Protein AF-0000000087004827 (afdb_homodimer)

Secondary structure (DSSP, 8-state):
-PPBPPPPPHHHHHHHHHHHHHHHHHHSTTS-HHHHHHHHHHHS-HHHHHHHHHHHHHHHTT-HHHHHHHHHHH-STT--EEETTTT-TT--B-HHHHHHHHHHHHHTT-TT-SEEEEEB---TTSTTHHHHHHHHHHHHHHHIIIIIHHH-SEEEEETT-BHHHHHHHHHH-TT--EEE-TT-TB-BHHHHHHHHBS-STT-PPPTT-S-HHHHHHHHH--GGGB-THHHH--EEE-TTSB--HHHHHHHHHH-TT--B--S-BTTB-HHHHHHHHHHHTTT-------EEE-S---HHHHHHHHHH-TT--EEEEEGGGHHHHTT-TT--EEEEE-TTS--HHHHHHHHHHHGGG-SEEEEES-SS-EEHHHHHHH-TT--EEEEEEE----S-TT-SSTT--EEEEEESSHHHHHHHHHH-TT--EEEEEE---SS-TT----BHHHHHHHHHH-SS----EEEE-S-EEEEHHHHHHHHHH-TT--EEE-GGGEEE--HHHHHHHHHHHHHTTB--EEEETTEEES---TTGGG---/-PPBPPPPPHHHHHHHHHHHHHHHHHHSTTS-HHHHHHHHHHHS-HHHHHHHHHHHHHHHTT-HHHHHHHHHHH-STT--EEETTTT-TT--B-HHHHHHHHHHHHHTT-TT-SEEEEEB---TTSTTHHHHHHHHHHHHHHHIIIIIHHH-SEEEEETT-BHHHHHHHHHH-TT--EEE-TT-TB-BHHHHHHHHBS-STT----SSSS-HHHHHHHHH--GGGB-THHHH--EEE-TTSB--HHHHHHHHHH-TT--B--S-BTTB-HHHHHHHHHHHTTT-------EEE-S---HHHHHHHHHH-TT--EEEEEGGGHHHHTT-TT--EEEEE-TTS--HHHHHHHHHHHGGG-SEEEEES-SS-EEHHHHHHH-TT--EEEEEEE----S-TT-SSTT--EEEEEESSHHHHHHHHHH-TT--EEEEEE---SS-S-----BHHHHHHHHHH-SS----EEEE-S-EEEEHHHHHHHHHH-TT--EEE-GGGEEE--HHHHHHHHHHHHHTTB--EEEETTEEES---TTGGG---

Organism: Coptotermes formosanus (NCBI:txid36987)

Nearest PDB structures (foldseek):
  6brp-assembly1_B  TM=5.507E-01  e=1.304E-10  Oryza sativa Japonica Group
  6o60-assembly1_C  TM=5.165E-01  e=1.541E-09  Homo sapiens
  6wcq-assembly1_B  TM=4.505E-01  e=4.850E-10  Homo sapiens
  6brp-assembly2_D  TM=4.436E-01  e=3.931E-10  Oryza sativa Japonica Group
  8ic0-assembly1_A  TM=1.842E-01  e=3.678E+00  Homo sapiens

Sequence (1082 aa):
MPPFVPVQSLYSSCLTAVFEHLLDSVKKPSNSVEHLRKVVLSSLHAGIREHLINITTAHCRNNIYMLLDLLSILLDQGIKQLDHSGGDDNSWLRAEQCSALLSTLEQCEATGLQELTVKVRLDPRRAGDIETVSSANLSFHRVLRGGLAANLRSLVLRSVCDNEILRLLGRHCPHLRHLDATSSWLVDDNGLRALCFKEQEAHILPPDGYCGDTSEWFSAIQPSDLNTCCRSLQEVRIQDTNTSELGVIMLLLFIPNLKSLGGFIYYRNVGDAIVSLSQHHEGKLKLNLTDLWDTCLSPEKASILSTAAPHLTSLYTRGSWLQSVGSFSHLVALTVDFDFVDFSPALECYLIEHGQKLRKLVLVDQMHSVDVSMLAENCPRLEELGAKLEGGWYGEEGAMLPQLVTCRIRVGATETLHAVLVHATCLEHLEVVLEEENYGEGVEMVDDSFISQSLAENPRPHLRVFVLRSECNLTALSVQLLMNSCPSLRFIGDLHSWAGICDSDVEQLAQEIVARNLNLMLSYRGTLLPYRRAHCLMAKTMPPFVPVQSLYSSCLTAVFEHLLDSVKKPSNSVEHLRKVVLSSLHAGIREHLINITTAHCRNNIYMLLDLLSILLDQGIKQLDHSGGDDNSWLRAEQCSALLSTLEQCEATGLQELTVKVRLDPRRAGDIETVSSANLSFHRVLRGGLAANLRSLVLRSVCDNEILRLLGRHCPHLRHLDATSSWLVDDNGLRALCFKEQEAHILPPDGYCGDTSEWFSAIQPSDLNTCCRSLQEVRIQDTNTSELGVIMLLLFIPNLKSLGGFIYYRNVGDAIVSLSQHHEGKLKLNLTDLWDTCLSPEKASILSTAAPHLTSLYTRGSWLQSVGSFSHLVALTVDFDFVDFSPALECYLIEHGQKLRKLVLVDQMHSVDVSMLAENCPRLEELGAKLEGGWYGEEGAMLPQLVTCRIRVGATETLHAVLVHATCLEHLEVVLEEENYGEGVEMVDDSFISQSLAENPRPHLRVFVLRSECNLTALSVQLLMNSCPSLRFIGDLHSWAGICDSDVEQLAQEIVARNLNLMLSYRGTLLPYRRAHCLMAKT

Structure (mmCIF, N/CA/C/O backbone):
data_AF-0000000087004827-model_v1
#
loop_
_entity.id
_entity.type
_entity.pdbx_description
1 polymer 'F-box domain-containing protein'
#
loop_
_atom_site.group_PDB
_atom_site.id
_atom_site.type_symbol
_atom_site.label_atom_id
_atom_site.label_alt_id
_atom_site.label_comp_id
_atom_site.label_asym_id
_atom_site.label_entity_id
_atom_site.label_seq_id
_atom_site.pdbx_PDB_ins_code
_atom_site.Cartn_x
_atom_site.Cartn_y
_atom_site.Cartn_z
_atom_site.occupancy
_atom_site.B_iso_or_equiv
_atom_site.auth_seq_id
_atom_site.auth_comp_id
_atom_site.auth_asym_id
_atom_site.auth_atom_id
_atom_site.pdbx_PDB_model_num
ATOM 1 N N . MET A 1 1 ? 11.734 21.141 31.438 1 77.12 1 MET A N 1
ATOM 2 C CA . MET A 1 1 ? 11.195 19.781 31.516 1 77.12 1 MET A CA 1
ATOM 3 C C . MET A 1 1 ? 9.859 19.703 30.781 1 77.12 1 MET A C 1
ATOM 5 O O . MET A 1 1 ? 9.102 20.672 30.75 1 77.12 1 MET A O 1
ATOM 9 N N . PRO A 1 2 ? 9.656 18.578 30.188 1 80.12 2 PRO A N 1
ATOM 10 C CA . PRO A 1 2 ? 8.367 18.391 29.516 1 80.12 2 PRO A CA 1
ATOM 11 C C . PRO A 1 2 ? 7.184 18.641 30.453 1 80.12 2 PRO A C 1
ATOM 13 O O . PRO A 1 2 ? 7.344 18.625 31.672 1 80.12 2 PRO A O 1
ATOM 16 N N . PRO A 1 3 ? 6.043 19 29.875 1 81.12 3 PRO A N 1
ATOM 17 C CA . PRO A 1 3 ? 4.871 19.203 30.719 1 81.12 3 PRO A CA 1
ATOM 18 C C . PRO A 1 3 ? 4.461 17.938 31.469 1 81.12 3 PRO A C 1
ATOM 20 O O . PRO A 1 3 ? 4.883 16.828 31.109 1 81.12 3 PRO A O 1
ATOM 23 N N . PHE A 1 4 ? 3.787 18.109 32.531 1 81.88 4 PHE A N 1
ATOM 24 C CA . PHE A 1 4 ? 3.309 16.984 33.312 1 81.88 4 PHE A CA 1
ATOM 25 C C . PHE A 1 4 ? 1.999 16.453 32.75 1 81.88 4 PHE A C 1
ATOM 27 O O . PHE A 1 4 ? 1.252 17.172 32.094 1 81.88 4 PHE A O 1
ATOM 34 N N . VAL A 1 5 ? 1.807 15.164 32.938 1 75.75 5 VAL A N 1
ATOM 35 C CA . VAL A 1 5 ? 0.517 14.594 32.594 1 75.75 5 VAL A CA 1
ATOM 36 C C . VAL A 1 5 ? -0.584 15.203 33.438 1 75.75 5 VAL A C 1
ATOM 38 O O . VAL A 1 5 ? -0.499 15.18 34.688 1 75.75 5 VAL A O 1
ATOM 41 N N . PRO A 1 6 ? -1.441 15.844 32.781 1 71.75 6 PRO A N 1
ATOM 42 C CA . PRO A 1 6 ? -2.502 16.438 33.594 1 71.75 6 PRO A CA 1
ATOM 43 C C . PRO A 1 6 ? -3.295 15.398 34.375 1 71.75 6 PRO A C 1
ATOM 45 O O . PRO A 1 6 ? -3.375 14.234 33.969 1 71.75 6 PRO A O 1
ATOM 48 N N . VAL A 1 7 ? -3.67 15.719 35.594 1 72.94 7 VAL A N 1
ATOM 49 C CA . VAL A 1 7 ? -4.512 14.828 36.406 1 72.94 7 VAL A CA 1
ATOM 50 C C . VAL A 1 7 ? -5.785 14.5 35.625 1 72.94 7 VAL A C 1
ATOM 52 O O . VAL A 1 7 ? -6.41 15.391 35.031 1 72.94 7 VAL A O 1
ATOM 55 N N . GLN A 1 8 ? -5.879 13.188 35.438 1 71.12 8 GLN A N 1
ATOM 56 C CA . GLN A 1 8 ? -7.059 12.766 34.688 1 71.12 8 GLN A CA 1
ATOM 57 C C . GLN A 1 8 ? -8.336 13.203 35.406 1 71.12 8 GLN A C 1
ATOM 59 O O . GLN A 1 8 ? -8.438 13.125 36.625 1 71.12 8 GLN A O 1
ATOM 64 N N . SER A 1 9 ? -9.117 13.859 34.656 1 78.31 9 SER A N 1
ATOM 65 C CA . SER A 1 9 ? -10.438 14.156 35.219 1 78.31 9 SER A CA 1
ATOM 66 C C . SER A 1 9 ? -11.172 12.883 35.625 1 78.31 9 SER A C 1
ATOM 68 O O . SER A 1 9 ? -10.797 11.789 35.188 1 78.31 9 SER A O 1
ATOM 70 N N . LEU A 1 10 ? -12.086 12.953 36.531 1 80.38 10 LEU A N 1
ATOM 71 C CA . LEU A 1 10 ? -12.906 11.805 36.906 1 80.38 10 LEU A CA 1
ATOM 72 C C . LEU A 1 10 ? -13.609 11.211 35.688 1 80.38 10 LEU A C 1
ATOM 74 O O . LEU A 1 10 ? -13.734 9.992 35.562 1 80.38 10 LEU A O 1
ATOM 78 N N . TYR A 1 11 ? -13.898 12.023 34.844 1 85.88 11 TYR A N 1
ATOM 79 C CA . TYR A 1 11 ? -14.57 11.594 33.625 1 85.88 11 TYR A CA 1
ATOM 80 C C . TYR A 1 11 ? -13.648 10.734 32.781 1 85.88 11 TYR A C 1
ATOM 82 O O . TYR A 1 11 ? -14.031 9.641 32.344 1 85.88 11 TYR A O 1
ATOM 90 N N . SER A 1 12 ? -12.484 11.164 32.688 1 85.25 12 SER A N 1
ATOM 91 C CA . SER A 1 12 ? -11.523 10.438 31.859 1 85.25 12 SER A CA 1
ATOM 92 C C . SER A 1 12 ? -11.172 9.094 32.5 1 85.25 12 SER A C 1
ATOM 94 O O . SER A 1 12 ? -11.031 8.086 31.781 1 85.25 12 SER A O 1
ATOM 96 N N . SER A 1 13 ? -11.102 9.102 33.75 1 85.44 13 SER A N 1
ATOM 97 C CA . SER A 1 13 ? -10.797 7.871 34.469 1 85.44 13 SER A CA 1
ATOM 98 C C . SER A 1 13 ? -11.938 6.863 34.344 1 85.44 13 SER A C 1
ATOM 100 O O . SER A 1 13 ? -11.695 5.664 34.188 1 85.44 13 SER A O 1
ATOM 102 N N . CYS A 1 14 ? -13.086 7.434 34.406 1 88.44 14 CYS A N 1
ATOM 103 C CA . CYS A 1 14 ? -14.258 6.57 34.281 1 88.44 14 CYS A CA 1
ATOM 104 C C . CYS A 1 14 ? -14.344 5.973 32.875 1 88.44 14 CYS A C 1
ATOM 106 O O . CYS A 1 14 ? -14.648 4.785 32.719 1 88.44 14 CYS A O 1
ATOM 108 N N . LEU A 1 15 ? -14.078 6.715 31.922 1 90.62 15 LEU A N 1
ATOM 109 C CA . LEU A 1 15 ? -14.117 6.227 30.547 1 90.62 15 LEU A CA 1
ATOM 110 C C . LEU A 1 15 ? -13.109 5.094 30.344 1 90.62 15 LEU A C 1
ATOM 112 O O . LEU A 1 15 ? -13.422 4.086 29.719 1 90.62 15 LEU A O 1
ATOM 116 N N . THR A 1 16 ? -12 5.262 30.906 1 87.88 16 THR A N 1
ATOM 117 C CA . THR A 1 16 ? -10.945 4.262 30.781 1 87.88 16 THR A CA 1
ATOM 118 C C . THR A 1 16 ? -11.352 2.959 31.469 1 87.88 16 THR A C 1
ATOM 120 O O . THR A 1 16 ? -11.109 1.872 30.938 1 87.88 16 THR A O 1
ATOM 123 N N . ALA A 1 17 ? -11.93 3.135 32.531 1 89 17 ALA A N 1
ATOM 124 C CA . ALA A 1 17 ? -12.375 1.957 33.281 1 89 17 ALA A CA 1
ATOM 125 C C . ALA A 1 17 ? -13.453 1.194 32.531 1 89 17 ALA A C 1
ATOM 127 O O . ALA A 1 17 ? -13.414 -0.036 32.438 1 89 17 ALA A O 1
ATOM 128 N N . VAL A 1 18 ? -14.32 1.989 31.969 1 92.19 18 VAL A N 1
ATOM 129 C CA . VAL A 1 18 ? -15.398 1.37 31.203 1 92.19 18 VAL A CA 1
ATOM 130 C C . VAL A 1 18 ? -14.82 0.679 29.969 1 92.19 18 VAL A C 1
ATOM 132 O O . VAL A 1 18 ? -15.211 -0.446 29.641 1 92.19 18 VAL A O 1
ATOM 135 N N . PHE A 1 19 ? -13.945 1.354 29.344 1 93 19 PHE A N 1
ATOM 136 C CA . PHE A 1 19 ? -13.305 0.773 28.156 1 93 19 PHE A CA 1
ATOM 137 C C . PHE A 1 19 ? -12.625 -0.545 28.516 1 93 19 PHE A C 1
ATOM 139 O O . PHE A 1 19 ? -12.797 -1.544 27.812 1 93 19 PHE A O 1
ATOM 146 N N . GLU A 1 20 ? -11.93 -0.577 29.562 1 89.44 20 GLU A N 1
ATOM 147 C CA . GLU A 1 20 ? -11.211 -1.78 29.953 1 89.44 20 GLU A CA 1
ATOM 148 C C . GLU A 1 20 ? -12.172 -2.92 30.281 1 89.44 20 GLU A C 1
ATOM 150 O O . GLU A 1 20 ? -11.914 -4.074 29.938 1 89.44 20 GLU A O 1
ATOM 155 N N . HIS A 1 21 ? -13.156 -2.551 30.891 1 90.12 21 HIS A N 1
ATOM 156 C CA . HIS A 1 21 ? -14.164 -3.555 31.219 1 90.12 21 HIS A CA 1
ATOM 157 C C . HIS A 1 21 ? -14.789 -4.129 29.938 1 90.12 21 HIS A C 1
ATOM 159 O O . HIS A 1 21 ? -14.984 -5.34 29.844 1 90.12 21 HIS A O 1
ATOM 165 N N . LEU A 1 22 ? -15.102 -3.27 29 1 92.62 22 LEU A N 1
ATOM 166 C CA . LEU A 1 22 ? -15.688 -3.713 27.734 1 92.62 22 LEU A CA 1
ATOM 167 C C . LEU A 1 22 ? -14.711 -4.594 26.969 1 92.62 22 LEU A C 1
ATOM 169 O O . LEU A 1 22 ? -15.102 -5.621 26.406 1 92.62 22 LEU A O 1
ATOM 173 N N . LEU A 1 23 ? -13.484 -4.172 26.953 1 90.94 23 LEU A N 1
ATOM 174 C CA . LEU A 1 23 ? -12.43 -4.914 26.25 1 90.94 23 LEU A CA 1
ATOM 175 C C . LEU A 1 23 ? -12.305 -6.324 26.812 1 90.94 23 LEU A C 1
ATOM 177 O O . LEU A 1 23 ? -12.227 -7.293 26.062 1 90.94 23 LEU A O 1
ATOM 181 N N . ASP A 1 24 ? -12.367 -6.371 28.094 1 88.69 24 ASP A N 1
ATOM 182 C CA . ASP A 1 24 ? -12.25 -7.668 28.766 1 88.69 24 ASP A CA 1
ATOM 183 C C . ASP A 1 24 ? -13.484 -8.523 28.5 1 88.69 24 ASP A C 1
ATOM 185 O O . ASP A 1 24 ? -13.383 -9.742 28.359 1 88.69 24 ASP A O 1
ATOM 189 N N . SER A 1 25 ? -14.562 -7.898 28.453 1 88.88 25 SER A N 1
ATOM 190 C CA . SER A 1 25 ? -15.82 -8.609 28.266 1 88.88 25 SER A CA 1
ATOM 191 C C . SER A 1 25 ? -15.906 -9.211 26.859 1 88.88 25 SER A C 1
ATOM 193 O O . SER A 1 25 ? -16.438 -10.305 26.688 1 88.88 25 SER A O 1
ATOM 195 N N . VAL A 1 26 ? -15.367 -8.5 25.875 1 87.75 26 VAL A N 1
ATOM 196 C CA . VAL A 1 26 ? -15.453 -8.953 24.484 1 87.75 26 VAL A CA 1
ATOM 197 C C . VAL A 1 26 ? -14.492 -10.117 24.266 1 87.75 26 VAL A C 1
ATOM 199 O O . VAL A 1 26 ? -14.734 -10.984 23.422 1 87.75 26 VAL A O 1
ATOM 202 N N . LYS A 1 27 ? -13.445 -10.156 25.016 1 82.38 27 LYS A N 1
ATOM 203 C CA . LYS A 1 27 ? -12.453 -11.219 24.875 1 82.38 27 LYS A CA 1
ATOM 204 C C . LYS A 1 27 ? -12.977 -12.539 25.422 1 82.38 27 LYS A C 1
ATOM 206 O O . LYS A 1 27 ? -12.484 -13.609 25.047 1 82.38 27 LYS A O 1
ATOM 211 N N . LYS A 1 28 ? -13.938 -12.445 26.297 1 76.31 28 LYS A N 1
ATOM 212 C CA . LYS A 1 28 ? -14.492 -13.648 26.906 1 76.31 28 LYS A CA 1
ATOM 213 C C . LYS A 1 28 ? -15.555 -14.273 26 1 76.31 28 LYS A C 1
ATOM 215 O O . LYS A 1 28 ? -16.547 -13.625 25.656 1 76.31 28 LYS A O 1
ATOM 220 N N . PRO A 1 29 ? -15.297 -15.469 25.562 1 65.31 29 PRO A N 1
ATOM 221 C CA . PRO A 1 29 ? -16.219 -16.141 24.641 1 65.31 29 PRO A CA 1
ATOM 222 C C . PRO A 1 29 ? -17.641 -16.25 25.219 1 65.31 29 PRO A C 1
ATOM 224 O O . PRO A 1 29 ? -18.609 -16.359 24.453 1 65.31 29 PRO A O 1
ATOM 227 N N . SER A 1 30 ? -17.703 -16.25 26.547 1 60.91 30 SER A N 1
ATOM 228 C CA . SER A 1 30 ? -18.984 -16.453 27.203 1 60.91 30 SER A CA 1
ATOM 229 C C . SER A 1 30 ? -19.922 -15.266 27.016 1 60.91 30 SER A C 1
ATOM 231 O O . SER A 1 30 ? -21.141 -15.391 27.125 1 60.91 30 SER A O 1
ATOM 233 N N . ASN A 1 31 ? -19.344 -14.156 26.781 1 61.81 31 ASN A N 1
ATOM 234 C CA . ASN A 1 31 ? -20.172 -12.953 26.719 1 61.81 31 ASN A CA 1
ATOM 235 C C . ASN A 1 31 ? -20.672 -12.688 25.312 1 61.81 31 ASN A C 1
ATOM 237 O O . ASN A 1 31 ? -19.906 -12.773 24.344 1 61.81 31 ASN A O 1
ATOM 241 N N . SER A 1 32 ? -21.984 -12.625 25.219 1 76.88 32 SER A N 1
ATOM 242 C CA . SER A 1 32 ? -22.625 -12.289 23.953 1 76.88 32 SER A CA 1
ATOM 243 C C . SER A 1 32 ? -22.516 -10.797 23.641 1 76.88 32 SER A C 1
ATOM 245 O O . SER A 1 32 ? -22.844 -9.969 24.484 1 76.88 32 SER A O 1
ATOM 247 N N . VAL A 1 33 ? -21.938 -10.477 22.656 1 82.44 33 VAL A N 1
ATOM 248 C CA . VAL A 1 33 ? -21.812 -9.102 22.172 1 82.44 33 VAL A CA 1
ATOM 249 C C . VAL A 1 33 ? -23.188 -8.445 22.125 1 82.44 33 VAL A C 1
ATOM 251 O O . VAL A 1 33 ? -23.328 -7.258 22.438 1 82.44 33 VAL A O 1
ATOM 254 N N . GLU A 1 34 ? -24.203 -9.273 21.984 1 84.88 34 GLU A N 1
ATOM 255 C CA . GLU A 1 34 ? -25.562 -8.75 21.891 1 84.88 34 GLU A CA 1
ATOM 256 C C . GLU A 1 34 ? -26.078 -8.289 23.25 1 84.88 34 GLU A C 1
ATOM 258 O O . GLU A 1 34 ? -26.734 -7.25 23.344 1 84.88 34 GLU A O 1
ATOM 263 N N . HIS A 1 35 ? -25.766 -9.047 24.188 1 88.31 35 HIS A N 1
ATOM 264 C CA . HIS A 1 35 ? -26.188 -8.68 25.531 1 88.31 35 HIS A CA 1
ATOM 265 C C . HIS A 1 35 ? -25.469 -7.422 26.016 1 88.31 35 HIS A C 1
ATOM 267 O O . HIS A 1 35 ? -26.094 -6.523 26.578 1 88.31 35 HIS A O 1
ATOM 273 N N . LEU A 1 36 ? -24.219 -7.398 25.766 1 91.75 36 LEU A N 1
ATOM 274 C CA . LEU A 1 36 ? -23.438 -6.238 26.156 1 91.75 36 LEU A CA 1
ATOM 275 C C . LEU A 1 36 ? -23.922 -4.98 25.438 1 91.75 36 LEU A C 1
ATOM 277 O O . LEU A 1 36 ? -23.984 -3.906 26.047 1 91.75 36 LEU A O 1
ATOM 281 N N . ARG A 1 37 ? -24.281 -5.172 24.266 1 94.5 37 ARG A N 1
ATOM 282 C CA . ARG A 1 37 ? -24.797 -4.059 23.469 1 94.5 37 ARG A CA 1
ATOM 283 C C . ARG A 1 37 ? -26.062 -3.486 24.094 1 94.5 37 ARG A C 1
ATOM 285 O O . ARG A 1 37 ? -26.172 -2.271 24.281 1 94.5 37 ARG A O 1
ATOM 292 N N . LYS A 1 38 ? -26.953 -4.34 24.5 1 93.19 38 LYS A N 1
ATOM 293 C CA . LYS A 1 38 ? -28.219 -3.895 25.109 1 93.19 38 LYS A CA 1
ATOM 294 C C . LYS A 1 38 ? -27.953 -3.121 26.391 1 93.19 38 LYS A C 1
ATOM 296 O O . LYS A 1 38 ? -28.547 -2.062 26.625 1 93.19 38 LYS A O 1
ATOM 301 N N . VAL A 1 39 ? -27.031 -3.604 27.141 1 93.25 39 VAL A N 1
ATOM 302 C CA . VAL A 1 39 ? -26.719 -2.986 28.422 1 93.25 39 VAL A CA 1
ATOM 303 C C . VAL A 1 39 ? -26.062 -1.625 28.188 1 93.25 39 VAL A C 1
ATOM 305 O O . VAL A 1 39 ? -26.438 -0.635 28.828 1 93.25 39 VAL A O 1
ATOM 308 N N . VAL A 1 40 ? -25.188 -1.52 27.281 1 95.06 40 VAL A N 1
ATOM 309 C CA . VAL A 1 40 ? -24.391 -0.313 27.047 1 95.06 40 VAL A CA 1
ATOM 310 C C . VAL A 1 40 ? -25.266 0.76 26.406 1 95.06 40 VAL A C 1
ATOM 312 O O . VAL A 1 40 ? -25.234 1.925 26.812 1 95.06 40 VAL A O 1
ATOM 315 N N . LEU A 1 41 ? -26.109 0.373 25.5 1 94.56 41 LEU A N 1
ATOM 316 C CA . LEU A 1 41 ? -26.953 1.339 24.812 1 94.56 41 LEU A CA 1
ATOM 317 C C . LEU A 1 41 ? -28.016 1.911 25.75 1 94.56 41 LEU A C 1
ATOM 319 O O . LEU A 1 41 ? -28.422 3.064 25.609 1 94.56 41 LEU A O 1
ATOM 323 N N . SER A 1 42 ? -28.344 1.093 26.734 1 93.88 42 SER A N 1
ATOM 324 C CA . SER A 1 42 ? -29.359 1.55 27.672 1 93.88 42 SER A CA 1
ATOM 325 C C . SER A 1 42 ? -28.734 2.369 28.797 1 93.88 42 SER A C 1
ATOM 327 O O . SER A 1 42 ? -29.406 3.217 29.406 1 93.88 42 SER A O 1
ATOM 329 N N . SER A 1 43 ? -27.484 2.197 29.031 1 93.69 43 SER A N 1
ATOM 330 C CA . SER A 1 43 ? -26.875 2.779 30.219 1 93.69 43 SER A CA 1
ATOM 331 C C . SER A 1 43 ? -26.047 4.016 29.875 1 93.69 43 SER A C 1
ATOM 333 O O . SER A 1 43 ? -25.812 4.871 30.734 1 93.69 43 SER A O 1
ATOM 335 N N . LEU A 1 44 ? -25.578 4.094 28.656 1 94.75 44 LEU A N 1
ATOM 336 C CA . LEU A 1 44 ? -24.641 5.16 28.312 1 94.75 44 LEU A CA 1
ATOM 337 C C . LEU A 1 44 ? -25.219 6.059 27.219 1 94.75 44 LEU A C 1
ATOM 339 O O . LEU A 1 44 ? -25.719 5.57 26.219 1 94.75 44 LEU A O 1
ATOM 343 N N . HIS A 1 45 ? -25.078 7.332 27.547 1 93.88 45 HIS A N 1
ATOM 344 C CA . HIS A 1 45 ? -25.469 8.328 26.562 1 93.88 45 HIS A CA 1
ATOM 345 C C . HIS A 1 45 ? -24.562 8.281 25.344 1 93.88 45 HIS A C 1
ATOM 347 O O . HIS A 1 45 ? -23.422 7.824 25.422 1 93.88 45 HIS A O 1
ATOM 353 N N . ALA A 1 46 ? -25.031 8.82 24.188 1 93.56 46 ALA A N 1
ATOM 354 C CA . ALA A 1 46 ? -24.328 8.789 22.922 1 93.56 46 ALA A CA 1
ATOM 355 C C . ALA A 1 46 ? -23 9.531 23.016 1 93.56 46 ALA A C 1
ATOM 357 O O . ALA A 1 46 ? -22 9.109 22.422 1 93.56 46 ALA A O 1
ATOM 358 N N . GLY A 1 47 ? -23 10.602 23.734 1 93.81 47 GLY A N 1
ATOM 359 C CA . GLY A 1 47 ? -21.766 11.367 23.891 1 93.81 47 GLY A CA 1
ATOM 360 C C . GLY A 1 47 ? -20.656 10.57 24.547 1 93.81 47 GLY A C 1
ATOM 361 O O . GLY A 1 47 ? -19.5 10.648 24.109 1 93.81 47 GLY A O 1
ATOM 362 N N . ILE A 1 48 ? -21.078 9.859 25.562 1 94.69 48 ILE A N 1
ATOM 363 C CA . ILE A 1 48 ? -20.109 9.023 26.266 1 94.69 48 ILE A CA 1
ATOM 364 C C . ILE A 1 48 ? -19.609 7.922 25.328 1 94.69 48 ILE A C 1
ATOM 366 O O . ILE A 1 48 ? -18.406 7.641 25.281 1 94.69 48 ILE A O 1
ATOM 370 N N . ARG A 1 49 ? -20.453 7.332 24.578 1 96.38 49 ARG A N 1
ATOM 371 C CA . ARG A 1 49 ? -20.094 6.258 23.672 1 96.38 49 ARG A CA 1
ATOM 372 C C . ARG A 1 49 ? -19.172 6.762 22.562 1 96.38 49 ARG A C 1
ATOM 374 O O . ARG A 1 49 ? -18.266 6.047 22.125 1 96.38 49 ARG A O 1
ATOM 381 N N . GLU A 1 50 ? -19.375 7.973 22.188 1 95.25 50 GLU A N 1
ATOM 382 C CA . GLU A 1 50 ? -18.5 8.57 21.188 1 95.25 50 GLU A CA 1
ATOM 383 C C . GLU A 1 50 ? -17.062 8.672 21.688 1 95.25 50 GLU A C 1
ATOM 385 O O . GLU A 1 50 ? -16.125 8.375 20.953 1 95.25 50 GLU A O 1
ATOM 390 N N . HIS A 1 51 ? -17 9.07 22.906 1 93.75 51 HIS A N 1
ATOM 391 C CA . HIS A 1 51 ? -15.672 9.141 23.5 1 93.75 51 HIS A CA 1
ATOM 392 C C . HIS A 1 51 ? -15.047 7.758 23.641 1 93.75 51 HIS A C 1
ATOM 394 O O . HIS A 1 51 ? -13.844 7.586 23.422 1 93.75 51 HIS A O 1
ATOM 400 N N . LEU A 1 52 ? -15.898 6.844 23.953 1 94.25 52 LEU A N 1
ATOM 401 C CA . LEU A 1 52 ? -15.422 5.469 24.062 1 94.25 52 LEU A CA 1
ATOM 402 C C . LEU A 1 52 ? -14.969 4.945 22.703 1 94.25 52 LEU A C 1
ATOM 404 O O . LEU A 1 52 ? -13.984 4.207 22.609 1 94.25 52 LEU A O 1
ATOM 408 N N . ILE A 1 53 ? -15.617 5.332 21.641 1 95.31 53 ILE A N 1
ATOM 409 C CA . ILE A 1 53 ? -15.266 4.918 20.297 1 95.31 53 ILE A CA 1
ATOM 410 C C . ILE A 1 53 ? -13.891 5.484 19.922 1 95.31 53 ILE A C 1
ATOM 412 O O . ILE A 1 53 ? -13.062 4.785 19.344 1 95.31 53 ILE A O 1
ATOM 416 N N . ASN A 1 54 ? -13.664 6.676 20.328 1 91.88 54 ASN A N 1
ATOM 417 C CA . ASN A 1 54 ? -12.367 7.281 20.062 1 91.88 54 ASN A CA 1
ATOM 418 C C . ASN A 1 54 ? -11.242 6.523 20.766 1 91.88 54 ASN A C 1
ATOM 420 O O . ASN A 1 54 ? -10.195 6.262 20.172 1 91.88 54 ASN A O 1
ATOM 424 N N . ILE A 1 55 ? -11.539 6.16 21.984 1 88.75 55 ILE A N 1
ATOM 425 C CA . ILE A 1 55 ? -10.562 5.398 22.75 1 88.75 55 ILE A CA 1
ATOM 426 C C . ILE A 1 55 ? -10.352 4.031 22.094 1 88.75 55 ILE A C 1
ATOM 428 O O . ILE A 1 55 ? -9.219 3.578 21.938 1 88.75 55 ILE A O 1
ATOM 432 N N . THR A 1 56 ? -11.406 3.453 21.688 1 91.25 56 THR A N 1
ATOM 433 C CA . THR A 1 56 ? -11.391 2.117 21.109 1 91.25 56 THR A CA 1
ATOM 434 C C . THR A 1 56 ? -10.586 2.105 19.812 1 91.25 56 THR A C 1
ATOM 436 O O . THR A 1 56 ? -9.766 1.211 19.594 1 91.25 56 THR A O 1
ATOM 439 N N . THR A 1 57 ? -10.789 3.078 18.969 1 91.5 57 THR A N 1
ATOM 440 C CA . THR A 1 57 ? -10.094 3.119 17.688 1 91.5 57 THR A CA 1
ATOM 441 C C . THR A 1 57 ? -8.602 3.367 17.875 1 91.5 57 THR A C 1
ATOM 443 O O . THR A 1 57 ? -7.773 2.787 17.188 1 91.5 57 THR A O 1
ATOM 446 N N . ALA A 1 58 ? -8.312 4.145 18.812 1 83.75 58 ALA A N 1
ATOM 447 C CA . ALA A 1 58 ? -6.906 4.441 19.094 1 83.75 58 ALA A CA 1
ATOM 448 C C . ALA A 1 58 ? -6.18 3.207 19.625 1 83.75 58 ALA A C 1
ATOM 450 O O . ALA A 1 58 ? -5.035 2.945 19.25 1 83.75 58 ALA A O 1
ATOM 451 N N . HIS A 1 59 ? -6.91 2.418 20.359 1 80.44 59 HIS A N 1
ATOM 452 C CA . HIS A 1 59 ? -6.27 1.316 21.062 1 80.44 59 HIS A CA 1
ATOM 453 C C . HIS A 1 59 ? -6.316 0.031 20.25 1 80.44 59 HIS A C 1
ATOM 455 O O . HIS A 1 59 ? -5.441 -0.826 20.375 1 80.44 59 HIS A O 1
ATOM 461 N N . CYS A 1 60 ? -7.305 -0.066 19.453 1 85.56 60 CYS A N 1
ATOM 462 C CA . CYS A 1 60 ? -7.547 -1.36 18.828 1 85.56 60 CYS A CA 1
ATOM 463 C C . CYS A 1 60 ? -7.367 -1.277 17.312 1 85.56 60 CYS A C 1
ATOM 465 O O . CYS A 1 60 ? -7.77 -2.186 16.578 1 85.56 60 CYS A O 1
ATOM 467 N N . ARG A 1 61 ? -6.75 -0.233 16.906 1 80.69 61 ARG A N 1
ATOM 468 C CA . ARG A 1 61 ? -6.648 -0.034 15.461 1 80.69 61 ARG A CA 1
ATOM 469 C C . ARG A 1 61 ? -5.848 -1.156 14.812 1 80.69 61 ARG A C 1
ATOM 471 O O . ARG A 1 61 ? -6.039 -1.46 13.633 1 80.69 61 ARG A O 1
ATOM 478 N N . ASN A 1 62 ? -5.035 -1.85 15.617 1 74.75 62 ASN A N 1
ATOM 479 C CA . ASN A 1 62 ? -4.207 -2.92 15.07 1 74.75 62 ASN A CA 1
ATOM 480 C C . ASN A 1 62 ? -4.895 -4.277 15.203 1 74.75 62 ASN A C 1
ATOM 482 O O . ASN A 1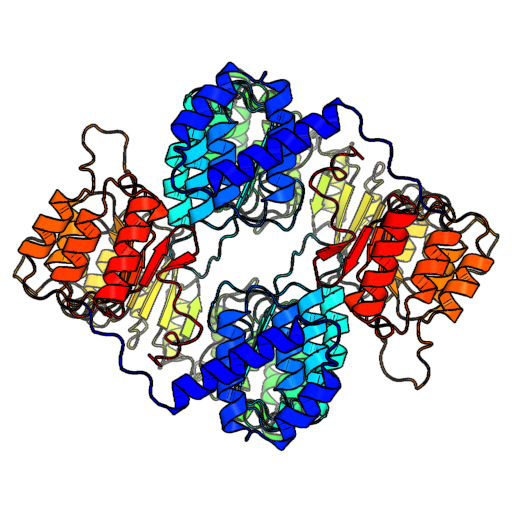 62 ? -4.391 -5.281 14.695 1 74.75 62 ASN A O 1
ATOM 486 N N . ASN A 1 63 ? -5.898 -4.332 15.883 1 82.5 63 ASN A N 1
ATOM 487 C CA . ASN A 1 63 ? -6.77 -5.5 15.984 1 82.5 63 ASN A CA 1
ATOM 488 C C . ASN A 1 63 ? -8.195 -5.172 15.555 1 82.5 63 ASN A C 1
ATOM 490 O O . ASN A 1 63 ? -9.062 -4.941 16.391 1 82.5 63 ASN A O 1
ATOM 494 N N . ILE A 1 64 ? -8.391 -5.328 14.32 1 87.06 64 ILE A N 1
ATOM 495 C CA . ILE A 1 64 ? -9.594 -4.777 13.695 1 87.06 64 ILE A CA 1
ATOM 496 C C . ILE A 1 64 ? -10.82 -5.555 14.164 1 87.06 64 ILE A C 1
ATOM 498 O O . ILE A 1 64 ? -11.898 -4.98 14.336 1 87.06 64 ILE A O 1
ATOM 502 N N . TYR A 1 65 ? -10.688 -6.812 14.375 1 87.19 65 TYR A N 1
ATOM 503 C CA . TYR A 1 65 ? -11.875 -7.578 14.734 1 87.19 65 TYR A CA 1
ATOM 504 C C . TYR A 1 65 ? -12.289 -7.305 16.172 1 87.19 65 TYR A C 1
ATOM 506 O O . TYR A 1 65 ? -13.477 -7.301 16.5 1 87.19 65 TYR A O 1
ATOM 514 N N . MET A 1 66 ? -11.32 -7.07 16.953 1 88.62 66 MET A N 1
ATOM 515 C CA . MET A 1 66 ? -11.641 -6.59 18.297 1 88.62 66 MET A CA 1
ATOM 516 C C . MET A 1 66 ? -12.32 -5.227 18.234 1 88.62 66 MET A C 1
ATOM 518 O O . MET A 1 66 ? -13.297 -4.984 18.938 1 88.62 66 MET A O 1
ATOM 522 N N . LEU A 1 67 ? -11.742 -4.41 17.438 1 93.38 67 LEU A N 1
ATOM 523 C CA . LEU A 1 67 ? -12.352 -3.098 17.234 1 93.38 67 LEU A CA 1
ATOM 524 C C . LEU A 1 67 ? -13.797 -3.232 16.781 1 93.38 67 LEU A C 1
ATOM 526 O O . LEU A 1 67 ? -14.68 -2.537 17.281 1 93.38 67 LEU A O 1
ATOM 530 N N . LEU A 1 68 ? -14.047 -4.164 15.914 1 93.25 68 LEU A N 1
ATOM 531 C CA . LEU A 1 68 ? -15.383 -4.355 15.359 1 93.25 68 LEU A CA 1
ATOM 532 C C . LEU A 1 68 ? -16.359 -4.844 16.438 1 93.25 68 LEU A C 1
ATOM 534 O O . LEU A 1 68 ? -17.516 -4.418 16.469 1 93.25 68 LEU A O 1
ATOM 538 N N . ASP A 1 69 ? -15.914 -5.691 17.266 1 92.06 69 ASP A N 1
ATOM 539 C CA . ASP A 1 69 ? -16.75 -6.156 18.359 1 92.06 69 ASP A CA 1
ATOM 540 C C . ASP A 1 69 ? -17.156 -4.996 19.266 1 92.06 69 ASP A C 1
ATOM 542 O O . ASP A 1 69 ? -18.312 -4.875 19.656 1 92.06 69 ASP A O 1
ATOM 546 N N . LEU A 1 70 ? -16.234 -4.223 19.531 1 95.19 70 LEU A N 1
ATOM 547 C CA . LEU A 1 70 ? -16.5 -3.082 20.406 1 95.19 70 LEU A CA 1
ATOM 548 C C . LEU A 1 70 ? -17.406 -2.072 19.719 1 95.19 70 LEU A C 1
ATOM 550 O O . LEU A 1 70 ? -18.312 -1.514 20.359 1 95.19 70 LEU A O 1
ATOM 554 N N . LEU A 1 71 ? -17.141 -1.895 18.469 1 96 71 LEU A N 1
ATOM 555 C CA . LEU A 1 71 ? -18 -0.99 17.719 1 96 71 LEU A CA 1
ATOM 556 C C . LEU A 1 71 ? -19.438 -1.505 17.688 1 96 71 LEU A C 1
ATOM 558 O O . LEU A 1 71 ? -20.391 -0.721 17.781 1 96 71 LEU A O 1
ATOM 562 N N . SER A 1 72 ? -19.594 -2.793 17.594 1 94.94 72 SER A N 1
ATOM 563 C CA . SER A 1 72 ? -20.922 -3.391 17.562 1 94.94 72 SER A CA 1
ATOM 564 C C . SER A 1 72 ? -21.672 -3.094 18.859 1 94.94 72 SER A C 1
ATOM 566 O O . SER A 1 72 ? -22.906 -3.039 18.859 1 94.94 72 SER A O 1
ATOM 568 N N . ILE A 1 73 ? -20.938 -2.895 19.891 1 96 73 ILE A N 1
ATOM 569 C CA . ILE A 1 73 ? -21.531 -2.615 21.188 1 96 73 ILE A CA 1
ATOM 570 C C . ILE A 1 73 ? -21.828 -1.125 21.312 1 96 73 ILE A C 1
ATOM 572 O O . ILE A 1 73 ? -22.859 -0.74 21.875 1 96 73 ILE A O 1
ATOM 576 N N . LEU A 1 74 ? -21.031 -0.3 20.672 1 97.12 74 LEU A N 1
ATOM 577 C CA . LEU A 1 74 ? -21.047 1.126 20.969 1 97.12 74 LEU A CA 1
ATOM 578 C C . LEU A 1 74 ? -21.812 1.904 19.906 1 97.12 74 LEU A C 1
ATOM 580 O O . LEU A 1 74 ? -22.375 2.967 20.188 1 97.12 74 LEU A O 1
ATOM 584 N N . LEU A 1 75 ? -21.875 1.395 18.734 1 96.88 75 LEU A N 1
ATOM 585 C CA . LEU A 1 75 ? -22.422 2.146 17.594 1 96.88 75 LEU A CA 1
ATOM 586 C C . LEU A 1 75 ? -23.938 2.127 17.609 1 96.88 75 LEU A C 1
ATOM 588 O O . LEU A 1 75 ? -24.547 1.125 18 1 96.88 75 LEU A O 1
ATOM 592 N N . ASP A 1 76 ? -24.531 3.223 17.203 1 95.81 76 ASP A N 1
ATOM 593 C CA . ASP A 1 76 ? -25.953 3.359 16.922 1 95.81 76 ASP A CA 1
ATOM 594 C C . ASP A 1 76 ? -26.234 4.633 16.125 1 95.81 76 ASP A C 1
ATOM 596 O O . ASP A 1 76 ? -25.328 5.199 15.508 1 95.81 76 ASP A O 1
ATOM 600 N N . GLN A 1 77 ? -27.406 5.105 16.109 1 95.75 77 GLN A N 1
ATOM 601 C CA . GLN A 1 77 ? -27.812 6.254 15.312 1 95.75 77 GLN A CA 1
ATOM 602 C C . GLN A 1 77 ? -27.312 7.559 15.93 1 95.75 77 GLN A C 1
ATOM 604 O O . GLN A 1 77 ? -27.281 8.594 15.273 1 95.75 77 GLN A O 1
ATOM 609 N N . GLY A 1 78 ? -26.875 7.449 17.125 1 95.56 78 GLY A N 1
ATOM 610 C CA . GLY A 1 78 ? -26.516 8.664 17.844 1 95.56 78 GLY A CA 1
ATOM 611 C C . GLY A 1 78 ? -25.047 9.031 17.672 1 95.56 78 GLY A C 1
ATOM 612 O O . GLY A 1 78 ? -24.641 10.133 18.047 1 95.56 78 GLY A O 1
ATOM 613 N N . ILE A 1 79 ? -24.281 8.203 17.125 1 97.38 79 ILE A N 1
ATOM 614 C CA . ILE A 1 79 ? -22.844 8.438 16.984 1 97.38 79 ILE A CA 1
ATOM 615 C C . ILE A 1 79 ? -22.578 9.312 15.766 1 97.38 79 ILE A C 1
ATOM 617 O O . ILE A 1 79 ? -23.188 9.125 14.711 1 97.38 79 ILE A O 1
ATOM 621 N N . LYS A 1 80 ? -21.578 10.195 15.898 1 97.5 80 LYS A N 1
ATOM 622 C CA . LYS A 1 80 ? -21.422 11.211 14.859 1 97.5 80 LYS A CA 1
ATOM 623 C C . LYS A 1 80 ? -20.125 10.992 14.062 1 97.5 80 LYS A C 1
ATOM 625 O O . LYS A 1 80 ? -20 11.461 12.93 1 97.5 80 LYS A O 1
ATOM 630 N N . GLN A 1 81 ? -19.203 10.391 14.727 1 97.31 81 GLN A N 1
ATOM 631 C CA . GLN A 1 81 ? -17.906 10.266 14.062 1 97.31 81 GLN A CA 1
ATOM 632 C C . GLN A 1 81 ? -17.344 8.852 14.195 1 97.31 81 GLN A C 1
ATOM 634 O O . GLN A 1 81 ? -17.469 8.227 15.258 1 97.31 81 GLN A O 1
ATOM 639 N N . LEU A 1 82 ? -16.766 8.391 13.086 1 97.38 82 LEU A N 1
ATOM 640 C CA . LEU A 1 82 ? -16.062 7.105 13.117 1 97.38 82 LEU A CA 1
ATOM 641 C C . LEU A 1 82 ? -14.859 7.125 12.195 1 97.38 82 LEU A C 1
ATOM 643 O O . LEU A 1 82 ? -14.992 7.395 10.992 1 97.38 82 LEU A O 1
ATOM 647 N N . ASP A 1 83 ? -13.68 6.93 12.742 1 96.06 83 ASP A N 1
ATOM 648 C CA . ASP A 1 83 ? -12.406 6.758 12.047 1 96.06 83 ASP A CA 1
ATOM 649 C C . ASP A 1 83 ? -11.664 5.523 12.555 1 96.06 83 ASP A C 1
ATOM 651 O O . ASP A 1 83 ? -11.078 5.547 13.633 1 96.06 83 ASP A O 1
ATOM 655 N N . HIS A 1 84 ? -11.648 4.523 11.781 1 94.25 84 HIS A N 1
ATOM 656 C CA . HIS A 1 84 ? -11.078 3.262 12.242 1 94.25 84 HIS A CA 1
ATOM 657 C C . HIS A 1 84 ? -9.57 3.383 12.453 1 94.25 84 HIS A C 1
ATOM 659 O O . HIS A 1 84 ? -8.977 2.57 13.156 1 94.25 84 HIS A O 1
ATOM 665 N N . SER A 1 85 ? -8.961 4.328 11.797 1 88.62 85 SER A N 1
ATOM 666 C CA . SER A 1 85 ? -7.512 4.461 11.859 1 88.62 85 SER A CA 1
ATOM 667 C C . SER A 1 85 ? -7.082 5.242 13.094 1 88.62 85 SER A C 1
ATOM 669 O O . SER A 1 85 ? -5.895 5.312 13.406 1 88.62 85 SER A O 1
ATOM 671 N N . GLY A 1 86 ? -8.008 5.891 13.805 1 83.19 86 GLY A N 1
ATOM 672 C CA . GLY A 1 86 ? -7.672 6.711 14.961 1 83.19 86 GLY A CA 1
ATOM 673 C C . GLY A 1 86 ? -6.793 7.898 14.609 1 83.19 86 GLY A C 1
ATOM 674 O O . GLY A 1 86 ? -5.945 8.305 15.406 1 83.19 86 GLY A O 1
ATOM 675 N N . GLY A 1 87 ? -6.883 8.234 13.383 1 78.81 87 GLY A N 1
ATOM 676 C CA . GLY A 1 87 ? -6.074 9.359 12.945 1 78.81 87 GLY A CA 1
ATOM 677 C C . GLY A 1 87 ? -4.734 8.945 12.367 1 78.81 87 GLY A C 1
ATOM 678 O O . GLY A 1 87 ? -3.971 9.789 11.891 1 78.81 87 GLY A O 1
ATOM 679 N N . ASP A 1 88 ? -4.457 7.699 12.414 1 76.5 88 ASP A N 1
ATOM 680 C CA . ASP A 1 88 ? -3.203 7.199 11.852 1 76.5 88 ASP A CA 1
ATOM 681 C C . ASP A 1 88 ? -3.311 7.012 10.344 1 76.5 88 ASP A C 1
ATOM 683 O O . ASP A 1 88 ? -4.02 6.121 9.875 1 76.5 88 ASP A O 1
ATOM 687 N N . ASP A 1 89 ? -2.541 7.746 9.688 1 73.5 89 ASP A N 1
ATOM 688 C CA . ASP A 1 89 ? -2.611 7.742 8.227 1 73.5 89 ASP A CA 1
ATOM 689 C C . ASP A 1 89 ? -2.072 6.43 7.66 1 73.5 89 ASP A C 1
ATOM 691 O O . ASP A 1 89 ? -2.35 6.09 6.508 1 73.5 89 ASP A O 1
ATOM 695 N N . ASN A 1 90 ? -1.436 5.719 8.477 1 70.62 90 ASN A N 1
ATOM 696 C CA . ASN A 1 90 ? -0.816 4.496 7.98 1 70.62 90 ASN A CA 1
ATOM 697 C C . ASN A 1 90 ? -1.655 3.266 8.312 1 70.62 90 ASN A C 1
ATOM 699 O O . ASN A 1 90 ? -1.291 2.145 7.953 1 70.62 90 ASN A O 1
ATOM 703 N N . SER A 1 91 ? -2.701 3.529 8.898 1 80.12 91 SER A N 1
ATOM 704 C CA . SER A 1 91 ? -3.568 2.41 9.258 1 80.12 91 SER A CA 1
ATOM 705 C C . SER A 1 91 ? -4.613 2.154 8.172 1 80.12 91 SER A C 1
ATOM 707 O O . SER A 1 91 ? -5.418 3.035 7.863 1 80.12 91 SER A O 1
ATOM 709 N N . TRP A 1 92 ? -4.547 1.02 7.57 1 87.44 92 TRP A N 1
ATOM 710 C CA . TRP A 1 92 ? -5.461 0.646 6.496 1 87.44 92 TRP A CA 1
ATOM 711 C C . TRP A 1 92 ? -6.133 -0.692 6.789 1 87.44 92 TRP A C 1
ATOM 713 O O . TRP A 1 92 ? -5.559 -1.544 7.473 1 87.44 92 TRP A O 1
ATOM 723 N N . LEU A 1 93 ? -7.301 -0.819 6.223 1 90.69 93 LEU A N 1
ATOM 724 C CA . LEU A 1 93 ? -8.016 -2.088 6.32 1 90.69 93 LEU A CA 1
ATOM 725 C C . LEU A 1 93 ? -7.723 -2.973 5.113 1 90.69 93 LEU A C 1
ATOM 727 O O . LEU A 1 93 ? -7.426 -2.469 4.027 1 90.69 93 LEU A O 1
ATOM 731 N N . ARG A 1 94 ? -7.789 -4.281 5.363 1 86.44 94 ARG A N 1
ATOM 732 C CA . ARG A 1 94 ? -7.844 -5.219 4.246 1 86.44 94 ARG A CA 1
ATOM 733 C C . ARG A 1 94 ? -9.258 -5.312 3.682 1 86.44 94 ARG A C 1
ATOM 735 O O . ARG A 1 94 ? -10.219 -4.871 4.316 1 86.44 94 ARG A O 1
ATOM 742 N N . ALA A 1 95 ? -9.375 -5.895 2.549 1 87.69 95 ALA A N 1
ATOM 743 C CA . ALA A 1 95 ? -10.664 -5.961 1.864 1 87.69 95 ALA A CA 1
ATOM 744 C C . ALA A 1 95 ? -11.703 -6.664 2.727 1 87.69 95 ALA A C 1
ATOM 746 O O . ALA A 1 95 ? -12.836 -6.188 2.857 1 87.69 95 ALA A O 1
ATOM 747 N N . GLU A 1 96 ? -11.312 -7.738 3.367 1 85.56 96 GLU A N 1
ATOM 748 C CA . GLU A 1 96 ? -12.25 -8.5 4.188 1 85.56 96 GLU A CA 1
ATOM 749 C C . GLU A 1 96 ? -12.633 -7.73 5.445 1 85.56 96 GLU A C 1
ATOM 751 O O . GLU A 1 96 ? -13.773 -7.832 5.918 1 85.56 96 GLU A O 1
ATOM 756 N N . GLN A 1 97 ? -11.672 -7 5.973 1 90.06 97 GLN A N 1
ATOM 757 C CA . GLN A 1 97 ? -11.938 -6.184 7.152 1 90.06 97 GLN A CA 1
ATOM 758 C C . GLN A 1 97 ? -12.891 -5.039 6.832 1 90.06 97 GLN A C 1
ATOM 760 O O . GLN A 1 97 ? -13.742 -4.684 7.645 1 90.06 97 GLN A O 1
ATOM 765 N N . CYS A 1 98 ? -12.719 -4.523 5.656 1 92.75 98 CYS A N 1
ATOM 766 C CA . CYS A 1 98 ? -13.641 -3.494 5.191 1 92.75 98 CYS A CA 1
ATOM 767 C C . CYS A 1 98 ? -15.062 -4.035 5.117 1 92.75 98 CYS A C 1
ATOM 769 O O . CYS A 1 98 ? -16 -3.385 5.578 1 92.75 98 CYS A O 1
ATOM 771 N N . SER A 1 99 ? -15.141 -5.176 4.555 1 89.5 99 SER A N 1
ATOM 772 C CA . SER A 1 99 ? -16.453 -5.816 4.453 1 89.5 99 SER A CA 1
ATOM 773 C C . SER A 1 99 ? -17.094 -5.98 5.828 1 89.5 99 SER A C 1
ATOM 775 O O . SER A 1 99 ? -18.281 -5.695 6.004 1 89.5 99 SER A O 1
ATOM 777 N N . ALA A 1 100 ? -16.328 -6.383 6.742 1 90.69 100 ALA A N 1
ATOM 778 C CA . ALA A 1 100 ? -16.812 -6.578 8.109 1 90.69 100 ALA A CA 1
ATOM 779 C C . ALA A 1 100 ? -17.234 -5.25 8.727 1 90.69 100 ALA A C 1
ATOM 781 O O . ALA A 1 100 ? -18.266 -5.18 9.406 1 90.69 100 ALA A O 1
ATOM 782 N N . LEU A 1 101 ? -16.469 -4.238 8.5 1 95.38 101 LEU A N 1
ATOM 783 C CA . LEU A 1 101 ? -16.781 -2.926 9.055 1 95.38 101 LEU A CA 1
ATOM 784 C C . LEU A 1 101 ? -18.094 -2.402 8.484 1 95.38 101 LEU A C 1
ATOM 786 O O . LEU A 1 101 ? -18.969 -1.958 9.234 1 95.38 101 LEU A O 1
ATOM 790 N N . LEU A 1 102 ? -18.266 -2.477 7.207 1 94.81 102 LEU A N 1
ATOM 791 C CA . LEU A 1 102 ? -19.453 -1.959 6.559 1 94.81 102 LEU A CA 1
ATOM 792 C C . LEU A 1 102 ? -20.688 -2.758 6.977 1 94.81 102 LEU A C 1
ATOM 794 O O . LEU A 1 102 ? -21.766 -2.193 7.156 1 94.81 102 LEU A O 1
ATOM 798 N N . SER A 1 103 ? -20.469 -4.027 7.145 1 90.88 103 SER A N 1
ATOM 799 C CA . SER A 1 103 ? -21.562 -4.855 7.656 1 90.88 103 SER A CA 1
ATOM 800 C C . SER A 1 103 ? -21.938 -4.453 9.078 1 90.88 103 SER A C 1
ATOM 802 O O . SER A 1 103 ? -23.125 -4.426 9.43 1 90.88 103 SER A O 1
ATOM 804 N N . THR A 1 104 ? -20.953 -4.195 9.844 1 93.69 104 THR A N 1
ATOM 805 C CA . THR A 1 104 ? -21.188 -3.758 11.219 1 93.69 104 THR A CA 1
ATOM 806 C C . THR A 1 104 ? -21.969 -2.447 11.242 1 93.69 104 THR A C 1
ATOM 808 O O . THR A 1 104 ? -22.891 -2.283 12.047 1 93.69 104 THR A O 1
ATOM 811 N N . LEU A 1 105 ? -21.656 -1.542 10.359 1 96.69 105 LEU A N 1
ATOM 812 C CA . LEU A 1 105 ? -22.375 -0.275 10.273 1 96.69 105 LEU A CA 1
ATOM 813 C C . LEU A 1 105 ? -23.859 -0.505 9.953 1 96.69 105 LEU A C 1
ATOM 815 O O . LEU A 1 105 ? -24.719 0.156 10.516 1 96.69 105 LEU A O 1
ATOM 819 N N . GLU A 1 106 ? -24.062 -1.439 9.094 1 94.44 106 GLU A N 1
ATOM 820 C CA . GLU A 1 106 ? -25.438 -1.747 8.695 1 94.44 106 GLU A CA 1
ATOM 821 C C . GLU A 1 106 ? -26.219 -2.381 9.844 1 94.44 106 GLU A C 1
ATOM 823 O O . GLU A 1 106 ? -27.328 -1.947 10.164 1 94.44 106 GLU A O 1
ATOM 828 N N . GLN A 1 10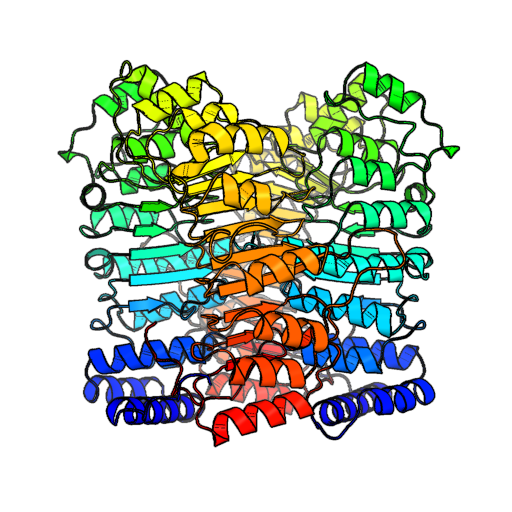7 ? -25.609 -3.328 10.469 1 90.75 107 GLN A N 1
ATOM 829 C CA . GLN A 1 107 ? -26.25 -4.066 11.547 1 90.75 107 GLN A CA 1
ATOM 830 C C . GLN A 1 107 ? -26.578 -3.148 12.727 1 90.75 107 GLN A C 1
ATOM 832 O O . GLN A 1 107 ? -27.609 -3.299 13.375 1 90.75 107 GLN A O 1
ATOM 837 N N . CYS A 1 108 ? -25.656 -2.201 12.961 1 95.31 108 CYS A N 1
ATOM 838 C CA . CYS A 1 108 ? -25.828 -1.301 14.094 1 95.31 108 CYS A CA 1
ATOM 839 C C . CYS A 1 108 ? -26.656 -0.08 13.711 1 95.31 108 CYS A C 1
ATOM 841 O O . CYS A 1 108 ? -26.891 0.797 14.547 1 95.31 108 CYS A O 1
ATOM 843 N N . GLU A 1 109 ? -27 -0.012 12.469 1 94.62 109 GLU A N 1
ATOM 844 C CA . GLU A 1 109 ? -27.766 1.129 11.977 1 94.62 109 GLU A CA 1
ATOM 845 C C . GLU A 1 109 ? -27.078 2.445 12.312 1 94.62 109 GLU A C 1
ATOM 847 O O . GLU A 1 109 ? -27.688 3.363 12.852 1 94.62 109 GLU A O 1
ATOM 852 N N . ALA A 1 110 ? -25.812 2.477 12 1 96.31 110 ALA A N 1
ATOM 853 C CA . ALA A 1 110 ? -25.016 3.664 12.297 1 96.31 110 ALA A CA 1
ATOM 854 C C . ALA A 1 110 ? -25.281 4.773 11.281 1 96.31 110 ALA A C 1
ATOM 856 O O . ALA A 1 110 ? -24.375 5.188 10.555 1 96.31 110 ALA A O 1
ATOM 857 N N . THR A 1 111 ? -26.406 5.379 11.328 1 96.94 111 THR A N 1
ATOM 858 C CA . THR A 1 111 ? -26.844 6.316 10.297 1 96.94 111 THR A CA 1
ATOM 859 C C . THR A 1 111 ? -26.641 7.758 10.766 1 96.94 111 THR A C 1
ATOM 861 O O . THR A 1 111 ? -26.875 8.695 10.008 1 96.94 111 THR A O 1
ATOM 864 N N . GLY A 1 112 ? -26.219 7.902 11.938 1 96.88 112 GLY A N 1
ATOM 865 C CA . GLY A 1 112 ? -26.078 9.25 12.469 1 96.88 112 GLY A CA 1
ATOM 866 C C . GLY A 1 112 ? -24.703 9.836 12.227 1 96.88 112 GLY A C 1
ATOM 867 O O . GLY A 1 112 ? -24.422 10.969 12.633 1 96.88 112 GLY A O 1
ATOM 868 N N . LEU A 1 113 ? -23.859 9.172 11.562 1 98 113 LEU A N 1
ATOM 869 C CA . LEU A 1 113 ? -22.484 9.602 11.359 1 98 113 LEU A CA 1
ATOM 870 C C . LEU A 1 113 ? -22.422 10.844 10.477 1 98 113 LEU A C 1
ATOM 872 O O . LEU A 1 113 ? -23.062 10.898 9.43 1 98 113 LEU A O 1
ATOM 876 N N . GLN A 1 114 ? -21.719 11.773 10.938 1 98.31 114 GLN A N 1
ATOM 877 C CA . GLN A 1 114 ? -21.438 12.969 10.148 1 98.31 114 GLN A CA 1
ATOM 878 C C . GLN A 1 114 ? -20.078 12.875 9.469 1 98.31 114 GLN A C 1
ATOM 880 O O . GLN A 1 114 ? -19.875 13.469 8.406 1 98.31 114 GLN A O 1
ATOM 885 N N . GLU A 1 115 ? -19.203 12.195 10.148 1 98.31 115 GLU A N 1
ATOM 886 C CA . GLU A 1 115 ? -17.875 11.953 9.617 1 98.31 115 GLU A CA 1
ATOM 887 C C . GLU A 1 115 ? -17.531 10.461 9.625 1 98.31 115 GLU A C 1
ATOM 889 O O . GLU A 1 115 ? -17.625 9.812 10.672 1 98.31 115 GLU A O 1
ATOM 894 N N . LEU A 1 116 ? -17.188 9.977 8.484 1 98.12 116 LEU A N 1
ATOM 895 C CA . LEU A 1 116 ? -16.812 8.57 8.359 1 98.12 116 LEU A CA 1
ATOM 896 C C . LEU A 1 116 ? -15.555 8.406 7.527 1 98.12 116 LEU A C 1
ATOM 898 O O . LEU A 1 116 ? -15.438 8.992 6.449 1 98.12 116 LEU A O 1
ATOM 902 N N . THR A 1 117 ? -14.586 7.707 8.086 1 97.56 117 THR A N 1
ATOM 903 C CA . THR A 1 117 ? -13.352 7.406 7.375 1 97.56 117 THR A CA 1
ATOM 904 C C . THR A 1 117 ? -13.18 5.902 7.199 1 97.56 117 THR A C 1
ATOM 906 O O . THR A 1 117 ? -13.203 5.148 8.18 1 97.56 117 THR A O 1
ATOM 909 N N . VAL A 1 118 ? -13.055 5.469 5.961 1 96.81 118 VAL A N 1
ATOM 910 C CA . VAL A 1 118 ? -12.758 4.078 5.629 1 96.81 118 VAL A CA 1
ATOM 911 C C . VAL A 1 118 ? -11.617 4.02 4.621 1 96.81 118 VAL A C 1
ATOM 913 O O . VAL A 1 118 ? -11.75 4.492 3.488 1 96.81 118 VAL A O 1
ATOM 916 N N . LYS A 1 119 ? -10.508 3.527 5.062 1 94.25 119 LYS A N 1
ATOM 917 C CA . LYS A 1 119 ? -9.336 3.371 4.203 1 94.25 119 LYS A CA 1
ATOM 918 C C . LYS A 1 119 ? -8.977 1.899 4.031 1 94.25 119 LYS A C 1
ATOM 920 O O . LYS A 1 119 ? -8.781 1.184 5.016 1 94.25 119 LYS A O 1
ATOM 925 N N . VAL A 1 120 ? -8.867 1.491 2.705 1 92.81 120 VAL A N 1
ATOM 926 C CA . VAL A 1 120 ? -8.617 0.081 2.428 1 92.81 120 VAL A CA 1
ATOM 927 C C . VAL A 1 120 ? -7.391 -0.056 1.53 1 92.81 120 VAL A C 1
ATOM 929 O O . VAL A 1 120 ? -7.219 0.71 0.578 1 92.81 120 VAL A O 1
ATOM 932 N N . ARG A 1 121 ? -6.629 -0.945 1.917 1 84.81 121 ARG A N 1
ATOM 933 C CA . ARG A 1 121 ? -5.473 -1.256 1.081 1 84.81 121 ARG A CA 1
ATOM 934 C C . ARG A 1 121 ? -5.793 -2.379 0.101 1 84.81 121 ARG A C 1
ATOM 936 O O . ARG A 1 121 ? -6.09 -3.502 0.512 1 84.81 121 ARG A O 1
ATOM 943 N N . LEU A 1 122 ? -5.754 -1.997 -1.172 1 82.31 122 LEU A N 1
ATOM 944 C CA . LEU A 1 122 ? -5.992 -3.002 -2.201 1 82.31 122 LEU A CA 1
ATOM 945 C C . LEU A 1 122 ? -4.699 -3.35 -2.934 1 82.31 122 LEU A C 1
ATOM 947 O O . LEU A 1 122 ? -3.857 -2.477 -3.162 1 82.31 122 LEU A O 1
ATOM 951 N N . ASP A 1 123 ? -4.469 -4.516 -3.088 1 66 123 ASP A N 1
ATOM 952 C CA . ASP A 1 123 ? -3.365 -4.969 -3.924 1 66 123 ASP A CA 1
ATOM 953 C C . ASP A 1 123 ? -3.848 -5.316 -5.332 1 66 123 ASP A C 1
ATOM 955 O O . ASP A 1 123 ? -4.57 -6.297 -5.52 1 66 123 ASP A O 1
ATOM 959 N N . PRO A 1 124 ? -3.531 -4.422 -6.242 1 58.41 124 PRO A N 1
ATOM 960 C CA . PRO A 1 124 ? -4.016 -4.676 -7.602 1 58.41 124 PRO A CA 1
ATOM 961 C C . PRO A 1 124 ? -3.602 -6.051 -8.125 1 58.41 124 PRO A C 1
ATOM 963 O O . PRO A 1 124 ? -4.211 -6.562 -9.07 1 58.41 124 PRO A O 1
ATOM 966 N N . ARG A 1 125 ? -2.545 -6.668 -7.66 1 54.94 125 ARG A N 1
ATOM 967 C CA . ARG A 1 125 ? -2.023 -7.941 -8.133 1 54.94 125 ARG A CA 1
ATOM 968 C C . ARG A 1 125 ? -2.824 -9.109 -7.566 1 54.94 125 ARG A C 1
ATOM 970 O O . ARG A 1 125 ? -2.719 -10.234 -8.055 1 54.94 125 ARG A O 1
ATOM 977 N N . ARG A 1 126 ? -3.551 -8.711 -6.512 1 57.81 126 ARG A N 1
ATOM 978 C CA . ARG A 1 126 ? -4.336 -9.773 -5.895 1 57.81 126 ARG A CA 1
ATOM 979 C C . ARG A 1 126 ? -5.746 -9.828 -6.48 1 57.81 126 ARG A C 1
ATOM 981 O O . ARG A 1 126 ? -6.551 -8.922 -6.258 1 57.81 126 ARG A O 1
ATOM 988 N N . ALA A 1 127 ? -5.887 -10.859 -7.133 1 59.66 127 ALA A N 1
ATOM 989 C CA . ALA A 1 127 ? -7.223 -11.109 -7.672 1 59.66 127 ALA A CA 1
ATOM 990 C C . ALA A 1 127 ? -8.242 -11.266 -6.547 1 59.66 127 ALA A C 1
ATOM 992 O O . ALA A 1 127 ? -7.957 -11.883 -5.52 1 59.66 127 ALA A O 1
ATOM 993 N N . GLY A 1 128 ? -9.289 -10.375 -6.441 1 69 128 GLY A N 1
ATOM 994 C CA . GLY A 1 128 ? -10.375 -10.594 -5.5 1 69 128 GLY A CA 1
ATOM 995 C C . GLY A 1 128 ? -10.609 -9.406 -4.582 1 69 128 GLY A C 1
ATOM 996 O O . GLY A 1 128 ? -11.703 -9.242 -4.043 1 69 128 GLY A O 1
ATOM 997 N N . ASP A 1 129 ? -9.555 -8.547 -4.414 1 76.56 129 ASP A N 1
ATOM 998 C CA . ASP A 1 129 ? -9.703 -7.445 -3.475 1 76.56 129 ASP A CA 1
ATOM 999 C C . ASP A 1 129 ? -10.805 -6.484 -3.93 1 76.56 129 ASP A C 1
ATOM 1001 O O . ASP A 1 129 ? -11.695 -6.137 -3.152 1 76.56 129 ASP A O 1
ATOM 1005 N N . ILE A 1 130 ? -10.75 -6.176 -5.117 1 77 130 ILE A N 1
ATOM 1006 C CA . ILE A 1 130 ? -11.719 -5.215 -5.637 1 77 130 ILE A CA 1
ATOM 1007 C C . ILE A 1 130 ? -13.117 -5.824 -5.59 1 77 130 ILE A C 1
ATOM 1009 O O . ILE A 1 130 ? -14.094 -5.141 -5.254 1 77 130 ILE A O 1
ATOM 1013 N N . GLU A 1 131 ? -13.133 -7.039 -5.832 1 76.94 131 GLU A N 1
ATOM 1014 C CA . GLU A 1 131 ? -14.406 -7.742 -5.832 1 76.94 131 GLU A CA 1
ATOM 1015 C C . GLU A 1 131 ? -14.984 -7.832 -4.422 1 76.94 131 GLU A C 1
ATOM 1017 O O . GLU A 1 131 ? -16.203 -7.691 -4.23 1 76.94 131 GLU A O 1
ATOM 1022 N N . THR A 1 132 ? -14.109 -8.094 -3.578 1 80.38 132 THR A N 1
ATOM 1023 C CA . THR A 1 132 ? -14.547 -8.156 -2.186 1 80.38 132 THR A CA 1
ATOM 1024 C C . THR A 1 132 ? -15.102 -6.812 -1.733 1 80.38 132 THR A C 1
ATOM 1026 O O . THR A 1 132 ? -16.156 -6.758 -1.092 1 80.38 132 THR A O 1
ATOM 1029 N N . VAL A 1 133 ? -14.469 -5.805 -2.127 1 84.88 133 VAL A N 1
ATOM 1030 C CA . VAL A 1 133 ? -14.914 -4.465 -1.749 1 84.88 133 VAL A CA 1
ATOM 1031 C C . VAL A 1 133 ? -16.234 -4.137 -2.447 1 84.88 133 VAL A C 1
ATOM 1033 O O . VAL A 1 133 ? -17.125 -3.543 -1.847 1 84.88 133 VAL A O 1
ATOM 1036 N N . SER A 1 134 ? -16.344 -4.504 -3.627 1 82.94 134 SER A N 1
ATOM 1037 C CA . SER A 1 134 ? -17.578 -4.262 -4.375 1 82.94 134 SER A CA 1
ATOM 1038 C C . SER A 1 134 ? -18.781 -4.934 -3.703 1 82.94 134 SER A C 1
ATOM 1040 O O . SER A 1 134 ? -19.844 -4.332 -3.58 1 82.94 134 SER A O 1
ATOM 1042 N N . SER A 1 135 ? -18.562 -6.082 -3.254 1 79.31 135 SER A N 1
ATOM 1043 C CA . SER A 1 135 ? -19.625 -6.801 -2.545 1 79.31 135 SER A CA 1
ATOM 1044 C C . SER A 1 135 ? -19.938 -6.137 -1.21 1 79.31 135 SER A C 1
ATOM 1046 O O . SER A 1 135 ? -21.109 -6.035 -0.823 1 79.31 135 SER A O 1
ATOM 1048 N N . ALA A 1 136 ? -18.891 -5.754 -0.571 1 84.69 136 ALA A N 1
ATOM 1049 C CA . ALA A 1 136 ? -19.062 -5.078 0.712 1 84.69 136 ALA A CA 1
ATOM 1050 C C . ALA A 1 136 ? -19.844 -3.779 0.549 1 84.69 136 ALA A C 1
ATOM 1052 O O . ALA A 1 136 ? -20.578 -3.375 1.451 1 84.69 136 ALA A O 1
ATOM 1053 N N . ASN A 1 137 ? -19.734 -3.115 -0.567 1 90.62 137 ASN A N 1
ATOM 1054 C CA . ASN A 1 137 ? -20.375 -1.831 -0.832 1 90.62 137 ASN A CA 1
ATOM 1055 C C . ASN A 1 137 ? -21.891 -1.952 -0.83 1 90.62 137 ASN A C 1
ATOM 1057 O O . ASN A 1 137 ? -22.594 -0.976 -0.568 1 90.62 137 ASN A O 1
ATOM 1061 N N . LEU A 1 138 ? -22.375 -3.092 -1.001 1 87.06 138 LEU A N 1
ATOM 1062 C CA . LEU A 1 138 ? -23.828 -3.281 -0.977 1 87.06 138 LEU A CA 1
ATOM 1063 C C . LEU A 1 138 ? -24.406 -2.943 0.397 1 87.06 138 LEU A C 1
ATOM 1065 O O . LEU A 1 138 ? -25.438 -2.277 0.499 1 87.06 138 LEU A O 1
ATOM 1069 N N . SER A 1 139 ? -23.688 -3.459 1.321 1 89.06 139 SER A N 1
ATOM 1070 C CA . SER A 1 139 ? -24.094 -3.115 2.682 1 89.06 139 SER A CA 1
ATOM 1071 C C . SER A 1 139 ? -24.047 -1.606 2.906 1 89.06 139 SER A C 1
ATOM 1073 O O . SER A 1 139 ? -24.969 -1.037 3.51 1 89.06 139 SER A O 1
ATOM 1075 N N . PHE A 1 140 ? -23.094 -1.012 2.381 1 95.38 140 PHE A N 1
ATOM 1076 C CA . PHE A 1 140 ? -22.938 0.424 2.578 1 95.38 140 PHE A CA 1
ATOM 1077 C C . PHE A 1 140 ? -24.016 1.196 1.829 1 95.38 140 PHE A C 1
ATOM 1079 O O . PHE A 1 140 ? -24.516 2.207 2.324 1 95.38 140 PHE A O 1
ATOM 1086 N N . HIS A 1 141 ? -24.344 0.707 0.623 1 95.56 141 HIS A N 1
ATOM 1087 C CA . HIS A 1 141 ? -25.453 1.319 -0.11 1 95.56 141 HIS A CA 1
ATOM 1088 C C . HIS A 1 141 ? -26.719 1.342 0.729 1 95.56 141 HIS A C 1
ATOM 1090 O O . HIS A 1 141 ? -27.422 2.357 0.781 1 95.56 141 HIS A O 1
ATOM 1096 N N . ARG A 1 142 ? -26.938 0.288 1.38 1 94.19 142 ARG A N 1
ATOM 1097 C CA . ARG A 1 142 ? -28.141 0.172 2.189 1 94.19 142 ARG A CA 1
ATOM 1098 C C . ARG A 1 142 ? -28.109 1.129 3.377 1 94.19 142 ARG A C 1
ATOM 1100 O O . ARG A 1 142 ? -29.109 1.755 3.713 1 94.19 142 ARG A O 1
ATOM 1107 N N . VAL A 1 143 ? -26.953 1.221 3.904 1 96.06 143 VAL A N 1
ATOM 1108 C CA . VAL A 1 143 ? -26.797 2.131 5.035 1 96.06 143 VAL A CA 1
ATOM 1109 C C . VAL A 1 143 ? -27 3.57 4.57 1 96.06 143 VAL A C 1
ATOM 1111 O O . VAL A 1 143 ? -27.656 4.367 5.25 1 96.06 143 VAL A O 1
ATOM 1114 N N . LEU A 1 144 ? -26.469 3.896 3.43 1 97.31 144 LEU A N 1
ATOM 1115 C CA . LEU A 1 144 ? -26.609 5.238 2.871 1 97.31 144 LEU A CA 1
ATOM 1116 C C . LEU A 1 144 ? -28.078 5.547 2.596 1 97.31 144 LEU A C 1
ATOM 1118 O O . LEU A 1 144 ? -28.578 6.617 2.967 1 97.31 144 LEU A O 1
ATOM 1122 N N . ARG A 1 145 ? -28.75 4.582 2.092 1 95.38 145 ARG A N 1
ATOM 1123 C CA . ARG A 1 145 ? -30.172 4.746 1.782 1 95.38 145 ARG A CA 1
ATOM 1124 C C . ARG A 1 145 ? -31 4.832 3.057 1 95.38 145 ARG A C 1
ATOM 1126 O O . ARG A 1 145 ? -32.031 5.516 3.09 1 95.38 145 ARG A O 1
ATOM 1133 N N . GLY A 1 146 ? -30.438 4.16 3.998 1 94.75 146 GLY A N 1
ATOM 1134 C CA . GLY A 1 146 ? -31.156 4.066 5.254 1 94.75 146 GLY A CA 1
ATOM 1135 C C . GLY A 1 146 ? -31.047 5.316 6.102 1 94.75 146 GLY A C 1
ATOM 1136 O O . GLY A 1 146 ? -31.516 5.348 7.242 1 94.75 146 GLY A O 1
ATOM 1137 N N . GLY A 1 147 ? -30.406 6.277 5.59 1 95.94 147 GLY A N 1
ATOM 1138 C CA . GLY A 1 147 ? -30.422 7.531 6.324 1 95.94 147 GLY A CA 1
ATOM 1139 C C . GLY A 1 147 ? -29.031 8.102 6.547 1 95.94 147 GLY A C 1
ATOM 1140 O O . GLY A 1 147 ? -28.891 9.266 6.914 1 95.94 147 GLY A O 1
ATOM 1141 N N . LEU A 1 148 ? -28 7.359 6.395 1 97.56 148 LEU A N 1
ATOM 1142 C CA . LEU A 1 148 ? -26.656 7.84 6.645 1 97.56 148 LEU A CA 1
ATOM 1143 C C . LEU A 1 148 ? -26.312 9.016 5.734 1 97.56 148 LEU A C 1
ATOM 1145 O O . LEU A 1 148 ? -25.719 10 6.184 1 97.56 148 LEU A O 1
ATOM 1149 N N . ALA A 1 149 ? -26.672 8.961 4.504 1 97.75 149 ALA A N 1
ATOM 1150 C CA . ALA A 1 149 ? -26.344 9.984 3.512 1 97.75 149 ALA A CA 1
ATOM 1151 C C . ALA A 1 149 ? -26.828 11.359 3.949 1 97.75 149 ALA A C 1
ATOM 1153 O O . ALA A 1 149 ? -26.125 12.359 3.768 1 97.75 149 ALA A O 1
ATOM 1154 N N . ALA A 1 150 ? -27.953 11.398 4.555 1 97.12 150 ALA A N 1
ATOM 1155 C CA . ALA A 1 150 ? -28.578 12.664 4.926 1 97.12 150 ALA A CA 1
ATOM 1156 C C . ALA A 1 150 ? -27.766 13.375 6.008 1 97.12 150 ALA A C 1
ATOM 1158 O O . ALA A 1 150 ? -27.875 14.594 6.172 1 97.12 150 ALA A O 1
ATOM 1159 N N . ASN A 1 151 ? -26.938 12.648 6.688 1 97.38 151 ASN A N 1
ATOM 1160 C CA . ASN A 1 151 ? -26.25 13.227 7.836 1 97.38 151 ASN A CA 1
ATOM 1161 C C . ASN A 1 151 ? -24.781 13.5 7.535 1 97.38 151 ASN A C 1
ATOM 1163 O O . ASN A 1 151 ? -24.141 14.281 8.234 1 97.38 151 ASN A O 1
ATOM 1167 N N . LEU A 1 152 ? -24.25 12.945 6.523 1 98.12 152 LEU A N 1
ATOM 1168 C CA . LEU A 1 152 ? -22.812 12.969 6.238 1 98.12 152 LEU A CA 1
ATOM 1169 C C . LEU A 1 152 ? -22.359 14.383 5.887 1 98.12 152 LEU A C 1
ATOM 1171 O O . LEU A 1 152 ? -23.031 15.086 5.129 1 98.12 152 LEU A O 1
ATOM 1175 N N . ARG A 1 153 ? -21.281 14.758 6.461 1 98.44 153 ARG A N 1
ATOM 1176 C CA . ARG A 1 153 ? -20.625 16.016 6.145 1 98.44 153 ARG A CA 1
ATOM 1177 C C . ARG A 1 153 ? -19.25 15.773 5.543 1 98.44 153 ARG A C 1
ATOM 1179 O O . ARG A 1 153 ? -18.766 16.562 4.727 1 98.44 153 ARG A O 1
ATOM 1186 N N . SER A 1 154 ? -18.594 14.789 6.031 1 98.5 154 SER A N 1
ATOM 1187 C CA . SER A 1 154 ? -17.297 14.367 5.539 1 98.5 154 SER A CA 1
ATOM 1188 C C . SER A 1 154 ? -17.234 12.852 5.359 1 98.5 154 SER A C 1
ATOM 1190 O O . SER A 1 154 ? -17.594 12.102 6.262 1 98.5 154 SER A O 1
ATOM 1192 N N . LEU A 1 155 ? -16.812 12.43 4.18 1 98.5 155 LEU A N 1
ATOM 1193 C CA . LEU A 1 155 ? -16.75 11.008 3.869 1 98.5 155 LEU A CA 1
ATOM 1194 C C . LEU A 1 155 ? -15.438 10.664 3.174 1 98.5 155 LEU A C 1
ATOM 1196 O O . LEU A 1 155 ? -15.148 11.18 2.09 1 98.5 155 LEU A O 1
ATOM 1200 N N . VAL A 1 156 ? -14.648 9.906 3.85 1 97.69 156 VAL A N 1
ATOM 1201 C CA . VAL A 1 156 ? -13.406 9.414 3.277 1 97.69 156 VAL A CA 1
ATOM 1202 C C . VAL A 1 156 ? -13.539 7.93 2.945 1 97.69 156 VAL A C 1
ATOM 1204 O O . VAL A 1 156 ? -13.68 7.094 3.844 1 97.69 156 VAL A O 1
ATOM 1207 N N . LEU A 1 157 ? -13.547 7.645 1.673 1 97.25 157 LEU A N 1
ATOM 1208 C CA . LEU A 1 157 ? -13.617 6.273 1.178 1 97.25 157 LEU A CA 1
ATOM 1209 C C . LEU A 1 157 ? -12.445 5.973 0.251 1 97.25 157 LEU A C 1
ATOM 1211 O O . LEU A 1 157 ? -12.617 5.883 -0.967 1 97.25 157 LEU A O 1
ATOM 1215 N N . ARG A 1 158 ? -11.359 5.676 0.828 1 94.19 158 ARG A N 1
ATOM 1216 C CA . ARG A 1 158 ? -10.195 5.398 -0.003 1 94.19 158 ARG A CA 1
ATOM 1217 C C . ARG A 1 158 ? -10.188 3.949 -0.473 1 94.19 158 ARG A C 1
ATOM 1219 O O . ARG A 1 158 ? -10.242 3.025 0.342 1 94.19 158 ARG A O 1
ATOM 1226 N N . SER A 1 159 ? -10.219 3.738 -1.782 1 91.88 159 SER A N 1
ATOM 1227 C CA . SER A 1 159 ? -10.164 2.447 -2.461 1 91.88 159 SER A CA 1
ATOM 1228 C C . SER A 1 159 ? -11.484 1.698 -2.318 1 91.88 159 SER A C 1
ATOM 1230 O O . SER A 1 159 ? -11.555 0.497 -2.586 1 91.88 159 SER A O 1
ATOM 1232 N N . VAL A 1 160 ? -12.484 2.365 -1.902 1 93.38 160 VAL A N 1
ATOM 1233 C CA . VAL A 1 160 ? -13.719 1.668 -1.576 1 93.38 160 VAL A CA 1
ATOM 1234 C C . VAL A 1 160 ? -14.875 2.264 -2.379 1 93.38 160 VAL A C 1
ATOM 1236 O O . VAL A 1 160 ? -15.852 1.571 -2.682 1 93.38 160 VAL A O 1
ATOM 1239 N N . CYS A 1 161 ? -14.836 3.486 -2.717 1 96.06 161 CYS A N 1
ATOM 1240 C CA . CYS A 1 161 ? -15.953 4.211 -3.324 1 96.06 161 CYS A CA 1
ATOM 1241 C C . CYS A 1 161 ? -16.297 3.631 -4.691 1 96.06 161 CYS A C 1
ATOM 1243 O O . CYS A 1 161 ? -15.414 3.168 -5.414 1 96.06 161 CYS A O 1
ATOM 1245 N N . ASP A 1 162 ? -17.547 3.615 -5.008 1 93.56 162 ASP A N 1
ATOM 1246 C CA . ASP A 1 162 ? -18 3.197 -6.332 1 93.56 162 ASP A CA 1
ATOM 1247 C C . ASP A 1 162 ? -19.031 4.168 -6.895 1 93.56 162 ASP A C 1
ATOM 1249 O O . ASP A 1 162 ? -19.375 5.156 -6.246 1 93.56 162 ASP A O 1
ATOM 1253 N N . ASN A 1 163 ? -19.547 3.99 -8.062 1 93 163 ASN A N 1
ATOM 1254 C CA . ASN A 1 163 ? -20.453 4.902 -8.734 1 93 163 ASN A CA 1
ATOM 1255 C C . ASN A 1 163 ? -21.797 4.977 -8.031 1 93 163 ASN A C 1
ATOM 1257 O O . ASN A 1 163 ? -22.422 6.035 -7.977 1 93 163 ASN A O 1
ATOM 1261 N N . GLU A 1 164 ? -22.234 3.887 -7.5 1 92.88 164 GLU A N 1
ATOM 1262 C CA . GLU A 1 164 ? -23.516 3.881 -6.801 1 92.88 164 GLU A CA 1
ATOM 1263 C C . GLU A 1 164 ? -23.453 4.723 -5.527 1 92.88 164 GLU A C 1
ATOM 1265 O O . GLU A 1 164 ? -24.406 5.414 -5.191 1 92.88 164 GLU A O 1
ATOM 1270 N N . ILE A 1 165 ? -22.359 4.609 -4.879 1 97.25 165 ILE A N 1
ATOM 1271 C CA . ILE A 1 165 ? -22.172 5.457 -3.705 1 97.25 165 ILE A CA 1
ATOM 1272 C C . ILE A 1 165 ? -22.281 6.926 -4.105 1 97.25 165 ILE A C 1
ATOM 1274 O O . ILE A 1 165 ? -22.969 7.703 -3.453 1 97.25 165 ILE A O 1
ATOM 1278 N N . LEU A 1 166 ? -21.609 7.273 -5.172 1 97.5 166 LEU A N 1
ATOM 1279 C CA . LEU A 1 166 ? -21.672 8.648 -5.652 1 97.5 166 LEU A CA 1
ATOM 1280 C C . LEU A 1 166 ? -23.094 9.047 -6.004 1 97.5 166 LEU A C 1
ATOM 1282 O O . LEU A 1 166 ? -23.531 10.164 -5.695 1 97.5 166 LEU A O 1
ATOM 1286 N N . ARG A 1 167 ? -23.797 8.156 -6.621 1 95.88 167 ARG A N 1
ATOM 1287 C CA . ARG A 1 167 ? -25.188 8.422 -6.965 1 95.88 167 ARG A CA 1
ATOM 1288 C C . ARG A 1 167 ? -26.016 8.688 -5.715 1 95.88 167 ARG A C 1
ATOM 1290 O O . ARG A 1 167 ? -26.781 9.656 -5.664 1 95.88 167 ARG A O 1
ATOM 1297 N N . LEU A 1 168 ? -25.844 7.863 -4.781 1 96.81 168 LEU A N 1
ATOM 1298 C CA . LEU A 1 168 ? -26.594 7.984 -3.541 1 96.81 168 LEU A CA 1
ATOM 1299 C C . LEU A 1 168 ? -26.234 9.266 -2.805 1 96.81 168 LEU A C 1
ATOM 1301 O O . LEU A 1 168 ? -27.109 9.938 -2.252 1 96.81 168 LEU A O 1
ATOM 1305 N N . LEU A 1 169 ? -24.984 9.586 -2.783 1 97.81 169 LEU A N 1
ATOM 1306 C CA . LEU A 1 169 ? -24.562 10.836 -2.162 1 97.81 169 LEU A CA 1
ATOM 1307 C C . LEU A 1 169 ? -25.172 12.039 -2.883 1 97.81 169 LEU A C 1
ATOM 1309 O O . LEU A 1 169 ? -25.656 12.969 -2.24 1 97.81 169 LEU A O 1
ATOM 1313 N N . GLY A 1 170 ? -25.109 12.008 -4.176 1 96.75 170 GLY A N 1
ATOM 1314 C CA . GLY A 1 170 ? -25.688 13.094 -4.949 1 96.75 170 GLY A CA 1
ATOM 1315 C C . GLY A 1 170 ? -27.156 13.352 -4.617 1 96.75 170 GLY A C 1
ATOM 1316 O O . GLY A 1 170 ? -27.547 14.492 -4.387 1 96.75 170 GLY A O 1
ATOM 1317 N N . ARG A 1 171 ? -27.875 12.359 -4.43 1 93.62 171 ARG A N 1
ATOM 1318 C CA . ARG A 1 171 ? -29.312 12.453 -4.301 1 93.62 171 ARG A CA 1
ATOM 1319 C C . ARG A 1 171 ? -29.719 12.727 -2.855 1 93.62 171 ARG A C 1
ATOM 1321 O O . ARG A 1 171 ? -30.703 13.422 -2.6 1 93.62 171 ARG A O 1
ATOM 1328 N N . HIS A 1 172 ? -28.891 12.211 -1.938 1 95.56 172 HIS A N 1
ATOM 1329 C CA . HIS A 1 172 ? -29.438 12.141 -0.587 1 95.56 172 HIS A CA 1
ATOM 1330 C C . HIS A 1 172 ? -28.531 12.859 0.41 1 95.56 172 HIS A C 1
ATOM 1332 O O . HIS A 1 172 ? -28.781 12.82 1.617 1 95.56 172 HIS A O 1
ATOM 1338 N N . CYS A 1 173 ? -27.484 13.477 0.016 1 96.62 173 CYS A N 1
ATOM 1339 C CA . CYS A 1 173 ? -26.531 14.07 0.959 1 96.62 173 CYS A CA 1
ATOM 1340 C C . CYS A 1 173 ? -26.469 15.586 0.785 1 96.62 173 CYS A C 1
ATOM 1342 O O . CYS A 1 173 ? -25.5 16.109 0.223 1 96.62 173 CYS A O 1
ATOM 1344 N N . PRO A 1 174 ? -27.281 16.281 1.43 1 95.31 174 PRO A N 1
ATOM 1345 C CA . PRO A 1 174 ? -27.359 17.734 1.208 1 95.31 174 PRO A CA 1
ATOM 1346 C C . PRO A 1 174 ? -26.234 18.5 1.927 1 95.31 174 PRO A C 1
ATOM 1348 O O . PRO A 1 174 ? -25.953 19.641 1.592 1 95.31 174 PRO A O 1
ATOM 1351 N N . HIS A 1 175 ? -25.516 17.859 2.852 1 96.56 175 HIS A N 1
ATOM 1352 C CA . HIS A 1 175 ? -24.594 18.625 3.689 1 96.56 175 HIS A CA 1
ATOM 1353 C C . HIS A 1 175 ? -23.156 18.172 3.469 1 96.56 175 HIS A C 1
ATOM 1355 O O . HIS A 1 175 ? -22.266 18.562 4.219 1 96.56 175 HIS A O 1
ATOM 1361 N N . LEU A 1 176 ? -22.938 17.375 2.496 1 97.88 176 LEU A N 1
ATOM 1362 C CA . LEU A 1 176 ? -21.609 16.812 2.273 1 97.88 176 LEU A CA 1
ATOM 1363 C C . LEU A 1 176 ? -20.625 17.891 1.827 1 97.88 176 LEU A C 1
ATOM 1365 O O . LEU A 1 176 ? -20.859 18.562 0.824 1 97.88 176 LEU A O 1
ATOM 1369 N N . ARG A 1 177 ? -19.578 18.078 2.549 1 98.25 177 ARG A N 1
ATOM 1370 C CA . ARG A 1 177 ? -18.578 19.109 2.232 1 98.25 177 ARG A CA 1
ATOM 1371 C C . ARG A 1 177 ? -17.312 18.484 1.679 1 98.25 177 ARG A C 1
ATOM 1373 O O . ARG A 1 177 ? -16.656 19.062 0.806 1 98.25 177 ARG A O 1
ATOM 1380 N N . HIS A 1 178 ? -16.938 17.375 2.254 1 98.25 178 HIS A N 1
ATOM 1381 C CA . HIS A 1 178 ? -15.688 16.719 1.901 1 98.25 178 HIS A CA 1
ATOM 1382 C C . HIS A 1 178 ? -15.922 15.273 1.491 1 98.25 178 HIS A C 1
ATOM 1384 O O . HIS A 1 178 ? -16.469 14.484 2.27 1 98.25 178 HIS A O 1
ATOM 1390 N N . LEU A 1 179 ? -15.539 14.945 0.3 1 98.38 179 LEU A N 1
ATOM 1391 C CA . LEU A 1 179 ? -15.609 13.586 -0.211 1 98.38 179 LEU A CA 1
ATOM 1392 C C . LEU A 1 179 ? -14.25 13.125 -0.724 1 98.38 179 LEU A C 1
ATOM 1394 O O . LEU A 1 179 ? -13.68 13.742 -1.625 1 98.38 179 LEU A O 1
ATOM 1398 N N . ASP A 1 180 ? -13.703 12.125 -0.147 1 97.19 180 ASP A N 1
ATOM 1399 C CA . ASP A 1 180 ? -12.422 11.555 -0.573 1 97.19 180 ASP A CA 1
ATOM 1400 C C . ASP A 1 180 ? -12.609 10.156 -1.161 1 97.19 180 ASP A C 1
ATOM 1402 O O . ASP A 1 180 ? -12.781 9.188 -0.422 1 97.19 180 ASP A O 1
ATOM 1406 N N . ALA A 1 181 ? -12.547 10.078 -2.486 1 96.81 181 ALA A N 1
ATOM 1407 C CA . ALA A 1 181 ? -12.688 8.812 -3.197 1 96.81 181 ALA A CA 1
ATOM 1408 C C . ALA A 1 181 ? -11.352 8.359 -3.787 1 96.81 181 ALA A C 1
ATOM 1410 O O . ALA A 1 181 ? -11.32 7.656 -4.797 1 96.81 181 ALA A O 1
ATOM 1411 N N . THR A 1 182 ? -10.297 8.742 -3.158 1 92.69 182 THR A N 1
ATOM 1412 C CA . THR A 1 182 ? -8.953 8.477 -3.662 1 92.69 182 THR A CA 1
ATOM 1413 C C . THR A 1 182 ? -8.727 6.98 -3.836 1 92.69 182 THR A C 1
ATOM 1415 O O . THR A 1 182 ? -9.117 6.184 -2.984 1 92.69 182 THR A O 1
ATOM 1418 N N . SER A 1 183 ? -8.141 6.566 -4.941 1 87.62 183 SER A N 1
ATOM 1419 C CA . SER A 1 183 ? -7.707 5.211 -5.262 1 87.62 183 SER A CA 1
ATOM 1420 C C . SER A 1 183 ? -8.898 4.277 -5.453 1 87.62 183 SER A C 1
ATOM 1422 O O . SER A 1 183 ? -8.75 3.053 -5.41 1 87.62 183 SER A O 1
ATOM 1424 N N . SER A 1 184 ? -10.07 4.871 -5.594 1 91.38 184 SER A N 1
ATOM 1425 C CA . SER A 1 184 ? -11.25 4.059 -5.848 1 91.38 184 SER A CA 1
ATOM 1426 C C . SER A 1 184 ? -11.438 3.799 -7.34 1 91.38 184 SER A C 1
ATOM 1428 O O . SER A 1 184 ? -12.094 4.574 -8.031 1 91.38 184 SER A O 1
ATOM 1430 N N . TRP A 1 185 ? -11.094 2.725 -7.766 1 81.62 185 TRP A N 1
ATOM 1431 C CA . TRP A 1 185 ? -11.031 2.381 -9.18 1 81.62 185 TRP A CA 1
ATOM 1432 C C . TRP A 1 185 ? -12.422 2.152 -9.758 1 81.62 185 TRP A C 1
ATOM 1434 O O . TRP A 1 185 ? -12.609 2.17 -10.977 1 81.62 185 TRP A O 1
ATOM 1444 N N . LEU A 1 186 ? -13.367 1.907 -8.898 1 85.19 186 LEU A N 1
ATOM 1445 C CA . LEU A 1 186 ? -14.734 1.66 -9.336 1 85.19 186 LEU A CA 1
ATOM 1446 C C . LEU A 1 186 ? -15.453 2.971 -9.641 1 85.19 186 LEU A C 1
ATOM 1448 O O . LEU A 1 186 ? -16.609 2.965 -10.086 1 85.19 186 LEU A O 1
ATOM 1452 N N . VAL A 1 187 ? -14.742 4.055 -9.461 1 90.94 187 VAL A N 1
ATOM 1453 C CA . VAL A 1 187 ? -15.281 5.379 -9.758 1 90.94 187 VAL A CA 1
ATOM 1454 C C . VAL A 1 187 ? -14.836 5.82 -11.148 1 90.94 187 VAL A C 1
ATOM 1456 O O . VAL A 1 187 ? -13.641 5.812 -11.453 1 90.94 187 VAL A O 1
ATOM 1459 N N . ASP A 1 188 ? -15.766 6.148 -11.977 1 87.38 188 ASP A N 1
ATOM 1460 C CA . ASP A 1 188 ? -15.492 6.68 -13.312 1 87.38 188 ASP A CA 1
ATOM 1461 C C . ASP A 1 188 ? -16.344 7.91 -13.602 1 87.38 188 ASP A C 1
ATOM 1463 O O . ASP A 1 188 ? -16.938 8.492 -12.688 1 87.38 188 ASP A O 1
ATOM 1467 N N . ASP A 1 189 ? -16.469 8.352 -14.836 1 87 189 ASP A N 1
ATOM 1468 C CA . ASP A 1 189 ? -17.188 9.57 -15.203 1 87 189 ASP A CA 1
ATOM 1469 C C . ASP A 1 189 ? -18.688 9.422 -14.969 1 87 189 ASP A C 1
ATOM 1471 O O . ASP A 1 189 ? -19.375 10.398 -14.656 1 87 189 ASP A O 1
ATOM 1475 N N . ASN A 1 190 ? -19.172 8.25 -15.109 1 86.75 190 ASN A N 1
ATOM 1476 C CA . ASN A 1 190 ? -20.594 8.016 -14.852 1 86.75 190 ASN A CA 1
ATOM 1477 C C . ASN A 1 190 ? -20.938 8.266 -13.383 1 86.75 190 ASN A C 1
ATOM 1479 O O . ASN A 1 190 ? -22.016 8.773 -13.078 1 86.75 190 ASN A O 1
ATOM 1483 N N . GLY A 1 191 ? -20.016 7.828 -12.602 1 93.44 191 GLY A N 1
ATOM 1484 C CA . GLY A 1 191 ? -20.219 8.102 -11.188 1 93.44 191 GLY A CA 1
ATOM 1485 C C . GLY A 1 191 ? -20.234 9.586 -10.859 1 93.44 191 GLY A C 1
ATOM 1486 O O . GLY A 1 191 ? -21.078 10.047 -10.094 1 93.44 191 GLY A O 1
ATOM 1487 N N . LEU A 1 192 ? -19.344 10.305 -11.422 1 93.88 192 LEU A N 1
ATOM 1488 C CA . LEU A 1 192 ? -19.297 11.742 -11.188 1 93.88 192 LEU A CA 1
ATOM 1489 C C . LEU A 1 192 ? -20.531 12.422 -11.758 1 93.88 192 LEU A C 1
ATOM 1491 O O . LEU A 1 192 ? -21.047 13.383 -11.172 1 93.88 192 LEU A O 1
ATOM 1495 N N . ARG A 1 193 ? -20.953 11.93 -12.852 1 92.62 193 ARG A N 1
ATOM 1496 C CA . ARG A 1 193 ? -22.219 12.422 -13.422 1 92.62 193 ARG A CA 1
ATOM 1497 C C . ARG A 1 193 ? -23.375 12.211 -12.453 1 92.62 193 ARG A C 1
ATOM 1499 O O . ARG A 1 193 ? -24.188 13.109 -12.234 1 92.62 193 ARG A O 1
ATOM 1506 N N . ALA A 1 194 ? -23.406 11.07 -11.922 1 93.81 194 ALA A N 1
ATOM 1507 C CA . ALA A 1 194 ? -24.484 10.734 -10.992 1 93.81 194 ALA A CA 1
ATOM 1508 C C . ALA A 1 194 ? -24.391 11.57 -9.719 1 93.81 194 ALA A C 1
ATOM 1510 O O . ALA A 1 194 ? -25.406 11.883 -9.102 1 93.81 194 ALA A O 1
ATOM 1511 N N . LEU A 1 195 ? -23.203 11.867 -9.367 1 96.62 195 LEU A N 1
ATOM 1512 C CA . LEU A 1 195 ? -22.984 12.727 -8.211 1 96.62 195 LEU A CA 1
ATOM 1513 C C . LEU A 1 195 ? -23.547 14.117 -8.453 1 96.62 195 LEU A C 1
ATOM 1515 O O . LEU A 1 195 ? -24.188 14.695 -7.566 1 96.62 195 LEU A O 1
ATOM 1519 N N . CYS A 1 196 ? -23.438 14.625 -9.656 1 95.88 196 CYS A N 1
ATOM 1520 C CA . CYS A 1 196 ? -23.734 16.016 -9.945 1 95.88 196 CYS A CA 1
ATOM 1521 C C . CYS A 1 196 ? -25.172 16.188 -10.422 1 95.88 196 CYS A C 1
ATOM 1523 O O . CYS A 1 196 ? -25.812 17.188 -10.117 1 95.88 196 CYS A O 1
ATOM 1525 N N . PHE A 1 197 ? -25.672 15.18 -11.148 1 94.31 197 PHE A N 1
ATOM 1526 C CA . PHE A 1 197 ? -26.922 15.43 -11.867 1 94.31 197 PHE A CA 1
ATOM 1527 C C . PHE A 1 197 ? -28.016 14.484 -11.391 1 94.31 197 PHE A C 1
ATOM 1529 O O . PHE A 1 197 ? -27.766 13.312 -11.125 1 94.31 197 PHE A O 1
ATOM 1536 N N . LYS A 1 198 ? -29.25 14.984 -11.344 1 90.44 198 LYS A N 1
ATOM 1537 C CA . LYS A 1 198 ? -30.422 14.227 -10.93 1 90.44 198 LYS A CA 1
ATOM 1538 C C . LYS A 1 198 ? -30.797 13.172 -11.977 1 90.44 198 LYS A C 1
ATOM 1540 O O . LYS A 1 198 ? -31.094 12.031 -11.633 1 90.44 198 LYS A O 1
ATOM 1545 N N . GLU A 1 199 ? -31 13.562 -13.25 1 75 199 GLU A N 1
ATOM 1546 C CA . GLU A 1 199 ? -31.438 12.641 -14.305 1 75 199 GLU A CA 1
ATOM 1547 C C . GLU A 1 199 ? -30.266 12.227 -15.188 1 75 199 GLU A C 1
ATOM 1549 O O . GLU A 1 199 ? -29.641 13.07 -15.836 1 75 199 GLU A O 1
ATOM 1554 N N . GLN A 1 200 ? -29.641 11.039 -14.969 1 61.47 200 GLN A N 1
ATOM 1555 C CA . GLN A 1 200 ? -28.469 10.539 -15.68 1 61.47 200 GLN A CA 1
ATOM 1556 C C . GLN A 1 200 ? -28.766 10.344 -17.156 1 61.47 200 GLN A C 1
ATOM 1558 O O . GLN A 1 200 ? -27.891 10.578 -18 1 61.47 200 GLN A O 1
ATOM 1563 N N . GLU A 1 201 ? -29.875 9.609 -17.484 1 54.78 201 GLU A N 1
ATOM 1564 C CA . GLU A 1 201 ? -30.188 9.109 -18.828 1 54.78 201 GLU A CA 1
ATOM 1565 C C . GLU A 1 201 ? -30.25 10.242 -19.844 1 54.78 201 GLU A C 1
ATOM 1567 O O . GLU A 1 201 ? -30.047 10.023 -21.031 1 54.78 201 GLU A O 1
ATOM 1572 N N . ALA A 1 202 ? -30.531 11.352 -19.359 1 49.66 202 ALA A N 1
ATOM 1573 C CA . ALA A 1 202 ? -30.781 12.414 -20.328 1 49.66 202 ALA A CA 1
ATOM 1574 C C . ALA A 1 202 ? -29.453 12.969 -20.875 1 49.66 202 ALA A C 1
ATOM 1576 O O . ALA A 1 202 ? -29.438 13.633 -21.906 1 49.66 202 ALA A O 1
ATOM 1577 N N . HIS A 1 203 ? -28.344 12.57 -20.094 1 55.03 203 HIS A N 1
ATOM 1578 C CA . HIS A 1 203 ? -27.141 13.273 -20.516 1 55.03 203 HIS A CA 1
ATOM 1579 C C . HIS A 1 203 ? -26.031 12.297 -20.891 1 55.03 203 HIS A C 1
ATOM 1581 O O . HIS A 1 203 ? -25.406 11.711 -20 1 55.03 203 HIS A O 1
ATOM 1587 N N . ILE A 1 204 ? -26.188 11.68 -22.031 1 56.06 204 ILE A N 1
ATOM 1588 C CA . ILE A 1 204 ? -25.141 10.758 -22.469 1 56.06 204 ILE A CA 1
ATOM 1589 C C . ILE A 1 204 ? -23.844 11.531 -22.719 1 56.06 204 ILE A C 1
ATOM 1591 O O . ILE A 1 204 ? -23.844 12.508 -23.469 1 56.06 204 ILE A O 1
ATOM 1595 N N . LEU A 1 205 ? -22.844 11.227 -21.953 1 60.53 205 LEU A N 1
ATOM 1596 C CA . LEU A 1 205 ? -21.547 11.852 -22.156 1 60.53 205 LEU A CA 1
ATOM 1597 C C . LEU A 1 205 ? -20.922 11.406 -23.469 1 60.53 205 LEU A C 1
ATOM 1599 O O . LEU A 1 205 ? -20.984 10.227 -23.828 1 60.53 205 LEU A O 1
ATOM 1603 N N . PRO A 1 206 ? -20.594 12.352 -24.297 1 58.28 206 PRO A N 1
ATOM 1604 C CA . PRO A 1 206 ? -19.906 11.93 -25.531 1 58.28 206 PRO A CA 1
ATOM 1605 C C . PRO A 1 206 ? -18.625 11.148 -25.234 1 58.28 206 PRO A C 1
ATOM 1607 O O . PRO A 1 206 ? -17.938 11.43 -24.25 1 58.28 206 PRO A O 1
ATOM 1610 N N . PRO A 1 207 ? -18.469 10.062 -25.922 1 54.19 207 PRO A N 1
ATOM 1611 C CA . PRO A 1 207 ? -17.312 9.203 -25.703 1 54.19 207 PRO A CA 1
ATOM 1612 C C . PRO A 1 207 ? -15.984 9.938 -25.859 1 54.19 207 PRO A C 1
ATOM 1614 O O . PRO A 1 207 ? -14.977 9.547 -25.266 1 54.19 207 PRO A O 1
ATOM 1617 N N . ASP A 1 208 ? -16.047 11.031 -26.781 1 51.78 208 ASP A N 1
ATOM 1618 C CA . ASP A 1 208 ? -14.781 11.562 -27.266 1 51.78 208 ASP A CA 1
ATOM 1619 C C . ASP A 1 208 ? -14.297 12.719 -26.391 1 51.78 208 ASP A C 1
ATOM 1621 O O . ASP A 1 208 ? -13.539 13.578 -26.859 1 51.78 208 ASP A O 1
ATOM 1625 N N . GLY A 1 209 ? -14.305 12.695 -25.156 1 60.25 209 GLY A N 1
ATOM 1626 C CA . GLY A 1 209 ? -13.703 13.758 -24.359 1 60.25 209 GLY A CA 1
ATOM 1627 C C . GLY A 1 209 ? -14.445 15.07 -24.469 1 60.25 209 GLY A C 1
ATOM 1628 O O . GLY A 1 209 ? -15.539 15.133 -25.031 1 60.25 209 GLY A O 1
ATOM 1629 N N . TYR A 1 210 ? -13.906 16.203 -23.828 1 62.06 210 TYR A N 1
ATOM 1630 C CA . TYR A 1 210 ? -14.523 17.531 -23.812 1 62.06 210 TYR A CA 1
ATOM 1631 C C . TYR A 1 210 ? -14.367 18.203 -25.156 1 62.06 210 TYR A C 1
ATOM 1633 O O . TYR A 1 210 ? -13.242 18.438 -25.625 1 62.06 210 TYR A O 1
ATOM 1641 N N . CYS A 1 211 ? -15.328 18.188 -26 1 61.59 211 CYS A N 1
ATOM 1642 C CA . CYS A 1 211 ? -15.359 18.781 -27.328 1 61.59 211 CYS A CA 1
ATOM 1643 C C . CYS A 1 211 ? -16.531 19.75 -27.453 1 61.59 211 CYS A C 1
ATOM 1645 O O . CYS A 1 211 ? -17.188 20.078 -26.469 1 61.59 211 CYS A O 1
ATOM 1647 N N . GLY A 1 212 ? -16.625 20.453 -28.656 1 61.25 212 GLY A N 1
ATOM 1648 C CA . GLY A 1 212 ? -17.688 21.406 -28.938 1 61.25 212 GLY A CA 1
ATOM 1649 C C . GLY A 1 212 ? -19.062 20.906 -28.516 1 61.25 212 GLY A C 1
ATOM 1650 O O . GLY A 1 212 ? -19.797 21.625 -27.844 1 61.25 212 GLY A O 1
ATOM 1651 N N . ASP A 1 213 ? -19.281 19.797 -28.781 1 67 213 ASP A N 1
ATOM 1652 C CA . ASP A 1 213 ? -20.594 19.219 -28.469 1 67 213 ASP A CA 1
ATOM 1653 C C . ASP A 1 213 ? -20.812 19.094 -26.969 1 67 213 ASP A C 1
ATOM 1655 O O . ASP A 1 213 ? -21.891 19.406 -26.453 1 67 213 ASP A O 1
ATOM 1659 N N . THR A 1 214 ? -19.766 18.703 -26.359 1 76 214 THR A N 1
ATOM 1660 C CA . THR A 1 214 ? -19.859 18.547 -24.906 1 76 214 THR A CA 1
ATOM 1661 C C . THR A 1 214 ? -20.062 19.891 -24.234 1 76 214 THR A C 1
ATOM 1663 O O . THR A 1 214 ? -20.781 19.984 -23.234 1 76 214 THR A O 1
ATOM 1666 N N . SER A 1 215 ? -19.469 20.875 -24.797 1 76.88 215 SER A N 1
ATOM 1667 C CA . SER A 1 215 ? -19.609 22.219 -24.25 1 76.88 215 SER A CA 1
ATOM 1668 C C . SER A 1 215 ? -21.062 22.688 -24.328 1 76.88 215 SER A C 1
ATOM 1670 O O . SER A 1 215 ? -21.578 23.328 -23.406 1 76.88 215 SER A O 1
ATOM 1672 N N . GLU A 1 216 ? -21.641 22.406 -25.453 1 76.31 216 GLU A N 1
ATOM 1673 C CA . GLU A 1 216 ? -23.031 22.766 -25.641 1 76.31 216 GLU A CA 1
ATOM 1674 C C . GLU A 1 216 ? -23.922 22.016 -24.641 1 76.31 216 GLU A C 1
ATOM 1676 O O . GLU A 1 216 ? -24.875 22.594 -24.094 1 76.31 216 GLU A O 1
ATOM 1681 N N . TRP A 1 217 ? -23.516 20.906 -24.469 1 77.12 217 TRP A N 1
ATOM 1682 C CA . TRP A 1 217 ? -24.266 20.094 -23.516 1 77.12 217 TRP A CA 1
ATOM 1683 C C . TRP A 1 217 ? -24.156 20.672 -22.109 1 77.12 217 TRP A C 1
ATOM 1685 O O . TRP A 1 217 ? -25.172 20.812 -21.422 1 77.12 217 TRP A O 1
ATOM 1695 N N . PHE A 1 218 ? -23.078 21.016 -21.719 1 82.75 218 PHE A N 1
ATOM 1696 C CA . PHE A 1 218 ? -22.844 21.547 -20.375 1 82.75 218 PHE A CA 1
ATOM 1697 C C . PHE A 1 218 ? -23.547 22.891 -20.203 1 82.75 218 PHE A C 1
ATOM 1699 O O . PHE A 1 218 ? -24.047 23.203 -19.109 1 82.75 218 PHE A O 1
ATOM 1706 N N . SER A 1 219 ? -23.641 23.547 -21.266 1 81.5 219 SER A N 1
ATOM 1707 C CA . SER A 1 219 ? -24.266 24.859 -21.203 1 81.5 219 SER A CA 1
ATOM 1708 C C . SER A 1 219 ? -25.781 24.75 -21.031 1 81.5 219 SER A C 1
ATOM 1710 O O . SER A 1 219 ? -26.438 25.688 -20.562 1 81.5 219 SER A O 1
ATOM 1712 N N . ALA A 1 220 ? -26.234 23.625 -21.391 1 83.12 220 ALA A N 1
ATOM 1713 C CA . ALA A 1 220 ? -27.688 23.422 -21.344 1 83.12 220 ALA A CA 1
ATOM 1714 C C . ALA A 1 220 ? -28.125 22.984 -19.938 1 83.12 220 ALA A C 1
ATOM 1716 O O . ALA A 1 220 ? -29.328 23 -19.641 1 83.12 220 ALA A O 1
ATOM 1717 N N . ILE A 1 221 ? -27.219 22.734 -19.125 1 86.62 221 ILE A N 1
ATOM 1718 C CA . ILE A 1 221 ? -27.547 22.219 -17.797 1 86.62 221 ILE A CA 1
ATOM 1719 C C . ILE A 1 221 ? -27.984 23.375 -16.891 1 86.62 221 ILE A C 1
ATOM 1721 O O . ILE A 1 221 ? -27.297 24.391 -16.781 1 86.62 221 ILE A O 1
ATOM 1725 N N . GLN A 1 222 ? -29.125 23.188 -16.281 1 87.44 222 GLN A N 1
ATOM 1726 C CA . GLN A 1 222 ? -29.672 24.188 -15.352 1 87.44 222 GLN A CA 1
ATOM 1727 C C . GLN A 1 222 ? -29.391 23.797 -13.898 1 87.44 222 GLN A C 1
ATOM 1729 O O . GLN A 1 222 ? -29.156 22.625 -13.602 1 87.44 222 GLN A O 1
ATOM 1734 N N . PRO A 1 223 ? -29.391 24.719 -13.039 1 88.69 223 PRO A N 1
ATOM 1735 C CA . PRO A 1 223 ? -29.172 24.438 -11.617 1 88.69 223 PRO A CA 1
ATOM 1736 C C . PRO A 1 223 ? -30.156 23.406 -11.07 1 88.69 223 PRO A C 1
ATOM 1738 O O . PRO A 1 223 ? -29.828 22.641 -10.164 1 88.69 223 PRO A O 1
ATOM 1741 N N . SER A 1 224 ? -31.359 23.422 -11.633 1 90 224 SER A N 1
ATOM 1742 C CA . SER A 1 224 ? -32.375 22.5 -11.172 1 90 224 SER A CA 1
ATOM 1743 C C . SER A 1 224 ? -32.031 21.062 -11.547 1 90 224 SER A C 1
ATOM 1745 O O . SER A 1 224 ? -32.594 20.109 -10.984 1 90 224 SER A O 1
ATOM 1747 N N . ASP A 1 225 ? -31.141 20.938 -12.43 1 92.06 225 ASP A N 1
ATOM 1748 C CA . ASP A 1 225 ? -30.75 19.609 -12.891 1 92.06 225 ASP A CA 1
ATOM 1749 C C . ASP A 1 225 ? -29.688 19 -11.977 1 92.06 225 ASP A C 1
ATOM 1751 O O . ASP A 1 225 ? -29.391 17.812 -12.055 1 92.06 225 ASP A O 1
ATOM 1755 N N . LEU A 1 226 ? -29.172 19.812 -11.125 1 94.38 226 LEU A N 1
ATOM 1756 C CA . LEU A 1 226 ? -28.047 19.375 -10.289 1 94.38 226 LEU A CA 1
ATOM 1757 C C . LEU A 1 226 ? -28.547 18.75 -8.992 1 94.38 226 LEU A C 1
ATOM 1759 O O . LEU A 1 226 ? -29.625 19.109 -8.5 1 94.38 226 LEU A O 1
ATOM 1763 N N . ASN A 1 227 ? -27.812 17.859 -8.516 1 95.5 227 ASN A N 1
ATOM 1764 C CA . ASN A 1 227 ? -28.094 17.281 -7.211 1 95.5 227 ASN A CA 1
ATOM 1765 C C . ASN A 1 227 ? -27.797 18.266 -6.086 1 95.5 227 ASN A C 1
ATOM 1767 O O . ASN A 1 227 ? -27.016 19.203 -6.262 1 95.5 227 ASN A O 1
ATOM 1771 N N . THR A 1 228 ? -28.359 18.047 -4.961 1 91.44 228 THR A N 1
ATOM 1772 C CA . THR A 1 228 ? -28.281 18.984 -3.846 1 91.44 228 THR A CA 1
ATOM 1773 C C . THR A 1 228 ? -26.875 19.016 -3.262 1 91.44 228 THR A C 1
ATOM 1775 O O . THR A 1 228 ? -26.438 20.047 -2.76 1 91.44 228 THR A O 1
ATOM 1778 N N . CYS A 1 229 ? -26.188 17.906 -3.363 1 95.25 229 CYS A N 1
ATOM 1779 C CA . CYS A 1 229 ? -24.859 17.812 -2.756 1 95.25 229 CYS A CA 1
ATOM 1780 C C . CYS A 1 229 ? -23.875 18.781 -3.424 1 95.25 229 CYS A C 1
ATOM 1782 O O . CYS A 1 229 ? -22.875 19.172 -2.824 1 95.25 229 CYS A O 1
ATOM 1784 N N . CYS A 1 230 ? -24.156 19.172 -4.641 1 96.19 230 CYS A N 1
ATOM 1785 C CA . CYS A 1 230 ? -23.281 20.047 -5.41 1 96.19 230 CYS A CA 1
ATOM 1786 C C . CYS A 1 230 ? -23.125 21.406 -4.742 1 96.19 230 CYS A C 1
ATOM 1788 O O . CYS A 1 230 ? -22.109 22.078 -4.91 1 96.19 230 CYS A O 1
ATOM 1790 N N . ARG A 1 231 ? -24.094 21.797 -3.984 1 94.75 231 ARG A N 1
ATOM 1791 C CA . ARG A 1 231 ? -24.094 23.109 -3.35 1 94.75 231 ARG A CA 1
ATOM 1792 C C . ARG A 1 231 ? -23.188 23.125 -2.125 1 94.75 231 ARG A C 1
ATOM 1794 O O . ARG A 1 231 ? -22.609 24.156 -1.793 1 94.75 231 ARG A O 1
ATOM 1801 N N . SER A 1 232 ? -23.094 22.016 -1.485 1 96.81 232 SER A N 1
ATOM 1802 C CA . SER A 1 232 ? -22.375 21.984 -0.211 1 96.81 232 SER A CA 1
ATOM 1803 C C . SER A 1 232 ? -20.938 21.5 -0.393 1 96.81 232 SER A C 1
ATOM 1805 O O . SER A 1 232 ? -20.062 21.828 0.406 1 96.81 232 SER A O 1
ATOM 1807 N N . LEU A 1 233 ? -20.656 20.766 -1.436 1 97.81 233 LEU A N 1
ATOM 1808 C CA . LEU A 1 233 ? -19.344 20.156 -1.65 1 97.81 233 LEU A CA 1
ATOM 1809 C C . LEU A 1 233 ? -18.266 21.203 -1.815 1 97.81 233 LEU A C 1
ATOM 1811 O O . LEU A 1 233 ? -18.453 22.188 -2.531 1 97.81 233 LEU A O 1
ATOM 1815 N N . GLN A 1 234 ? -17.188 20.984 -1.096 1 98 234 GLN A N 1
ATOM 1816 C CA . GLN A 1 234 ? -16.047 21.891 -1.186 1 98 234 GLN A CA 1
ATOM 1817 C C . GLN A 1 234 ? -14.797 21.156 -1.67 1 98 234 GLN A C 1
ATOM 1819 O O . GLN A 1 234 ? -13.914 21.766 -2.279 1 98 234 GLN A O 1
ATOM 1824 N N . GLU A 1 235 ? -14.734 19.969 -1.318 1 98 235 GLU A N 1
ATOM 1825 C CA . GLU A 1 235 ? -13.602 19.141 -1.727 1 98 235 GLU A CA 1
ATOM 1826 C C . GLU A 1 235 ? -14.062 17.766 -2.217 1 98 235 GLU A C 1
ATOM 1828 O O . GLU A 1 235 ? -14.844 17.094 -1.547 1 98 235 GLU A O 1
ATOM 1833 N N . VAL A 1 236 ? -13.602 17.391 -3.379 1 97.62 236 VAL A N 1
ATOM 1834 C CA . VAL A 1 236 ? -13.836 16.078 -3.955 1 97.62 236 VAL A CA 1
ATOM 1835 C C . VAL A 1 236 ? -12.523 15.484 -4.449 1 97.62 236 VAL A C 1
ATOM 1837 O O . VAL A 1 236 ? -11.984 15.906 -5.477 1 97.62 236 VAL A O 1
ATOM 1840 N N . ARG A 1 237 ? -12.031 14.555 -3.723 1 95.62 237 ARG A N 1
ATOM 1841 C CA . ARG A 1 237 ? -10.758 13.945 -4.09 1 95.62 237 ARG A CA 1
ATOM 1842 C C . ARG A 1 237 ? -10.969 12.711 -4.961 1 95.62 237 ARG A C 1
ATOM 1844 O O . ARG A 1 237 ? -11.633 11.758 -4.547 1 95.62 237 ARG A O 1
ATOM 1851 N N . ILE A 1 238 ? -10.398 12.703 -6.141 1 94.06 238 ILE A N 1
ATOM 1852 C CA . ILE A 1 238 ? -10.617 11.609 -7.078 1 94.06 238 ILE A CA 1
ATOM 1853 C C . ILE A 1 238 ? -9.273 11.133 -7.633 1 94.06 238 ILE A C 1
ATOM 1855 O O . ILE A 1 238 ? -9.195 10.68 -8.773 1 94.06 238 ILE A O 1
ATOM 1859 N N . GLN A 1 239 ? -8.273 11.266 -6.824 1 88.81 239 GLN A N 1
ATOM 1860 C CA . GLN A 1 239 ? -6.949 10.812 -7.238 1 88.81 239 GLN A CA 1
ATOM 1861 C C . GLN A 1 239 ? -6.934 9.305 -7.488 1 88.81 239 GLN A C 1
ATOM 1863 O O . GLN A 1 239 ? -7.512 8.539 -6.715 1 88.81 239 GLN A O 1
ATOM 1868 N N . ASP A 1 240 ? -6.332 8.883 -8.641 1 81.19 240 ASP A N 1
ATOM 1869 C CA . ASP A 1 240 ? -6.137 7.473 -8.961 1 81.19 240 ASP A CA 1
ATOM 1870 C C . ASP A 1 240 ? -7.477 6.754 -9.117 1 81.19 240 ASP A C 1
ATOM 1872 O O . ASP A 1 240 ? -7.668 5.66 -8.578 1 81.19 240 ASP A O 1
ATOM 1876 N N . THR A 1 241 ? -8.438 7.461 -9.594 1 87.62 241 THR A N 1
ATOM 1877 C CA . THR A 1 241 ? -9.703 6.859 -10 1 87.62 241 THR A CA 1
ATOM 1878 C C . THR A 1 241 ? -9.75 6.672 -11.516 1 87.62 241 THR A C 1
ATOM 1880 O O . THR A 1 241 ? -8.82 7.07 -12.219 1 87.62 241 THR A O 1
ATOM 1883 N N . ASN A 1 242 ? -10.805 6.078 -12.023 1 79.75 242 ASN A N 1
ATOM 1884 C CA . ASN A 1 242 ? -10.961 5.84 -13.453 1 79.75 242 ASN A CA 1
ATOM 1885 C C . ASN A 1 242 ? -11.695 6.992 -14.133 1 79.75 242 ASN A C 1
ATOM 1887 O O . ASN A 1 242 ? -12.531 6.766 -15.008 1 79.75 242 ASN A O 1
ATOM 1891 N N . THR A 1 243 ? -11.375 8.141 -13.758 1 85.06 243 THR A N 1
ATOM 1892 C CA . THR A 1 243 ? -12.031 9.32 -14.305 1 85.06 243 THR A CA 1
ATOM 1893 C C . THR A 1 243 ? -11.195 9.938 -15.422 1 85.06 243 THR A C 1
ATOM 1895 O O . THR A 1 243 ? -9.977 9.758 -15.461 1 85.06 243 THR A O 1
ATOM 1898 N N . SER A 1 244 ? -11.844 10.57 -16.344 1 80.5 244 SER A N 1
ATOM 1899 C CA . SER A 1 244 ? -11.195 11.273 -17.438 1 80.5 244 SER A CA 1
ATOM 1900 C C . SER A 1 244 ? -11.258 12.789 -17.234 1 80.5 244 SER A C 1
ATOM 1902 O O . SER A 1 244 ? -11.688 13.266 -16.188 1 80.5 244 SER A O 1
ATOM 1904 N N . GLU A 1 245 ? -10.852 13.469 -18.234 1 83.62 245 GLU A N 1
ATOM 1905 C CA . GLU A 1 245 ? -10.922 14.922 -18.219 1 83.62 245 GLU A CA 1
ATOM 1906 C C . GLU A 1 245 ? -12.359 15.414 -18.094 1 83.62 245 GLU A C 1
ATOM 1908 O O . GLU A 1 245 ? -12.625 16.422 -17.438 1 83.62 245 GLU A O 1
ATOM 1913 N N . LEU A 1 246 ? -13.273 14.719 -18.672 1 84.94 246 LEU A N 1
ATOM 1914 C CA . LEU A 1 246 ? -14.688 15.078 -18.641 1 84.94 246 LEU A CA 1
ATOM 1915 C C . LEU A 1 246 ? -15.203 15.102 -17.203 1 84.94 246 LEU A C 1
ATOM 1917 O O . LEU A 1 246 ? -15.969 16 -16.828 1 84.94 246 LEU A O 1
ATOM 1921 N N . GLY A 1 247 ? -14.805 14.102 -16.484 1 89.12 247 GLY A N 1
ATOM 1922 C CA . GLY A 1 247 ? -15.195 14.07 -15.078 1 89.12 247 GLY A CA 1
ATOM 1923 C C . GLY A 1 247 ? -14.68 15.258 -14.289 1 89.12 247 GLY A C 1
ATOM 1924 O O . GLY A 1 247 ? -15.414 15.836 -13.484 1 89.12 247 GLY A O 1
ATOM 1925 N N . VAL A 1 248 ? -13.492 15.617 -14.57 1 91.5 248 VAL A N 1
ATOM 1926 C CA . VAL A 1 248 ? -12.883 16.766 -13.898 1 91.5 248 VAL A CA 1
ATOM 1927 C C . VAL A 1 248 ? -13.641 18.031 -14.266 1 91.5 248 VAL A C 1
ATOM 1929 O O . VAL A 1 248 ? -13.969 18.844 -13.398 1 91.5 248 VAL A O 1
ATOM 1932 N N . ILE A 1 249 ? -13.93 18.172 -15.516 1 91.38 249 ILE A N 1
ATOM 1933 C CA . ILE A 1 249 ? -14.641 19.344 -16.016 1 91.38 249 ILE A CA 1
ATOM 1934 C C . ILE A 1 249 ? -16.016 19.438 -15.352 1 91.38 249 ILE A C 1
ATOM 1936 O O . ILE A 1 249 ? -16.453 20.516 -14.938 1 91.38 249 ILE A O 1
ATOM 1940 N N . MET A 1 250 ? -16.672 18.359 -15.188 1 91.75 250 MET A N 1
ATOM 1941 C CA . MET A 1 250 ? -17.984 18.328 -14.547 1 91.75 250 MET A CA 1
ATOM 1942 C C . MET A 1 250 ? -17.906 18.844 -13.109 1 91.75 250 MET A C 1
ATOM 1944 O O . MET A 1 250 ? -18.734 19.656 -12.695 1 91.75 250 MET A O 1
ATOM 1948 N N . LEU A 1 251 ? -16.938 18.375 -12.406 1 95.19 251 LEU A N 1
ATOM 1949 C CA . LEU A 1 251 ? -16.781 18.797 -11.023 1 95.19 251 LEU A CA 1
ATOM 1950 C C . LEU A 1 251 ? -16.469 20.297 -10.945 1 95.19 251 LEU A C 1
ATOM 1952 O O . LEU A 1 251 ? -17.047 21 -10.109 1 95.19 251 LEU A O 1
ATOM 1956 N N . LEU A 1 252 ? -15.656 20.766 -11.82 1 94.25 252 LEU A N 1
ATOM 1957 C CA . LEU A 1 252 ? -15.25 22.172 -11.828 1 94.25 252 LEU A CA 1
ATOM 1958 C C . LEU A 1 252 ? -16.438 23.078 -12.148 1 94.25 252 LEU A C 1
ATOM 1960 O O . LEU A 1 252 ? -16.594 24.141 -11.555 1 94.25 252 LEU A O 1
ATOM 1964 N N . LEU A 1 253 ? -17.281 22.641 -13.008 1 93.06 253 LEU A N 1
ATOM 1965 C CA . LEU A 1 253 ? -18.359 23.484 -13.516 1 93.06 253 LEU A CA 1
ATOM 1966 C C . LEU A 1 253 ? -19.562 23.438 -12.578 1 93.06 253 LEU A C 1
ATOM 1968 O O . LEU A 1 253 ? -20.25 24.438 -12.391 1 93.06 253 LEU A O 1
ATOM 1972 N N . PHE A 1 254 ? -19.797 22.312 -12.008 1 94.94 254 PHE A N 1
ATOM 1973 C CA . PHE A 1 254 ? -21.125 22.141 -11.422 1 94.94 254 PHE A CA 1
ATOM 1974 C C . PHE A 1 254 ? -21.031 22.062 -9.906 1 94.94 254 PHE A C 1
ATOM 1976 O O . PHE A 1 254 ? -22.062 21.938 -9.227 1 94.94 254 PHE A O 1
ATOM 1983 N N . ILE A 1 255 ? -19.859 22.078 -9.336 1 96.69 255 ILE A N 1
ATOM 1984 C CA . ILE A 1 255 ? -19.672 22.281 -7.906 1 96.69 255 ILE A CA 1
ATOM 1985 C C . ILE A 1 255 ? -19.062 23.672 -7.656 1 96.69 255 ILE A C 1
ATOM 1987 O O . ILE A 1 255 ? -17.844 23.828 -7.652 1 96.69 255 ILE A O 1
ATOM 1991 N N . PRO A 1 256 ? -19.891 24.547 -7.406 1 94.44 256 PRO A N 1
ATOM 1992 C CA . PRO A 1 256 ? -19.469 25.953 -7.43 1 94.44 256 PRO A CA 1
ATOM 1993 C C . PRO A 1 256 ? -18.484 26.297 -6.309 1 94.44 256 PRO A C 1
ATOM 1995 O O . PRO A 1 256 ? -17.656 27.203 -6.461 1 94.44 256 PRO A O 1
ATOM 1998 N N . ASN A 1 257 ? -18.484 25.594 -5.195 1 95.94 257 ASN A N 1
ATOM 1999 C CA . ASN A 1 257 ? -17.625 25.922 -4.055 1 95.94 257 ASN A CA 1
ATOM 2000 C C . ASN A 1 257 ? -16.422 25 -3.977 1 95.94 257 ASN A C 1
ATOM 2002 O O . ASN A 1 257 ? -15.758 24.922 -2.939 1 95.94 257 ASN A O 1
ATOM 2006 N N . LEU A 1 258 ? -16.125 24.359 -5.082 1 97.5 258 LEU A N 1
ATOM 2007 C CA . LEU A 1 258 ? -15.047 23.375 -5.105 1 97.5 258 LEU A CA 1
ATOM 2008 C C . LEU A 1 258 ? -13.703 24.062 -4.875 1 97.5 258 LEU A C 1
ATOM 2010 O O . LEU A 1 258 ? -13.336 24.984 -5.602 1 97.5 258 LEU A O 1
ATOM 2014 N N . LYS A 1 259 ? -13.008 23.578 -3.887 1 97.44 259 LYS A N 1
ATOM 2015 C CA . LYS A 1 259 ? -11.719 24.156 -3.531 1 97.44 259 LYS A CA 1
ATOM 2016 C C . LYS A 1 259 ? -10.57 23.266 -3.988 1 97.44 259 LYS A C 1
ATOM 2018 O O . LYS A 1 259 ? -9.461 23.75 -4.23 1 97.44 259 LYS A O 1
ATOM 2023 N N . SER A 1 260 ? -10.82 21.953 -4.066 1 95.44 260 SER A N 1
ATOM 2024 C CA . SER A 1 260 ? -9.727 21.031 -4.371 1 95.44 260 SER A CA 1
ATOM 2025 C C . SER A 1 260 ? -10.25 19.719 -4.914 1 95.44 260 SER A C 1
ATOM 2027 O O . SER A 1 260 ? -11.352 19.281 -4.559 1 95.44 260 SER A O 1
ATOM 2029 N N . LEU A 1 261 ? -9.406 19.109 -5.734 1 92.94 261 LEU A N 1
ATOM 2030 C CA . LEU A 1 261 ? -9.695 17.766 -6.227 1 92.94 261 LEU A CA 1
ATOM 2031 C C . LEU A 1 261 ? -8.711 16.75 -5.652 1 92.94 261 LEU A C 1
ATOM 2033 O O . LEU A 1 261 ? -8.719 15.586 -6.047 1 92.94 261 LEU A O 1
ATOM 2037 N N . GLY A 1 262 ? -7.934 17.125 -4.707 1 84.94 262 GLY A N 1
ATOM 2038 C CA . GLY A 1 262 ? -7.219 16.25 -3.787 1 84.94 262 GLY A CA 1
ATOM 2039 C C . GLY A 1 262 ? -5.91 15.727 -4.355 1 84.94 262 GLY A C 1
ATOM 2040 O O . GLY A 1 262 ? -5.285 14.836 -3.775 1 84.94 262 GLY A O 1
ATOM 2041 N N . GLY A 1 263 ? -5.383 16.047 -5.496 1 82.69 263 GLY A N 1
ATOM 2042 C CA . GLY A 1 263 ? -4.098 15.562 -5.977 1 82.69 263 GLY A CA 1
ATOM 2043 C C . GLY A 1 263 ? -4.066 15.328 -7.477 1 82.69 263 GLY A C 1
ATOM 2044 O O . GLY A 1 263 ? -4.824 15.953 -8.219 1 82.69 263 GLY A O 1
ATOM 2045 N N . PHE A 1 264 ? -3.1 14.375 -7.809 1 77.12 264 PHE A N 1
ATOM 2046 C CA . PHE A 1 264 ? -2.938 14.078 -9.227 1 77.12 264 PHE A CA 1
ATOM 2047 C C . PHE A 1 264 ? -4.02 13.117 -9.703 1 77.12 264 PHE A C 1
ATOM 2049 O O . PHE A 1 264 ? -4.355 12.156 -9.008 1 77.12 264 PHE A O 1
ATOM 2056 N N . ILE A 1 265 ? -4.586 13.562 -10.711 1 76.75 265 ILE A N 1
ATOM 2057 C CA . ILE A 1 265 ? -5.574 12.68 -11.336 1 76.75 265 ILE A CA 1
ATOM 2058 C C . ILE A 1 265 ? -4.91 11.852 -12.43 1 76.75 265 ILE A C 1
ATOM 2060 O O . ILE A 1 265 ? -4.031 12.344 -13.141 1 76.75 265 ILE A O 1
ATOM 2064 N N . TYR A 1 266 ? -5.277 10.531 -12.367 1 57.41 266 TYR A N 1
ATOM 2065 C CA . TYR A 1 266 ? -4.684 9.594 -13.312 1 57.41 266 TYR A CA 1
ATOM 2066 C C . TYR A 1 266 ? -4.699 10.164 -14.727 1 57.41 266 TYR A C 1
ATOM 2068 O O . TYR A 1 266 ? -5.738 10.625 -15.211 1 57.41 266 TYR A O 1
ATOM 2076 N N . TYR A 1 267 ? -3.604 10.211 -15.453 1 50.62 267 TYR A N 1
ATOM 2077 C CA . TYR A 1 267 ? -3.318 10.5 -16.859 1 50.62 267 TYR A CA 1
ATOM 2078 C C . TYR A 1 267 ? -3.461 11.984 -17.156 1 50.62 267 TYR A C 1
ATOM 2080 O O . TYR A 1 267 ? -3.266 12.422 -18.281 1 50.62 267 TYR A O 1
ATOM 2088 N N . ARG A 1 268 ? -3.914 12.75 -16.016 1 61.34 268 ARG A N 1
ATOM 2089 C CA . ARG A 1 268 ? -4.133 14.117 -16.469 1 61.34 268 ARG A CA 1
ATOM 2090 C C . ARG A 1 268 ? -3.975 15.109 -15.32 1 61.34 268 ARG A C 1
ATOM 2092 O O . ARG A 1 268 ? -4.129 14.734 -14.156 1 61.34 268 ARG A O 1
ATOM 2099 N N . ASN A 1 269 ? -3.582 16.297 -15.75 1 75.31 269 ASN A N 1
ATOM 2100 C CA . ASN A 1 269 ? -3.51 17.406 -14.82 1 75.31 269 ASN A CA 1
ATOM 2101 C C . ASN A 1 269 ? -4.812 18.203 -14.789 1 75.31 269 ASN A C 1
ATOM 2103 O O . ASN A 1 269 ? -5.465 18.375 -15.82 1 75.31 269 ASN A O 1
ATOM 2107 N N . VAL A 1 270 ? -5.281 18.516 -13.633 1 86.94 270 VAL A N 1
ATOM 2108 C CA . VAL A 1 270 ? -6.465 19.359 -13.445 1 86.94 270 VAL A CA 1
ATOM 2109 C C . VAL A 1 270 ? -6.332 20.641 -14.258 1 86.94 270 VAL A C 1
ATOM 2111 O O . VAL A 1 270 ? -7.316 21.125 -14.82 1 86.94 270 VAL A O 1
ATOM 2114 N N . GLY A 1 271 ? -5.148 21.141 -14.414 1 91.81 271 GLY A N 1
ATOM 2115 C CA . GLY A 1 271 ? -4.883 22.359 -15.172 1 91.81 271 GLY A CA 1
ATOM 2116 C C . GLY A 1 271 ? -5.289 22.266 -16.625 1 91.81 271 GLY A C 1
ATOM 2117 O O . GLY A 1 271 ? -5.754 23.25 -17.219 1 91.81 271 GLY A O 1
ATOM 2118 N N . ASP A 1 272 ? -5.176 21.125 -17.234 1 89.19 272 ASP A N 1
ATOM 2119 C CA . ASP A 1 272 ? -5.555 20.938 -18.625 1 89.19 272 ASP A CA 1
ATOM 2120 C C . ASP A 1 272 ? -7.062 21.094 -18.812 1 89.19 272 ASP A C 1
ATOM 2122 O O . ASP A 1 272 ? -7.516 21.672 -19.812 1 89.19 272 ASP A O 1
ATOM 2126 N N . ALA A 1 273 ? -7.746 20.547 -17.891 1 89.56 273 ALA A N 1
ATOM 2127 C CA . ALA A 1 273 ? -9.195 20.688 -17.938 1 89.56 273 ALA A CA 1
ATOM 2128 C C . ALA A 1 273 ? -9.602 22.156 -17.828 1 89.56 273 ALA A C 1
ATOM 2130 O O . ALA A 1 273 ? -10.508 22.625 -18.516 1 89.56 273 ALA A O 1
ATOM 2131 N N . ILE A 1 274 ? -8.992 22.891 -17 1 93.19 274 ILE A N 1
ATOM 2132 C CA . ILE A 1 274 ? -9.289 24.312 -16.797 1 93.19 274 ILE A CA 1
ATOM 2133 C C . ILE A 1 274 ? -8.977 25.094 -18.078 1 93.19 274 ILE A C 1
ATOM 2135 O O . ILE A 1 274 ? -9.734 25.984 -18.453 1 93.19 274 ILE A O 1
ATOM 2139 N N . VAL A 1 275 ? -7.863 24.797 -18.734 1 92.12 275 VAL A N 1
ATOM 2140 C CA . VAL A 1 275 ? -7.496 25.453 -19.969 1 92.12 275 VAL A CA 1
ATOM 2141 C C . VAL A 1 275 ? -8.586 25.219 -21.016 1 92.12 275 VAL A C 1
ATOM 2143 O O . VAL A 1 275 ? -9.016 26.172 -21.688 1 92.12 275 VAL A O 1
ATOM 2146 N N . SER A 1 276 ? -9.023 24 -21.125 1 87.75 276 SER A N 1
ATOM 2147 C CA . SER A 1 276 ? -10.086 23.672 -22.062 1 87.75 276 SER A CA 1
ATOM 2148 C C . SER A 1 276 ? -11.359 24.438 -21.766 1 87.75 276 SER A C 1
ATOM 2150 O O . SER A 1 276 ? -12 24.969 -22.672 1 87.75 276 SER A O 1
ATOM 2152 N N . LEU A 1 277 ? -11.68 24.547 -20.531 1 89.75 277 LEU A N 1
ATOM 2153 C CA . LEU A 1 277 ? -12.875 25.25 -20.094 1 89.75 277 LEU A CA 1
ATOM 2154 C C . LEU A 1 277 ? -12.742 26.75 -20.359 1 89.75 277 LEU A C 1
ATOM 2156 O O . LEU A 1 277 ? -13.695 27.391 -20.781 1 89.75 277 LEU A O 1
ATOM 2160 N N . SER A 1 278 ? -11.633 27.234 -20.016 1 90.88 278 SER A N 1
ATOM 2161 C CA . SER A 1 278 ? -11.406 28.656 -20.172 1 90.88 278 SER A CA 1
ATOM 2162 C C . SER A 1 278 ? -11.531 29.094 -21.625 1 90.88 278 SER A C 1
ATOM 2164 O O . SER A 1 278 ? -12.031 30.172 -21.922 1 90.88 278 SER A O 1
ATOM 2166 N N . GLN A 1 279 ? -11.055 28.312 -22.484 1 86.12 279 GLN A N 1
ATOM 2167 C CA . GLN A 1 279 ? -11.18 28.578 -23.922 1 86.12 279 GLN A CA 1
ATOM 2168 C C . GLN A 1 279 ? -12.641 28.641 -24.344 1 86.12 279 GLN A C 1
ATOM 2170 O O . GLN A 1 279 ? -13.039 29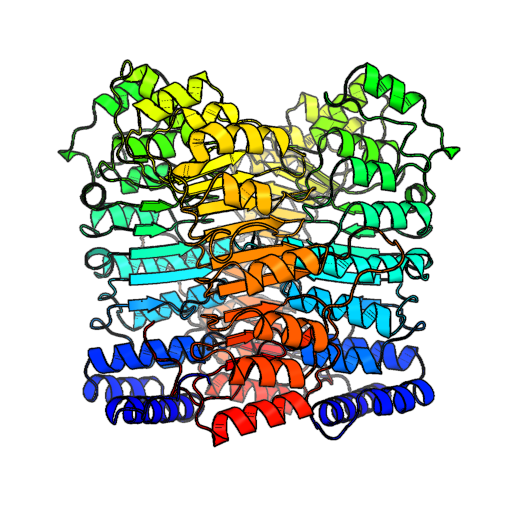.516 -25.125 1 86.12 279 GLN A O 1
ATOM 2175 N N . HIS A 1 280 ? -13.336 27.812 -23.812 1 83.88 280 HIS A N 1
ATOM 2176 C CA . HIS A 1 280 ? -14.758 27.766 -24.141 1 83.88 280 HIS A CA 1
ATOM 2177 C C . HIS A 1 280 ? -15.516 28.938 -23.531 1 83.88 280 HIS A C 1
ATOM 2179 O O . HIS A 1 280 ? -16.531 29.375 -24.078 1 83.88 280 HIS A O 1
ATOM 2185 N N . HIS A 1 281 ? -15.062 29.469 -22.453 1 85.31 281 HIS A N 1
ATOM 2186 C CA . HIS A 1 281 ? -15.727 30.562 -21.766 1 85.31 281 HIS A CA 1
ATOM 2187 C C . HIS A 1 281 ? -15.062 31.891 -22.078 1 85.31 281 HIS A C 1
ATOM 2189 O O . HIS A 1 281 ? -15.211 32.875 -21.344 1 85.31 281 HIS A O 1
ATOM 2195 N N . GLU A 1 282 ? -14.328 31.891 -23.125 1 85.69 282 GLU A N 1
ATOM 2196 C CA . GLU A 1 282 ? -13.688 33.094 -23.641 1 85.69 282 GLU A CA 1
ATOM 2197 C C . GLU A 1 282 ? -12.906 33.812 -22.531 1 85.69 282 GLU A C 1
ATOM 2199 O O . GLU A 1 282 ? -13 35.031 -22.406 1 85.69 282 GLU A O 1
ATOM 2204 N N . GLY A 1 283 ? -12.352 33.062 -21.656 1 84.88 283 GLY A N 1
ATOM 2205 C CA . GLY A 1 283 ? -11.469 33.594 -20.625 1 84.88 283 GLY A CA 1
ATOM 2206 C C . GLY A 1 283 ? -12.211 34.125 -19.422 1 84.88 283 GLY A C 1
ATOM 2207 O O . GLY A 1 283 ? -11.609 34.719 -18.531 1 84.88 283 GLY A O 1
ATOM 2208 N N . LYS A 1 284 ? -13.445 33.938 -19.328 1 90.25 284 LYS A N 1
ATOM 2209 C CA . LYS A 1 284 ? -14.242 34.5 -18.25 1 90.25 284 LYS A CA 1
ATOM 2210 C C . LYS A 1 284 ? -14.453 33.469 -17.141 1 90.25 284 LYS A C 1
ATOM 2212 O O . LYS A 1 284 ? -15.102 33.781 -16.125 1 90.25 284 LYS A O 1
ATOM 2217 N N . LEU A 1 285 ? -13.828 32.375 -17.25 1 92.12 285 LEU A N 1
ATOM 2218 C CA . LEU A 1 285 ? -13.977 31.297 -16.266 1 92.12 285 LEU A CA 1
ATOM 2219 C C . LEU A 1 285 ? -13.367 31.703 -14.938 1 92.12 285 LEU A C 1
ATOM 2221 O O . LEU A 1 285 ? -12.234 32.188 -14.891 1 92.12 285 LEU A O 1
ATOM 2225 N N . LYS A 1 286 ? -14.18 31.609 -13.883 1 95.12 286 LYS A N 1
ATOM 2226 C CA . LYS A 1 286 ? -13.688 31.844 -12.523 1 95.12 286 LYS A CA 1
ATOM 2227 C C . LYS A 1 286 ? -14.039 30.672 -11.617 1 95.12 286 LYS A C 1
ATOM 2229 O O . LYS A 1 286 ? -15.211 30.312 -11.477 1 95.12 286 LYS A O 1
ATOM 2234 N N . LEU A 1 287 ? -13.047 30.141 -11.039 1 96.5 287 LEU A N 1
ATOM 2235 C CA . LEU A 1 287 ? -13.211 28.984 -10.156 1 96.5 287 LEU A CA 1
ATOM 2236 C C . LEU A 1 287 ? -12.797 29.328 -8.727 1 96.5 287 LEU A C 1
ATOM 2238 O O . LEU A 1 287 ? -12.062 30.281 -8.508 1 96.5 287 LEU A O 1
ATOM 2242 N N . ASN A 1 288 ? -13.266 28.594 -7.766 1 96.44 288 ASN A N 1
ATOM 2243 C CA . ASN A 1 288 ? -12.969 28.844 -6.355 1 96.44 288 ASN A CA 1
ATOM 2244 C C . ASN A 1 288 ? -11.875 27.906 -5.844 1 96.44 288 ASN A C 1
ATOM 2246 O O . ASN A 1 288 ? -11.719 27.734 -4.637 1 96.44 288 ASN A O 1
ATOM 2250 N N . LEU A 1 289 ? -11.07 27.391 -6.73 1 96.88 289 LEU A N 1
ATOM 2251 C CA . LEU A 1 289 ? -9.992 26.469 -6.383 1 96.88 289 LEU A CA 1
ATOM 2252 C C . LEU A 1 289 ? -8.945 27.156 -5.516 1 96.88 289 LEU A C 1
ATOM 2254 O O . LEU A 1 289 ? -8.539 28.281 -5.805 1 96.88 289 LEU A O 1
ATOM 2258 N N . THR A 1 290 ? -8.57 26.5 -4.445 1 97.44 290 THR A N 1
ATOM 2259 C CA . THR A 1 290 ? -7.488 27 -3.596 1 97.44 290 THR A CA 1
ATOM 2260 C C . THR A 1 290 ? -6.266 26.094 -3.697 1 97.44 290 THR A C 1
ATOM 2262 O O . THR A 1 290 ? -5.156 26.5 -3.338 1 97.44 290 THR A O 1
ATOM 2265 N N . ASP A 1 291 ? -6.441 24.875 -4.117 1 96.19 291 ASP A N 1
ATOM 2266 C CA . ASP A 1 291 ? -5.367 23.906 -4.238 1 96.19 291 ASP A CA 1
ATOM 2267 C C . ASP A 1 291 ? -5.309 23.328 -5.652 1 96.19 291 ASP A C 1
ATOM 2269 O O . ASP A 1 291 ? -6.34 22.969 -6.227 1 96.19 291 ASP A O 1
ATOM 2273 N N . LEU A 1 292 ? -4.09 23.25 -6.16 1 95.38 292 LEU A N 1
ATOM 2274 C CA . LEU A 1 292 ? -3.932 22.734 -7.516 1 95.38 292 LEU A CA 1
ATOM 2275 C C . LEU A 1 292 ? -2.672 21.891 -7.625 1 95.38 292 LEU A C 1
ATOM 2277 O O . LEU A 1 292 ? -1.631 22.234 -7.062 1 95.38 292 LEU A O 1
ATOM 2281 N N . TRP A 1 293 ? -2.797 20.844 -8.266 1 91.5 293 TRP A N 1
ATOM 2282 C CA . TRP A 1 293 ? -1.685 19.984 -8.656 1 91.5 293 TRP A CA 1
ATOM 2283 C C . TRP A 1 293 ? -1.5 19.984 -10.172 1 91.5 293 TRP A C 1
ATOM 2285 O O . TRP A 1 293 ? -2.412 19.609 -10.914 1 91.5 293 TRP A O 1
ATOM 2295 N N . ASP A 1 294 ? -0.418 20.406 -10.562 1 90.12 294 ASP A N 1
ATOM 2296 C CA . ASP A 1 294 ? -0.122 20.453 -11.992 1 90.12 294 ASP A CA 1
ATOM 2297 C C . ASP A 1 294 ? 1.378 20.312 -12.25 1 90.12 294 ASP A C 1
ATOM 2299 O O . ASP A 1 294 ? 2.164 21.141 -11.797 1 90.12 294 ASP A O 1
ATOM 2303 N N . THR A 1 295 ? 1.759 19.312 -12.945 1 86.44 295 THR A N 1
ATOM 2304 C CA . THR A 1 295 ? 3.18 19.062 -13.164 1 86.44 295 THR A CA 1
ATOM 2305 C C . THR A 1 295 ? 3.607 19.562 -14.547 1 86.44 295 THR A C 1
ATOM 2307 O O . THR A 1 295 ? 4.77 19.406 -14.93 1 86.44 295 THR A O 1
ATOM 2310 N N . CYS A 1 296 ? 2.709 20.109 -15.344 1 87.69 296 CYS A N 1
ATOM 2311 C CA . CYS A 1 296 ? 2.982 20.672 -16.656 1 87.69 296 CYS A CA 1
ATOM 2312 C C . CYS A 1 296 ? 2.447 22.094 -16.766 1 87.69 296 CYS A C 1
ATOM 2314 O O . CYS A 1 296 ? 1.454 22.344 -17.453 1 87.69 296 CYS A O 1
ATOM 2316 N N . LEU A 1 297 ? 3.146 22.953 -16.219 1 93.19 297 LEU A N 1
ATOM 2317 C CA . LEU A 1 297 ? 2.674 24.328 -16.047 1 93.19 297 LEU A CA 1
ATOM 2318 C C . LEU A 1 297 ? 3.396 25.281 -16.984 1 93.19 297 LEU A C 1
ATOM 2320 O O . LEU A 1 297 ? 4.152 26.141 -16.547 1 93.19 297 LEU A O 1
ATOM 2324 N N . SER A 1 298 ? 3.141 25.203 -18.312 1 93.94 298 SER A N 1
ATOM 2325 C CA . SER A 1 298 ? 3.715 26.156 -19.266 1 93.94 298 SER A CA 1
ATOM 2326 C C . SER A 1 298 ? 3.295 27.578 -18.953 1 93.94 298 SER A C 1
ATOM 2328 O O . SER A 1 298 ? 2.295 27.812 -18.266 1 93.94 298 SER A O 1
ATOM 2330 N N . PRO A 1 299 ? 4.105 28.547 -19.406 1 95.88 299 PRO A N 1
ATOM 2331 C CA . PRO A 1 299 ? 3.754 29.938 -19.125 1 95.88 299 PRO A CA 1
ATOM 2332 C C . PRO A 1 299 ? 2.348 30.297 -19.609 1 95.88 299 PRO A C 1
ATOM 2334 O O . PRO A 1 299 ? 1.62 31.016 -18.906 1 95.88 299 PRO A O 1
ATOM 2337 N N . GLU A 1 300 ? 1.964 29.828 -20.781 1 95.62 300 GLU A N 1
ATOM 2338 C CA . GLU A 1 300 ? 0.626 30.094 -21.297 1 95.62 300 GLU A CA 1
ATOM 2339 C C . GLU A 1 300 ? -0.446 29.484 -20.406 1 95.62 300 GLU A C 1
ATOM 2341 O O . GLU A 1 300 ? -1.437 30.141 -20.078 1 95.62 300 GLU A O 1
ATOM 2346 N N . LYS A 1 301 ? -0.246 28.344 -20.031 1 94.75 301 LYS A N 1
ATOM 2347 C CA . LYS A 1 301 ? -1.181 27.656 -19.156 1 94.75 301 LYS A CA 1
ATOM 2348 C C . LYS A 1 301 ? -1.264 28.344 -17.797 1 94.75 301 LYS A C 1
ATOM 2350 O O . LYS A 1 301 ? -2.354 28.516 -17.25 1 94.75 301 LYS A O 1
ATOM 2355 N N . ALA A 1 302 ? -0.091 28.641 -17.25 1 97 302 ALA A N 1
ATOM 2356 C CA . ALA A 1 302 ? -0.041 29.328 -15.953 1 97 302 ALA A CA 1
ATOM 2357 C C . ALA A 1 302 ? -0.854 30.609 -15.977 1 97 302 ALA A C 1
ATOM 2359 O O . ALA A 1 302 ? -1.563 30.922 -15.023 1 97 302 ALA A O 1
ATOM 2360 N N . SER A 1 303 ? -0.751 31.312 -17.062 1 96.19 303 SER A N 1
ATOM 2361 C CA . SER A 1 303 ? -1.497 32.562 -17.203 1 96.19 303 SER A CA 1
ATOM 2362 C C . SER A 1 303 ? -3 32.312 -17.188 1 96.19 303 SER A C 1
ATOM 2364 O O . SER A 1 303 ? -3.75 33.031 -16.516 1 96.19 303 SER A O 1
ATOM 2366 N N . ILE A 1 304 ? -3.389 31.359 -17.891 1 96.62 304 ILE A N 1
ATOM 2367 C CA . ILE A 1 304 ? -4.801 31 -17.953 1 96.62 304 ILE A CA 1
ATOM 2368 C C . ILE A 1 304 ? -5.289 30.562 -16.562 1 96.62 304 ILE A C 1
ATOM 2370 O O . ILE A 1 304 ? -6.344 31 -16.109 1 96.62 304 ILE A O 1
ATOM 2374 N N . LEU A 1 305 ? -4.52 29.75 -15.898 1 96.94 305 LEU A N 1
ATOM 2375 C CA . LEU A 1 305 ? -4.891 29.203 -14.602 1 96.94 305 LEU A CA 1
ATOM 2376 C C . LEU A 1 305 ? -4.973 30.297 -13.547 1 96.94 305 LEU A C 1
ATOM 2378 O O . LEU A 1 305 ? -5.867 30.281 -12.695 1 96.94 305 LEU A O 1
ATOM 2382 N N . SER A 1 306 ? -4.008 31.219 -13.578 1 96.62 306 SER A N 1
ATOM 2383 C CA . SER A 1 306 ? -4.004 32.312 -12.609 1 96.62 306 SER A CA 1
ATOM 2384 C C . SER A 1 306 ? -5.25 33.156 -12.734 1 96.62 306 SER A C 1
ATOM 2386 O O . SER A 1 306 ? -5.754 33.688 -11.742 1 96.62 306 SER A O 1
ATOM 2388 N N . THR A 1 307 ? -5.742 33.281 -13.93 1 96.38 307 THR A N 1
ATOM 2389 C CA . THR A 1 307 ? -6.953 34.062 -14.172 1 96.38 307 THR A CA 1
ATOM 2390 C C . THR A 1 307 ? -8.195 33.281 -13.773 1 96.38 307 THR A C 1
ATOM 2392 O O . THR A 1 307 ? -9.117 33.844 -13.172 1 96.38 307 THR A O 1
ATOM 2395 N N . ALA A 1 308 ? -8.156 32.031 -14.086 1 96.62 308 ALA A N 1
ATOM 2396 C CA . ALA A 1 308 ? -9.32 31.188 -13.867 1 96.62 308 ALA A CA 1
ATOM 2397 C C . ALA A 1 308 ? -9.469 30.828 -12.391 1 96.62 308 ALA A C 1
ATOM 2399 O O . ALA A 1 308 ? -10.57 30.578 -11.914 1 96.62 308 ALA A O 1
ATOM 2400 N N . ALA A 1 309 ? -8.406 30.797 -11.656 1 96.62 309 ALA A N 1
ATOM 2401 C CA . ALA A 1 309 ? -8.391 30.469 -10.227 1 96.62 309 ALA A CA 1
ATOM 2402 C C . ALA A 1 309 ? -7.688 31.562 -9.422 1 96.62 309 ALA A C 1
ATOM 2404 O O . ALA A 1 309 ? -6.637 31.312 -8.828 1 96.62 309 ALA A O 1
ATOM 2405 N N . PRO A 1 310 ? -8.281 32.625 -9.25 1 95.31 310 PRO A N 1
ATOM 2406 C CA . PRO A 1 310 ? -7.633 33.781 -8.641 1 95.31 310 PRO A CA 1
ATOM 2407 C C . PRO A 1 310 ? -7.352 33.562 -7.148 1 95.31 310 PRO A C 1
ATOM 2409 O O . PRO A 1 310 ? -6.512 34.281 -6.574 1 95.31 310 PRO A O 1
ATOM 2412 N N . HIS A 1 311 ? -7.953 32.594 -6.531 1 95.81 311 HIS A N 1
ATOM 2413 C CA . HIS A 1 311 ? -7.809 32.406 -5.09 1 95.81 311 HIS A CA 1
ATOM 2414 C C . HIS A 1 311 ? -6.855 31.266 -4.77 1 95.81 311 HIS A C 1
ATOM 2416 O O . HIS A 1 311 ? -6.793 30.797 -3.625 1 95.81 311 HIS A O 1
ATOM 2422 N N . LEU A 1 312 ? -6.133 30.828 -5.738 1 97.31 312 LEU A N 1
ATOM 2423 C CA . LEU A 1 312 ? -5.227 29.688 -5.551 1 97.31 312 LEU A CA 1
ATOM 2424 C C . LEU A 1 312 ? -4.148 30.031 -4.527 1 97.31 312 LEU A C 1
ATOM 2426 O O . LEU A 1 312 ? -3.432 31.031 -4.672 1 97.31 312 LEU A O 1
ATOM 2430 N N . THR A 1 313 ? -4.035 29.203 -3.488 1 97.88 313 THR A N 1
ATOM 2431 C CA . THR A 1 313 ? -3.076 29.484 -2.424 1 97.88 313 THR A CA 1
ATOM 2432 C C . THR A 1 313 ? -2.041 28.359 -2.324 1 97.88 313 THR A C 1
ATOM 2434 O O . THR A 1 313 ? -0.989 28.531 -1.706 1 97.88 313 THR A O 1
ATOM 2437 N N . SER A 1 314 ? -2.311 27.219 -2.857 1 97.81 314 SER A N 1
ATOM 2438 C CA . SER A 1 314 ? -1.413 26.078 -2.781 1 97.81 314 SER A CA 1
ATOM 2439 C C . SER A 1 314 ? -1.206 25.438 -4.152 1 97.81 314 SER A C 1
ATOM 2441 O O . SER A 1 314 ? -2.17 25.188 -4.879 1 97.81 314 SER A O 1
ATOM 2443 N N . LEU A 1 315 ? 0.079 25.172 -4.5 1 97 315 LEU A N 1
ATOM 2444 C CA . LEU A 1 315 ? 0.409 24.641 -5.812 1 97 315 LEU A CA 1
ATOM 2445 C C . LEU A 1 315 ? 1.473 23.547 -5.695 1 97 315 LEU A C 1
ATOM 2447 O O . LEU A 1 315 ? 2.443 23.703 -4.953 1 97 315 LEU A O 1
ATOM 2451 N N . TYR A 1 316 ? 1.198 22.484 -6.309 1 94.19 316 TYR A N 1
ATOM 2452 C CA . TYR A 1 316 ? 2.193 21.438 -6.535 1 94.19 316 TYR A CA 1
ATOM 2453 C C . TYR A 1 316 ? 2.625 21.406 -7.996 1 94.19 316 TYR A C 1
ATOM 2455 O O . TYR A 1 316 ? 1.794 21.234 -8.891 1 94.19 316 TYR A O 1
ATOM 2463 N N . THR A 1 317 ? 3.865 21.531 -8.234 1 93.38 317 THR A N 1
ATOM 2464 C CA . THR A 1 317 ? 4.336 21.516 -9.617 1 93.38 317 THR A CA 1
ATOM 2465 C C . THR A 1 317 ? 5.75 20.953 -9.703 1 93.38 317 THR A C 1
ATOM 2467 O O . THR A 1 317 ? 6.332 20.562 -8.688 1 93.38 317 THR A O 1
ATOM 2470 N N . ARG A 1 318 ? 6.262 20.875 -10.898 1 90.25 318 ARG A N 1
ATOM 2471 C CA . ARG A 1 318 ? 7.625 20.406 -11.125 1 90.25 318 ARG A CA 1
ATOM 2472 C C . ARG A 1 318 ? 8.617 21.562 -11.148 1 90.25 318 ARG A C 1
ATOM 2474 O O . ARG A 1 318 ? 8.25 22.688 -11.5 1 90.25 318 ARG A O 1
ATOM 2481 N N . GLY A 1 319 ? 9.867 21.203 -10.836 1 93.31 319 GLY A N 1
ATOM 2482 C CA . GLY A 1 319 ? 10.914 22.203 -10.812 1 93.31 319 GLY A CA 1
ATOM 2483 C C . GLY A 1 319 ? 11.133 22.875 -12.164 1 93.31 319 GLY A C 1
ATOM 2484 O O . GLY A 1 319 ? 11.508 24.047 -12.227 1 93.31 319 GLY A O 1
ATOM 2485 N N . SER A 1 320 ? 10.797 22.156 -13.195 1 90.44 320 SER A N 1
ATOM 2486 C CA . SER A 1 320 ? 11 22.656 -14.555 1 90.44 320 SER A CA 1
ATOM 2487 C C . SER A 1 320 ? 10.078 23.828 -14.852 1 90.44 320 SER A C 1
ATOM 2489 O O . SER A 1 320 ? 10.32 24.594 -15.789 1 90.44 320 SER A O 1
ATOM 2491 N N . TRP A 1 321 ? 9.094 24.031 -14.016 1 93.88 321 TRP A N 1
ATOM 2492 C CA . TRP A 1 321 ? 8.094 25.062 -14.32 1 93.88 321 TRP A CA 1
ATOM 2493 C C . TRP A 1 321 ? 8.109 26.156 -13.273 1 93.88 321 TRP A C 1
ATOM 2495 O O . TRP A 1 321 ? 7.141 26.922 -13.148 1 93.88 321 TRP A O 1
ATOM 2505 N N . LEU A 1 322 ? 9.117 26.234 -12.547 1 95.69 322 LEU A N 1
ATOM 2506 C CA . LEU A 1 322 ? 9.211 27.203 -11.461 1 95.69 322 LEU A CA 1
ATOM 2507 C C . LEU A 1 322 ? 9.062 28.625 -12 1 95.69 322 LEU A C 1
ATOM 2509 O O . LEU A 1 322 ? 8.5 29.5 -11.328 1 95.69 322 LEU A O 1
ATOM 2513 N N . GLN A 1 323 ? 9.516 28.859 -13.203 1 93.88 323 GLN A N 1
ATOM 2514 C CA . GLN A 1 323 ? 9.445 30.188 -13.797 1 93.88 323 GLN A CA 1
ATOM 2515 C C . GLN A 1 323 ? 7.996 30.625 -13.992 1 93.88 323 GLN A C 1
ATOM 2517 O O . GLN A 1 323 ? 7.699 31.812 -13.969 1 93.88 323 GLN A O 1
ATOM 2522 N N . SER A 1 324 ? 7.125 29.703 -14.148 1 96.25 324 SER A N 1
ATOM 2523 C CA . SER A 1 324 ? 5.723 30 -14.414 1 96.25 324 SER A CA 1
ATOM 2524 C C . SER A 1 324 ? 4.941 30.203 -13.125 1 96.25 324 SER A C 1
ATOM 2526 O O . SER A 1 324 ? 3.834 30.75 -13.141 1 96.25 324 SER A O 1
ATOM 2528 N N . VAL A 1 325 ? 5.508 29.828 -12.008 1 96.81 325 VAL A N 1
ATOM 2529 C CA . VAL A 1 325 ? 4.805 29.828 -10.734 1 96.81 325 VAL A CA 1
ATOM 2530 C C . VAL A 1 325 ? 4.562 31.266 -10.281 1 96.81 325 VAL A C 1
ATOM 2532 O O . VAL A 1 325 ? 3.625 31.547 -9.531 1 96.81 325 VAL A O 1
ATOM 2535 N N . GLY A 1 326 ? 5.32 32.188 -10.75 1 94.62 326 GLY A N 1
ATOM 2536 C CA . GLY A 1 326 ? 5.199 33.594 -10.383 1 94.62 326 GLY A CA 1
ATOM 2537 C C . GLY A 1 326 ? 3.881 34.219 -10.82 1 94.62 326 GLY A C 1
ATOM 2538 O O . GLY A 1 326 ? 3.49 35.281 -10.32 1 94.62 326 GLY A O 1
ATOM 2539 N N . SER A 1 327 ? 3.156 33.562 -11.719 1 94.69 327 SER A N 1
ATOM 2540 C CA . SER A 1 327 ? 1.887 34.062 -12.234 1 94.69 327 SER A CA 1
ATOM 2541 C C . SER A 1 327 ? 0.809 34.062 -11.148 1 94.69 327 SER A C 1
ATOM 2543 O O . SER A 1 327 ? -0.218 34.719 -11.281 1 94.69 327 SER A O 1
ATOM 2545 N N . PHE A 1 328 ? 1.065 33.312 -10.117 1 96.69 328 PHE A N 1
ATOM 2546 C CA . PHE A 1 328 ? 0.065 33.188 -9.07 1 96.69 328 PHE A CA 1
ATOM 2547 C C . PHE A 1 328 ? 0.346 34.125 -7.91 1 96.69 328 PHE A C 1
ATOM 2549 O O . PHE A 1 328 ? 1.226 33.844 -7.086 1 96.69 328 PHE A O 1
ATOM 2556 N N . SER A 1 329 ? -0.435 35.094 -7.746 1 92.75 329 SER A N 1
ATOM 2557 C CA . SER A 1 329 ? -0.144 36.188 -6.84 1 92.75 329 SER A CA 1
ATOM 2558 C C . SER A 1 329 ? -0.498 35.844 -5.402 1 92.75 329 SER A C 1
ATOM 2560 O O . SER A 1 329 ? 0.032 36.438 -4.461 1 92.75 329 SER A O 1
ATOM 2562 N N . HIS A 1 330 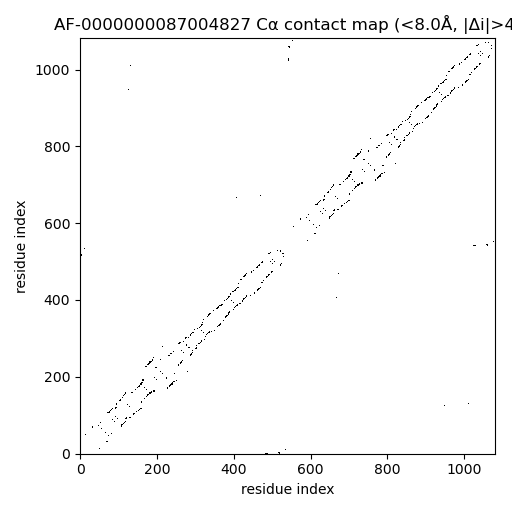? -1.309 34.906 -5.172 1 95.31 330 HIS A N 1
ATOM 2563 C CA . HIS A 1 330 ? -1.787 34.625 -3.822 1 95.31 330 HIS A CA 1
ATOM 2564 C C . HIS A 1 330 ? -1.19 33.312 -3.277 1 95.31 330 HIS A C 1
ATOM 2566 O O . HIS A 1 330 ? -1.612 32.844 -2.229 1 95.31 330 HIS A O 1
ATOM 2572 N N . LEU A 1 331 ? -0.218 32.812 -3.924 1 97.19 331 LEU A N 1
ATOM 2573 C CA . LEU A 1 331 ? 0.372 31.531 -3.547 1 97.19 331 LEU A CA 1
ATOM 2574 C C . LEU A 1 331 ? 1.147 31.656 -2.24 1 97.19 331 LEU A C 1
ATOM 2576 O O . LEU A 1 331 ? 2.008 32.531 -2.104 1 97.19 331 LEU A O 1
ATOM 2580 N N . VAL A 1 332 ? 0.839 30.828 -1.263 1 98 332 VAL A N 1
ATOM 2581 C CA . VAL A 1 332 ? 1.55 30.859 0.011 1 98 332 VAL A CA 1
ATOM 2582 C C . VAL A 1 332 ? 2.154 29.5 0.304 1 98 332 VAL A C 1
ATOM 2584 O O . VAL A 1 332 ? 3.016 29.359 1.178 1 98 332 VAL A O 1
ATOM 2587 N N . ALA A 1 333 ? 1.691 28.484 -0.32 1 98.31 333 ALA A N 1
ATOM 2588 C CA . ALA A 1 333 ? 2.201 27.125 -0.16 1 98.31 333 ALA A CA 1
ATOM 2589 C C . ALA A 1 333 ? 2.643 26.547 -1.5 1 98.31 333 ALA A C 1
ATOM 2591 O O . ALA A 1 333 ? 1.854 26.484 -2.447 1 98.31 333 ALA A O 1
ATOM 2592 N N . LEU A 1 334 ? 3.881 26.094 -1.546 1 98 334 LEU A N 1
ATOM 2593 C CA . LEU A 1 334 ? 4.438 25.594 -2.795 1 98 334 LEU A CA 1
ATOM 2594 C C . LEU A 1 334 ? 5.16 24.266 -2.568 1 98 334 LEU A C 1
ATOM 2596 O O . LEU A 1 334 ? 5.988 24.141 -1.662 1 98 334 LEU A O 1
ATOM 2600 N N . THR A 1 335 ? 4.766 23.297 -3.275 1 95.31 335 THR A N 1
ATOM 2601 C CA . THR A 1 335 ? 5.496 22.031 -3.342 1 95.31 335 THR A CA 1
ATOM 2602 C C . THR A 1 335 ? 6.133 21.844 -4.719 1 95.31 335 THR A C 1
ATOM 2604 O O . THR A 1 335 ? 5.445 21.922 -5.738 1 95.31 335 THR A O 1
ATOM 2607 N N . VAL A 1 336 ? 7.391 21.594 -4.715 1 95.5 336 VAL A N 1
ATOM 2608 C CA . VAL A 1 336 ? 8.117 21.453 -5.973 1 95.5 336 VAL A CA 1
ATOM 2609 C C . VAL A 1 336 ? 8.711 20.047 -6.074 1 95.5 336 VAL A C 1
ATOM 2611 O O . VAL A 1 336 ? 9.461 19.609 -5.195 1 95.5 336 VAL A O 1
ATOM 2614 N N . ASP A 1 337 ? 8.336 19.406 -7.086 1 88.62 337 ASP A N 1
ATOM 2615 C CA . ASP A 1 337 ? 8.906 18.094 -7.414 1 88.62 337 ASP A CA 1
ATOM 2616 C C . ASP A 1 337 ? 10.148 18.234 -8.289 1 88.62 337 ASP A C 1
ATOM 2618 O O . ASP A 1 337 ? 10.055 18.641 -9.453 1 88.62 337 ASP A O 1
ATOM 2622 N N . PHE A 1 338 ? 11.289 17.844 -7.785 1 88.5 338 PHE A N 1
ATOM 2623 C CA . PHE A 1 338 ? 12.555 17.984 -8.5 1 88.5 338 PHE A CA 1
ATOM 2624 C C . PHE A 1 338 ? 12.773 16.828 -9.453 1 88.5 338 PHE A C 1
ATOM 2626 O O . PHE A 1 338 ? 13.625 16.891 -10.344 1 88.5 338 PHE A O 1
ATOM 2633 N N . ASP A 1 339 ? 11.953 15.836 -9.266 1 76.94 339 ASP A N 1
ATOM 2634 C CA . ASP A 1 339 ? 12.055 14.656 -10.109 1 76.94 339 ASP A CA 1
ATOM 2635 C C . ASP A 1 339 ? 13.516 14.242 -10.297 1 76.94 339 ASP A C 1
ATOM 2637 O O . ASP A 1 339 ? 13.938 13.938 -11.414 1 76.94 339 ASP A O 1
ATOM 2641 N N . PHE A 1 340 ? 14.281 14.5 -9.242 1 73.31 340 PHE A N 1
ATOM 2642 C CA . PHE A 1 340 ? 15.672 14.086 -9.125 1 73.31 340 PHE A CA 1
ATOM 2643 C C . PHE A 1 340 ? 16.547 14.844 -10.109 1 73.31 340 PHE A C 1
ATOM 2645 O O . PHE A 1 340 ? 17.594 14.352 -10.531 1 73.31 340 PHE A O 1
ATOM 2652 N N . VAL A 1 341 ? 16.125 15.914 -10.609 1 77.06 341 VAL A N 1
ATOM 2653 C CA . VAL A 1 341 ? 16.891 16.859 -11.398 1 77.06 341 VAL A CA 1
ATOM 2654 C C . VAL A 1 341 ? 17.219 18.094 -10.562 1 77.06 341 VAL A C 1
ATOM 2656 O O . VAL A 1 341 ? 16.453 18.469 -9.672 1 77.06 341 VAL A O 1
ATOM 2659 N N . ASP A 1 342 ? 18.375 18.594 -10.867 1 86.12 342 ASP A N 1
ATOM 2660 C CA . ASP A 1 342 ? 18.781 19.75 -10.07 1 86.12 342 ASP A CA 1
ATOM 2661 C C . ASP A 1 342 ? 18.125 21.031 -10.578 1 86.12 342 ASP A C 1
ATOM 2663 O O . ASP A 1 342 ? 18.562 21.609 -11.578 1 86.12 342 ASP A O 1
ATOM 2667 N N . PHE A 1 343 ? 17.219 21.547 -9.82 1 91 343 PHE A N 1
ATOM 2668 C CA . PHE A 1 343 ? 16.547 22.797 -10.148 1 91 343 PHE A CA 1
ATOM 2669 C C . PHE A 1 343 ? 16.844 23.859 -9.109 1 91 343 PHE A C 1
ATOM 2671 O O . PHE A 1 343 ? 16.062 24.812 -8.938 1 91 343 PHE A O 1
ATOM 2678 N N . SER A 1 344 ? 17.969 23.703 -8.43 1 91.88 344 SER A N 1
ATOM 2679 C CA . SER A 1 344 ? 18.312 24.609 -7.348 1 91.88 344 SER A CA 1
ATOM 2680 C C . SER A 1 344 ? 18.438 26.047 -7.859 1 91.88 344 SER A C 1
ATOM 2682 O O . SER A 1 344 ? 17.938 26.984 -7.242 1 91.88 344 SER A O 1
ATOM 2684 N N . PRO A 1 345 ? 19.094 26.25 -9.047 1 93.31 345 PRO A N 1
ATOM 2685 C CA . PRO A 1 345 ? 19.188 27.625 -9.539 1 93.31 345 PRO A CA 1
ATOM 2686 C C . PRO A 1 345 ? 17.828 28.234 -9.852 1 93.31 345 PRO A C 1
ATOM 2688 O O . PRO A 1 345 ? 17.578 29.391 -9.539 1 93.31 345 PRO A O 1
ATOM 2691 N N . ALA A 1 346 ? 17.016 27.438 -10.469 1 94.81 346 ALA A N 1
ATOM 2692 C CA . ALA A 1 346 ? 15.672 27.922 -10.797 1 94.81 346 ALA A CA 1
ATOM 2693 C C . ALA A 1 346 ? 14.883 28.234 -9.531 1 94.81 346 ALA A C 1
ATOM 2695 O O . ALA A 1 346 ? 14.133 29.219 -9.484 1 94.81 346 ALA A O 1
ATOM 2696 N N . LEU A 1 347 ? 15.055 27.453 -8.594 1 97.06 347 LEU A N 1
ATOM 2697 C CA . LEU A 1 347 ? 14.375 27.672 -7.316 1 97.06 347 LEU A CA 1
ATOM 2698 C C . LEU A 1 347 ? 14.852 28.969 -6.668 1 97.06 347 LEU A C 1
ATOM 2700 O O . LEU A 1 347 ? 14.039 29.734 -6.164 1 97.06 347 LEU A O 1
ATOM 2704 N N . GLU A 1 348 ? 16.156 29.125 -6.668 1 96.31 348 GLU A N 1
ATOM 2705 C CA . GLU A 1 348 ? 16.719 30.344 -6.074 1 96.31 348 GLU A CA 1
ATOM 2706 C C . GLU A 1 348 ? 16.156 31.578 -6.75 1 96.31 348 GLU A C 1
ATOM 2708 O O . GLU A 1 348 ? 15.766 32.531 -6.074 1 96.31 348 GLU A O 1
ATOM 2713 N N . CYS A 1 349 ? 16.094 31.531 -8.07 1 96.31 349 CYS A N 1
ATOM 2714 C CA . CYS A 1 349 ? 15.562 32.656 -8.82 1 96.31 349 CYS A CA 1
ATOM 2715 C C . CYS A 1 349 ? 14.109 32.938 -8.43 1 96.31 349 CYS A C 1
ATOM 2717 O O . CYS A 1 349 ? 13.727 34.094 -8.219 1 96.31 349 CYS A O 1
ATOM 2719 N N . TYR A 1 350 ? 13.336 32 -8.344 1 96.81 350 TYR A N 1
ATOM 2720 C CA . TYR A 1 350 ? 11.938 32.156 -7.961 1 96.81 350 TYR A CA 1
ATOM 2721 C C . TYR A 1 350 ? 11.805 32.719 -6.555 1 96.81 350 TYR A C 1
ATOM 2723 O O . TYR A 1 350 ? 10.977 33.594 -6.312 1 96.81 350 TYR A O 1
ATOM 2731 N N . LEU A 1 351 ? 12.617 32.156 -5.633 1 97.69 351 LEU A N 1
ATOM 2732 C CA . LEU A 1 351 ? 12.492 32.562 -4.23 1 97.69 351 LEU A CA 1
ATOM 2733 C C . LEU A 1 351 ? 12.93 34 -4.035 1 97.69 351 LEU A C 1
ATOM 2735 O O . LEU A 1 351 ? 12.391 34.719 -3.178 1 97.69 351 LEU A O 1
ATOM 2739 N N . ILE A 1 352 ? 13.898 34.438 -4.797 1 97.12 352 ILE A N 1
ATOM 2740 C CA . ILE A 1 352 ? 14.344 35.844 -4.715 1 97.12 352 ILE A CA 1
ATOM 2741 C C . ILE A 1 352 ? 13.18 36.781 -5.051 1 97.12 352 ILE A C 1
ATOM 2743 O O . ILE A 1 352 ? 12.984 37.781 -4.383 1 97.12 352 ILE A O 1
ATOM 2747 N N . GLU A 1 353 ? 12.406 36.344 -5.961 1 96 353 GLU A N 1
ATOM 2748 C CA . GLU A 1 353 ? 11.344 37.219 -6.465 1 96 353 GLU A CA 1
ATOM 2749 C C . GLU A 1 353 ? 10.055 37.031 -5.672 1 96 353 GLU A C 1
ATOM 2751 O O . GLU A 1 353 ? 9.305 37.969 -5.457 1 96 353 GLU A O 1
ATOM 2756 N N . HIS A 1 354 ? 9.781 35.812 -5.211 1 95.88 354 HIS A N 1
ATOM 2757 C CA . HIS A 1 354 ? 8.438 35.531 -4.711 1 95.88 354 HIS A CA 1
ATOM 2758 C C . HIS A 1 354 ? 8.492 34.844 -3.357 1 95.88 354 HIS A C 1
ATOM 2760 O O . HIS A 1 354 ? 7.449 34.531 -2.77 1 95.88 354 HIS A O 1
ATOM 2766 N N . GLY A 1 355 ? 9.578 34.562 -2.799 1 96.56 355 GLY A N 1
ATOM 2767 C CA . GLY A 1 355 ? 9.766 33.781 -1.6 1 96.56 355 GLY A CA 1
ATOM 2768 C C . GLY A 1 355 ? 9.227 34.438 -0.347 1 96.56 355 GLY A C 1
ATOM 2769 O O . GLY A 1 355 ? 8.875 33.75 0.62 1 96.56 355 GLY A O 1
ATOM 2770 N N . GLN A 1 356 ? 9.062 35.719 -0.395 1 95.75 356 GLN A N 1
ATOM 2771 C CA . GLN A 1 356 ? 8.688 36.5 0.785 1 95.75 356 GLN A CA 1
ATOM 2772 C C . GLN A 1 356 ? 7.281 36.125 1.251 1 95.75 356 GLN A C 1
ATOM 2774 O O . GLN A 1 356 ? 6.965 36.25 2.438 1 95.75 356 GLN A O 1
ATOM 2779 N N . LYS A 1 357 ? 6.531 35.625 0.371 1 95.19 357 LYS A N 1
ATOM 2780 C CA . LYS A 1 357 ? 5.129 35.375 0.69 1 95.19 357 LYS A CA 1
ATOM 2781 C C . LYS A 1 357 ? 4.914 33.906 1.094 1 95.19 357 LYS A C 1
ATOM 2783 O O . LYS A 1 357 ? 3.871 33.562 1.648 1 95.19 357 LYS A O 1
ATOM 2788 N N . LEU A 1 358 ? 5.832 33.094 0.957 1 97.81 358 LEU A N 1
ATOM 2789 C CA . LEU A 1 358 ? 5.652 31.656 1.149 1 97.81 358 LEU A CA 1
ATOM 2790 C C . LEU A 1 358 ? 5.609 31.312 2.635 1 97.81 358 LEU A C 1
ATOM 2792 O O . LEU A 1 358 ? 6.434 31.797 3.412 1 97.81 358 LEU A O 1
ATOM 2796 N N . ARG A 1 359 ? 4.672 30.562 2.955 1 98.44 359 ARG A N 1
ATOM 2797 C CA . ARG A 1 359 ? 4.543 30.062 4.316 1 98.44 359 ARG A CA 1
ATOM 2798 C C . ARG A 1 359 ? 4.891 28.578 4.383 1 98.44 359 ARG A C 1
ATOM 2800 O O . ARG A 1 359 ? 5.277 28.062 5.438 1 98.44 359 ARG A O 1
ATOM 2807 N N . LYS A 1 360 ? 4.742 27.953 3.328 1 98.44 360 LYS A N 1
ATOM 2808 C CA . LYS A 1 360 ? 5.066 26.531 3.229 1 98.44 360 LYS A CA 1
ATOM 2809 C C . LYS A 1 360 ? 5.871 26.234 1.965 1 98.44 360 LYS A C 1
ATOM 2811 O O . LYS A 1 360 ? 5.512 26.688 0.875 1 98.44 360 LYS A O 1
ATOM 2816 N N . LEU A 1 361 ? 6.938 25.516 2.123 1 98.06 361 LEU A N 1
ATOM 2817 C CA . LEU A 1 361 ? 7.773 25.078 1.009 1 98.06 361 LEU A CA 1
ATOM 2818 C C . LEU A 1 361 ? 8.211 23.625 1.19 1 98.06 361 LEU A C 1
ATOM 2820 O O . LEU A 1 361 ? 8.852 23.297 2.191 1 98.06 361 LEU A O 1
ATOM 2824 N N . VAL A 1 362 ? 7.812 22.859 0.291 1 95.31 362 VAL A N 1
ATOM 2825 C CA . VAL A 1 362 ? 8.211 21.453 0.328 1 95.31 362 VAL A CA 1
ATOM 2826 C C . VAL A 1 362 ? 8.891 21.078 -0.986 1 95.31 362 VAL A C 1
ATOM 2828 O O . VAL A 1 362 ? 8.32 21.266 -2.062 1 95.31 362 VAL A O 1
ATOM 2831 N N . LEU A 1 363 ? 10.055 20.625 -0.88 1 94.44 363 LEU A N 1
ATOM 2832 C CA . LEU A 1 363 ? 10.812 20.125 -2.025 1 94.44 363 LEU A CA 1
ATOM 2833 C C . LEU A 1 363 ? 10.938 18.609 -1.992 1 94.44 363 LEU A C 1
ATOM 2835 O O . LEU A 1 363 ? 11.477 18.047 -1.035 1 94.44 363 LEU A O 1
ATOM 2839 N N . VAL A 1 364 ? 10.391 18.031 -3.021 1 87.56 364 VAL A N 1
ATOM 2840 C CA . VAL A 1 364 ? 10.391 16.578 -3.016 1 87.56 364 VAL A CA 1
ATOM 2841 C C . VAL A 1 364 ? 11.312 16.047 -4.121 1 87.56 364 VAL A C 1
ATOM 2843 O O . VAL A 1 364 ? 11.555 16.75 -5.113 1 87.56 364 VAL A O 1
ATOM 2846 N N . ASP A 1 365 ? 11.906 14.867 -3.98 1 80.5 365 ASP A N 1
ATOM 2847 C CA . ASP A 1 365 ? 12.734 14.148 -4.945 1 80.5 365 ASP A CA 1
ATOM 2848 C C . ASP A 1 365 ? 13.977 14.953 -5.309 1 80.5 365 ASP A C 1
ATOM 2850 O O . ASP A 1 365 ? 14.336 15.062 -6.484 1 80.5 365 ASP A O 1
ATOM 2854 N N . GLN A 1 366 ? 14.539 15.484 -4.277 1 84.19 366 GLN A N 1
ATOM 2855 C CA . GLN A 1 366 ? 15.758 16.266 -4.438 1 84.19 366 GLN A CA 1
ATOM 2856 C C . GLN A 1 366 ? 16.984 15.367 -4.582 1 84.19 366 GLN A C 1
ATOM 2858 O O . GLN A 1 366 ? 17.188 14.445 -3.785 1 84.19 366 GLN A O 1
ATOM 2863 N N . MET A 1 367 ? 17.75 15.688 -5.574 1 74.56 367 MET A N 1
ATOM 2864 C CA . MET A 1 367 ? 19.062 15.031 -5.668 1 74.56 367 MET A CA 1
ATOM 2865 C C . MET A 1 367 ? 20.109 15.812 -4.902 1 74.56 367 MET A C 1
ATOM 2867 O O . MET A 1 367 ? 20.953 15.227 -4.219 1 74.56 367 MET A O 1
ATOM 2871 N N . HIS A 1 368 ? 19.984 17.031 -5 1 83.62 368 HIS A N 1
ATOM 2872 C CA . HIS A 1 368 ? 20.953 17.938 -4.371 1 83.62 368 HIS A CA 1
ATOM 2873 C C . HIS A 1 368 ? 20.297 18.766 -3.273 1 83.62 368 HIS A C 1
ATOM 2875 O O . HIS A 1 368 ? 19.109 19.047 -3.328 1 83.62 368 HIS A O 1
ATOM 2881 N N . SER A 1 369 ? 21.125 19.188 -2.398 1 91.44 369 SER A N 1
ATOM 2882 C CA . SER A 1 369 ? 20.656 19.953 -1.255 1 91.44 369 SER A CA 1
ATOM 2883 C C . SER A 1 369 ? 20.5 21.438 -1.608 1 91.44 369 SER A C 1
ATOM 2885 O O . SER A 1 369 ? 21.094 21.922 -2.566 1 91.44 369 SER A O 1
ATOM 2887 N N . VAL A 1 370 ? 19.703 22.109 -0.886 1 94.62 370 VAL A N 1
ATOM 2888 C CA . VAL A 1 370 ? 19.531 23.562 -0.971 1 94.62 370 VAL A CA 1
ATOM 2889 C C . VAL A 1 370 ? 20.125 24.219 0.267 1 94.62 370 VAL A C 1
ATOM 2891 O O . VAL A 1 370 ? 20.078 23.656 1.363 1 94.62 370 VAL A O 1
ATOM 2894 N N . ASP A 1 371 ? 20.688 25.359 0.019 1 95.12 371 ASP A N 1
ATOM 2895 C CA . ASP A 1 371 ? 21.375 26.078 1.091 1 95.12 371 ASP A CA 1
ATOM 2896 C C . ASP A 1 371 ? 20.375 26.688 2.072 1 95.12 371 ASP A C 1
ATOM 2898 O O . ASP A 1 371 ? 19.453 27.391 1.669 1 95.12 371 ASP A O 1
ATOM 2902 N N . VAL A 1 372 ? 20.609 26.438 3.379 1 95.81 372 VAL A N 1
ATOM 2903 C CA . VAL A 1 372 ? 19.688 26.906 4.414 1 95.81 372 VAL A CA 1
ATOM 2904 C C . VAL A 1 372 ? 19.734 28.422 4.5 1 95.81 372 VAL A C 1
ATOM 2906 O O . VAL A 1 372 ? 18.703 29.062 4.762 1 95.81 372 VAL A O 1
ATOM 2909 N N . SER A 1 373 ? 20.891 28.984 4.289 1 95.44 373 SER A N 1
ATOM 2910 C CA . SER A 1 373 ? 21.016 30.438 4.336 1 95.44 373 SER A CA 1
ATOM 2911 C C . SER A 1 373 ? 20.234 31.094 3.207 1 95.44 373 SER A C 1
ATOM 2913 O O . SER A 1 373 ? 19.625 32.156 3.404 1 95.44 373 SER A O 1
ATOM 2915 N N . MET A 1 374 ? 20.328 30.5 2.086 1 95.31 374 MET A N 1
ATOM 2916 C CA . MET A 1 374 ? 19.578 31 0.943 1 95.31 374 MET A CA 1
ATOM 2917 C C . MET A 1 374 ? 18.078 30.984 1.241 1 95.31 374 MET A C 1
ATOM 2919 O O . MET A 1 374 ? 17.375 31.953 0.94 1 95.31 374 MET A O 1
ATOM 2923 N N . LEU A 1 375 ? 17.531 30.016 1.855 1 96.88 375 LEU A N 1
ATOM 2924 C CA . LEU A 1 375 ? 16.125 29.922 2.23 1 96.88 375 LEU A CA 1
ATOM 2925 C C . LEU A 1 375 ? 15.773 30.969 3.277 1 96.88 375 LEU A C 1
ATOM 2927 O O . LEU A 1 375 ? 14.734 31.625 3.178 1 96.88 375 LEU A O 1
ATOM 2931 N N . ALA A 1 376 ? 16.656 31.094 4.234 1 96.25 376 ALA A N 1
ATOM 2932 C CA . ALA A 1 376 ? 16.422 32.031 5.328 1 96.25 376 ALA A CA 1
ATOM 2933 C C . ALA A 1 376 ? 16.344 33.469 4.809 1 96.25 376 ALA A C 1
ATOM 2935 O O . ALA A 1 376 ? 15.547 34.25 5.293 1 96.25 376 ALA A O 1
ATOM 2936 N N . GLU A 1 377 ? 17.125 33.781 3.863 1 94.94 377 GLU A N 1
ATOM 2937 C CA . GLU A 1 377 ? 17.188 35.156 3.314 1 94.94 377 GLU A CA 1
ATOM 2938 C C . GLU A 1 377 ? 15.953 35.438 2.461 1 94.94 377 GLU A C 1
ATOM 2940 O O . GLU A 1 377 ? 15.461 36.562 2.455 1 94.94 377 GLU A O 1
ATOM 2945 N N . ASN A 1 378 ? 15.469 34.5 1.815 1 96.62 378 ASN A N 1
ATOM 2946 C CA . ASN A 1 378 ? 14.461 34.75 0.794 1 96.62 378 ASN A CA 1
ATOM 2947 C C . ASN A 1 378 ? 13.062 34.375 1.272 1 96.62 378 ASN A C 1
ATOM 2949 O O . ASN A 1 378 ? 12.062 34.812 0.698 1 96.62 378 ASN A O 1
ATOM 2953 N N . CYS A 1 379 ? 12.938 33.594 2.318 1 97.44 379 CYS A N 1
ATOM 2954 C CA . CYS A 1 379 ? 11.633 33.125 2.768 1 97.44 379 CYS A CA 1
ATOM 2955 C C . CYS A 1 379 ? 11.469 33.312 4.273 1 97.44 379 CYS A C 1
ATOM 2957 O O . CYS A 1 379 ? 11.242 32.344 5.004 1 97.44 379 CYS A O 1
ATOM 2959 N N . PRO A 1 380 ? 11.445 34.438 4.75 1 94.81 380 PRO A N 1
ATOM 2960 C CA . PRO A 1 380 ? 11.406 34.719 6.191 1 94.81 380 PRO A CA 1
ATOM 2961 C C . PRO A 1 380 ? 10.086 34.312 6.836 1 94.81 380 PRO A C 1
ATOM 2963 O O . PRO A 1 380 ? 10.023 34.094 8.055 1 94.81 380 PRO A O 1
ATOM 2966 N N . ARG A 1 381 ? 9.055 34.125 6.055 1 96.94 381 ARG A N 1
ATOM 2967 C CA . ARG A 1 381 ? 7.734 33.875 6.625 1 96.94 381 ARG A CA 1
ATOM 2968 C C . ARG A 1 381 ? 7.41 32.375 6.605 1 96.94 381 ARG A C 1
ATOM 2970 O O . ARG A 1 381 ? 6.285 31.969 6.914 1 96.94 381 ARG A O 1
ATOM 2977 N N . LEU A 1 382 ? 8.352 31.516 6.309 1 97.75 382 LEU A N 1
ATOM 2978 C CA . LEU A 1 382 ? 8.117 30.078 6.215 1 97.75 382 LEU A CA 1
ATOM 2979 C C . LEU A 1 382 ? 7.695 29.5 7.566 1 97.75 382 LEU A C 1
ATOM 2981 O O . LEU A 1 382 ? 8.344 29.766 8.586 1 97.75 382 LEU A O 1
ATOM 2985 N N . GLU A 1 383 ? 6.66 28.828 7.555 1 98.44 383 GLU A N 1
ATOM 2986 C CA . GLU A 1 383 ? 6.172 28.141 8.742 1 98.44 383 GLU A CA 1
ATOM 2987 C C . GLU A 1 383 ? 6.426 26.625 8.648 1 98.44 383 GLU A C 1
ATOM 2989 O O . GLU A 1 383 ? 6.582 25.953 9.672 1 98.44 383 GLU A O 1
ATOM 2994 N N . GLU A 1 384 ? 6.406 26.141 7.504 1 98.19 384 GLU A N 1
ATOM 2995 C CA . GLU A 1 384 ? 6.641 24.719 7.238 1 98.19 384 GLU A CA 1
ATOM 2996 C C . GLU A 1 384 ? 7.66 24.531 6.121 1 98.19 384 GLU A C 1
ATOM 2998 O O . GLU A 1 384 ? 7.566 25.172 5.07 1 98.19 384 GLU A O 1
ATOM 3003 N N . LEU A 1 385 ? 8.609 23.625 6.414 1 97.69 385 LEU A N 1
ATOM 3004 C CA . LEU A 1 385 ? 9.672 23.375 5.445 1 97.69 385 LEU A CA 1
ATOM 3005 C C . LEU A 1 385 ? 9.969 21.891 5.332 1 97.69 385 LEU A C 1
ATOM 3007 O O . LEU A 1 385 ? 10.109 21.203 6.344 1 97.69 385 LEU A O 1
ATOM 3011 N N . GLY A 1 386 ? 9.93 21.375 4.172 1 95 386 GLY A N 1
ATOM 3012 C CA . GLY A 1 386 ? 10.43 20.062 3.83 1 95 386 GLY A CA 1
ATOM 3013 C C . GLY A 1 386 ? 11.445 20.078 2.703 1 95 386 GLY A C 1
ATOM 3014 O O . GLY A 1 386 ? 11.141 20.516 1.592 1 95 386 GLY A O 1
ATOM 3015 N N . ALA A 1 387 ? 12.711 19.672 3.01 1 94.56 387 ALA A N 1
ATOM 3016 C CA . ALA A 1 387 ? 13.734 19.781 1.972 1 94.56 387 ALA A CA 1
ATOM 3017 C C . ALA A 1 387 ? 15.008 19.047 2.371 1 94.56 387 ALA A C 1
ATOM 3019 O O . ALA A 1 387 ? 15.18 18.688 3.535 1 94.56 387 ALA A O 1
ATOM 3020 N N . LYS A 1 388 ? 15.758 18.781 1.402 1 92.19 388 LYS A N 1
ATOM 3021 C CA . LYS A 1 388 ? 17.156 18.438 1.613 1 92.19 388 LYS A CA 1
ATOM 3022 C C . LYS A 1 388 ? 18.016 19.688 1.743 1 92.19 388 LYS A C 1
ATOM 3024 O O . LYS A 1 388 ? 18.094 20.5 0.812 1 92.19 388 LYS A O 1
ATOM 3029 N N . LEU A 1 389 ? 18.688 19.859 2.869 1 94.62 389 LEU A N 1
ATOM 3030 C CA . LEU A 1 389 ? 19.359 21.125 3.16 1 94.62 389 LEU A CA 1
ATOM 3031 C C . LEU A 1 389 ? 20.859 20.922 3.324 1 94.62 389 LEU A C 1
ATOM 3033 O O . LEU A 1 389 ? 21.297 19.812 3.639 1 94.62 389 LEU A O 1
ATOM 3037 N N . GLU A 1 390 ? 21.578 21.984 3.09 1 93.69 390 GLU A N 1
ATOM 3038 C CA . GLU A 1 390 ? 23 22.062 3.365 1 93.69 390 GLU A CA 1
ATOM 3039 C C . GLU A 1 390 ? 23.391 23.453 3.889 1 93.69 390 GLU A C 1
ATOM 3041 O O . GLU A 1 390 ? 22.594 24.391 3.848 1 93.69 390 GLU A O 1
ATOM 3046 N N . GLY A 1 391 ? 24.578 23.438 4.512 1 92.69 391 GLY A N 1
ATOM 3047 C CA . GLY A 1 391 ? 25.125 24.719 4.961 1 92.69 391 GLY A CA 1
ATOM 3048 C C . GLY A 1 391 ? 24.734 25.047 6.387 1 92.69 391 GLY A C 1
ATOM 3049 O O . GLY A 1 391 ? 23.984 24.312 7.031 1 92.69 391 GLY A O 1
ATOM 3050 N N . GLY A 1 392 ? 25.344 26.062 6.863 1 93.12 392 GLY A N 1
ATOM 3051 C CA . GLY A 1 392 ? 25.094 26.578 8.203 1 93.12 392 GLY A CA 1
ATOM 3052 C C . GLY A 1 392 ? 24.516 27.984 8.203 1 93.12 392 GLY A C 1
ATOM 3053 O O . GLY A 1 392 ? 24.109 28.5 7.156 1 93.12 392 GLY A O 1
ATOM 3054 N N . TRP A 1 393 ? 24.328 28.531 9.406 1 93.62 393 TRP A N 1
ATOM 3055 C CA . TRP A 1 393 ? 23.828 29.891 9.57 1 93.62 393 TRP A CA 1
ATOM 3056 C C . TRP A 1 393 ? 24.812 30.75 10.352 1 93.62 393 TRP A C 1
ATOM 3058 O O . TRP A 1 393 ? 25.234 30.391 11.453 1 93.62 393 TRP A O 1
ATOM 3068 N N . TYR A 1 394 ? 25.172 31.906 9.742 1 90.19 394 TYR A N 1
ATOM 3069 C CA . TYR A 1 394 ? 26.141 32.812 10.367 1 90.19 394 TYR A CA 1
ATOM 3070 C C . TYR A 1 394 ? 25.578 34.219 10.523 1 90.19 394 TYR A C 1
ATOM 3072 O O . TYR A 1 394 ? 26.297 35.156 10.828 1 90.19 394 TYR A O 1
ATOM 3080 N N . GLY A 1 395 ? 24.344 34.344 10.336 1 88.62 395 GLY A N 1
ATOM 3081 C CA . GLY A 1 395 ? 23.688 35.656 10.469 1 88.62 395 GLY A CA 1
ATOM 3082 C C . GLY A 1 395 ? 23.266 35.969 11.891 1 88.62 395 GLY A C 1
ATOM 3083 O O . GLY A 1 395 ? 23.766 35.344 12.844 1 88.62 395 GLY A O 1
ATOM 3084 N N . GLU A 1 396 ? 22.391 36.938 11.961 1 87.38 396 GLU A N 1
ATOM 3085 C CA . GLU A 1 396 ? 21.906 37.406 13.258 1 87.38 396 GLU A CA 1
ATOM 3086 C C . GLU A 1 396 ? 21.078 36.312 13.953 1 87.38 396 GLU A C 1
ATOM 3088 O O . GLU A 1 396 ? 20.359 35.562 13.297 1 87.38 396 GLU A O 1
ATOM 3093 N N . GLU A 1 397 ? 21.266 36.375 15.227 1 82.81 397 GLU A N 1
ATOM 3094 C CA . GLU A 1 397 ? 20.484 35.438 16.031 1 82.81 397 GLU A CA 1
ATOM 3095 C C . GLU A 1 397 ? 19 35.656 15.875 1 82.81 397 GLU A C 1
ATOM 3097 O O . GLU A 1 397 ? 18.531 36.812 15.914 1 82.81 397 GLU A O 1
ATOM 3102 N N . GLY A 1 398 ? 18.312 34.625 15.57 1 83.12 398 GLY A N 1
ATOM 3103 C CA . GLY A 1 398 ? 16.875 34.719 15.477 1 83.12 398 GLY A CA 1
ATOM 3104 C C . GLY A 1 398 ? 16.375 35.062 14.094 1 83.12 398 GLY A C 1
ATOM 3105 O O . GLY A 1 398 ? 15.172 35.062 13.828 1 83.12 398 GLY A O 1
ATOM 3106 N N . ALA A 1 399 ? 17.328 35.312 13.242 1 88.81 399 ALA A N 1
ATOM 3107 C CA . ALA A 1 399 ? 16.953 35.781 11.914 1 88.81 399 ALA A CA 1
ATOM 3108 C C . ALA A 1 399 ? 16.75 34.625 10.945 1 88.81 399 ALA A C 1
ATOM 3110 O O . ALA A 1 399 ? 16.125 34.781 9.891 1 88.81 399 ALA A O 1
ATOM 3111 N N . MET A 1 400 ? 17.188 33.5 11.32 1 94.12 400 MET A N 1
ATOM 3112 C CA . MET A 1 400 ? 17.062 32.344 10.414 1 94.12 400 MET A CA 1
ATOM 3113 C C . MET A 1 400 ? 15.688 31.719 10.523 1 94.12 400 MET A C 1
ATOM 3115 O O . MET A 1 400 ? 15.359 31.094 11.531 1 94.12 400 MET A O 1
ATOM 3119 N N . LEU A 1 401 ? 14.906 31.906 9.578 1 95.81 401 LEU A N 1
ATOM 3120 C CA . LEU A 1 401 ? 13.57 31.328 9.484 1 95.81 401 LEU A CA 1
ATOM 3121 C C . LEU A 1 401 ? 12.797 31.547 10.781 1 95.81 401 LEU A C 1
ATOM 3123 O O . LEU A 1 401 ? 12.391 30.578 11.43 1 95.81 401 LEU A O 1
ATOM 3127 N N . PRO A 1 402 ? 12.531 32.719 11.109 1 94.94 402 PRO A N 1
ATOM 3128 C CA . PRO A 1 402 ? 11.992 33.094 12.422 1 94.94 402 PRO A CA 1
ATOM 3129 C C . PRO A 1 402 ? 10.586 32.562 12.656 1 94.94 402 PRO A C 1
ATOM 3131 O O . PRO A 1 402 ? 10.133 32.469 13.805 1 94.94 402 PRO A O 1
ATOM 3134 N N . GLN A 1 403 ? 9.914 32.156 11.617 1 96.69 403 GLN A N 1
ATOM 3135 C CA . GLN A 1 403 ? 8.531 31.719 11.789 1 96.69 403 GLN A CA 1
ATOM 3136 C C . GLN A 1 403 ? 8.391 30.219 11.555 1 96.69 403 GLN A C 1
ATOM 3138 O O . GLN A 1 403 ? 7.277 29.688 11.531 1 96.69 403 GLN A O 1
ATOM 3143 N N . LEU A 1 404 ? 9.492 29.531 11.406 1 97.62 404 LEU A N 1
ATOM 3144 C CA . LEU A 1 404 ? 9.469 28.109 11.086 1 97.62 404 LEU A CA 1
ATOM 3145 C C . LEU A 1 404 ? 8.977 27.281 12.273 1 97.62 404 LEU A C 1
ATOM 3147 O O . LEU A 1 404 ? 9.523 27.375 13.375 1 97.62 404 LEU A O 1
ATOM 3151 N N . VAL A 1 405 ? 7.957 26.547 12.039 1 98 405 VAL A N 1
ATOM 3152 C CA . VAL A 1 405 ? 7.332 25.766 13.109 1 98 405 VAL A CA 1
ATOM 3153 C C . VAL A 1 405 ? 7.559 24.266 12.859 1 98 405 VAL A C 1
ATOM 3155 O O . VAL A 1 405 ? 7.883 23.531 13.789 1 98 405 VAL A O 1
ATOM 3158 N N . THR A 1 406 ? 7.32 23.812 11.648 1 97.56 406 THR A N 1
ATOM 3159 C CA . THR A 1 406 ? 7.488 22.422 11.258 1 97.56 406 THR A CA 1
ATOM 3160 C C . THR A 1 406 ? 8.609 22.281 10.234 1 97.56 406 THR A C 1
ATOM 3162 O O . THR A 1 406 ? 8.625 22.969 9.219 1 97.56 406 THR A O 1
ATOM 3165 N N . CYS A 1 407 ? 9.445 21.328 10.5 1 96.5 407 CYS A N 1
ATOM 3166 C CA . CYS A 1 407 ? 10.609 21.141 9.648 1 96.5 407 CYS A CA 1
ATOM 3167 C C . CYS A 1 407 ? 10.906 19.656 9.453 1 96.5 407 CYS A C 1
ATOM 3169 O O . CYS A 1 407 ? 11.102 18.922 10.422 1 96.5 407 CYS A O 1
ATOM 3171 N N . ARG A 1 408 ? 10.859 19.234 8.281 1 93.31 408 ARG A N 1
ATOM 3172 C CA . ARG A 1 408 ? 11.258 17.891 7.887 1 93.31 408 ARG A CA 1
ATOM 3173 C C . ARG A 1 408 ? 12.422 17.922 6.906 1 93.31 408 ARG A C 1
ATOM 3175 O O . ARG A 1 408 ? 12.242 18.234 5.73 1 93.31 408 ARG A O 1
ATOM 3182 N N . ILE A 1 409 ? 13.547 17.453 7.328 1 92.69 409 ILE A N 1
ATOM 3183 C CA . ILE A 1 409 ? 14.703 17.766 6.496 1 92.69 409 ILE A CA 1
ATOM 3184 C C . ILE A 1 409 ? 15.594 16.547 6.363 1 92.69 409 ILE A C 1
ATOM 3186 O O . ILE A 1 409 ? 15.562 15.648 7.215 1 92.69 409 ILE A O 1
ATOM 3190 N N . ARG A 1 410 ? 16.328 16.594 5.34 1 89.69 410 ARG A N 1
ATOM 3191 C CA . ARG A 1 410 ? 17.469 15.719 5.098 1 89.69 410 ARG A CA 1
ATOM 3192 C C . ARG A 1 410 ? 18.766 16.5 5.125 1 89.69 410 ARG A C 1
ATOM 3194 O O . ARG A 1 410 ? 18.875 17.562 4.5 1 89.69 410 ARG A O 1
ATOM 3201 N N . VAL A 1 411 ? 19.625 15.977 5.891 1 90.12 411 VAL A N 1
ATOM 3202 C CA . VAL A 1 411 ? 20.875 16.734 6.035 1 90.12 411 VAL A CA 1
ATOM 3203 C C . VAL A 1 411 ? 22.062 15.797 5.887 1 90.12 411 VAL A C 1
ATOM 3205 O O . VAL A 1 411 ? 22.016 14.648 6.328 1 90.12 411 VAL A O 1
ATOM 3208 N N . GLY A 1 412 ? 23.078 16.344 5.297 1 83.69 412 GLY A N 1
ATOM 3209 C CA . GLY A 1 412 ? 24.297 15.578 5.117 1 83.69 412 GLY A CA 1
ATOM 3210 C C . GLY A 1 412 ? 25.406 15.969 6.086 1 83.69 412 GLY A C 1
ATOM 3211 O O . GLY A 1 412 ? 26.406 15.273 6.203 1 83.69 412 GLY A O 1
ATOM 3212 N N . ALA A 1 413 ? 25.25 17.047 6.723 1 86.81 413 ALA A N 1
ATOM 3213 C CA . ALA A 1 413 ? 26.266 17.547 7.645 1 86.81 413 ALA A CA 1
ATOM 3214 C C . ALA A 1 413 ? 25.625 18.016 8.953 1 86.81 413 ALA A C 1
ATOM 3216 O O . ALA A 1 413 ? 24.5 18.516 8.961 1 86.81 413 ALA A O 1
ATOM 3217 N N . THR A 1 414 ? 26.359 17.875 10.031 1 90.38 414 THR A N 1
ATOM 3218 C CA . THR A 1 414 ? 25.875 18.281 11.352 1 90.38 414 THR A CA 1
ATOM 3219 C C . THR A 1 414 ? 25.703 19.797 11.43 1 90.38 414 THR A C 1
ATOM 3221 O O . THR A 1 414 ? 24.875 20.281 12.188 1 90.38 414 THR A O 1
ATOM 3224 N N . GLU A 1 415 ? 26.484 20.438 10.602 1 91.62 415 GLU A N 1
ATOM 3225 C CA . GLU A 1 415 ? 26.422 21.891 10.602 1 91.62 415 GLU A CA 1
ATOM 3226 C C . GLU A 1 415 ? 25.016 22.391 10.281 1 91.62 415 GLU A C 1
ATOM 3228 O O . GLU A 1 415 ? 24.531 23.344 10.883 1 91.62 415 GLU A O 1
ATOM 3233 N N . THR A 1 416 ? 24.422 21.797 9.367 1 94.25 416 THR A N 1
ATOM 3234 C CA . THR A 1 416 ? 23.078 22.188 8.945 1 94.25 416 THR A CA 1
ATOM 3235 C C . THR A 1 416 ? 22.062 21.891 10.039 1 94.25 416 THR A C 1
ATOM 3237 O O . THR A 1 416 ? 21.188 22.703 10.336 1 94.25 416 THR A O 1
ATOM 3240 N N . LEU A 1 417 ? 22.172 20.719 10.594 1 94.31 417 LEU A N 1
ATOM 3241 C CA . LEU A 1 417 ? 21.297 20.344 11.695 1 94.31 417 LEU A CA 1
ATOM 3242 C C . LEU A 1 417 ? 21.469 21.297 12.875 1 94.31 417 LEU A C 1
ATOM 3244 O O . LEU A 1 417 ? 20.484 21.703 13.5 1 94.31 417 LEU A O 1
ATOM 3248 N N . HIS A 1 418 ? 22.688 21.609 13.102 1 94.62 418 HIS A N 1
ATOM 3249 C CA . HIS A 1 418 ? 23 22.562 14.156 1 94.62 418 HIS A CA 1
ATOM 3250 C C . HIS A 1 418 ? 22.328 23.906 13.891 1 94.62 418 HIS A C 1
ATOM 3252 O O . HIS A 1 418 ? 21.734 24.5 14.797 1 94.62 418 HIS A O 1
ATOM 3258 N N . ALA A 1 419 ? 22.406 24.344 12.719 1 95.44 419 ALA A N 1
ATOM 3259 C CA . ALA A 1 419 ? 21.812 25.625 12.336 1 95.44 419 ALA A CA 1
ATOM 3260 C C . ALA A 1 419 ? 20.297 25.625 12.602 1 95.44 419 ALA A C 1
ATOM 3262 O O . ALA A 1 419 ? 19.766 26.578 13.156 1 95.44 419 ALA A O 1
ATOM 3263 N N . VAL A 1 420 ? 19.625 24.594 12.273 1 96 420 VAL A N 1
ATOM 3264 C CA . VAL A 1 420 ? 18.172 24.5 12.414 1 96 420 VAL A CA 1
ATOM 3265 C C . VAL A 1 420 ? 17.797 24.422 13.898 1 96 420 VAL A C 1
ATOM 3267 O O . VAL A 1 420 ? 16.891 25.125 14.344 1 96 420 VAL A O 1
ATOM 3270 N N . LEU A 1 421 ? 18.547 23.656 14.633 1 94.81 421 LEU A N 1
ATOM 3271 C CA . LEU A 1 421 ? 18.234 23.438 16.047 1 94.81 421 LEU A CA 1
ATOM 3272 C C . LEU A 1 421 ? 18.484 24.688 16.859 1 94.81 421 LEU A C 1
ATOM 3274 O O . LEU A 1 421 ? 17.75 24.969 17.812 1 94.81 421 LEU A O 1
ATOM 3278 N N . VAL A 1 422 ? 19.484 25.406 16.469 1 94.94 422 VAL A N 1
ATOM 3279 C CA . VAL A 1 422 ? 19.938 26.516 17.297 1 94.94 422 VAL A CA 1
ATOM 3280 C C . VAL A 1 422 ? 19.219 27.797 16.875 1 94.94 422 VAL A C 1
ATOM 3282 O O . VAL A 1 422 ? 18.766 28.578 17.719 1 94.94 422 VAL A O 1
ATOM 3285 N N . HIS A 1 423 ? 19.031 27.969 15.594 1 94.88 423 HIS A N 1
ATOM 3286 C CA . HIS A 1 423 ? 18.688 29.297 15.133 1 94.88 423 HIS A CA 1
ATOM 3287 C C . HIS A 1 423 ? 17.203 29.375 14.742 1 94.88 423 HIS A C 1
ATOM 3289 O O . HIS A 1 423 ? 16.656 30.469 14.602 1 94.88 423 HIS A O 1
ATOM 3295 N N . ALA A 1 424 ? 16.516 28.328 14.438 1 95 424 ALA A N 1
ATOM 3296 C CA . ALA A 1 424 ? 15.078 28.359 14.242 1 95 424 ALA A CA 1
ATOM 3297 C C . ALA A 1 424 ? 14.336 28.344 15.578 1 95 424 ALA A C 1
ATOM 3299 O O . ALA A 1 424 ? 13.891 27.297 16.047 1 95 424 ALA A O 1
ATOM 3300 N N . THR A 1 425 ? 14.031 29.406 16.062 1 91.38 425 THR A N 1
ATOM 3301 C CA . THR A 1 425 ? 13.664 29.562 17.469 1 91.38 425 THR A CA 1
ATOM 3302 C C . THR A 1 425 ? 12.211 29.156 17.703 1 91.38 425 THR A C 1
ATOM 3304 O O . THR A 1 425 ? 11.828 28.828 18.828 1 91.38 425 THR A O 1
ATOM 3307 N N . CYS A 1 426 ? 11.406 29.156 16.672 1 94.62 426 CYS A N 1
ATOM 3308 C CA . CYS A 1 426 ? 9.992 28.812 16.844 1 94.62 426 CYS A CA 1
ATOM 3309 C C . CYS A 1 426 ? 9.727 27.375 16.453 1 94.62 426 CYS A C 1
ATOM 3311 O O . CYS A 1 426 ? 8.57 26.938 16.422 1 94.62 426 CYS A O 1
ATOM 3313 N N . LEU A 1 427 ? 10.773 26.656 16.266 1 96.62 427 LEU A N 1
ATOM 3314 C CA . LEU A 1 427 ? 10.656 25.281 15.766 1 96.62 427 LEU A CA 1
ATOM 3315 C C . LEU A 1 427 ? 9.984 24.391 16.797 1 96.62 427 LEU A C 1
ATOM 3317 O O . LEU A 1 427 ? 10.43 24.328 17.953 1 96.62 427 LEU A O 1
ATOM 3321 N N . GLU A 1 428 ? 8.938 23.75 16.438 1 97.62 428 GLU A N 1
ATOM 3322 C CA . GLU A 1 428 ? 8.203 22.859 17.328 1 97.62 428 GLU A CA 1
ATOM 3323 C C . GLU A 1 428 ? 8.336 21.406 16.891 1 97.62 428 GLU A C 1
ATOM 3325 O O . GLU A 1 428 ? 8.336 20.5 17.719 1 97.62 428 GLU A O 1
ATOM 3330 N N . HIS A 1 429 ? 8.32 21.188 15.641 1 97.62 429 HIS A N 1
ATOM 3331 C CA . HIS A 1 429 ? 8.359 19.844 15.07 1 97.62 429 HIS A CA 1
ATOM 3332 C C . HIS A 1 429 ? 9.562 19.688 14.148 1 97.62 429 HIS A C 1
ATOM 3334 O O . HIS A 1 429 ? 9.656 20.344 13.117 1 97.62 429 HIS A O 1
ATOM 3340 N N . LEU A 1 430 ? 10.414 18.75 14.531 1 96.81 430 LEU A N 1
ATOM 3341 C CA . LEU A 1 430 ? 11.609 18.516 13.727 1 96.81 430 LEU A CA 1
ATOM 3342 C C . LEU A 1 430 ? 11.773 17.031 13.43 1 96.81 430 LEU A C 1
ATOM 3344 O O . LEU A 1 430 ? 11.867 16.203 14.352 1 96.81 430 LEU A O 1
ATOM 3348 N N . GLU A 1 431 ? 11.742 16.703 12.195 1 93.06 431 GLU A N 1
ATOM 3349 C CA . GLU A 1 431 ? 12.078 15.367 11.711 1 93.06 431 GLU A CA 1
ATOM 3350 C C . GLU A 1 431 ? 13.32 15.398 10.836 1 93.06 431 GLU A C 1
ATOM 3352 O O . GLU A 1 431 ? 13.398 16.172 9.883 1 93.06 431 GLU A O 1
ATOM 3357 N N . VAL A 1 432 ? 14.211 14.508 11.141 1 92.31 432 VAL A N 1
ATOM 3358 C CA . VAL A 1 432 ? 15.508 14.578 10.469 1 92.31 432 VAL A CA 1
ATOM 3359 C C . VAL A 1 432 ? 15.875 13.211 9.898 1 92.31 432 VAL A C 1
ATOM 3361 O O . VAL A 1 432 ? 15.688 12.188 10.562 1 92.31 432 VAL A O 1
ATOM 3364 N N . VAL A 1 433 ? 16.312 13.25 8.703 1 86.88 433 VAL A N 1
ATOM 3365 C CA . VAL A 1 433 ? 16.969 12.102 8.086 1 86.88 433 VAL A CA 1
ATOM 3366 C C . VAL A 1 433 ? 18.422 12.453 7.75 1 86.88 433 VAL A C 1
ATOM 3368 O O . VAL A 1 433 ? 18.672 13.438 7.055 1 86.88 433 VAL A O 1
ATOM 3371 N N . LEU A 1 434 ? 19.297 11.656 8.273 1 84.94 434 LEU A N 1
ATOM 3372 C CA . LEU A 1 434 ? 20.719 11.883 8.016 1 84.94 434 LEU A CA 1
ATOM 3373 C C . LEU A 1 434 ? 21.172 11.148 6.758 1 84.94 434 LEU A C 1
ATOM 3375 O O . LEU A 1 434 ? 20.875 9.961 6.586 1 84.94 434 LEU A O 1
ATOM 3379 N N . GLU A 1 435 ? 21.609 11.875 5.848 1 78.75 435 GLU A N 1
ATOM 3380 C CA . GLU A 1 435 ? 22.109 11.266 4.617 1 78.75 435 GLU A CA 1
ATOM 3381 C C . GLU A 1 435 ? 23.641 11.289 4.582 1 78.75 435 GLU A C 1
ATOM 3383 O O . GLU A 1 435 ? 24.25 12.289 4.941 1 78.75 435 GLU A O 1
ATOM 3388 N N . GLU A 1 436 ? 24.219 10.039 4.734 1 61.88 436 GLU A N 1
ATOM 3389 C CA . GLU A 1 436 ? 25.672 10.008 4.648 1 61.88 436 GLU A CA 1
ATOM 3390 C C . GLU A 1 436 ? 26.156 10.445 3.266 1 61.88 436 GLU A C 1
ATOM 3392 O O . GLU A 1 436 ? 25.766 9.867 2.252 1 61.88 436 GLU A O 1
ATOM 3397 N N . GLU A 1 437 ? 26.125 11.531 3.053 1 52.31 437 GLU A N 1
ATOM 3398 C CA . GLU A 1 437 ? 26.719 11.852 1.759 1 52.31 437 GLU A CA 1
ATOM 3399 C C . GLU A 1 437 ? 27.938 10.977 1.482 1 52.31 437 GLU A C 1
ATOM 3401 O O . GLU A 1 437 ? 28.562 10.445 2.41 1 52.31 437 GLU A O 1
ATOM 3406 N N . ASN A 1 438 ? 28.266 10.641 0.149 1 42.19 438 ASN A N 1
ATOM 3407 C CA . ASN A 1 438 ? 29.375 9.859 -0.399 1 42.19 438 ASN A CA 1
ATOM 3408 C C . ASN A 1 438 ? 30.516 9.711 0.61 1 42.19 438 ASN A C 1
ATOM 3410 O O . ASN A 1 438 ? 30.531 10.398 1.633 1 42.19 438 ASN A O 1
ATOM 3414 N N . TYR A 1 439 ? 31.922 9.922 0.092 1 35.06 439 TYR A N 1
ATOM 3415 C CA . TYR A 1 439 ? 33.312 9.508 0.174 1 35.06 439 TYR A CA 1
ATOM 3416 C C . TYR A 1 439 ? 33.906 9.852 1.536 1 35.06 439 TYR A C 1
ATOM 3418 O O . TYR A 1 439 ? 34.906 9.25 1.959 1 35.06 439 TYR A O 1
ATOM 3426 N N . GLY A 1 440 ? 34.031 11.281 1.941 1 37.22 440 GLY A N 1
ATOM 3427 C CA . GLY A 1 440 ? 35.281 11.5 2.691 1 37.22 440 GLY A CA 1
ATOM 3428 C C . GLY A 1 440 ? 35.156 11.117 4.156 1 37.22 440 GLY A C 1
ATOM 3429 O O . GLY A 1 440 ? 34.031 10.953 4.672 1 37.22 440 GLY A O 1
ATOM 3430 N N . GLU A 1 441 ? 36.062 10.617 4.805 1 43.88 441 GLU A N 1
ATOM 3431 C CA . GLU A 1 441 ? 36.719 10.195 6.043 1 43.88 441 GLU A CA 1
ATOM 3432 C C . GLU A 1 441 ? 36.156 10.922 7.25 1 43.88 441 GLU A C 1
ATOM 3434 O O . GLU A 1 441 ? 36.438 10.562 8.391 1 43.88 441 GLU A O 1
ATOM 3439 N N . GLY A 1 442 ? 35.062 11.977 6.996 1 42.72 442 GLY A N 1
ATOM 3440 C CA . GLY A 1 442 ? 34.875 12.883 8.125 1 42.72 442 GLY A CA 1
ATOM 3441 C C . GLY A 1 442 ? 33.438 13.086 8.523 1 42.72 442 GLY A C 1
ATOM 3442 O O . GLY A 1 442 ? 33.062 14.172 8.961 1 42.72 442 GLY A O 1
ATOM 3443 N N . VAL A 1 443 ? 32.562 12.32 8.117 1 50.56 443 VAL A N 1
ATOM 3444 C CA . VAL A 1 443 ? 31.203 12.703 8.461 1 50.56 443 VAL A CA 1
ATOM 3445 C C . VAL A 1 443 ? 31.062 12.797 9.977 1 50.56 443 VAL A C 1
ATOM 3447 O O . VAL A 1 443 ? 31.312 11.828 10.695 1 50.56 443 VAL A O 1
ATOM 3450 N N . GLU A 1 444 ? 31.062 13.992 10.477 1 62.47 444 GLU A N 1
ATOM 3451 C CA . GLU A 1 444 ? 30.812 14.242 11.898 1 62.47 444 GLU A CA 1
ATOM 3452 C C . GLU A 1 444 ? 29.531 13.547 12.359 1 62.47 444 GLU A C 1
ATOM 3454 O O . GLU A 1 444 ? 28.5 13.625 11.688 1 62.47 444 GLU A O 1
ATOM 3459 N N . MET A 1 445 ? 29.672 12.648 13.289 1 75.5 445 MET A N 1
ATOM 3460 C CA . MET A 1 445 ? 28.609 11.789 13.805 1 75.5 445 MET A CA 1
ATOM 3461 C C . MET A 1 445 ? 27.688 12.562 14.758 1 75.5 445 MET A C 1
ATOM 3463 O O . MET A 1 445 ? 28.156 13.438 15.492 1 75.5 445 MET A O 1
ATOM 3467 N N . VAL A 1 446 ? 26.422 12.555 14.57 1 88.5 446 VAL A N 1
ATOM 3468 C CA . VAL A 1 446 ? 25.453 13.086 15.516 1 88.5 446 VAL A CA 1
ATOM 3469 C C . VAL A 1 446 ? 25.469 12.25 16.797 1 88.5 446 VAL A C 1
ATOM 3471 O O . VAL A 1 446 ? 25.047 11.094 16.797 1 88.5 446 VAL A O 1
ATOM 3474 N N . ASP A 1 447 ? 26.109 12.844 17.75 1 93.31 447 ASP A N 1
ATOM 3475 C CA . ASP A 1 447 ? 26.219 12.164 19.047 1 93.31 447 ASP A CA 1
ATOM 3476 C C . ASP A 1 447 ? 25.703 13.039 20.172 1 93.31 447 ASP A C 1
ATOM 3478 O O . ASP A 1 447 ? 25.109 14.094 19.938 1 93.31 447 ASP A O 1
ATOM 3482 N N . ASP A 1 448 ? 25.938 12.625 21.422 1 95.38 448 ASP A N 1
ATOM 3483 C CA . ASP A 1 448 ? 25.406 13.328 22.578 1 95.38 448 ASP A CA 1
ATOM 3484 C C . ASP A 1 448 ? 26.047 14.703 22.734 1 95.38 448 ASP A C 1
ATOM 3486 O O . ASP A 1 448 ? 25.391 15.648 23.172 1 95.38 448 ASP A O 1
ATOM 3490 N N . SER A 1 449 ? 27.281 14.781 22.344 1 94.81 449 SER A N 1
ATOM 3491 C CA . SER A 1 449 ? 27.953 16.062 22.422 1 94.81 449 SER A CA 1
ATOM 3492 C C . SER A 1 449 ? 27.328 17.094 21.484 1 94.81 449 SER A C 1
ATOM 3494 O O . SER A 1 449 ? 27.203 18.266 21.844 1 94.81 449 SER A O 1
ATOM 3496 N N . PHE A 1 450 ? 27 16.703 20.438 1 94.31 450 PHE A N 1
ATOM 3497 C CA . PHE A 1 450 ? 26.344 17.562 19.453 1 94.31 450 PHE A CA 1
ATOM 3498 C C . PHE A 1 450 ? 25.047 18.109 20 1 94.31 450 PHE A C 1
ATOM 3500 O O . PHE A 1 450 ? 24.781 19.312 19.906 1 94.31 450 PHE A O 1
ATOM 3507 N N . ILE A 1 451 ? 24.203 17.219 20.562 1 95 451 ILE A N 1
ATOM 3508 C CA . ILE A 1 451 ? 22.922 17.625 21.109 1 95 451 ILE A CA 1
ATOM 3509 C C . ILE A 1 451 ? 23.141 18.578 22.281 1 95 451 ILE A C 1
ATOM 3511 O O . ILE A 1 451 ? 22.453 19.609 22.391 1 95 451 ILE A O 1
ATOM 3515 N N . SER A 1 452 ? 24.047 18.234 23.078 1 95.5 452 SER A N 1
ATOM 3516 C CA . SER A 1 452 ? 24.344 19.062 24.234 1 95.5 452 SER A CA 1
ATOM 3517 C C . SER A 1 452 ? 24.75 20.469 23.812 1 95.5 452 SER A C 1
ATOM 3519 O O . SER A 1 452 ? 24.25 21.453 24.359 1 95.5 452 SER A O 1
ATOM 3521 N N . GLN A 1 453 ? 25.594 20.531 22.844 1 94.62 453 GLN A N 1
ATOM 3522 C CA . GLN A 1 453 ? 26.078 21.828 22.344 1 94.62 453 GLN A CA 1
ATOM 3523 C C . GLN A 1 453 ? 24.938 22.641 21.734 1 94.62 453 GLN A C 1
ATOM 3525 O O . GLN A 1 453 ? 24.812 23.828 21.969 1 94.62 453 GLN A O 1
ATOM 3530 N N . SER A 1 454 ? 24.188 22.016 20.922 1 94.5 454 SER A N 1
ATOM 3531 C CA . SER A 1 454 ? 23.094 22.703 20.234 1 94.5 454 SER A CA 1
ATOM 3532 C C . SER A 1 454 ? 22.078 23.25 21.234 1 94.5 454 SER A C 1
ATOM 3534 O O . SER A 1 454 ? 21.594 24.375 21.078 1 94.5 454 SER A O 1
ATOM 3536 N N . LEU A 1 455 ? 21.781 22.484 22.281 1 93.75 455 LEU A N 1
ATOM 3537 C CA . LEU A 1 455 ? 20.812 22.906 23.281 1 93.75 455 LEU A CA 1
ATOM 3538 C C . LEU A 1 455 ? 21.375 24.016 24.156 1 93.75 455 LEU A C 1
ATOM 3540 O O . LEU A 1 455 ? 20.625 24.875 24.641 1 93.75 455 LEU A O 1
ATOM 3544 N N . ALA A 1 456 ? 22.641 23.984 24.297 1 93.56 456 ALA A N 1
ATOM 3545 C CA . ALA A 1 456 ? 23.297 25.031 25.078 1 93.56 456 ALA A CA 1
ATOM 3546 C C . ALA A 1 456 ? 23.219 26.375 24.359 1 93.56 456 ALA A C 1
ATOM 3548 O O . ALA A 1 456 ? 23.109 27.422 25 1 93.56 456 ALA A O 1
ATOM 3549 N N . GLU A 1 457 ? 23.266 26.312 23.109 1 92.5 457 GLU A N 1
ATOM 3550 C CA . GLU A 1 457 ? 23.312 27.531 22.297 1 92.5 457 GLU A CA 1
ATOM 3551 C C . GLU A 1 457 ? 21.906 28.031 22 1 92.5 457 GLU A C 1
ATOM 3553 O O . GLU A 1 457 ? 21.734 29.156 21.516 1 92.5 457 GLU A O 1
ATOM 3558 N N . ASN A 1 458 ? 20.922 27.266 22.266 1 89.75 458 ASN A N 1
ATOM 3559 C CA . ASN A 1 458 ? 19.516 27.656 22.141 1 89.75 458 ASN A CA 1
ATOM 3560 C C . ASN A 1 458 ? 18.844 27.797 23.5 1 89.75 458 ASN A C 1
ATOM 3562 O O . ASN A 1 458 ? 18.312 26.812 24.031 1 89.75 458 ASN A O 1
ATOM 3566 N N . PRO A 1 459 ? 18.797 28.922 24.031 1 79.44 459 PRO A N 1
ATOM 3567 C CA . PRO A 1 459 ? 18.344 29.109 25.422 1 79.44 459 PRO A CA 1
ATOM 3568 C C . PRO A 1 459 ? 16.875 28.75 25.625 1 79.44 459 PRO A C 1
ATOM 3570 O O . PRO A 1 459 ? 16.453 28.469 26.75 1 79.44 459 PRO A O 1
ATOM 3573 N N . ARG A 1 460 ? 16.062 28.875 24.625 1 85.5 460 ARG A N 1
ATOM 3574 C CA . ARG A 1 460 ? 14.641 28.609 24.828 1 85.5 460 ARG A CA 1
ATOM 3575 C C . ARG A 1 460 ? 14.078 27.766 23.688 1 85.5 460 ARG A C 1
ATOM 3577 O O . ARG A 1 460 ? 13.242 28.234 22.906 1 85.5 460 ARG A O 1
ATOM 3584 N N . PRO A 1 461 ? 14.414 26.5 23.719 1 90.38 461 PRO A N 1
ATOM 3585 C CA . PRO A 1 461 ? 13.891 25.656 22.641 1 90.38 461 PRO A CA 1
ATOM 3586 C C . PRO A 1 461 ? 12.406 25.359 22.797 1 90.38 461 PRO A C 1
ATOM 3588 O O . PRO A 1 461 ? 11.93 25.156 23.922 1 90.38 461 PRO A O 1
ATOM 3591 N N . HIS A 1 462 ? 11.641 25.422 21.719 1 93.38 462 HIS A N 1
ATOM 3592 C CA . HIS A 1 462 ? 10.203 25.188 21.719 1 93.38 462 HIS A CA 1
ATOM 3593 C C . HIS A 1 462 ? 9.867 23.828 21.109 1 93.38 462 HIS A C 1
ATOM 3595 O O . HIS A 1 462 ? 8.719 23.562 20.75 1 93.38 462 HIS A O 1
ATOM 3601 N N . LEU A 1 463 ? 10.805 22.969 21.094 1 95.38 463 LEU A N 1
ATOM 3602 C CA . LEU A 1 463 ? 10.648 21.672 20.438 1 95.38 463 LEU A CA 1
ATOM 3603 C C . LEU A 1 463 ? 9.602 20.828 21.141 1 95.38 463 LEU A C 1
ATOM 3605 O O . LEU A 1 463 ? 9.664 20.641 22.359 1 95.38 463 LEU A O 1
ATOM 3609 N N . ARG A 1 464 ? 8.688 20.422 20.406 1 96.69 464 ARG A N 1
ATOM 3610 C CA . ARG A 1 464 ? 7.645 19.531 20.906 1 96.69 464 ARG A CA 1
ATOM 3611 C C . ARG A 1 464 ? 7.863 18.109 20.422 1 96.69 464 ARG A C 1
ATOM 3613 O O . ARG A 1 464 ? 7.578 17.156 21.141 1 96.69 464 ARG A O 1
ATOM 3620 N N . VAL A 1 465 ? 8.242 18.016 19.203 1 96.44 465 VAL A N 1
ATOM 3621 C CA . VAL A 1 465 ? 8.469 16.719 18.562 1 96.44 465 VAL A CA 1
ATOM 3622 C C . VAL A 1 465 ? 9.875 16.688 17.953 1 96.44 465 VAL A C 1
ATOM 3624 O O . VAL A 1 465 ? 10.25 17.594 17.203 1 96.44 465 VAL A O 1
ATOM 3627 N N . PHE A 1 466 ? 10.594 15.727 18.328 1 95.94 466 PHE A N 1
ATOM 3628 C CA . PHE A 1 466 ? 11.914 15.492 17.75 1 95.94 466 PHE A CA 1
ATOM 3629 C C . PHE A 1 466 ? 12.047 14.055 17.281 1 95.94 466 PHE A C 1
ATOM 3631 O O . PHE A 1 466 ? 12.008 13.117 18.078 1 95.94 466 PHE A O 1
ATOM 3638 N N . VAL A 1 467 ? 12.188 13.883 15.969 1 92.75 467 VAL A N 1
ATOM 3639 C CA . VAL A 1 467 ? 12.312 12.547 15.391 1 92.75 467 VAL A CA 1
ATOM 3640 C C . VAL A 1 467 ? 13.57 12.477 14.531 1 92.75 467 VAL A C 1
ATOM 3642 O O . VAL A 1 467 ? 13.75 13.281 13.617 1 92.75 467 VAL A O 1
ATOM 3645 N N . LEU A 1 468 ? 14.391 11.57 14.836 1 90.5 468 LEU A N 1
ATOM 3646 C CA . LEU A 1 468 ? 15.57 11.289 14.039 1 90.5 468 LEU A CA 1
ATOM 3647 C C . LEU A 1 468 ? 15.539 9.867 13.5 1 90.5 468 LEU A C 1
ATOM 3649 O O . LEU A 1 468 ? 15.664 8.906 14.258 1 90.5 468 LEU A O 1
ATOM 3653 N N . ARG A 1 469 ? 15.406 9.727 12.188 1 80.94 469 ARG A N 1
ATOM 3654 C CA . ARG A 1 469 ? 15.125 8.438 11.57 1 80.94 469 ARG A CA 1
ATOM 3655 C C . ARG A 1 469 ? 16.375 7.859 10.906 1 80.94 469 ARG A C 1
ATOM 3657 O O . ARG A 1 469 ? 16.297 7.223 9.859 1 80.94 469 ARG A O 1
ATOM 3664 N N . SER A 1 470 ? 17.5 8.109 11.406 1 80.75 470 SER A N 1
ATOM 3665 C CA . SER A 1 470 ? 18.75 7.59 10.867 1 80.75 470 SER A CA 1
ATOM 3666 C C . SER A 1 470 ? 19.672 7.07 11.977 1 80.75 470 SER A C 1
ATOM 3668 O O . SER A 1 470 ? 19.578 7.523 13.125 1 80.75 470 SER A O 1
ATOM 3670 N N . GLU A 1 471 ? 20.406 6.164 11.523 1 80 471 GLU A N 1
ATOM 3671 C CA . GLU A 1 471 ? 21.391 5.652 12.477 1 80 471 GLU A CA 1
ATOM 3672 C C . GLU A 1 471 ? 22.297 6.766 12.984 1 80 471 GLU A C 1
ATOM 3674 O O . GLU A 1 471 ? 22.828 7.555 12.195 1 80 471 GLU A O 1
ATOM 3679 N N . CYS A 1 472 ? 22.359 6.844 14.25 1 85.5 472 CYS A N 1
ATOM 3680 C CA . CYS A 1 472 ? 23.203 7.844 14.898 1 85.5 472 CYS A CA 1
ATOM 3681 C C . CYS A 1 472 ? 23.75 7.328 16.219 1 85.5 472 CYS A C 1
ATOM 3683 O O . CYS A 1 472 ? 23.438 6.215 16.641 1 85.5 472 CYS A O 1
ATOM 3685 N N . ASN A 1 473 ? 24.656 8.117 16.797 1 89.62 473 ASN A N 1
ATOM 3686 C CA . ASN A 1 473 ? 25.328 7.66 18.016 1 89.62 473 ASN A CA 1
ATOM 3687 C C . ASN A 1 473 ? 24.75 8.328 19.266 1 89.62 473 ASN A C 1
ATOM 3689 O O . ASN A 1 473 ? 25.484 8.648 20.203 1 89.62 473 ASN A O 1
ATOM 3693 N N . LEU A 1 474 ? 23.531 8.539 19.203 1 93.81 474 LEU A N 1
ATOM 3694 C CA . LEU A 1 474 ? 22.859 9.125 20.359 1 93.81 474 LEU A CA 1
ATOM 3695 C C . LEU A 1 474 ? 22.547 8.062 21.406 1 93.81 474 LEU A C 1
ATOM 3697 O O . LEU A 1 474 ? 22.328 6.898 21.062 1 93.81 474 LEU A O 1
ATOM 3701 N N . THR A 1 475 ? 22.609 8.453 22.625 1 94.81 475 THR A N 1
ATOM 3702 C CA . THR A 1 475 ? 22.328 7.555 23.734 1 94.81 475 THR A CA 1
ATOM 3703 C C . THR A 1 475 ? 21.172 8.086 24.578 1 94.81 475 THR A C 1
ATOM 3705 O O . THR A 1 475 ? 20.5 9.047 24.188 1 94.81 475 THR A O 1
ATOM 3708 N N . ALA A 1 476 ? 20.953 7.418 25.734 1 95.69 476 ALA A N 1
ATOM 3709 C CA . ALA A 1 476 ? 19.906 7.84 26.672 1 95.69 476 ALA A CA 1
ATOM 3710 C C . ALA A 1 476 ? 20.188 9.242 27.203 1 95.69 476 ALA A C 1
ATOM 3712 O O . ALA A 1 476 ? 19.266 9.969 27.578 1 95.69 476 ALA A O 1
ATOM 3713 N N . LEU A 1 477 ? 21.422 9.594 27.156 1 95.75 477 LEU A N 1
ATOM 3714 C CA . LEU A 1 477 ? 21.828 10.906 27.625 1 95.75 477 LEU A CA 1
ATOM 3715 C C . LEU A 1 477 ? 21.156 12.008 26.812 1 95.75 477 LEU A C 1
ATOM 3717 O O . LEU A 1 477 ? 20.719 13.023 27.359 1 95.75 477 LEU A O 1
ATOM 3721 N N . SER A 1 478 ? 21.156 11.852 25.578 1 96.19 478 SER A N 1
ATOM 3722 C CA . SER A 1 478 ? 20.531 12.852 24.703 1 96.19 478 SER A CA 1
ATOM 3723 C C . SER A 1 478 ? 19.047 13.008 25.016 1 96.19 478 SER A C 1
ATOM 3725 O O . SER A 1 478 ? 18.516 14.117 24.953 1 96.19 478 SER A O 1
ATOM 3727 N N . VAL A 1 479 ? 18.406 11.922 25.281 1 96.62 479 VAL A N 1
ATOM 3728 C CA . VAL A 1 479 ? 17 11.984 25.672 1 96.62 479 VAL A CA 1
ATOM 3729 C C . VAL A 1 479 ? 16.844 12.805 26.953 1 96.62 479 VAL A C 1
ATOM 3731 O O . VAL A 1 479 ? 15.969 13.664 27.047 1 96.62 479 VAL A O 1
ATOM 3734 N N . GLN A 1 480 ? 17.672 12.547 27.875 1 95.62 480 GLN A N 1
ATOM 3735 C CA . GLN A 1 480 ? 17.641 13.273 29.156 1 95.62 480 GLN A CA 1
ATOM 3736 C C . GLN A 1 480 ? 17.922 14.758 28.938 1 95.62 480 GLN A C 1
ATOM 3738 O O . GLN A 1 480 ? 17.266 15.609 29.562 1 95.62 480 GLN A O 1
ATOM 3743 N N . LEU A 1 481 ? 18.859 14.984 28.109 1 94.94 481 LEU A N 1
ATOM 3744 C CA . LEU A 1 481 ? 19.188 16.375 27.797 1 94.94 481 LEU A CA 1
ATOM 3745 C C . LEU A 1 481 ? 17.984 17.094 27.188 1 94.94 481 LEU A C 1
ATOM 3747 O O . LEU A 1 481 ? 17.672 18.219 27.578 1 94.94 481 LEU A O 1
ATOM 3751 N N . LEU A 1 482 ? 17.344 16.469 26.297 1 95.56 482 LEU A N 1
ATOM 3752 C CA . LEU A 1 482 ? 16.172 17.047 25.656 1 95.56 482 LEU A CA 1
ATOM 3753 C C . LEU A 1 482 ? 15.047 17.234 26.672 1 95.56 482 LEU A C 1
ATOM 3755 O O . LEU A 1 482 ? 14.391 18.281 26.672 1 95.56 482 LEU A O 1
ATOM 3759 N N . MET A 1 483 ? 14.844 16.281 27.516 1 93.94 483 MET A N 1
ATOM 3760 C CA . MET A 1 483 ? 13.82 16.344 28.547 1 93.94 483 MET A CA 1
ATOM 3761 C C . MET A 1 483 ? 14.047 17.547 29.453 1 93.94 483 MET A C 1
ATOM 3763 O O . MET A 1 483 ? 13.094 18.219 29.859 1 93.94 483 MET A O 1
ATOM 3767 N N . ASN A 1 484 ? 15.211 17.781 29.672 1 92 484 ASN A N 1
ATOM 3768 C CA . ASN A 1 484 ? 15.547 18.828 30.641 1 92 484 ASN A CA 1
ATOM 3769 C C . ASN A 1 484 ? 15.562 20.203 30 1 92 484 ASN A C 1
ATOM 3771 O O . ASN A 1 484 ? 15.32 21.219 30.656 1 92 484 ASN A O 1
ATOM 3775 N N . SER A 1 485 ? 15.828 20.281 28.734 1 92.88 485 SER A N 1
ATOM 3776 C CA . SER A 1 485 ? 16.047 21.578 28.078 1 92.88 485 SER A CA 1
ATOM 3777 C C . SER A 1 485 ? 14.797 22.047 27.344 1 92.88 485 SER A C 1
ATOM 3779 O O . SER A 1 485 ? 14.656 23.234 27.047 1 92.88 485 SER A O 1
ATOM 3781 N N . CYS A 1 486 ? 13.914 21.172 27.016 1 94.19 486 CYS A N 1
ATOM 3782 C CA . CYS A 1 486 ? 12.766 21.516 26.188 1 94.19 486 CYS A CA 1
ATOM 3783 C C . CYS A 1 486 ? 11.469 21.422 27 1 94.19 486 CYS A C 1
ATOM 3785 O O . CYS A 1 486 ? 10.883 20.344 27.094 1 94.19 486 CYS A O 1
ATOM 3787 N N . PRO A 1 487 ? 10.914 22.469 27.359 1 91.94 487 PRO A N 1
ATOM 3788 C CA . PRO A 1 487 ? 9.734 22.453 28.219 1 91.94 487 PRO A CA 1
ATOM 3789 C C . PRO A 1 487 ? 8.477 21.984 27.5 1 91.94 487 PRO A C 1
ATOM 3791 O O . PRO A 1 487 ? 7.512 21.547 28.141 1 91.94 487 PRO A O 1
ATOM 3794 N N . SER A 1 488 ? 8.531 22.094 26.219 1 94 488 SER A N 1
ATOM 3795 C CA . SER A 1 488 ? 7.32 21.766 25.484 1 94 488 SER A CA 1
ATOM 3796 C C . SER A 1 488 ? 7.418 20.375 24.859 1 94 488 SER A C 1
ATOM 3798 O O . SER A 1 488 ? 6.508 19.938 24.156 1 94 488 SER A O 1
ATOM 3800 N N . LEU A 1 489 ? 8.414 19.656 25.156 1 95.12 489 LEU A N 1
ATOM 3801 C CA . LEU A 1 489 ? 8.711 18.375 24.516 1 95.12 489 LEU A CA 1
ATOM 3802 C C . LEU A 1 489 ? 7.637 17.344 24.844 1 95.12 489 LEU A C 1
ATOM 3804 O O . LEU A 1 489 ? 7.27 17.172 26.016 1 95.12 489 LEU A O 1
ATOM 3808 N N . ARG A 1 490 ? 7.145 16.703 23.766 1 94.31 490 ARG A N 1
ATOM 3809 C CA . ARG A 1 490 ? 6.07 15.727 23.953 1 94.31 490 ARG A CA 1
ATOM 3810 C C . ARG A 1 490 ? 6.43 14.383 23.328 1 94.31 490 ARG A C 1
ATOM 3812 O O . ARG A 1 490 ? 5.867 13.352 23.703 1 94.31 490 ARG A O 1
ATOM 3819 N N . PHE A 1 491 ? 7.32 14.484 22.438 1 94.62 491 PHE A N 1
ATOM 3820 C CA . PHE A 1 491 ? 7.578 13.258 21.688 1 94.62 491 PHE A CA 1
ATOM 3821 C C . PHE A 1 491 ? 9.031 13.203 21.219 1 94.62 491 PHE A C 1
ATOM 3823 O O . PHE A 1 491 ? 9.562 14.188 20.719 1 94.62 491 PHE A O 1
ATOM 3830 N N . ILE A 1 492 ? 9.68 12.062 21.453 1 95.5 492 ILE A N 1
ATOM 3831 C CA . ILE A 1 492 ? 11.008 11.805 20.922 1 95.5 492 ILE A CA 1
ATOM 3832 C C . ILE A 1 492 ? 11.023 10.453 20.203 1 95.5 492 ILE A C 1
ATOM 3834 O O . ILE A 1 492 ? 10.562 9.445 20.75 1 95.5 492 ILE A O 1
ATOM 3838 N N . GLY A 1 493 ? 11.477 10.438 18.984 1 89.94 493 GLY A N 1
ATOM 3839 C CA . GLY A 1 493 ? 11.602 9.18 18.25 1 89.94 493 GLY A CA 1
ATOM 3840 C C . GLY A 1 493 ? 12.453 9.305 17 1 89.94 493 GLY A C 1
ATOM 3841 O O . GLY A 1 493 ? 12.922 10.391 16.656 1 89.94 493 GLY A O 1
ATOM 3842 N N . ASP A 1 494 ? 12.719 8.227 16.438 1 84.81 494 ASP A N 1
ATOM 3843 C CA . ASP A 1 494 ? 12.602 6.812 16.766 1 84.81 494 ASP A CA 1
ATOM 3844 C C . ASP A 1 494 ? 13.883 6.301 17.422 1 84.81 494 ASP A C 1
ATOM 3846 O O . ASP A 1 494 ? 14.938 6.246 16.781 1 84.81 494 ASP A O 1
ATOM 3850 N N . LEU A 1 495 ? 13.773 5.801 18.562 1 92.62 495 LEU A N 1
ATOM 3851 C CA . LEU A 1 495 ? 14.945 5.512 19.375 1 92.62 495 LEU A CA 1
ATOM 3852 C C . LEU A 1 495 ? 15.641 4.246 18.891 1 92.62 495 LEU A C 1
ATOM 3854 O O . LEU A 1 495 ? 16.797 3.994 19.234 1 92.62 495 LEU A O 1
ATOM 3858 N N . HIS A 1 496 ? 14.953 3.523 18.156 1 86.44 496 HIS A N 1
ATOM 3859 C CA . HIS A 1 496 ? 15.555 2.285 17.656 1 86.44 496 HIS A CA 1
ATOM 3860 C C . HIS A 1 496 ? 16.75 2.57 16.766 1 86.44 496 HIS A C 1
ATOM 3862 O O . HIS A 1 496 ? 17.672 1.75 16.656 1 86.44 496 HIS A O 1
ATOM 3868 N N . SER A 1 497 ? 16.734 3.723 16.141 1 83.44 497 SER A N 1
ATOM 3869 C CA . SER A 1 497 ? 17.797 4.09 15.211 1 83.44 497 SER A CA 1
ATOM 3870 C C . SER A 1 497 ? 19.016 4.648 15.945 1 83.44 497 SER A C 1
ATOM 3872 O O . SER A 1 497 ? 20.047 4.887 15.336 1 83.44 497 SER A O 1
ATOM 3874 N N . TRP A 1 498 ? 18.797 4.824 17.203 1 90 498 TRP A N 1
ATOM 3875 C CA . TRP A 1 498 ? 19.891 5.352 18.016 1 90 498 TRP A CA 1
ATOM 3876 C C . TRP A 1 498 ? 20.797 4.227 18.5 1 90 498 TRP A C 1
ATOM 3878 O O . TRP A 1 498 ? 20.422 3.479 19.422 1 90 498 TRP A O 1
ATOM 3888 N N . ALA A 1 499 ? 21.953 4.16 18 1 84.19 499 ALA A N 1
ATOM 3889 C CA . ALA A 1 499 ? 22.875 3.045 18.219 1 84.19 499 ALA A CA 1
ATOM 3890 C C . ALA A 1 499 ? 23.266 2.941 19.688 1 84.19 499 ALA A C 1
ATOM 3892 O O . ALA A 1 499 ? 23.609 1.857 20.172 1 84.19 499 ALA A O 1
ATOM 3893 N N . GLY A 1 500 ? 23.219 4.047 20.391 1 88.06 500 GLY A N 1
ATOM 3894 C CA . GLY A 1 500 ? 23.656 4.051 21.766 1 88.06 500 GLY A CA 1
ATOM 3895 C C . GLY A 1 500 ? 22.547 3.723 22.75 1 88.06 500 GLY A C 1
ATOM 3896 O O . GLY A 1 500 ? 22.75 3.781 23.969 1 88.06 500 GLY A O 1
ATOM 3897 N N . ILE A 1 501 ? 21.406 3.336 22.266 1 91.31 501 ILE A N 1
ATOM 3898 C CA . ILE A 1 501 ? 20.266 3.082 23.141 1 91.31 501 ILE A CA 1
ATOM 3899 C C . ILE A 1 501 ? 19.891 1.602 23.094 1 91.31 501 ILE A C 1
ATOM 3901 O O . ILE A 1 501 ? 19.844 1.002 22.016 1 91.31 501 ILE A O 1
ATOM 3905 N N . CYS A 1 502 ? 19.766 0.98 24.234 1 85.5 502 CYS A N 1
ATOM 3906 C CA . CYS A 1 502 ? 19.328 -0.409 24.312 1 85.5 502 CYS A CA 1
ATOM 3907 C C . CYS A 1 502 ? 17.969 -0.517 25.031 1 85.5 502 CYS A C 1
ATOM 3909 O O . CYS A 1 502 ? 17.422 0.489 25.469 1 85.5 502 CYS A O 1
ATOM 3911 N N . ASP A 1 503 ? 17.453 -1.651 25.172 1 85.94 503 ASP A N 1
ATOM 3912 C CA . ASP A 1 503 ? 16.125 -1.887 25.75 1 85.94 503 ASP A CA 1
ATOM 3913 C C . ASP A 1 503 ? 16.078 -1.438 27.203 1 85.94 503 ASP A C 1
ATOM 3915 O O . ASP A 1 503 ? 15.086 -0.847 27.641 1 85.94 503 ASP A O 1
ATOM 3919 N N . SER A 1 504 ? 17.109 -1.715 27.875 1 87.25 504 SER A N 1
ATOM 3920 C CA . SER A 1 504 ? 17.156 -1.351 29.281 1 87.25 504 SER A CA 1
ATOM 3921 C C . SER A 1 504 ? 17.125 0.163 29.469 1 87.25 504 SER A C 1
ATOM 3923 O O . SER A 1 504 ? 16.484 0.667 30.391 1 87.25 504 SER A O 1
ATOM 3925 N N . ASP A 1 505 ? 17.828 0.811 28.609 1 92.5 505 ASP A N 1
ATOM 3926 C CA . ASP A 1 505 ? 17.828 2.27 28.656 1 92.5 505 ASP A CA 1
ATOM 3927 C C . ASP A 1 505 ? 16.406 2.824 28.453 1 92.5 505 ASP A C 1
ATOM 3929 O O . ASP A 1 505 ? 16 3.74 29.172 1 92.5 505 ASP A O 1
ATOM 3933 N N . VAL A 1 506 ? 15.766 2.293 27.516 1 92.25 506 VAL A N 1
ATOM 3934 C CA . VAL A 1 506 ? 14.43 2.77 27.172 1 92.25 506 VAL A CA 1
ATOM 3935 C C . VAL A 1 506 ? 13.477 2.504 28.344 1 92.25 506 VAL A C 1
ATOM 3937 O O . VAL A 1 506 ? 12.633 3.342 28.672 1 92.25 506 VAL A O 1
ATOM 3940 N N . GLU A 1 507 ? 13.609 1.346 28.938 1 89.75 507 GLU A N 1
ATOM 3941 C CA . GLU A 1 507 ? 12.781 1.019 30.094 1 89.75 507 GLU A CA 1
ATOM 3942 C C . GLU A 1 507 ? 13.031 1.988 31.25 1 89.75 507 GLU A C 1
ATOM 3944 O O . GLU A 1 507 ? 12.094 2.432 31.906 1 89.75 507 GLU A O 1
ATOM 3949 N N . GLN A 1 508 ? 14.258 2.244 31.406 1 93 508 GLN A N 1
ATOM 3950 C CA . GLN A 1 508 ? 14.617 3.184 32.469 1 93 508 GLN A CA 1
ATOM 3951 C C . GLN A 1 508 ? 14.062 4.574 32.188 1 93 508 GLN A C 1
ATOM 3953 O O . GLN A 1 508 ? 13.562 5.246 33.094 1 93 508 GLN A O 1
ATOM 3958 N N . LEU A 1 509 ? 14.219 4.949 30.953 1 94.88 509 LEU A N 1
ATOM 3959 C CA . LEU A 1 509 ? 13.68 6.25 30.562 1 94.88 509 LEU A CA 1
ATOM 3960 C C . LEU A 1 509 ? 12.164 6.289 30.75 1 94.88 509 LEU A C 1
ATOM 3962 O O . LEU A 1 509 ? 11.617 7.277 31.25 1 94.88 509 LEU A O 1
ATOM 3966 N N . ALA A 1 510 ? 11.547 5.254 30.297 1 92.81 510 ALA A N 1
ATOM 3967 C CA . ALA A 1 510 ? 10.094 5.164 30.453 1 92.81 510 ALA A CA 1
ATOM 3968 C C . ALA A 1 510 ? 9.688 5.242 31.922 1 92.81 510 ALA A C 1
ATOM 3970 O O . ALA A 1 510 ? 8.727 5.93 32.25 1 92.81 510 ALA A O 1
ATOM 3971 N N . GLN A 1 511 ? 10.367 4.555 32.75 1 91.38 511 GLN A N 1
ATOM 3972 C CA . GLN A 1 511 ? 10.094 4.582 34.188 1 91.38 511 GLN A CA 1
ATOM 3973 C C . GLN A 1 511 ? 10.297 5.98 34.781 1 91.38 511 GLN A C 1
ATOM 3975 O O . GLN A 1 511 ? 9.516 6.43 35.625 1 91.38 511 GLN A O 1
ATOM 3980 N N . GLU A 1 512 ? 11.297 6.586 34.312 1 93.12 512 GLU A N 1
ATOM 3981 C CA . GLU A 1 512 ? 11.555 7.949 34.75 1 93.12 512 GLU A CA 1
ATOM 3982 C C . GLU A 1 512 ? 10.422 8.891 34.344 1 93.12 512 GLU A C 1
ATOM 3984 O O . GLU A 1 512 ? 10.016 9.75 35.125 1 93.12 512 GLU A O 1
ATOM 3989 N N . ILE A 1 513 ? 9.992 8.75 33.156 1 93.5 513 ILE A N 1
ATOM 3990 C CA . ILE A 1 513 ? 8.914 9.57 32.656 1 93.5 513 ILE A CA 1
ATOM 3991 C C . ILE A 1 513 ? 7.656 9.367 33.469 1 93.5 513 ILE A C 1
ATOM 3993 O O . ILE A 1 513 ? 6.965 10.328 33.844 1 93.5 513 ILE A O 1
ATOM 3997 N N . VAL A 1 514 ? 7.422 8.141 33.812 1 87.81 514 VAL A N 1
ATOM 3998 C CA . VAL A 1 514 ? 6.254 7.812 34.625 1 87.81 514 VAL A CA 1
ATOM 3999 C C . VAL A 1 514 ? 6.438 8.367 36.031 1 87.81 514 VAL A C 1
ATOM 4001 O O . VAL A 1 514 ? 5.52 8.969 36.594 1 87.81 514 VAL A O 1
ATOM 4004 N N . ALA A 1 515 ? 7.59 8.117 36.594 1 89.56 515 ALA A N 1
ATOM 4005 C CA . ALA A 1 515 ? 7.879 8.547 37.938 1 89.56 515 ALA A CA 1
ATOM 4006 C C . ALA A 1 515 ? 7.746 10.062 38.094 1 89.56 515 ALA A C 1
ATOM 4008 O O . ALA A 1 515 ? 7.266 10.555 39.094 1 89.56 515 ALA A O 1
ATOM 4009 N N . ARG A 1 516 ? 8.133 10.734 37.094 1 90.19 516 ARG A N 1
ATOM 4010 C CA . ARG A 1 516 ? 8.102 12.188 37.125 1 90.19 516 ARG A CA 1
ATOM 4011 C C . ARG A 1 516 ? 6.789 12.719 36.562 1 90.19 516 ARG A C 1
ATOM 4013 O O . ARG A 1 516 ? 6.578 13.93 36.5 1 90.19 516 ARG A O 1
ATOM 4020 N N . ASN A 1 517 ? 5.957 11.898 36.094 1 88.75 517 ASN A N 1
ATOM 4021 C CA . ASN A 1 517 ? 4.645 12.219 35.562 1 88.75 517 ASN A CA 1
ATOM 4022 C C . ASN A 1 517 ? 4.75 13.148 34.344 1 88.75 517 ASN A C 1
ATOM 4024 O O . ASN A 1 517 ? 4.027 14.141 34.281 1 88.75 517 ASN A O 1
ATOM 4028 N N . LEU A 1 518 ? 5.75 12.93 33.594 1 91.31 518 LEU A N 1
ATOM 4029 C CA . LEU A 1 518 ? 5.973 13.758 32.406 1 91.31 518 LEU A CA 1
ATOM 4030 C C . LEU A 1 518 ? 5.031 13.359 31.266 1 91.31 518 LEU A C 1
ATOM 4032 O O . LEU A 1 518 ? 4.754 12.172 31.078 1 91.31 518 LEU A O 1
ATOM 4036 N N . ASN A 1 519 ? 4.508 14.344 30.562 1 90.44 519 ASN A N 1
ATOM 4037 C CA . ASN A 1 519 ? 3.711 14.109 29.359 1 90.44 519 ASN A CA 1
ATOM 4038 C C . ASN A 1 519 ? 4.594 13.961 28.125 1 90.44 519 ASN A C 1
ATOM 4040 O O . ASN A 1 519 ? 4.551 14.797 27.219 1 90.44 519 ASN A O 1
ATOM 4044 N N . LEU A 1 520 ? 5.387 12.945 28.141 1 93.25 520 LEU A N 1
ATOM 4045 C CA . LEU A 1 520 ? 6.363 12.656 27.094 1 93.25 520 LEU A CA 1
ATOM 4046 C C . LEU A 1 520 ? 6.254 11.211 26.625 1 93.25 520 LEU A C 1
ATOM 4048 O O . LEU A 1 520 ? 6.094 10.305 27.453 1 93.25 520 LEU A O 1
ATOM 4052 N N . MET A 1 521 ? 6.23 11.109 25.344 1 92.12 521 MET A N 1
ATOM 4053 C CA . MET A 1 521 ? 6.195 9.773 24.75 1 92.12 521 MET A CA 1
ATOM 4054 C C . MET A 1 521 ? 7.473 9.484 23.969 1 92.12 521 MET A C 1
ATOM 4056 O O . MET A 1 521 ? 8 10.375 23.281 1 92.12 521 MET A O 1
ATOM 4060 N N . LEU A 1 522 ? 7.875 8.258 24.078 1 93.25 522 LEU A N 1
ATOM 4061 C CA . LEU A 1 522 ? 9.023 7.77 23.312 1 93.25 522 LEU A CA 1
ATOM 4062 C C . LEU A 1 522 ? 8.602 6.719 22.297 1 93.25 522 LEU A C 1
ATOM 4064 O O . LEU A 1 522 ? 7.734 5.887 22.578 1 93.25 522 LEU A O 1
ATOM 4068 N N . SER A 1 523 ? 9.102 6.883 21.188 1 90.75 523 SER A N 1
ATOM 4069 C CA . SER A 1 523 ? 8.883 5.852 20.188 1 90.75 523 SER A CA 1
ATOM 4070 C C . SER A 1 523 ? 10.086 4.922 20.062 1 90.75 523 SER A C 1
ATOM 4072 O O . SER A 1 523 ? 11.211 5.375 19.844 1 90.75 523 SER A O 1
ATOM 4074 N N . TYR A 1 524 ? 9.797 3.664 20.297 1 88.31 524 TYR A N 1
ATOM 4075 C CA . TYR A 1 524 ? 10.859 2.664 20.281 1 88.31 524 TYR A CA 1
ATOM 4076 C C . TYR A 1 524 ? 10.352 1.342 19.719 1 88.31 524 TYR A C 1
ATOM 4078 O O . TYR A 1 524 ? 9.406 0.757 20.25 1 88.31 524 TYR A O 1
ATOM 4086 N N . ARG A 1 525 ? 10.898 0.948 18.609 1 82.62 525 ARG A N 1
ATOM 4087 C CA . ARG A 1 525 ? 10.57 -0.326 17.984 1 82.62 525 ARG A CA 1
ATOM 4088 C C . ARG A 1 525 ? 9.086 -0.415 17.656 1 82.62 525 ARG A C 1
ATOM 4090 O O . ARG A 1 525 ? 8.438 -1.413 17.969 1 82.62 525 ARG A O 1
ATOM 4097 N N . GLY A 1 526 ? 8.648 0.711 17.188 1 73.69 526 GLY A N 1
ATOM 4098 C CA . GLY A 1 526 ? 7.262 0.747 16.734 1 73.69 526 GLY A CA 1
ATOM 4099 C C . GLY A 1 526 ? 6.27 0.916 17.875 1 73.69 526 GLY A C 1
ATOM 4100 O O . GLY A 1 526 ? 5.059 0.965 17.641 1 73.69 526 GLY A O 1
ATOM 4101 N N . THR A 1 527 ? 6.773 0.984 19.031 1 76.25 527 THR A N 1
ATOM 4102 C CA . THR A 1 527 ? 5.891 1.118 20.188 1 76.25 527 THR A CA 1
ATOM 4103 C C . THR A 1 527 ? 6.082 2.475 20.859 1 76.25 527 THR A C 1
ATOM 4105 O O . THR A 1 527 ? 7.16 3.064 20.781 1 76.25 527 THR A O 1
ATOM 4108 N N . LEU A 1 528 ? 4.98 2.895 21.391 1 83.62 528 LEU A N 1
ATOM 4109 C CA . LEU A 1 528 ? 5.031 4.137 22.156 1 83.62 528 LEU A CA 1
ATOM 4110 C C . LEU A 1 528 ? 5.145 3.85 23.656 1 83.62 528 LEU A C 1
ATOM 4112 O O . LEU A 1 528 ? 4.418 3.01 24.188 1 83.62 528 LEU A O 1
ATOM 4116 N N . LEU A 1 529 ? 6.105 4.348 24.25 1 86.19 529 LEU A N 1
ATOM 4117 C CA . LEU A 1 529 ? 6.348 4.172 25.688 1 86.19 529 LEU A CA 1
ATOM 4118 C C . LEU A 1 529 ? 6.359 5.516 26.406 1 86.19 529 LEU A C 1
ATOM 4120 O O . LEU A 1 529 ? 6.746 6.531 25.828 1 86.19 529 LEU A O 1
ATOM 4124 N N . PRO A 1 530 ? 6.035 5.613 27.625 1 81.81 530 PRO A N 1
ATOM 4125 C CA . PRO A 1 530 ? 5.508 4.523 28.453 1 81.81 530 PRO A CA 1
ATOM 4126 C C . PRO A 1 530 ? 4.09 4.117 28.062 1 81.81 530 PRO A C 1
ATOM 4128 O O . PRO A 1 530 ? 3.379 4.891 27.422 1 81.81 530 PRO A O 1
ATOM 4131 N N . TYR A 1 531 ? 3.881 2.721 28.281 1 67.81 531 TYR A N 1
ATOM 4132 C CA . TYR A 1 531 ? 2.527 2.246 28.016 1 67.81 531 TYR A CA 1
ATOM 4133 C C . TYR A 1 531 ? 1.512 2.977 28.875 1 67.81 531 TYR A C 1
ATOM 4135 O O . TYR A 1 531 ? 1.628 2.982 30.109 1 67.81 531 TYR A O 1
ATOM 4143 N N . ARG A 1 532 ? 1.087 3.959 28.344 1 60.06 532 ARG A N 1
ATOM 4144 C CA . ARG A 1 532 ? 0.044 4.633 29.109 1 60.06 532 ARG A CA 1
ATOM 4145 C C . ARG A 1 532 ? -1.326 4.035 28.812 1 60.06 532 ARG A C 1
ATOM 4147 O O . ARG A 1 532 ? -1.649 3.746 27.656 1 60.06 532 ARG A O 1
ATOM 4154 N N . ARG A 1 533 ? -1.741 3.191 29.797 1 48.22 533 ARG A N 1
ATOM 4155 C CA . ARG A 1 533 ? -3.123 2.744 29.656 1 48.22 533 ARG A CA 1
ATOM 4156 C C . ARG A 1 533 ? -3.965 3.777 28.922 1 48.22 533 ARG A C 1
ATOM 4158 O O . ARG A 1 533 ? -3.586 4.945 28.828 1 48.22 533 ARG A O 1
ATOM 4165 N N . ALA A 1 534 ? -4.992 3.34 28.078 1 45.66 534 ALA A N 1
ATOM 4166 C CA . ALA A 1 534 ? -5.957 4.164 27.375 1 45.66 534 ALA A CA 1
ATOM 4167 C C . ALA A 1 534 ? -6.023 5.57 27.953 1 45.66 534 ALA A C 1
ATOM 4169 O O . ALA A 1 534 ? -6.793 6.414 27.484 1 45.66 534 ALA A O 1
ATOM 4170 N N . HIS A 1 535 ? -5.453 5.809 28.953 1 39.38 535 HIS A N 1
ATOM 4171 C CA . HIS A 1 535 ? -5.691 7.047 29.672 1 39.38 535 HIS A CA 1
ATOM 4172 C C . HIS A 1 535 ? -5.348 8.266 28.828 1 39.38 535 HIS A C 1
ATOM 4174 O O . HIS A 1 535 ? -6.102 9.242 28.797 1 39.38 535 HIS A O 1
ATOM 4180 N N . CYS A 1 536 ? -4.023 8.383 28.438 1 39.22 536 CYS A N 1
ATOM 4181 C CA . CYS A 1 536 ? -3.471 9.703 28.172 1 39.22 536 CYS A CA 1
ATOM 4182 C C . CYS A 1 536 ? -3.664 10.094 26.703 1 39.22 536 CYS A C 1
ATOM 4184 O O . CYS A 1 536 ? -3.217 11.156 26.281 1 39.22 536 CYS A O 1
ATOM 4186 N N . LEU A 1 537 ? -3.973 9.234 25.938 1 41.62 537 LEU A N 1
ATOM 4187 C CA . LEU A 1 537 ? -3.922 9.672 24.547 1 41.62 537 LEU A CA 1
ATOM 4188 C C . LEU A 1 537 ? -5.074 10.617 24.234 1 41.62 537 LEU A C 1
ATOM 4190 O O . LEU A 1 537 ? -5.254 11.016 23.078 1 41.62 537 LEU A O 1
ATOM 4194 N N . MET A 1 538 ? -5.941 10.805 25.031 1 35.78 538 MET A N 1
ATOM 4195 C CA . MET A 1 538 ? -7.098 11.648 24.734 1 35.78 538 MET A CA 1
ATOM 4196 C C . MET A 1 538 ? -6.691 13.117 24.656 1 35.78 538 MET A C 1
ATOM 4198 O O . MET A 1 538 ? -7.547 14 24.641 1 35.78 538 MET A O 1
ATOM 4202 N N . ALA A 1 539 ? -5.531 13.516 24.969 1 33.38 539 ALA A N 1
ATOM 4203 C CA . ALA A 1 539 ? -5.469 14.977 24.969 1 33.38 539 ALA A CA 1
ATOM 4204 C C . ALA A 1 539 ? -5.59 15.531 23.562 1 33.38 539 ALA A C 1
ATOM 4206 O O . ALA A 1 539 ? -4.852 15.117 22.656 1 33.38 539 ALA A O 1
ATOM 4207 N N . LYS A 1 540 ? -6.762 15.922 23.062 1 36.03 540 LYS A N 1
ATOM 4208 C CA . LYS A 1 540 ? -7.055 16.812 21.938 1 36.03 540 LYS A CA 1
ATOM 4209 C C . LYS A 1 540 ? -5.906 17.797 21.703 1 36.03 540 LYS A C 1
ATOM 4211 O O . LYS A 1 540 ? -5.551 18.578 22.594 1 36.03 540 LYS A O 1
ATOM 4216 N N . THR A 1 541 ? -4.785 17.344 20.875 1 26.78 541 THR A N 1
ATOM 4217 C CA . THR A 1 541 ? -4.133 18.531 20.328 1 26.78 541 THR A CA 1
ATOM 4218 C C . THR A 1 541 ? -5.168 19.516 19.781 1 26.78 541 THR A C 1
ATOM 4220 O O . THR A 1 541 ? -6.129 19.109 19.125 1 26.78 541 THR A O 1
ATOM 4223 N N . MET B 1 1 ? -12.133 -37.5 5.07 1 77.62 1 MET B N 1
ATOM 4224 C CA . MET B 1 1 ? -11.602 -36.656 6.137 1 77.62 1 MET B CA 1
ATOM 4225 C C . MET B 1 1 ? -10.242 -36.062 5.746 1 77.62 1 MET B C 1
ATOM 4227 O O . MET B 1 1 ? -9.484 -36.688 5.016 1 77.62 1 MET B O 1
ATOM 4231 N N . PRO B 1 2 ? -10.047 -34.875 6.18 1 80.44 2 PRO B N 1
ATOM 4232 C CA . PRO B 1 2 ? -8.742 -34.281 5.895 1 80.44 2 PRO B CA 1
ATOM 4233 C C . PRO B 1 2 ? -7.578 -35.125 6.359 1 80.44 2 PRO B C 1
ATOM 4235 O O . PRO B 1 2 ? -7.766 -36.031 7.191 1 80.44 2 PRO B O 1
ATOM 4238 N N . PRO B 1 3 ? -6.441 -34.969 5.727 1 81.62 3 PRO B N 1
ATOM 4239 C CA . PRO B 1 3 ? -5.285 -35.75 6.172 1 81.62 3 PRO B CA 1
ATOM 4240 C C . PRO B 1 3 ? -4.898 -35.438 7.621 1 81.62 3 PRO B C 1
ATOM 4242 O O . PRO B 1 3 ? -5.293 -34.406 8.172 1 81.62 3 PRO B O 1
ATOM 4245 N N . PHE B 1 4 ? -4.246 -36.375 8.195 1 82.31 4 PHE B N 1
ATOM 4246 C CA . PHE B 1 4 ? -3.785 -36.188 9.57 1 82.31 4 PHE B CA 1
ATOM 4247 C C . PHE B 1 4 ? -2.477 -35.406 9.609 1 82.31 4 PHE B C 1
ATOM 4249 O O . PHE B 1 4 ? -1.719 -35.406 8.641 1 82.31 4 PHE B O 1
ATOM 4256 N N . VAL B 1 5 ? -2.307 -34.688 10.711 1 76.19 5 VAL B N 1
ATOM 4257 C CA . VAL B 1 5 ? -1.019 -34.031 10.914 1 76.19 5 VAL B CA 1
ATOM 4258 C C . VAL B 1 5 ? 0.082 -35.094 11.039 1 76.19 5 VAL B C 1
ATOM 4260 O O . VAL B 1 5 ? -0.012 -36 11.859 1 76.19 5 VAL B O 1
ATOM 4263 N N . PRO B 1 6 ? 0.952 -35 10.141 1 71.81 6 PRO B N 1
ATOM 4264 C CA . PRO B 1 6 ? 2.014 -36.031 10.242 1 71.81 6 PRO B CA 1
ATOM 4265 C C . PRO B 1 6 ? 2.785 -35.938 11.555 1 71.81 6 PRO B C 1
ATOM 4267 O O . PRO B 1 6 ? 2.865 -34.844 12.156 1 71.81 6 PRO B O 1
ATOM 4270 N N . VAL B 1 7 ? 3.152 -37.062 12.133 1 73.5 7 VAL B N 1
ATOM 4271 C CA . VAL B 1 7 ? 3.971 -37.094 13.336 1 73.5 7 VAL B CA 1
ATOM 4272 C C . VAL B 1 7 ? 5.262 -36.312 13.094 1 73.5 7 VAL B C 1
ATOM 4274 O O . VAL B 1 7 ? 5.902 -36.469 12.055 1 73.5 7 VAL B O 1
ATOM 4277 N N . GLN B 1 8 ? 5.352 -35.312 13.953 1 71.25 8 GLN B N 1
ATOM 4278 C CA . GLN B 1 8 ? 6.547 -34.469 13.805 1 71.25 8 GLN B CA 1
ATOM 4279 C C . GLN B 1 8 ? 7.816 -35.312 13.969 1 71.25 8 GLN B C 1
ATOM 4281 O O . GLN B 1 8 ? 7.887 -36.188 14.844 1 71.25 8 GLN B O 1
ATOM 4286 N N . SER B 1 9 ? 8.609 -35.219 13 1 78.56 9 SER B N 1
ATOM 4287 C CA . SER B 1 9 ? 9.914 -35.844 13.172 1 78.56 9 SER B CA 1
ATOM 4288 C C . SER B 1 9 ? 10.633 -35.281 14.398 1 78.56 9 SER B C 1
ATOM 4290 O O . SER B 1 9 ? 10.258 -34.219 14.914 1 78.56 9 SER B O 1
ATOM 4292 N N . LEU B 1 10 ? 11.531 -36.031 14.961 1 80.94 10 LEU B N 1
ATOM 4293 C CA . LEU B 1 10 ? 12.328 -35.562 16.094 1 80.94 10 LEU B CA 1
ATOM 4294 C C . LEU B 1 10 ? 13.055 -34.25 15.734 1 80.94 10 LEU B C 1
ATOM 4296 O O . LEU B 1 10 ? 13.164 -33.344 16.578 1 80.94 10 LEU B O 1
ATOM 4300 N N . TYR B 1 11 ? 13.375 -34.156 14.586 1 86.19 11 TYR B N 1
ATOM 4301 C CA . TYR B 1 11 ? 14.07 -32.969 14.102 1 86.19 11 TYR B CA 1
ATOM 4302 C C . TYR B 1 11 ? 13.164 -31.75 14.156 1 86.19 11 TYR B C 1
ATOM 4304 O O . TYR B 1 11 ? 13.539 -30.719 14.695 1 86.19 11 TYR B O 1
ATOM 4312 N N . SER B 1 12 ? 12 -31.969 13.734 1 85.5 12 SER B N 1
ATOM 4313 C CA . SER B 1 12 ? 11.055 -30.859 13.711 1 85.5 12 SER B CA 1
ATOM 4314 C C . SER B 1 12 ? 10.672 -30.438 15.125 1 85.5 12 SER B C 1
ATOM 4316 O O . SER B 1 12 ? 10.539 -29.234 15.398 1 85.5 12 SER B O 1
ATOM 4318 N N . SER B 1 13 ? 10.586 -31.359 15.961 1 85.56 13 SER B N 1
ATOM 4319 C CA . SER B 1 13 ? 10.25 -31.062 17.344 1 85.56 13 SER B CA 1
ATOM 4320 C C . SER B 1 13 ? 11.383 -30.312 18.031 1 85.56 13 SER B C 1
ATOM 4322 O O . SER B 1 13 ? 11.133 -29.391 18.812 1 85.56 13 SER B O 1
ATOM 4324 N N . CYS B 1 14 ? 12.539 -30.75 17.672 1 88.62 14 CYS B N 1
ATOM 4325 C CA . CYS B 1 14 ? 13.703 -30.094 18.25 1 88.62 14 CYS B CA 1
ATOM 4326 C C . CYS B 1 14 ? 13.812 -28.656 17.766 1 88.62 14 CYS B C 1
ATOM 4328 O O . CYS B 1 14 ? 14.109 -27.75 18.562 1 88.62 14 CYS B O 1
ATOM 4330 N N . LEU B 1 15 ? 13.562 -28.422 16.594 1 90.75 15 LEU B N 1
ATOM 4331 C CA . LEU B 1 15 ? 13.625 -27.078 16.031 1 90.75 15 LEU B CA 1
ATOM 4332 C C . LEU B 1 15 ? 12.609 -26.156 16.719 1 90.75 15 LEU B C 1
ATOM 4334 O O . LEU B 1 15 ? 12.93 -25.016 17.062 1 90.75 15 LEU B O 1
ATOM 4338 N N . THR B 1 16 ? 11.492 -26.688 16.969 1 87.94 16 THR B N 1
ATOM 4339 C CA . THR B 1 16 ? 10.438 -25.922 17.594 1 87.94 16 THR B CA 1
ATOM 4340 C C . THR B 1 16 ? 10.812 -25.562 19.031 1 87.94 16 THR B C 1
ATOM 4342 O O . THR B 1 16 ? 10.57 -24.438 19.484 1 87.94 16 THR B O 1
ATOM 4345 N N . ALA B 1 17 ? 11.383 -26.5 19.641 1 89.19 17 ALA B N 1
ATOM 4346 C CA . ALA B 1 17 ? 11.797 -26.266 21.016 1 89.19 17 ALA B CA 1
ATOM 4347 C C . ALA B 1 17 ? 12.883 -25.203 21.094 1 89.19 17 ALA B C 1
ATOM 4349 O O . ALA B 1 17 ? 12.836 -24.312 21.969 1 89.19 17 ALA B O 1
ATOM 4350 N N . VAL B 1 18 ? 13.766 -25.312 20.141 1 92.31 18 VAL B N 1
ATOM 4351 C CA . VAL B 1 18 ? 14.852 -24.328 20.125 1 92.31 18 VAL B CA 1
ATOM 4352 C C . VAL B 1 18 ? 14.297 -22.953 19.797 1 92.31 18 VAL B C 1
ATOM 4354 O O . VAL B 1 18 ? 14.68 -21.953 20.438 1 92.31 18 VAL B O 1
ATOM 4357 N N . PHE B 1 19 ? 13.438 -22.938 18.875 1 93.38 19 PHE B N 1
ATOM 4358 C CA . PHE B 1 19 ? 12.812 -21.672 18.516 1 93.38 19 PHE B CA 1
ATOM 4359 C C . PHE B 1 19 ? 12.117 -21.047 19.719 1 93.38 19 PHE B C 1
ATOM 4361 O O . PHE B 1 19 ? 12.289 -19.859 20 1 93.38 19 PHE B O 1
ATOM 4368 N N . GLU B 1 20 ? 11.398 -21.781 20.406 1 89.44 20 GLU B N 1
ATOM 4369 C CA . GLU B 1 20 ? 10.656 -21.281 21.562 1 89.44 20 GLU B CA 1
ATOM 4370 C C . GLU B 1 20 ? 11.602 -20.766 22.641 1 89.44 20 GLU B C 1
ATOM 4372 O O . GLU B 1 20 ? 11.344 -19.734 23.266 1 89.44 20 GLU B O 1
ATOM 4377 N N . HIS B 1 21 ? 12.578 -21.469 22.797 1 90.38 21 HIS B N 1
ATOM 4378 C CA . HIS B 1 21 ? 13.578 -21.047 23.766 1 90.38 21 HIS B CA 1
ATOM 4379 C C . HIS B 1 21 ? 14.219 -19.719 23.359 1 90.38 21 HIS B C 1
ATOM 4381 O O . HIS B 1 21 ? 14.406 -18.828 24.203 1 90.38 21 HIS B O 1
ATOM 4387 N N . LEU B 1 22 ? 14.547 -19.578 22.094 1 92.75 22 LEU B N 1
ATOM 4388 C CA . LEU B 1 22 ? 15.148 -18.359 21.594 1 92.75 22 LEU B CA 1
ATOM 4389 C C . LEU B 1 22 ? 14.18 -17.188 21.719 1 92.75 22 LEU B C 1
ATOM 4391 O O . LEU B 1 22 ? 14.57 -16.078 22.109 1 92.75 22 LEU B O 1
ATOM 4395 N N . LEU B 1 23 ? 12.961 -17.453 21.375 1 90.94 23 LEU B N 1
ATOM 4396 C CA . LEU B 1 23 ? 11.914 -16.438 21.438 1 90.94 23 LEU B CA 1
ATOM 4397 C C . LEU B 1 23 ? 11.758 -15.906 22.859 1 90.94 23 LEU B C 1
ATOM 4399 O O . LEU B 1 23 ? 11.695 -14.695 23.078 1 90.94 23 LEU B O 1
ATOM 4403 N N . ASP B 1 24 ? 11.805 -16.828 23.75 1 88.69 24 ASP B N 1
ATOM 4404 C CA . ASP B 1 24 ? 11.664 -16.453 25.156 1 88.69 24 ASP B CA 1
ATOM 4405 C C . ASP B 1 24 ? 12.891 -15.695 25.641 1 88.69 24 ASP B C 1
ATOM 4407 O O . ASP B 1 24 ? 12.781 -14.781 26.453 1 88.69 24 ASP B O 1
ATOM 4411 N N . SER B 1 25 ? 13.977 -16.078 25.172 1 88.88 25 SER B N 1
ATOM 4412 C CA . SER B 1 25 ? 15.234 -15.469 25.609 1 88.88 25 SER B CA 1
ATOM 4413 C C . SER B 1 25 ? 15.336 -14.031 25.109 1 88.88 25 SER B C 1
ATOM 4415 O O . SER B 1 25 ? 15.867 -13.172 25.812 1 88.88 25 SER B O 1
ATOM 4417 N N . VAL B 1 26 ? 14.812 -13.766 23.906 1 87.75 26 VAL B N 1
ATOM 4418 C CA . VAL B 1 26 ? 14.922 -12.43 23.312 1 87.75 26 VAL B CA 1
ATOM 4419 C C . VAL B 1 26 ? 13.945 -11.484 24.016 1 87.75 26 VAL B C 1
ATOM 4421 O O . VAL B 1 26 ? 14.195 -10.281 24.094 1 87.75 26 VAL B O 1
ATOM 4424 N N . LYS B 1 27 ? 12.891 -12 24.531 1 82.19 27 LYS B N 1
ATOM 4425 C CA . LYS B 1 27 ? 11.891 -11.18 25.219 1 82.19 27 LYS B CA 1
ATOM 4426 C C . LYS B 1 27 ? 12.398 -10.711 26.578 1 82.19 27 LYS B C 1
ATOM 4428 O O . LYS B 1 27 ? 11.906 -9.719 27.125 1 82.19 27 LYS B O 1
ATOM 4433 N N . LYS B 1 28 ? 13.344 -11.438 27.109 1 76 28 LYS B N 1
ATOM 4434 C CA . LYS B 1 28 ? 13.875 -11.094 28.422 1 76 28 LYS B CA 1
ATOM 4435 C C . LYS B 1 28 ? 14.961 -10.023 28.312 1 76 28 LYS B C 1
ATOM 4437 O O . LYS B 1 28 ? 15.961 -10.219 27.609 1 76 28 LYS B O 1
ATOM 4442 N N . PRO B 1 29 ? 14.695 -8.883 28.875 1 64.75 29 PRO B N 1
ATOM 4443 C CA . PRO B 1 29 ? 15.641 -7.77 28.781 1 64.75 29 PRO B CA 1
ATOM 4444 C C . PRO B 1 29 ? 17.047 -8.141 29.266 1 64.75 29 PRO B C 1
ATOM 4446 O O . PRO B 1 29 ? 18.031 -7.52 28.859 1 64.75 29 PRO B O 1
ATOM 4449 N N . SER B 1 30 ? 17.094 -9.133 30.172 1 60.62 30 SER B N 1
ATOM 4450 C CA . SER B 1 30 ? 18.359 -9.492 30.797 1 60.62 30 SER B CA 1
ATOM 4451 C C . SER B 1 30 ? 19.312 -10.156 29.797 1 60.62 30 SER B C 1
ATOM 4453 O O . SER B 1 30 ? 20.531 -10.156 29.984 1 60.62 30 SER B O 1
ATOM 4455 N N . ASN B 1 31 ? 18.75 -10.734 28.812 1 61.16 31 ASN B N 1
ATOM 4456 C CA . ASN B 1 31 ? 19.594 -11.508 27.891 1 61.16 31 ASN B CA 1
ATOM 4457 C C . ASN B 1 31 ? 20.109 -10.641 26.75 1 61.16 31 ASN B C 1
ATOM 4459 O O . ASN B 1 31 ? 19.359 -9.891 26.141 1 61.16 31 ASN B O 1
ATOM 4463 N N . SER B 1 32 ? 21.438 -10.602 26.688 1 76.88 32 SER B N 1
ATOM 4464 C CA . SER B 1 32 ? 22.094 -9.875 25.594 1 76.88 32 SER B CA 1
ATOM 4465 C C . SER B 1 32 ? 22 -10.648 24.281 1 76.88 32 SER B C 1
ATOM 4467 O O . SER B 1 32 ? 22.328 -11.828 24.234 1 76.88 32 SER B O 1
ATOM 4469 N N . VAL B 1 33 ? 21.422 -10.133 23.375 1 82.31 33 VAL B N 1
ATOM 4470 C CA . VAL B 1 33 ? 21.312 -10.68 22.016 1 82.31 33 VAL B CA 1
ATOM 4471 C C . VAL B 1 33 ? 22.703 -11.102 21.531 1 82.31 33 VAL B C 1
ATOM 4473 O O . VAL B 1 33 ? 22.844 -12.133 20.859 1 82.31 33 VAL B O 1
ATOM 4476 N N . GLU B 1 34 ? 23.719 -10.461 22.078 1 84.94 34 GLU B N 1
ATOM 4477 C CA . GLU B 1 34 ? 25.094 -10.75 21.641 1 84.94 34 GLU B CA 1
ATOM 4478 C C . GLU B 1 34 ? 25.594 -12.07 22.219 1 84.94 34 GLU B C 1
ATOM 4480 O O . GLU B 1 34 ? 26.25 -12.852 21.531 1 84.94 34 GLU B O 1
ATOM 4485 N N . HIS B 1 35 ? 25.25 -12.258 23.406 1 88.12 35 HIS B N 1
ATOM 4486 C CA . HIS B 1 35 ? 25.656 -13.508 24.031 1 88.12 35 HIS B CA 1
ATOM 4487 C C . HIS B 1 35 ? 24.938 -14.703 23.422 1 88.12 35 HIS B C 1
ATOM 4489 O O . HIS B 1 35 ? 25.562 -15.727 23.141 1 88.12 35 HIS B O 1
ATOM 4495 N N . LEU B 1 36 ? 23.703 -14.539 23.203 1 91.75 36 LEU B N 1
ATOM 4496 C CA . LEU B 1 36 ? 22.922 -15.602 22.594 1 91.75 36 LEU B CA 1
ATOM 4497 C C . LEU B 1 36 ? 23.422 -15.906 21.188 1 91.75 36 LEU B C 1
ATOM 4499 O O . LEU B 1 36 ? 23.484 -17.078 20.797 1 91.75 36 LEU B O 1
ATOM 4503 N N . ARG B 1 37 ? 23.797 -14.906 20.547 1 94.56 37 ARG B N 1
ATOM 4504 C CA . ARG B 1 37 ? 24.344 -15.062 19.203 1 94.56 37 ARG B CA 1
ATOM 4505 C C . ARG B 1 37 ? 25.609 -15.922 19.219 1 94.56 37 ARG B C 1
ATOM 4507 O O . ARG B 1 37 ? 25.719 -16.875 18.438 1 94.56 37 ARG B O 1
ATOM 4514 N N . LYS B 1 38 ? 26.484 -15.664 20.141 1 93.31 38 LYS B N 1
ATOM 4515 C CA . LYS B 1 38 ? 27.734 -16.422 20.234 1 93.31 38 LYS B CA 1
ATOM 4516 C C . LYS B 1 38 ? 27.469 -17.891 20.531 1 93.31 38 LYS B C 1
ATOM 4518 O O . LYS B 1 38 ? 28.062 -18.766 19.891 1 93.31 38 LYS B O 1
ATOM 4523 N N . VAL B 1 39 ? 26.516 -18.109 21.359 1 93.25 39 VAL B N 1
ATOM 4524 C CA . VAL B 1 39 ? 26.188 -19.469 21.75 1 93.25 39 VAL B CA 1
ATOM 4525 C C . VAL B 1 39 ? 25.547 -20.219 20.578 1 93.25 39 VAL B C 1
ATOM 4527 O O . VAL B 1 39 ? 25.922 -21.344 20.266 1 93.25 39 VAL B O 1
ATOM 4530 N N . VAL B 1 40 ? 24.672 -19.609 19.875 1 95.12 40 VAL B N 1
ATOM 4531 C CA . VAL B 1 40 ? 23.906 -20.234 18.812 1 95.12 40 VAL B CA 1
ATOM 4532 C C . VAL B 1 40 ? 24.812 -20.484 17.609 1 95.12 40 VAL B C 1
ATOM 4534 O O . VAL B 1 40 ? 24.766 -21.562 17.016 1 95.12 40 VAL B O 1
ATOM 4537 N N . LEU B 1 41 ? 25.656 -19.547 17.281 1 94.69 41 LEU B N 1
ATOM 4538 C CA . LEU B 1 41 ? 26.516 -19.688 16.125 1 94.69 41 LEU B CA 1
ATOM 4539 C C . LEU B 1 41 ? 27.562 -20.781 16.344 1 94.69 41 LEU B C 1
ATOM 4541 O O . LEU B 1 41 ? 27.984 -21.453 15.398 1 94.69 41 LEU B O 1
ATOM 4545 N N . SER B 1 42 ? 27.875 -20.953 17.609 1 94 42 SER B N 1
ATOM 4546 C CA . SER B 1 42 ? 28.859 -21.969 17.922 1 94 42 SER B CA 1
ATOM 4547 C C . SER B 1 42 ? 28.219 -23.344 18.047 1 94 42 SER B C 1
ATOM 4549 O O . SER B 1 42 ? 28.891 -24.375 17.828 1 94 42 SER B O 1
ATOM 4551 N N . SER B 1 43 ? 26.984 -23.422 18.312 1 93.69 43 SER B N 1
ATOM 4552 C CA . SER B 1 43 ? 26.344 -24.688 18.656 1 93.69 43 SER B CA 1
ATOM 4553 C C . SER B 1 43 ? 25.531 -25.234 17.484 1 93.69 43 SER B C 1
ATOM 4555 O O . SER B 1 43 ? 25.281 -26.438 17.422 1 93.69 43 SER B O 1
ATOM 4557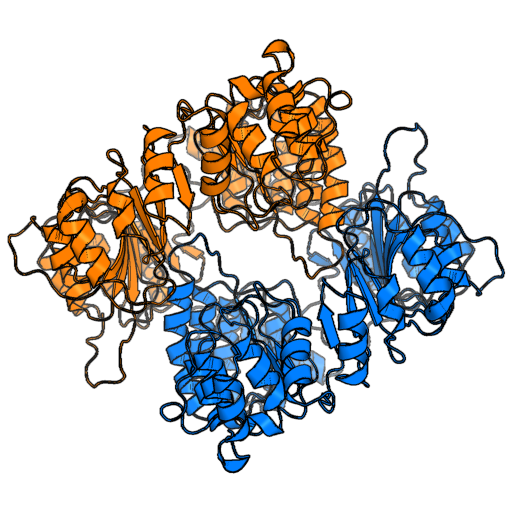 N N . LEU B 1 44 ? 25.078 -24.375 16.609 1 94.94 44 LEU B N 1
ATOM 4558 C CA . LEU B 1 44 ? 24.172 -24.828 15.562 1 94.94 44 LEU B CA 1
ATOM 4559 C C . LEU B 1 44 ? 24.766 -24.625 14.18 1 94.94 44 LEU B C 1
ATOM 4561 O O . LEU B 1 44 ? 25.297 -23.547 13.875 1 94.94 44 LEU B O 1
ATOM 4565 N N . HIS B 1 45 ? 24.641 -25.703 13.438 1 94.06 45 HIS B N 1
ATOM 4566 C CA . HIS B 1 45 ? 25.078 -25.641 12.047 1 94.06 45 HIS B CA 1
ATOM 4567 C C . HIS B 1 45 ? 24.188 -24.688 11.242 1 94.06 45 HIS B C 1
ATOM 4569 O O . HIS B 1 45 ? 23.031 -24.438 11.617 1 94.06 45 HIS B O 1
ATOM 4575 N N . ALA B 1 46 ? 24.688 -24.219 10.086 1 93.81 46 ALA B N 1
ATOM 4576 C CA . ALA B 1 46 ? 24 -23.234 9.242 1 93.81 46 ALA B CA 1
ATOM 4577 C C . ALA B 1 46 ? 22.672 -23.797 8.727 1 93.81 46 ALA B C 1
ATOM 4579 O O . ALA B 1 46 ? 21.688 -23.062 8.633 1 93.81 46 ALA B O 1
ATOM 4580 N N . GLY B 1 47 ? 22.672 -25.047 8.422 1 94.06 47 GLY B N 1
ATOM 4581 C CA . GLY B 1 47 ? 21.453 -25.656 7.938 1 94.06 47 GLY B CA 1
ATOM 4582 C C . GLY B 1 47 ? 20.312 -25.594 8.945 1 94.06 47 GLY B C 1
ATOM 4583 O O . GLY B 1 47 ? 19.172 -25.312 8.578 1 94.06 47 GLY B O 1
ATOM 4584 N N . ILE B 1 48 ? 20.719 -25.906 10.164 1 94.88 48 ILE B N 1
ATOM 4585 C CA . ILE B 1 48 ? 19.734 -25.844 11.234 1 94.88 48 ILE B CA 1
ATOM 4586 C C . ILE B 1 48 ? 19.234 -24.406 11.414 1 94.88 48 ILE B C 1
ATOM 4588 O O . ILE B 1 48 ? 18.031 -24.172 11.562 1 94.88 48 ILE B O 1
ATOM 4592 N N . ARG B 1 49 ? 20.094 -23.469 11.367 1 96.44 49 ARG B N 1
ATOM 4593 C CA . ARG B 1 49 ? 19.75 -22.062 11.539 1 96.44 49 ARG B CA 1
ATOM 4594 C C . ARG B 1 49 ? 18.844 -21.578 10.414 1 96.44 49 ARG B C 1
ATOM 4596 O O . ARG B 1 49 ? 17.938 -20.75 10.633 1 96.44 49 ARG B O 1
ATOM 4603 N N . GLU B 1 50 ? 19.062 -22.094 9.273 1 95.44 50 GLU B N 1
ATOM 4604 C CA . GLU B 1 50 ? 18.219 -21.734 8.133 1 95.44 50 GLU B CA 1
ATOM 4605 C C . GLU B 1 50 ? 16.766 -22.156 8.367 1 95.44 50 GLU B C 1
ATOM 4607 O O . GLU B 1 50 ? 15.836 -21.406 8.07 1 95.44 50 GLU B O 1
ATOM 4612 N N . HIS B 1 51 ? 16.688 -23.344 8.883 1 93.88 51 HIS B N 1
ATOM 4613 C CA . HIS B 1 51 ? 15.344 -23.812 9.195 1 93.88 51 HIS B CA 1
ATOM 4614 C C . HIS B 1 51 ? 14.711 -22.984 10.305 1 93.88 51 HIS B C 1
ATOM 4616 O O . HIS B 1 51 ? 13.516 -22.688 10.258 1 93.88 51 HIS B O 1
ATOM 4622 N N . LEU B 1 52 ? 15.539 -22.625 11.219 1 94.38 52 LEU B N 1
ATOM 4623 C CA . LEU B 1 52 ? 15.055 -21.766 12.297 1 94.38 52 LEU B CA 1
ATOM 4624 C C . LEU B 1 52 ? 14.633 -20.406 11.773 1 94.38 52 LEU B C 1
ATOM 4626 O O . LEU B 1 52 ? 13.641 -19.828 12.242 1 94.38 52 LEU B O 1
ATOM 4630 N N . ILE B 1 53 ? 15.312 -19.875 10.789 1 95.44 53 ILE B N 1
ATOM 4631 C CA . ILE B 1 53 ? 14.984 -18.594 10.18 1 95.44 53 ILE B CA 1
ATOM 4632 C C . ILE B 1 53 ? 13.625 -18.688 9.484 1 95.44 53 ILE B C 1
ATOM 4634 O O . ILE B 1 53 ? 12.805 -17.766 9.602 1 95.44 53 ILE B O 1
ATOM 4638 N N . ASN B 1 54 ? 13.398 -19.781 8.875 1 92.19 54 ASN B N 1
ATOM 4639 C CA . ASN B 1 54 ? 12.109 -19.969 8.219 1 92.19 54 ASN B CA 1
ATOM 4640 C C . ASN B 1 54 ? 10.961 -19.969 9.219 1 92.19 54 ASN B C 1
ATOM 4642 O O . ASN B 1 54 ? 9.93 -19.344 9 1 92.19 54 ASN B O 1
ATOM 4646 N N . ILE B 1 55 ? 11.227 -20.625 10.305 1 88.81 55 ILE B N 1
ATOM 4647 C CA . ILE B 1 55 ? 10.227 -20.688 11.359 1 88.81 55 ILE B CA 1
ATOM 4648 C C . ILE B 1 55 ? 10.023 -19.281 11.945 1 88.81 55 ILE B C 1
ATOM 4650 O O . ILE B 1 55 ? 8.883 -18.859 12.148 1 88.81 55 ILE B O 1
ATOM 4654 N N . THR B 1 56 ? 11.078 -18.609 12.133 1 91.62 56 THR B N 1
ATOM 4655 C CA . THR B 1 56 ? 11.062 -17.281 12.727 1 91.62 56 THR B CA 1
ATOM 4656 C C . THR B 1 56 ? 10.281 -16.297 11.859 1 91.62 56 THR B C 1
ATOM 4658 O O . THR B 1 56 ? 9.453 -15.539 12.359 1 91.62 56 THR B O 1
ATOM 4661 N N . THR B 1 57 ? 10.516 -16.328 10.562 1 91.62 57 THR B N 1
ATOM 4662 C CA . THR B 1 57 ? 9.852 -15.398 9.664 1 91.62 57 THR B CA 1
ATOM 4663 C C . THR B 1 57 ? 8.359 -15.703 9.578 1 91.62 57 THR B C 1
ATOM 4665 O O . THR B 1 57 ? 7.543 -14.781 9.508 1 91.62 57 THR B O 1
ATOM 4668 N N . ALA B 1 58 ? 8.062 -16.906 9.625 1 83.94 58 ALA B N 1
ATOM 4669 C CA . ALA B 1 58 ? 6.656 -17.281 9.555 1 83.94 58 ALA B CA 1
ATOM 4670 C C . ALA B 1 58 ? 5.906 -16.844 10.812 1 83.94 58 ALA B C 1
ATOM 4672 O O . ALA B 1 58 ? 4.766 -16.391 10.734 1 83.94 58 ALA B O 1
ATOM 4673 N N . HIS B 1 59 ? 6.613 -16.875 11.906 1 80.62 59 HIS B N 1
ATOM 4674 C CA . HIS B 1 59 ? 5.945 -16.656 13.188 1 80.62 59 HIS B CA 1
ATOM 4675 C C . HIS B 1 59 ? 6 -15.188 13.594 1 80.62 59 HIS B C 1
ATOM 4677 O O . HIS B 1 59 ? 5.113 -14.703 14.297 1 80.62 59 HIS B O 1
ATOM 4683 N N . CYS B 1 60 ? 7.004 -14.539 13.148 1 85.88 60 CYS B N 1
ATOM 4684 C CA . CYS B 1 60 ? 7.246 -13.211 13.695 1 85.88 60 CYS B CA 1
ATOM 4685 C C . CYS B 1 60 ? 7.098 -12.141 12.625 1 85.88 60 CYS B C 1
ATOM 4687 O O . CYS B 1 60 ? 7.508 -11 12.82 1 85.88 60 CYS B O 1
ATOM 4689 N N . ARG B 1 61 ? 6.504 -12.539 11.562 1 80.75 61 ARG B N 1
ATOM 4690 C CA . ARG B 1 61 ? 6.434 -11.602 10.445 1 80.75 61 ARG B CA 1
ATOM 4691 C C . ARG B 1 61 ? 5.637 -10.352 10.828 1 80.75 61 ARG B C 1
ATOM 4693 O O . ARG B 1 61 ? 5.859 -9.273 10.273 1 80.75 61 ARG B O 1
ATOM 4700 N N . ASN B 1 62 ? 4.805 -10.484 11.859 1 74.62 62 ASN B N 1
ATOM 4701 C CA . ASN B 1 62 ? 3.98 -9.352 12.266 1 74.62 62 ASN B CA 1
ATOM 4702 C C . ASN B 1 62 ? 4.648 -8.547 13.383 1 74.62 62 ASN B C 1
ATOM 4704 O O . ASN B 1 62 ? 4.145 -7.496 13.781 1 74.62 62 ASN B O 1
ATOM 4708 N N . ASN B 1 63 ? 5.637 -9.023 13.906 1 82.5 63 ASN B N 1
ATOM 4709 C CA . ASN B 1 63 ? 6.492 -8.336 14.867 1 82.5 63 ASN B CA 1
ATOM 4710 C C . ASN B 1 63 ? 7.934 -8.25 14.367 1 82.5 63 ASN B C 1
ATOM 4712 O O . ASN B 1 63 ? 8.781 -9.039 14.781 1 82.5 63 ASN B O 1
ATOM 4716 N N . ILE B 1 64 ? 8.156 -7.23 13.664 1 86.88 64 ILE B N 1
ATOM 4717 C CA . ILE B 1 64 ? 9.375 -7.152 12.867 1 86.88 64 ILE B CA 1
ATOM 4718 C C . ILE B 1 64 ? 10.578 -6.992 13.789 1 86.88 64 ILE B C 1
ATOM 4720 O O . ILE B 1 64 ? 11.664 -7.516 13.508 1 86.88 64 ILE B O 1
ATOM 4724 N N . TYR B 1 65 ? 10.43 -6.301 14.859 1 87.06 65 TYR B N 1
ATOM 4725 C CA . TYR B 1 65 ? 11.602 -6.066 15.703 1 87.06 65 TYR B CA 1
ATOM 4726 C C . TYR B 1 65 ? 11.984 -7.328 16.469 1 87.06 65 TYR B C 1
ATOM 4728 O O . TYR B 1 65 ? 13.164 -7.586 16.703 1 87.06 65 TYR B O 1
ATOM 4736 N N . MET B 1 66 ? 11 -8.055 16.797 1 88.56 66 MET B N 1
ATOM 4737 C CA . MET B 1 66 ? 11.289 -9.375 17.328 1 88.56 66 MET B CA 1
ATOM 4738 C C . MET B 1 66 ? 11.984 -10.25 16.297 1 88.56 66 MET B C 1
ATOM 4740 O O . MET B 1 66 ? 12.945 -10.953 16.609 1 88.56 66 MET B O 1
ATOM 4744 N N . LEU B 1 67 ? 11.438 -10.195 15.156 1 93.5 67 LEU B N 1
ATOM 4745 C CA . LEU B 1 67 ? 12.055 -10.922 14.055 1 93.5 67 LEU B CA 1
ATOM 4746 C C . LEU B 1 67 ? 13.516 -10.508 13.883 1 93.5 67 LEU B C 1
ATOM 4748 O O . LEU B 1 67 ? 14.391 -11.367 13.727 1 93.5 67 LEU B O 1
ATOM 4752 N N . LEU B 1 68 ? 13.781 -9.234 13.992 1 93.31 68 LEU B N 1
ATOM 4753 C CA . LEU B 1 68 ? 15.125 -8.719 13.789 1 93.31 68 LEU B CA 1
ATOM 4754 C C . LEU B 1 68 ? 16.062 -9.203 14.891 1 93.31 68 LEU B C 1
ATOM 4756 O O . LEU B 1 68 ? 17.219 -9.531 14.625 1 93.31 68 LEU B O 1
ATOM 4760 N N . ASP B 1 69 ? 15.602 -9.25 16.078 1 92.19 69 ASP B N 1
ATOM 4761 C CA . ASP B 1 69 ? 16.406 -9.773 17.172 1 92.19 69 ASP B CA 1
ATOM 4762 C C . ASP B 1 69 ? 16.797 -11.227 16.922 1 92.19 69 ASP B C 1
ATOM 4764 O O . ASP B 1 69 ? 17.953 -11.609 17.109 1 92.19 69 ASP B O 1
ATOM 4768 N N . LEU B 1 70 ? 15.867 -11.93 16.516 1 95.31 70 LEU B N 1
ATOM 4769 C CA . LEU B 1 70 ? 16.125 -13.344 16.266 1 95.31 70 LEU B CA 1
ATOM 4770 C C . LEU B 1 70 ? 17.062 -13.516 15.07 1 95.31 70 LEU B C 1
ATOM 4772 O O . LEU B 1 70 ? 17.953 -14.367 15.102 1 95.31 70 LEU B O 1
ATOM 4776 N N . LEU B 1 71 ? 16.828 -12.711 14.086 1 96 71 LEU B N 1
ATOM 4777 C CA . LEU B 1 71 ? 17.719 -12.766 12.93 1 96 71 LEU B CA 1
ATOM 4778 C C . LEU B 1 71 ? 19.141 -12.414 13.328 1 96 71 LEU B C 1
ATOM 4780 O O . LEU B 1 71 ? 20.094 -13.016 12.828 1 96 71 LEU B O 1
ATOM 4784 N N . SER B 1 72 ? 19.297 -11.477 14.211 1 94.94 72 SER B N 1
ATOM 4785 C CA . SER B 1 72 ? 20.625 -11.078 14.672 1 94.94 72 SER B CA 1
ATOM 4786 C C . SER B 1 72 ? 21.344 -12.25 15.328 1 94.94 72 SER B C 1
ATOM 4788 O O . SER B 1 72 ? 22.578 -12.305 15.312 1 94.94 72 SER B O 1
ATOM 4790 N N . ILE B 1 73 ? 20.594 -13.141 15.852 1 96 73 ILE B N 1
ATOM 4791 C CA . ILE B 1 73 ? 21.141 -14.305 16.531 1 96 73 ILE B CA 1
ATOM 4792 C C . ILE B 1 73 ? 21.469 -15.391 15.5 1 96 73 ILE B C 1
ATOM 4794 O O . ILE B 1 73 ? 22.484 -16.078 15.617 1 96 73 ILE B O 1
ATOM 4798 N N . LEU B 1 74 ? 20.688 -15.453 14.445 1 97.19 74 LEU B N 1
ATOM 4799 C CA . LEU B 1 74 ? 20.703 -16.641 13.594 1 97.19 74 LEU B CA 1
ATOM 4800 C C . LEU B 1 74 ? 21.5 -16.375 12.32 1 97.19 74 LEU B C 1
ATOM 4802 O O . LEU B 1 74 ? 22.078 -17.297 11.734 1 97.19 74 LEU B O 1
ATOM 4806 N N . LEU B 1 75 ? 21.594 -15.148 11.898 1 96.94 75 LEU B N 1
ATOM 4807 C CA . LEU B 1 75 ? 22.156 -14.812 10.602 1 96.94 75 LEU B CA 1
ATOM 4808 C C . LEU B 1 75 ? 23.688 -14.82 10.656 1 96.94 75 LEU B C 1
ATOM 4810 O O . LEU B 1 75 ? 24.266 -14.438 11.664 1 96.94 75 LEU B O 1
ATOM 4814 N N . ASP B 1 76 ? 24.297 -15.266 9.586 1 95.94 76 ASP B N 1
ATOM 4815 C CA . ASP B 1 76 ? 25.734 -15.148 9.32 1 95.94 76 ASP B CA 1
ATOM 4816 C C . ASP B 1 76 ? 26.031 -15.414 7.848 1 95.94 76 ASP B C 1
ATOM 4818 O O . ASP B 1 76 ? 25.156 -15.328 6.996 1 95.94 76 ASP B O 1
ATOM 4822 N N . GLN B 1 77 ? 27.203 -15.727 7.512 1 95.75 77 GLN B N 1
ATOM 4823 C CA . GLN B 1 77 ? 27.625 -15.906 6.129 1 95.75 77 GLN B CA 1
ATOM 4824 C C . GLN B 1 77 ? 27.141 -17.234 5.562 1 95.75 77 GLN B C 1
ATOM 4826 O O . GLN B 1 77 ? 27.125 -17.438 4.348 1 95.75 77 GLN B O 1
ATOM 4831 N N . GLY B 1 78 ? 26.688 -18.047 6.441 1 95.62 78 GLY B N 1
ATOM 4832 C CA . GLY B 1 78 ? 26.312 -19.391 6.004 1 95.62 78 GLY B CA 1
ATOM 4833 C C . GLY B 1 78 ? 24.859 -19.5 5.586 1 95.62 78 GLY B C 1
ATOM 4834 O O . GLY B 1 78 ? 24.438 -20.5 5 1 95.62 78 GLY B O 1
ATOM 4835 N N . ILE B 1 79 ? 24.094 -18.531 5.816 1 97.44 79 ILE B N 1
ATOM 4836 C CA . ILE B 1 79 ? 22.656 -18.562 5.523 1 97.44 79 ILE B CA 1
ATOM 4837 C C . ILE B 1 79 ? 22.438 -18.234 4.047 1 97.44 79 ILE B C 1
ATOM 4839 O O . ILE B 1 79 ? 23.062 -17.328 3.496 1 97.44 79 ILE B O 1
ATOM 4843 N N . LYS B 1 80 ? 21.438 -18.922 3.457 1 97.5 80 LYS B N 1
ATOM 4844 C CA . LYS B 1 80 ? 21.297 -18.828 2.006 1 97.5 80 LYS B CA 1
ATOM 4845 C C . LYS B 1 80 ? 20.031 -18.078 1.61 1 97.5 80 LYS B C 1
ATOM 4847 O O . LYS B 1 80 ? 19.938 -17.547 0.502 1 97.5 80 LYS B O 1
ATOM 4852 N N . GLN B 1 81 ? 19.094 -18.156 2.482 1 97.38 81 GLN B N 1
ATOM 4853 C CA . GLN B 1 81 ? 17.812 -17.562 2.102 1 97.38 81 GLN B CA 1
ATOM 4854 C C . GLN B 1 81 ? 17.234 -16.719 3.234 1 97.38 81 GLN B C 1
ATOM 4856 O O . GLN B 1 81 ? 17.328 -17.094 4.406 1 97.38 81 GLN B O 1
ATOM 4861 N N . LEU B 1 82 ? 16.672 -15.578 2.834 1 97.44 82 LEU B N 1
ATOM 4862 C CA . LEU B 1 82 ? 15.961 -14.742 3.793 1 97.44 82 LEU B CA 1
ATOM 4863 C C . LEU B 1 82 ? 14.773 -14.047 3.135 1 97.44 82 LEU B C 1
ATOM 4865 O O . LEU B 1 82 ? 14.938 -13.336 2.139 1 97.44 82 LEU B O 1
ATOM 4869 N N . ASP B 1 83 ? 13.57 -14.32 3.613 1 96.12 83 ASP B N 1
ATOM 4870 C CA . ASP B 1 83 ? 12.32 -13.664 3.25 1 96.12 83 ASP B CA 1
ATOM 4871 C C . ASP B 1 83 ? 11.555 -13.211 4.492 1 96.12 83 ASP B C 1
ATOM 4873 O O . ASP B 1 83 ? 10.945 -14.023 5.188 1 96.12 83 ASP B O 1
ATOM 4877 N N . HIS B 1 84 ? 11.555 -11.953 4.719 1 94.31 84 HIS B N 1
ATOM 4878 C CA . HIS B 1 84 ? 10.961 -11.445 5.949 1 94.31 84 HIS B CA 1
ATOM 4879 C C . HIS B 1 84 ? 9.453 -11.664 5.973 1 94.31 84 HIS B C 1
ATOM 4881 O O . HIS B 1 84 ? 8.836 -11.641 7.039 1 94.31 84 HIS B O 1
ATOM 4887 N N . SER B 1 85 ? 8.867 -11.805 4.832 1 88.75 85 SER B N 1
ATOM 4888 C CA . SER B 1 85 ? 7.418 -11.93 4.75 1 88.75 85 SER B CA 1
ATOM 4889 C C . SER B 1 85 ? 6.973 -13.375 4.984 1 88.75 85 SER B C 1
ATOM 4891 O O . SER B 1 85 ? 5.777 -13.641 5.125 1 88.75 85 SER B O 1
ATOM 4893 N N . GLY B 1 86 ? 7.895 -14.336 4.992 1 83.56 86 GLY B N 1
ATOM 4894 C CA . GLY B 1 86 ? 7.547 -15.742 5.145 1 83.56 86 GLY B CA 1
ATOM 4895 C C . GLY B 1 86 ? 6.684 -16.266 4.016 1 83.56 86 GLY B C 1
ATOM 4896 O O . GLY B 1 86 ? 5.832 -17.141 4.23 1 83.56 86 GLY B O 1
ATOM 4897 N N . GLY B 1 87 ? 6.793 -15.586 2.939 1 79.12 87 GLY B N 1
ATOM 4898 C CA . GLY B 1 87 ? 6.004 -16 1.793 1 79.12 87 GLY B CA 1
ATOM 4899 C C . GLY B 1 87 ? 4.672 -15.281 1.687 1 79.12 87 GLY B C 1
ATOM 4900 O O . GLY B 1 87 ? 3.926 -15.484 0.727 1 79.12 87 GLY B O 1
ATOM 4901 N N . ASP B 1 88 ? 4.379 -14.484 2.641 1 76.69 88 ASP B N 1
ATOM 4902 C CA . ASP B 1 88 ? 3.137 -13.719 2.611 1 76.69 88 ASP B CA 1
ATOM 4903 C C . ASP B 1 88 ? 3.281 -12.469 1.74 1 76.69 88 ASP B C 1
ATOM 4905 O O . ASP B 1 88 ? 3.992 -11.531 2.104 1 76.69 88 ASP B O 1
ATOM 4909 N N . ASP B 1 89 ? 2.535 -12.461 0.739 1 73.69 89 ASP B N 1
ATOM 4910 C CA . ASP B 1 89 ? 2.641 -11.375 -0.229 1 73.69 89 ASP B CA 1
ATOM 4911 C C . ASP B 1 89 ? 2.104 -10.07 0.35 1 73.69 89 ASP B C 1
ATOM 4913 O O . ASP B 1 89 ? 2.402 -8.984 -0.162 1 73.69 89 ASP B O 1
ATOM 4917 N N . ASN B 1 90 ? 1.436 -10.188 1.41 1 70.75 90 ASN B N 1
ATOM 4918 C CA . ASN B 1 90 ? 0.817 -8.992 1.972 1 70.75 90 ASN B CA 1
ATOM 4919 C C . ASN B 1 90 ? 1.635 -8.43 3.131 1 70.75 90 ASN B C 1
ATOM 4921 O O . ASN B 1 90 ? 1.264 -7.41 3.723 1 70.75 90 ASN B O 1
ATOM 4925 N N . SER B 1 91 ? 2.666 -9.055 3.348 1 80.06 91 SER B N 1
ATOM 4926 C CA . SER B 1 91 ? 3.514 -8.578 4.438 1 80.06 91 SER B CA 1
ATOM 4927 C C . SER B 1 91 ? 4.578 -7.617 3.932 1 80.06 91 SER B C 1
ATOM 4929 O O . SER B 1 91 ? 5.41 -7.98 3.096 1 80.06 91 SER B O 1
ATOM 4931 N N . TRP B 1 92 ? 4.504 -6.398 4.348 1 87.44 92 TRP B N 1
ATOM 4932 C CA . TRP B 1 92 ? 5.438 -5.359 3.928 1 87.44 92 TRP B CA 1
ATOM 4933 C C . TRP B 1 92 ? 6.09 -4.695 5.133 1 87.44 92 TRP B C 1
ATOM 4935 O O . TRP B 1 92 ? 5.492 -4.621 6.211 1 87.44 92 TRP B O 1
ATOM 4945 N N . LEU B 1 93 ? 7.277 -4.215 4.883 1 90.81 93 LEU B N 1
ATOM 4946 C CA . LEU B 1 93 ? 7.977 -3.449 5.91 1 90.81 93 LEU B CA 1
ATOM 4947 C C . LEU B 1 93 ? 7.703 -1.957 5.754 1 90.81 93 LEU B C 1
ATOM 4949 O O . LEU B 1 93 ? 7.438 -1.48 4.648 1 90.81 93 LEU B O 1
ATOM 4953 N N . ARG B 1 94 ? 7.746 -1.266 6.902 1 86.5 94 ARG B N 1
ATOM 4954 C CA . ARG B 1 94 ? 7.816 0.191 6.859 1 86.5 94 ARG B CA 1
ATOM 4955 C C . ARG B 1 94 ? 9.242 0.661 6.578 1 86.5 94 ARG B C 1
ATOM 4957 O O . ARG B 1 94 ? 10.188 -0.116 6.695 1 86.5 94 ARG B O 1
ATOM 4964 N N . ALA B 1 95 ? 9.383 1.896 6.262 1 87.69 95 ALA B N 1
ATOM 4965 C CA . ALA B 1 95 ? 10.68 2.438 5.879 1 87.69 95 ALA B CA 1
ATOM 4966 C C . ALA B 1 95 ? 11.703 2.258 7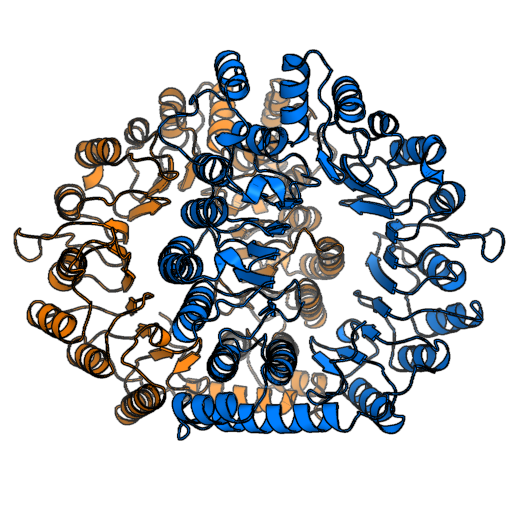 1 87.69 95 ALA B C 1
ATOM 4968 O O . ALA B 1 95 ? 12.836 1.829 6.754 1 87.69 95 ALA B O 1
ATOM 4969 N N . GLU B 1 96 ? 11.289 2.498 8.211 1 85.44 96 GLU B N 1
ATOM 4970 C CA . GLU B 1 96 ? 12.203 2.389 9.344 1 85.44 96 GLU B CA 1
ATOM 4971 C C . GLU B 1 96 ? 12.57 0.934 9.625 1 85.44 96 GLU B C 1
ATOM 4973 O O . GLU B 1 96 ? 13.695 0.64 10.039 1 85.44 96 GLU B O 1
ATOM 4978 N N . GLN B 1 97 ? 11.602 0.069 9.406 1 89.94 97 GLN B N 1
ATOM 4979 C CA . GLN B 1 97 ? 11.844 -1.357 9.594 1 89.94 97 GLN B CA 1
ATOM 4980 C C . GLN B 1 97 ? 12.812 -1.894 8.547 1 89.94 97 GLN B C 1
ATOM 4982 O O . GLN B 1 97 ? 13.656 -2.744 8.844 1 89.94 97 GLN B O 1
ATOM 4987 N N . CYS B 1 98 ? 12.656 -1.37 7.371 1 92.75 98 CYS B N 1
ATOM 4988 C CA . CYS B 1 98 ? 13.602 -1.718 6.316 1 92.75 98 CYS B CA 1
ATOM 4989 C C . CYS B 1 98 ? 15.023 -1.32 6.699 1 92.75 98 CYS B C 1
ATOM 4991 O O . CYS B 1 98 ? 15.953 -2.111 6.543 1 92.75 98 CYS B O 1
ATOM 4993 N N . SER B 1 99 ? 15.109 -0.13 7.176 1 89.56 99 SER B N 1
ATOM 4994 C CA . SER B 1 99 ? 16.422 0.356 7.613 1 89.56 99 SER B CA 1
ATOM 4995 C C . SER B 1 99 ? 17.016 -0.562 8.664 1 89.56 99 SER B C 1
ATOM 4997 O O . SER B 1 99 ? 18.203 -0.899 8.602 1 89.56 99 SER B O 1
ATOM 4999 N N . ALA B 1 100 ? 16.234 -0.969 9.562 1 90.69 100 ALA B N 1
ATOM 5000 C CA . ALA B 1 100 ? 16.688 -1.858 10.625 1 90.69 100 ALA B CA 1
ATOM 5001 C C . ALA B 1 100 ? 17.109 -3.213 10.07 1 90.69 100 ALA B C 1
ATOM 5003 O O . ALA B 1 100 ? 18.125 -3.777 10.492 1 90.69 100 ALA B O 1
ATOM 5004 N N . LEU B 1 101 ? 16.359 -3.715 9.148 1 95.38 101 LEU B N 1
ATOM 5005 C CA . LEU B 1 101 ? 16.672 -5.004 8.547 1 95.38 101 LEU B CA 1
ATOM 5006 C C . LEU B 1 101 ? 18.016 -4.945 7.809 1 95.38 101 LEU B C 1
ATOM 5008 O O . LEU B 1 101 ? 18.875 -5.809 7.996 1 95.38 101 LEU B O 1
ATOM 5012 N N . LEU B 1 102 ? 18.188 -3.945 7.004 1 94.88 102 LEU B N 1
ATOM 5013 C CA . LEU B 1 102 ? 19.422 -3.826 6.215 1 94.88 102 LEU B CA 1
ATOM 5014 C C . LEU B 1 102 ? 20.625 -3.617 7.113 1 94.88 102 LEU B C 1
ATOM 5016 O O . LEU B 1 102 ? 21.703 -4.137 6.836 1 94.88 102 LEU B O 1
ATOM 5020 N N . SER B 1 103 ? 20.406 -2.891 8.164 1 91.06 103 SER B N 1
ATOM 5021 C CA . SER B 1 103 ? 21.469 -2.734 9.148 1 91.06 103 SER B CA 1
ATOM 5022 C C . SER B 1 103 ? 21.812 -4.066 9.805 1 91.06 103 SER B C 1
ATOM 5024 O O . SER B 1 103 ? 22.984 -4.359 10.047 1 91.06 103 SER B O 1
ATOM 5026 N N . THR B 1 104 ? 20.812 -4.797 10.102 1 93.81 104 THR B N 1
ATOM 5027 C CA . THR B 1 104 ? 21.016 -6.113 10.695 1 93.81 104 THR B CA 1
ATOM 5028 C C . THR B 1 104 ? 21.812 -7.012 9.75 1 93.81 104 THR B C 1
ATOM 5030 O O . THR B 1 104 ? 22.703 -7.73 10.188 1 93.81 104 THR B O 1
ATOM 5033 N N . LEU B 1 105 ? 21.531 -6.957 8.492 1 96.69 105 LEU B N 1
ATOM 5034 C CA . LEU B 1 105 ? 22.266 -7.746 7.508 1 96.69 105 LEU B CA 1
ATOM 5035 C C . LEU B 1 105 ? 23.75 -7.367 7.5 1 96.69 105 LEU B C 1
ATOM 5037 O O . LEU B 1 105 ? 24.609 -8.242 7.402 1 96.69 105 LEU B O 1
ATOM 5041 N N . GLU B 1 106 ? 23.969 -6.105 7.621 1 94.56 106 GLU B N 1
ATOM 5042 C CA . GLU B 1 106 ? 25.344 -5.617 7.617 1 94.56 106 GLU B CA 1
ATOM 5043 C C . GLU B 1 106 ? 26.094 -6.062 8.867 1 94.56 106 GLU B C 1
ATOM 5045 O O . GLU B 1 106 ? 27.188 -6.594 8.781 1 94.56 106 GLU B O 1
ATOM 5050 N N . GLN B 1 107 ? 25.453 -5.891 9.977 1 90.94 107 GLN B N 1
ATOM 5051 C CA . GLN B 1 107 ? 26.078 -6.207 11.258 1 90.94 107 GLN B CA 1
ATOM 5052 C C . GLN B 1 107 ? 26.375 -7.699 11.375 1 90.94 107 GLN B C 1
ATOM 5054 O O . GLN B 1 107 ? 27.391 -8.094 11.938 1 90.94 107 GLN B O 1
ATOM 5059 N N . CYS B 1 108 ? 25.469 -8.492 10.805 1 95.38 108 CYS B N 1
ATOM 5060 C CA . CYS B 1 108 ? 25.609 -9.945 10.898 1 95.38 108 CYS B CA 1
ATOM 5061 C C . CYS B 1 108 ? 26.453 -10.484 9.75 1 95.38 108 CYS B C 1
ATOM 5063 O O . CYS B 1 108 ? 26.672 -11.695 9.656 1 95.38 108 CYS B O 1
ATOM 5065 N N . GLU B 1 109 ? 26.844 -9.617 8.875 1 94.69 109 GLU B N 1
ATOM 5066 C CA . GLU B 1 109 ? 27.625 -10.016 7.707 1 94.69 109 GLU B CA 1
ATOM 5067 C C . GLU B 1 109 ? 26.922 -11.141 6.938 1 94.69 109 GLU B C 1
ATOM 5069 O O . GLU B 1 109 ? 27.547 -12.164 6.629 1 94.69 109 GLU B O 1
ATOM 5074 N N . ALA B 1 110 ? 25.672 -10.914 6.68 1 96.31 110 ALA B N 1
ATOM 5075 C CA . ALA B 1 110 ? 24.875 -11.922 5.977 1 96.31 110 ALA B CA 1
ATOM 5076 C C . ALA B 1 110 ? 25.172 -11.906 4.48 1 96.31 110 ALA B C 1
ATOM 5078 O O . ALA B 1 110 ? 24.297 -11.633 3.668 1 96.31 110 ALA B O 1
ATOM 5079 N N . THR B 1 111 ? 26.312 -12.352 4.086 1 97 111 THR B N 1
ATOM 5080 C CA . THR B 1 111 ? 26.766 -12.219 2.711 1 97 111 THR B CA 1
ATOM 5081 C C . THR B 1 111 ? 26.578 -13.523 1.944 1 97 111 THR B C 1
ATOM 5083 O O . THR B 1 111 ? 26.828 -13.578 0.739 1 97 111 THR B O 1
ATOM 5086 N N . GLY B 1 112 ? 26.141 -14.484 2.602 1 96.94 112 GLY B N 1
ATOM 5087 C CA . GLY B 1 112 ? 26 -15.781 1.953 1 96.94 112 GLY B CA 1
ATOM 5088 C C . GLY B 1 112 ? 24.641 -15.984 1.324 1 96.94 112 GLY B C 1
ATOM 5089 O O . GLY B 1 112 ? 24.359 -17.031 0.741 1 96.94 112 GLY B O 1
ATOM 5090 N N . LEU B 1 113 ? 23.797 -15.031 1.372 1 98 113 LEU B N 1
ATOM 5091 C CA . LEU B 1 113 ? 22.422 -15.156 0.885 1 98 113 LEU B CA 1
ATOM 5092 C C . LEU B 1 113 ? 22.391 -15.336 -0.629 1 98 113 LEU B C 1
ATOM 5094 O O . LEU B 1 113 ? 23.062 -14.594 -1.356 1 98 113 LEU B O 1
ATOM 5098 N N . GLN B 1 114 ? 21.703 -16.281 -1.026 1 98.31 114 GLN B N 1
ATOM 5099 C CA . GLN B 1 114 ? 21.438 -16.484 -2.447 1 98.31 114 GLN B CA 1
ATOM 5100 C C . GLN B 1 114 ? 20.094 -15.906 -2.857 1 98.31 114 GLN B C 1
ATOM 5102 O O . GLN B 1 114 ? 19.906 -15.508 -4.012 1 98.31 114 GLN B O 1
ATOM 5107 N N . GLU B 1 115 ? 19.188 -15.961 -1.925 1 98.31 115 GLU B N 1
ATOM 5108 C CA . GLU B 1 115 ? 17.859 -15.391 -2.121 1 98.31 115 GLU B CA 1
ATOM 5109 C C . GLU B 1 115 ? 17.516 -14.398 -1.01 1 98.31 115 GLU B C 1
ATOM 5111 O O . GLU B 1 115 ? 17.562 -14.75 0.173 1 98.31 115 GLU B O 1
ATOM 5116 N N . LEU B 1 116 ? 17.188 -13.219 -1.42 1 98.12 116 LEU B N 1
ATOM 5117 C CA . LEU B 1 116 ? 16.828 -12.18 -0.464 1 98.12 116 LEU B CA 1
ATOM 5118 C C . LEU B 1 116 ? 15.578 -11.43 -0.926 1 98.12 116 LEU B C 1
ATOM 5120 O O . LEU B 1 116 ? 15.492 -11.023 -2.086 1 98.12 116 LEU B O 1
ATOM 5124 N N . THR B 1 117 ? 14.594 -11.367 -0.058 1 97.56 117 THR B N 1
ATOM 5125 C CA . THR B 1 117 ? 13.367 -10.633 -0.332 1 97.56 117 THR B CA 1
ATOM 5126 C C . THR B 1 117 ? 13.188 -9.492 0.666 1 97.56 117 THR B C 1
ATOM 5128 O O . THR B 1 117 ? 13.188 -9.711 1.878 1 97.56 117 THR B O 1
ATOM 5131 N N . VAL B 1 118 ? 13.102 -8.266 0.154 1 96.88 118 VAL B N 1
ATOM 5132 C CA . VAL B 1 118 ? 12.797 -7.086 0.959 1 96.88 118 VAL B CA 1
ATOM 5133 C C . VAL B 1 118 ? 11.672 -6.289 0.304 1 96.88 118 VAL B C 1
ATOM 5135 O O . VAL B 1 118 ? 11.844 -5.762 -0.8 1 96.88 118 VAL B O 1
ATOM 5138 N N . LYS B 1 119 ? 10.547 -6.27 0.939 1 94.38 119 LYS B N 1
ATOM 5139 C CA . LYS B 1 119 ? 9.391 -5.516 0.458 1 94.38 119 LYS B CA 1
ATOM 5140 C C . LYS B 1 119 ? 9.023 -4.398 1.431 1 94.38 119 LYS B C 1
ATOM 5142 O O . LYS B 1 119 ? 8.797 -4.648 2.617 1 94.38 119 LYS B O 1
ATOM 5147 N N . VAL B 1 120 ? 8.945 -3.141 0.85 1 92.88 120 VAL B N 1
ATOM 5148 C CA . VAL B 1 120 ? 8.688 -1.991 1.71 1 92.88 120 VAL B CA 1
ATOM 5149 C C . VAL B 1 120 ? 7.473 -1.222 1.194 1 92.88 120 VAL B C 1
ATOM 5151 O O . VAL B 1 120 ? 7.328 -1.018 -0.013 1 92.88 120 VAL B O 1
ATOM 5154 N N . ARG B 1 121 ? 6.695 -0.907 2.102 1 84.94 121 ARG B N 1
ATOM 5155 C CA . ARG B 1 121 ? 5.551 -0.068 1.759 1 84.94 121 ARG B CA 1
ATOM 5156 C C . ARG B 1 121 ? 5.883 1.41 1.938 1 84.94 121 ARG B C 1
ATOM 5158 O O . ARG B 1 121 ? 6.176 1.855 3.049 1 84.94 121 ARG B O 1
ATOM 5165 N N . LEU B 1 122 ? 5.859 2.102 0.803 1 82.56 122 LEU B N 1
ATOM 5166 C CA . LEU B 1 122 ? 6.113 3.537 0.861 1 82.56 122 LEU B CA 1
ATOM 5167 C C . LEU B 1 122 ? 4.828 4.324 0.612 1 82.56 122 LEU B C 1
ATOM 5169 O O . LEU B 1 122 ? 3.994 3.916 -0.198 1 82.56 122 LEU B O 1
ATOM 5173 N N . ASP B 1 123 ? 4.602 5.223 1.373 1 66.12 123 ASP B N 1
ATOM 5174 C CA . ASP B 1 123 ? 3.512 6.164 1.137 1 66.12 123 ASP B CA 1
ATOM 5175 C C . ASP B 1 123 ? 4.023 7.438 0.473 1 66.12 123 ASP B C 1
ATOM 5177 O O . ASP B 1 123 ? 4.734 8.227 1.099 1 66.12 123 ASP B O 1
ATOM 5181 N N . PRO B 1 124 ? 3.738 7.512 -0.816 1 58.34 124 PRO B N 1
ATOM 5182 C CA . PRO B 1 124 ? 4.246 8.695 -1.52 1 58.34 124 PRO B CA 1
ATOM 5183 C C . PRO B 1 124 ? 3.824 10 -0.855 1 58.34 124 PRO B C 1
ATOM 5185 O O . PRO B 1 124 ? 4.445 11.039 -1.083 1 58.34 124 PRO B O 1
ATOM 5188 N N . ARG B 1 125 ? 2.736 10.055 -0.115 1 54.72 125 ARG B N 1
ATOM 5189 C CA . ARG B 1 125 ? 2.207 11.266 0.507 1 54.72 125 ARG B CA 1
ATOM 5190 C C . ARG B 1 125 ? 2.984 11.617 1.771 1 54.72 125 ARG B C 1
ATOM 5192 O O . ARG B 1 125 ? 2.875 12.734 2.283 1 54.72 125 ARG B O 1
ATOM 5199 N N . ARG B 1 126 ? 3.703 10.555 2.203 1 57.88 126 ARG B N 1
ATOM 5200 C CA . ARG B 1 126 ? 4.473 10.797 3.42 1 57.88 126 ARG B CA 1
ATOM 5201 C C . ARG B 1 126 ? 5.887 11.258 3.088 1 57.88 126 ARG B C 1
ATOM 5203 O O . ARG B 1 126 ? 6.695 10.477 2.578 1 57.88 126 ARG B O 1
ATOM 5210 N N . ALA B 1 127 ? 6.035 12.438 3.4 1 59.88 127 ALA B N 1
ATOM 5211 C CA . ALA B 1 127 ? 7.375 12.992 3.248 1 59.88 127 ALA B CA 1
ATOM 5212 C C . ALA B 1 127 ? 8.383 12.25 4.129 1 59.88 127 ALA B C 1
ATOM 5214 O O . ALA B 1 127 ? 8.07 11.898 5.27 1 59.88 127 ALA B O 1
ATOM 5215 N N . GLY B 1 128 ? 9.438 11.57 3.562 1 69.38 128 GLY B N 1
ATOM 5216 C CA . GLY B 1 128 ? 10.508 11.008 4.371 1 69.38 128 GLY B CA 1
ATOM 5217 C C . GLY B 1 128 ? 10.742 9.531 4.109 1 69.38 128 GLY B C 1
ATOM 5218 O O . GLY B 1 128 ? 11.828 9.008 4.379 1 69.38 128 GLY B O 1
ATOM 5219 N N . ASP B 1 129 ? 9.68 8.844 3.572 1 76.81 129 ASP B N 1
ATOM 5220 C CA . ASP B 1 129 ? 9.828 7.406 3.387 1 76.81 129 ASP B CA 1
ATOM 5221 C C . ASP B 1 129 ? 10.93 7.086 2.385 1 76.81 129 ASP B C 1
ATOM 5223 O O . ASP B 1 129 ? 11.81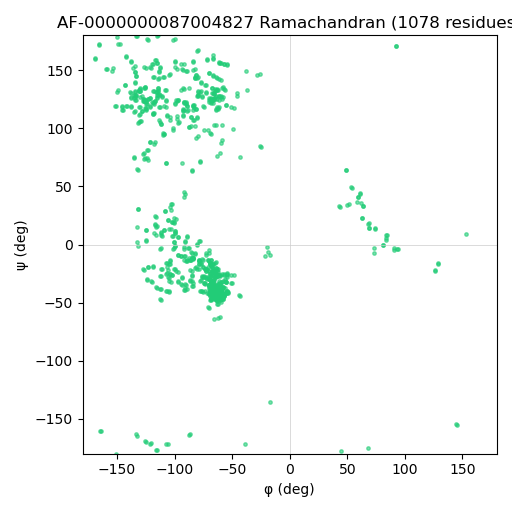2 6.266 2.66 1 76.81 129 ASP B O 1
ATOM 5227 N N . ILE B 1 130 ? 10.898 7.766 1.356 1 77.19 130 ILE B N 1
ATOM 5228 C CA . ILE B 1 130 ? 11.891 7.496 0.313 1 77.19 130 ILE B CA 1
ATOM 5229 C C . ILE B 1 130 ? 13.281 7.859 0.817 1 77.19 130 ILE B C 1
ATOM 5231 O O . ILE B 1 130 ? 14.25 7.145 0.547 1 77.19 130 ILE B O 1
ATOM 5235 N N . GLU B 1 131 ? 13.297 8.852 1.56 1 76.88 131 GLU B N 1
ATOM 5236 C CA . GLU B 1 131 ? 14.578 9.305 2.104 1 76.88 131 GLU B CA 1
ATOM 5237 C C . GLU B 1 131 ? 15.125 8.312 3.125 1 76.88 131 GLU B C 1
ATOM 5239 O O . GLU B 1 131 ? 16.328 8.062 3.172 1 76.88 131 GLU B O 1
ATOM 5244 N N . THR B 1 132 ? 14.227 7.871 3.867 1 80.5 132 THR B N 1
ATOM 5245 C CA . THR B 1 132 ? 14.633 6.875 4.852 1 80.5 132 THR B CA 1
ATOM 5246 C C . THR B 1 132 ? 15.195 5.633 4.168 1 80.5 132 THR B C 1
ATOM 5248 O O . THR B 1 132 ? 16.234 5.105 4.578 1 80.5 132 THR B O 1
ATOM 5251 N N . VAL B 1 133 ? 14.578 5.27 3.15 1 85.25 133 VAL B N 1
ATOM 5252 C CA . VAL B 1 133 ? 15.016 4.09 2.414 1 85.25 133 VAL B CA 1
ATOM 5253 C C . VAL B 1 133 ? 16.344 4.375 1.729 1 85.25 133 VAL B C 1
ATOM 5255 O O . VAL B 1 133 ? 17.234 3.516 1.701 1 85.25 133 VAL B O 1
ATOM 5258 N N . SER B 1 134 ? 16.516 5.488 1.213 1 83.06 134 SER B N 1
ATOM 5259 C CA . SER B 1 134 ? 17.766 5.871 0.562 1 83.06 134 SER B CA 1
ATOM 5260 C C . SER B 1 134 ? 18.938 5.805 1.534 1 83.06 134 SER B C 1
ATOM 5262 O O . SER B 1 134 ? 20 5.301 1.19 1 83.06 134 SER B O 1
ATOM 5264 N N . SER B 1 135 ? 18.703 6.238 2.684 1 79.31 135 SER B N 1
ATOM 5265 C CA . SER B 1 135 ? 19.734 6.176 3.715 1 79.31 135 SER B CA 1
ATOM 5266 C C . SER B 1 135 ? 20.031 4.734 4.113 1 79.31 135 SER B C 1
ATOM 5268 O O . SER B 1 135 ? 21.188 4.363 4.316 1 79.31 135 SER B O 1
ATOM 5270 N N . ALA B 1 136 ? 18.969 4.023 4.246 1 84.81 136 ALA B N 1
ATOM 5271 C CA . ALA B 1 136 ? 19.109 2.613 4.602 1 84.81 136 ALA B CA 1
ATOM 5272 C C . ALA B 1 136 ? 19.922 1.86 3.541 1 84.81 136 ALA B C 1
ATOM 5274 O O . ALA B 1 136 ? 20.641 0.913 3.857 1 84.81 136 ALA B O 1
ATOM 5275 N N . ASN B 1 137 ? 19.828 2.256 2.305 1 90.69 137 ASN B N 1
ATOM 5276 C CA . ASN B 1 137 ? 20.5 1.594 1.185 1 90.69 137 ASN B CA 1
ATOM 5277 C C . ASN B 1 137 ? 22.016 1.667 1.307 1 90.69 137 ASN B C 1
ATOM 5279 O O . ASN B 1 137 ? 22.719 0.822 0.761 1 90.69 137 ASN B O 1
ATOM 5283 N N . LEU B 1 138 ? 22.5 2.545 2.051 1 86.81 138 LEU B N 1
ATOM 5284 C CA . LEU B 1 138 ? 23.938 2.643 2.238 1 86.81 138 LEU B CA 1
ATOM 5285 C C . LEU B 1 138 ? 24.484 1.394 2.92 1 86.81 138 LEU B C 1
ATOM 5287 O O . LEU B 1 138 ? 25.531 0.866 2.518 1 86.81 138 LEU B O 1
ATOM 5291 N N . SER B 1 139 ? 23.75 1.05 3.91 1 88.81 139 SER B N 1
ATOM 5292 C CA . SER B 1 139 ? 24.125 -0.195 4.57 1 88.81 139 SER B CA 1
ATOM 5293 C C . SER B 1 139 ? 24.094 -1.37 3.6 1 88.81 139 SER B C 1
ATOM 5295 O O . SER B 1 139 ? 25 -2.207 3.594 1 88.81 139 SER B O 1
ATOM 5297 N N . PHE B 1 140 ? 23.141 -1.37 2.791 1 95.38 140 PHE B N 1
ATOM 5298 C CA . PHE B 1 140 ? 22.984 -2.477 1.854 1 95.38 140 PHE B CA 1
ATOM 5299 C C . PHE B 1 140 ? 24.094 -2.451 0.8 1 95.38 140 PHE B C 1
ATOM 5301 O O . PHE B 1 140 ? 24.594 -3.5 0.391 1 95.38 140 PHE B O 1
ATOM 5308 N N . HIS B 1 141 ? 24.453 -1.229 0.363 1 95.56 141 HIS B N 1
ATOM 5309 C CA . HIS B 1 141 ? 25.578 -1.108 -0.56 1 95.56 141 HIS B CA 1
ATOM 5310 C C . HIS B 1 141 ? 26.828 -1.761 0.011 1 95.56 141 HIS B C 1
ATOM 5312 O O . HIS B 1 141 ? 27.531 -2.488 -0.694 1 95.56 141 HIS B O 1
ATOM 5318 N N . ARG B 1 142 ? 27.031 -1.548 1.231 1 94.12 142 ARG B N 1
ATOM 5319 C CA . ARG B 1 142 ? 28.219 -2.086 1.887 1 94.12 142 ARG B CA 1
ATOM 5320 C C . ARG B 1 142 ? 28.156 -3.607 1.97 1 94.12 142 ARG B C 1
ATOM 5322 O O . ARG B 1 142 ? 29.156 -4.289 1.754 1 94.12 142 ARG B O 1
ATOM 5329 N N . VAL B 1 143 ? 27 -4.047 2.232 1 96.12 143 VAL B N 1
ATOM 5330 C CA . VAL B 1 143 ? 26.812 -5.496 2.311 1 96.12 143 VAL B CA 1
ATOM 5331 C C . VAL B 1 143 ? 27.047 -6.117 0.936 1 96.12 143 VAL B C 1
ATOM 5333 O O . VAL B 1 143 ? 27.688 -7.164 0.819 1 96.12 143 VAL B O 1
ATOM 5336 N N . LEU B 1 144 ? 26.531 -5.48 -0.077 1 97.38 144 LEU B N 1
ATOM 5337 C CA . LEU B 1 144 ? 26.719 -5.969 -1.44 1 97.38 144 LEU B CA 1
ATOM 5338 C C . LEU B 1 144 ? 28.188 -5.992 -1.818 1 97.38 144 LEU B C 1
ATOM 5340 O O . LEU B 1 144 ? 28.688 -6.988 -2.348 1 97.38 144 LEU B O 1
ATOM 5344 N N . ARG B 1 145 ? 28.875 -4.98 -1.428 1 95.44 145 ARG B N 1
ATOM 5345 C CA . ARG B 1 145 ? 30.297 -4.875 -1.722 1 95.44 145 ARG B CA 1
ATOM 5346 C C . ARG B 1 145 ? 31.109 -5.891 -0.912 1 95.44 145 ARG B C 1
ATOM 5348 O O . ARG B 1 145 ? 32.125 -6.383 -1.372 1 95.44 145 ARG B O 1
ATOM 5355 N N . GLY B 1 146 ? 30.5 -6.137 0.199 1 94.75 146 GLY B N 1
ATOM 5356 C CA . GLY B 1 146 ? 31.203 -7.02 1.124 1 94.75 146 GLY B CA 1
ATOM 5357 C C . GLY B 1 146 ? 31.078 -8.484 0.757 1 94.75 146 GLY B C 1
ATOM 5358 O O . GLY B 1 146 ? 31.516 -9.359 1.509 1 94.75 146 GLY B O 1
ATOM 5359 N N . GLY B 1 147 ? 30.453 -8.734 -0.317 1 96 147 GLY B N 1
ATOM 5360 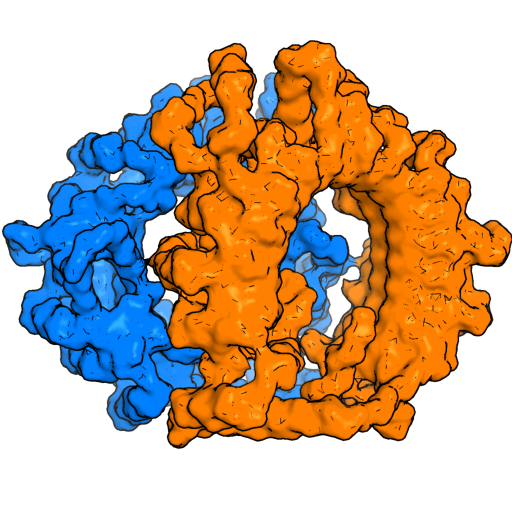C CA . GLY B 1 147 ? 30.453 -10.117 -0.762 1 96 147 GLY B CA 1
ATOM 5361 C C . GLY B 1 147 ? 29.062 -10.648 -1.064 1 96 147 GLY B C 1
ATOM 5362 O O . GLY B 1 147 ? 28.906 -11.703 -1.693 1 96 147 GLY B O 1
ATOM 5363 N N . LEU B 1 148 ? 28.031 -10.031 -0.639 1 97.56 148 LEU B N 1
ATOM 5364 C CA . LEU B 1 148 ? 26.672 -10.516 -0.861 1 97.56 148 LEU B CA 1
ATOM 5365 C C . LEU B 1 148 ? 26.375 -10.625 -2.352 1 97.56 148 LEU B C 1
ATOM 5367 O O . LEU B 1 148 ? 25.781 -11.609 -2.801 1 97.56 148 LEU B O 1
ATOM 5371 N N . ALA B 1 149 ? 26.766 -9.68 -3.135 1 97.75 149 ALA B N 1
ATOM 5372 C CA . ALA B 1 149 ? 26.453 -9.617 -4.562 1 97.75 149 ALA B CA 1
ATOM 5373 C C . ALA B 1 149 ? 26.953 -10.875 -5.281 1 97.75 149 ALA B C 1
ATOM 5375 O O . ALA B 1 149 ? 26.266 -11.398 -6.16 1 97.75 149 ALA B O 1
ATOM 5376 N N . ALA B 1 150 ? 28.062 -11.352 -4.871 1 97.12 150 ALA B N 1
ATOM 5377 C CA . ALA B 1 150 ? 28.703 -12.484 -5.547 1 97.12 150 ALA B CA 1
ATOM 5378 C C . ALA B 1 150 ? 27.875 -13.758 -5.371 1 97.12 150 ALA B C 1
ATOM 5380 O O . ALA B 1 150 ? 27.984 -14.695 -6.164 1 97.12 150 ALA B O 1
ATOM 5381 N N . ASN B 1 151 ? 27.016 -13.758 -4.398 1 97.38 151 ASN B N 1
ATOM 5382 C CA . ASN B 1 151 ? 26.312 -14.992 -4.07 1 97.38 151 ASN B CA 1
ATOM 5383 C C . ASN B 1 151 ? 24.844 -14.93 -4.504 1 97.38 151 ASN B C 1
ATOM 5385 O O . ASN B 1 151 ? 24.188 -15.969 -4.629 1 97.38 151 ASN B O 1
ATOM 5389 N N . LEU B 1 152 ? 24.328 -13.805 -4.781 1 98.12 152 LEU B N 1
ATOM 5390 C CA . LEU B 1 152 ? 22.906 -13.602 -5.023 1 98.12 152 LEU B CA 1
ATOM 5391 C C . LEU B 1 152 ? 22.469 -14.281 -6.316 1 98.12 152 LEU B C 1
ATOM 5393 O O . LEU B 1 152 ? 23.172 -14.195 -7.332 1 98.12 152 LEU B O 1
ATOM 5397 N N . ARG B 1 153 ? 21.406 -14.945 -6.238 1 98.44 153 ARG B N 1
ATOM 5398 C CA . ARG B 1 153 ? 20.75 -15.555 -7.398 1 98.44 153 ARG B CA 1
ATOM 5399 C C . ARG B 1 153 ? 19.391 -14.93 -7.648 1 98.44 153 ARG B C 1
ATOM 5401 O O . ARG B 1 153 ? 18.938 -14.852 -8.797 1 98.44 153 ARG B O 1
ATOM 5408 N N . SER B 1 154 ? 18.703 -14.617 -6.609 1 98.5 154 SER B N 1
ATOM 5409 C CA . SER B 1 154 ? 17.406 -13.961 -6.652 1 98.5 154 SER B CA 1
ATOM 5410 C C . SER B 1 154 ? 17.344 -12.812 -5.648 1 98.5 154 SER B C 1
ATOM 5412 O O . SER B 1 154 ? 17.672 -12.984 -4.477 1 98.5 154 SER B O 1
ATOM 5414 N N . LEU B 1 155 ? 16.953 -11.656 -6.137 1 98.5 155 LEU B N 1
ATOM 5415 C CA . LEU B 1 155 ? 16.875 -10.477 -5.285 1 98.5 155 LEU B CA 1
ATOM 5416 C C . LEU B 1 155 ? 15.57 -9.719 -5.52 1 98.5 155 LEU B C 1
ATOM 5418 O O . LEU B 1 155 ? 15.305 -9.266 -6.637 1 98.5 155 LEU B O 1
ATOM 5422 N N . VAL B 1 156 ? 14.773 -9.703 -4.52 1 97.75 156 VAL B N 1
ATOM 5423 C CA . VAL B 1 156 ? 13.531 -8.93 -4.559 1 97.75 156 VAL B CA 1
ATOM 5424 C C . VAL B 1 156 ? 13.664 -7.691 -3.674 1 97.75 156 VAL B C 1
ATOM 5426 O O . VAL B 1 156 ? 13.773 -7.805 -2.451 1 97.75 156 VAL B O 1
ATOM 5429 N N . LEU B 1 157 ? 13.703 -6.555 -4.309 1 97.31 157 LEU B N 1
ATOM 5430 C CA . LEU B 1 157 ? 13.766 -5.27 -3.619 1 97.31 157 LEU B CA 1
ATOM 5431 C C . LEU B 1 157 ? 12.609 -4.367 -4.039 1 97.31 157 LEU B C 1
ATOM 5433 O O . LEU B 1 157 ? 12.805 -3.412 -4.793 1 97.31 157 LEU B O 1
ATOM 5437 N N . ARG B 1 158 ? 11.508 -4.586 -3.463 1 94.31 158 ARG B N 1
ATOM 5438 C CA . ARG B 1 158 ? 10.359 -3.775 -3.838 1 94.31 158 ARG B CA 1
ATOM 5439 C C . ARG B 1 158 ? 10.344 -2.455 -3.074 1 94.31 158 ARG B C 1
ATOM 5441 O O . ARG B 1 158 ? 10.367 -2.445 -1.842 1 94.31 158 ARG B O 1
ATOM 5448 N N . SER B 1 159 ? 10.406 -1.34 -3.799 1 92 159 SER B N 1
ATOM 5449 C CA . SER B 1 159 ? 10.352 0.028 -3.293 1 92 159 SER B CA 1
ATOM 5450 C C . SER B 1 159 ? 11.664 0.411 -2.609 1 92 159 SER B C 1
ATOM 5452 O O . SER B 1 159 ? 11.719 1.405 -1.883 1 92 159 SER B O 1
ATOM 5454 N N . VAL B 1 160 ? 12.656 -0.351 -2.812 1 93.44 160 VAL B N 1
ATOM 5455 C CA . VAL B 1 160 ? 13.883 -0.138 -2.049 1 93.44 160 VAL B CA 1
ATOM 5456 C C . VAL B 1 160 ? 15.055 0.053 -3.002 1 93.44 160 VAL B C 1
ATOM 5458 O O . VAL B 1 160 ? 16.031 0.746 -2.676 1 93.44 160 VAL B O 1
ATOM 5461 N N . CYS B 1 161 ? 15.047 -0.518 -4.137 1 96.19 161 CYS B N 1
ATOM 5462 C CA . CYS B 1 161 ? 16.172 -0.564 -5.055 1 96.19 161 CYS B CA 1
ATOM 5463 C C . CYS B 1 161 ? 16.547 0.834 -5.531 1 96.19 161 CYS B C 1
ATOM 5465 O O . CYS B 1 161 ? 15.68 1.688 -5.707 1 96.19 161 CYS B O 1
ATOM 5467 N N . ASP B 1 162 ? 17.812 1.068 -5.691 1 93.81 162 ASP B N 1
ATOM 5468 C CA . ASP B 1 162 ? 18.281 2.326 -6.262 1 93.81 162 ASP B CA 1
ATOM 5469 C C . ASP B 1 162 ? 19.328 2.08 -7.34 1 93.81 162 ASP B C 1
ATOM 5471 O O . ASP B 1 162 ? 19.672 0.932 -7.629 1 93.81 162 ASP B O 1
ATOM 5475 N N . ASN B 1 163 ? 19.859 3.061 -7.977 1 93 163 ASN B N 1
ATOM 5476 C CA . ASN B 1 163 ? 20.797 2.938 -9.094 1 93 163 ASN B CA 1
ATOM 5477 C C . ASN B 1 163 ? 22.141 2.352 -8.641 1 93 163 ASN B C 1
ATOM 5479 O O . ASN B 1 163 ? 22.766 1.6 -9.383 1 93 163 ASN B O 1
ATOM 5483 N N . GLU B 1 164 ? 22.547 2.684 -7.48 1 93.06 164 GLU B N 1
ATOM 5484 C CA . GLU B 1 164 ? 23.812 2.154 -6.984 1 93.06 164 GLU B CA 1
ATOM 5485 C C . GLU B 1 164 ? 23.734 0.646 -6.762 1 93.06 164 GLU B C 1
ATOM 5487 O O . GLU B 1 164 ? 24.688 -0.08 -7.031 1 93.06 164 GLU B O 1
ATOM 5492 N N . ILE B 1 165 ? 22.609 0.255 -6.262 1 97.25 165 ILE B N 1
ATOM 5493 C CA . ILE B 1 165 ? 22.406 -1.182 -6.109 1 97.25 165 ILE B CA 1
ATOM 5494 C C . ILE B 1 165 ? 22.531 -1.868 -7.465 1 97.25 165 ILE B C 1
ATOM 5496 O O . ILE B 1 165 ? 23.219 -2.883 -7.594 1 97.25 165 ILE B O 1
ATOM 5500 N N . LEU B 1 166 ? 21.906 -1.306 -8.445 1 97.5 166 LEU B N 1
ATOM 5501 C CA . LEU B 1 166 ? 21.969 -1.87 -9.789 1 97.5 166 LEU B CA 1
ATOM 5502 C C . LEU B 1 166 ? 23.406 -1.89 -10.297 1 97.5 166 LEU B C 1
ATOM 5504 O O . LEU B 1 166 ? 23.844 -2.869 -10.914 1 97.5 166 LEU B O 1
ATOM 5508 N N . ARG B 1 167 ? 24.125 -0.846 -10.039 1 95.88 167 ARG B N 1
ATOM 5509 C CA . ARG B 1 167 ? 25.531 -0.779 -10.438 1 95.88 167 ARG B CA 1
ATOM 5510 C C . ARG B 1 167 ? 26.328 -1.896 -9.781 1 95.88 167 ARG B C 1
ATOM 5512 O O . ARG B 1 167 ? 27.094 -2.588 -10.453 1 95.88 167 ARG B O 1
ATOM 5519 N N . LEU B 1 168 ? 26.125 -2.031 -8.547 1 96.88 168 LEU B N 1
ATOM 5520 C CA . LEU B 1 168 ? 26.859 -3.043 -7.793 1 96.88 168 LEU B CA 1
ATOM 5521 C C . LEU B 1 168 ? 26.5 -4.445 -8.266 1 96.88 168 LEU B C 1
ATOM 5523 O O . LEU B 1 168 ? 27.359 -5.316 -8.375 1 96.88 168 LEU B O 1
ATOM 5527 N N . LEU B 1 169 ? 25.25 -4.664 -8.508 1 97.81 169 LEU B N 1
ATOM 5528 C CA . LEU B 1 169 ? 24.812 -5.957 -9.031 1 97.81 169 LEU B CA 1
ATOM 5529 C C . LEU B 1 169 ? 25.453 -6.23 -10.391 1 97.81 169 LEU B C 1
ATOM 5531 O O . LEU B 1 169 ? 25.938 -7.336 -10.648 1 97.81 169 LEU B O 1
ATOM 5535 N N . GLY B 1 170 ? 25.406 -5.254 -11.234 1 96.75 170 GLY B N 1
ATOM 5536 C CA . GLY B 1 170 ? 26.016 -5.414 -12.555 1 96.75 170 GLY B CA 1
ATOM 5537 C C . GLY B 1 170 ? 27.469 -5.852 -12.5 1 96.75 170 GLY B C 1
ATOM 5538 O O . GLY B 1 170 ? 27.859 -6.793 -13.188 1 96.75 170 GLY B O 1
ATOM 5539 N N . ARG B 1 171 ? 28.172 -5.324 -11.625 1 93.69 171 ARG B N 1
ATOM 5540 C CA . ARG B 1 171 ? 29.625 -5.504 -11.586 1 93.69 171 ARG B CA 1
ATOM 5541 C C . ARG B 1 171 ? 30 -6.762 -10.812 1 93.69 171 ARG B C 1
ATOM 5543 O O . ARG B 1 171 ? 30.969 -7.434 -11.141 1 93.69 171 ARG B O 1
ATOM 5550 N N . HIS B 1 172 ? 29.156 -7.086 -9.82 1 95.56 172 HIS B N 1
ATOM 5551 C CA . HIS B 1 172 ? 29.672 -8.047 -8.859 1 95.56 172 HIS B CA 1
ATOM 5552 C C . HIS B 1 172 ? 28.75 -9.258 -8.734 1 95.56 172 HIS B C 1
ATOM 5554 O O . HIS B 1 172 ? 28.984 -10.133 -7.898 1 95.56 172 HIS B O 1
ATOM 5560 N N . CYS B 1 173 ? 27.703 -9.383 -9.492 1 96.62 173 CYS B N 1
ATOM 5561 C CA . CYS B 1 173 ? 26.734 -10.469 -9.32 1 96.62 173 CYS B CA 1
ATOM 5562 C C . CYS B 1 173 ? 26.672 -11.352 -10.555 1 96.62 173 CYS B C 1
ATOM 5564 O O . CYS B 1 173 ? 25.734 -11.273 -11.336 1 96.62 173 CYS B O 1
ATOM 5566 N N . PRO B 1 174 ? 27.5 -12.305 -10.625 1 95.31 174 PRO B N 1
ATOM 5567 C CA . PRO B 1 174 ? 27.578 -13.109 -11.844 1 95.31 174 PRO B CA 1
ATOM 5568 C C . PRO B 1 174 ? 26.453 -14.141 -11.945 1 95.31 174 PRO B C 1
ATOM 5570 O O . PRO B 1 174 ? 26.188 -14.664 -13.031 1 95.31 174 PRO B O 1
ATOM 5573 N N . HIS B 1 175 ? 25.719 -14.406 -10.875 1 96.56 175 HIS B N 1
ATOM 5574 C CA . HIS B 1 175 ? 24.797 -15.523 -10.883 1 96.56 175 HIS B CA 1
ATOM 5575 C C . HIS B 1 175 ? 23.344 -15.047 -10.734 1 96.56 175 HIS B C 1
ATOM 5577 O O . HIS B 1 175 ? 22.438 -15.852 -10.531 1 96.56 175 HIS B O 1
ATOM 5583 N N . LEU B 1 176 ? 23.141 -13.789 -10.797 1 97.94 176 LEU B N 1
ATOM 5584 C CA . LEU B 1 176 ? 21.812 -13.234 -10.562 1 97.94 176 LEU B CA 1
ATOM 5585 C C . LEU B 1 176 ? 20.859 -13.617 -11.688 1 97.94 176 LEU B C 1
ATOM 5587 O O . LEU B 1 176 ? 21.125 -13.336 -12.852 1 97.94 176 LEU B O 1
ATOM 5591 N N . ARG B 1 177 ? 19.781 -14.258 -11.367 1 98.25 177 ARG B N 1
ATOM 5592 C CA . ARG B 1 177 ? 18.812 -14.695 -12.367 1 98.25 177 ARG B CA 1
ATOM 5593 C C . ARG B 1 177 ? 17.547 -13.852 -12.297 1 98.25 177 ARG B C 1
ATOM 5595 O O . ARG B 1 177 ? 16.922 -13.578 -13.328 1 98.25 177 ARG B O 1
ATOM 5602 N N . HIS B 1 178 ? 17.141 -13.555 -11.102 1 98.25 178 HIS B N 1
ATOM 5603 C CA . HIS B 1 178 ? 15.898 -12.836 -10.875 1 98.25 178 HIS B CA 1
ATOM 5604 C C . HIS B 1 178 ? 16.125 -11.562 -10.062 1 98.25 178 HIS B C 1
ATOM 5606 O O . HIS B 1 178 ? 16.641 -11.617 -8.945 1 98.25 178 HIS B O 1
ATOM 5612 N N . LEU B 1 179 ? 15.773 -10.453 -10.625 1 98.44 179 LEU B N 1
ATOM 5613 C CA . LEU B 1 179 ? 15.844 -9.156 -9.953 1 98.44 179 LEU B CA 1
ATOM 5614 C C . LEU B 1 179 ? 14.484 -8.453 -9.984 1 98.44 179 LEU B C 1
ATOM 5616 O O . LEU B 1 179 ? 13.945 -8.195 -11.062 1 98.44 179 LEU B O 1
ATOM 5620 N N . ASP B 1 180 ? 13.922 -8.211 -8.867 1 97.31 180 ASP B N 1
ATOM 5621 C CA . ASP B 1 180 ? 12.648 -7.5 -8.758 1 97.31 180 ASP B CA 1
ATOM 5622 C C . ASP B 1 180 ? 12.836 -6.129 -8.109 1 97.31 180 ASP B C 1
ATOM 5624 O O . ASP B 1 180 ? 12.984 -6.031 -6.887 1 97.31 180 ASP B O 1
ATOM 5628 N N . ALA B 1 181 ? 12.805 -5.086 -8.93 1 96.88 181 ALA B N 1
ATOM 5629 C CA . ALA B 1 181 ? 12.945 -3.709 -8.461 1 96.88 181 ALA B CA 1
ATOM 5630 C C . ALA B 1 181 ? 11.625 -2.957 -8.547 1 96.88 181 ALA B C 1
ATOM 5632 O O . ALA B 1 181 ? 11.602 -1.733 -8.703 1 96.88 181 ALA B O 1
ATOM 5633 N N . THR B 1 182 ? 10.547 -3.668 -8.43 1 92.75 182 THR B N 1
ATOM 5634 C CA . THR B 1 182 ? 9.211 -3.104 -8.602 1 92.75 182 THR B CA 1
ATOM 5635 C C . THR B 1 182 ? 8.977 -1.968 -7.613 1 92.75 182 THR B C 1
ATOM 5637 O O . THR B 1 182 ? 9.344 -2.07 -6.441 1 92.75 182 THR B O 1
ATOM 5640 N N . SER B 1 183 ? 8.422 -0.855 -8.055 1 87.75 183 SER B N 1
ATOM 5641 C CA . SER B 1 183 ? 7.98 0.295 -7.273 1 87.75 183 SER B CA 1
ATOM 5642 C C . SER B 1 183 ? 9.164 1.045 -6.68 1 87.75 183 SER B C 1
ATOM 5644 O O . SER B 1 183 ? 9.008 1.826 -5.738 1 87.75 183 SER B O 1
ATOM 5646 N N . SER B 1 184 ? 10.344 0.748 -7.188 1 91.56 184 SER B N 1
ATOM 5647 C CA . SER B 1 184 ? 11.523 1.466 -6.723 1 91.56 184 SER B CA 1
ATOM 5648 C C . SER B 1 184 ? 11.742 2.746 -7.52 1 91.56 184 SER B C 1
ATOM 5650 O O . SER B 1 184 ? 12.43 2.736 -8.547 1 91.56 184 SER B O 1
ATOM 5652 N N . TRP B 1 185 ? 11.398 3.785 -7.008 1 81.81 185 TRP B N 1
ATOM 5653 C CA . TRP B 1 185 ? 11.359 5.07 -7.703 1 81.81 185 TRP B CA 1
ATOM 5654 C C . TRP B 1 185 ? 12.766 5.633 -7.883 1 81.81 185 TRP B C 1
ATOM 5656 O O . TRP B 1 185 ? 12.977 6.527 -8.711 1 81.81 185 TRP B O 1
ATOM 5666 N N . LEU B 1 186 ? 13.68 5.148 -7.113 1 85.38 186 LEU B N 1
ATOM 5667 C CA . LEU B 1 186 ? 15.055 5.625 -7.195 1 85.38 186 LEU B CA 1
ATOM 5668 C C . LEU B 1 186 ? 15.789 4.969 -8.359 1 85.38 186 LEU B C 1
ATOM 5670 O O . LEU B 1 186 ? 16.953 5.297 -8.633 1 85.38 186 LEU B O 1
ATOM 5674 N N . VAL B 1 187 ? 15.094 4.121 -9.07 1 91.06 187 VAL B N 1
ATOM 5675 C CA . VAL B 1 187 ? 15.648 3.449 -10.234 1 91.06 187 VAL B CA 1
ATOM 5676 C C . VAL B 1 187 ? 15.234 4.188 -11.508 1 91.06 187 VAL B C 1
ATOM 5678 O O . VAL B 1 187 ? 14.047 4.434 -11.727 1 91.06 187 VAL B O 1
ATOM 5681 N N . ASP B 1 188 ? 16.188 4.57 -12.289 1 87.44 188 ASP B N 1
ATOM 5682 C CA . ASP B 1 188 ? 15.93 5.207 -13.578 1 87.44 188 ASP B CA 1
ATOM 5683 C C . ASP B 1 188 ? 16.797 4.59 -14.672 1 87.44 188 ASP B C 1
ATOM 5685 O O . ASP B 1 188 ? 17.375 3.518 -14.484 1 87.44 188 ASP B O 1
ATOM 5689 N N . ASP B 1 189 ? 16.969 5.211 -15.82 1 87.06 189 ASP B N 1
ATOM 5690 C CA . ASP B 1 189 ? 17.703 4.66 -16.953 1 87.06 189 ASP B CA 1
ATOM 5691 C C . ASP B 1 189 ? 19.188 4.574 -16.656 1 87.06 189 ASP B C 1
ATOM 5693 O O . ASP B 1 189 ? 19.875 3.682 -17.156 1 87.06 189 ASP B O 1
ATOM 5697 N N . ASN B 1 190 ? 19.672 5.453 -15.867 1 86.69 190 ASN B N 1
ATOM 5698 C CA . ASN B 1 190 ? 21.078 5.398 -15.5 1 86.69 190 ASN B CA 1
ATOM 5699 C C . ASN B 1 190 ? 21.406 4.141 -14.695 1 86.69 190 ASN B C 1
ATOM 5701 O O . ASN B 1 190 ? 22.484 3.561 -14.844 1 86.69 190 ASN B O 1
ATOM 5705 N N . GLY B 1 191 ? 20.453 3.857 -13.867 1 93.44 191 GLY B N 1
ATOM 5706 C CA . GLY B 1 191 ? 20.625 2.621 -13.117 1 93.44 191 GLY B CA 1
ATOM 5707 C C . GLY B 1 191 ? 20.656 1.389 -14.008 1 93.44 191 GLY B C 1
ATOM 5708 O O . GLY B 1 191 ? 21.484 0.498 -13.812 1 93.44 191 GLY B O 1
ATOM 5709 N N . LEU B 1 192 ? 19.781 1.333 -14.93 1 93.88 192 LEU B N 1
ATOM 5710 C CA . LEU B 1 192 ? 19.734 0.201 -15.852 1 93.88 192 LEU B CA 1
ATOM 5711 C C . LEU B 1 192 ? 21 0.154 -16.703 1 93.88 192 LEU B C 1
ATOM 5713 O O . LEU B 1 192 ? 21.5 -0.927 -17.016 1 93.88 192 LEU B O 1
ATOM 5717 N N . ARG B 1 193 ? 21.438 1.288 -17.062 1 92.56 193 ARG B N 1
ATOM 5718 C CA . ARG B 1 193 ? 22.703 1.366 -17.781 1 92.56 193 ARG B CA 1
ATOM 5719 C C . ARG B 1 193 ? 23.844 0.778 -16.953 1 92.56 193 ARG B C 1
ATOM 5721 O O . ARG B 1 193 ? 24.656 0.009 -17.469 1 92.56 193 ARG B O 1
ATOM 5728 N N . ALA B 1 194 ? 23.859 1.157 -15.758 1 93.81 194 ALA B N 1
ATOM 5729 C CA . ALA B 1 194 ? 24.922 0.682 -14.859 1 93.81 194 ALA B CA 1
ATOM 5730 C C . ALA B 1 194 ? 24.797 -0.822 -14.625 1 93.81 194 ALA B C 1
ATOM 5732 O O . ALA B 1 194 ? 25.812 -1.504 -14.43 1 93.81 194 ALA B O 1
ATOM 5733 N N . LEU B 1 195 ? 23.609 -1.28 -14.648 1 96.62 195 LEU B N 1
ATOM 5734 C CA . LEU B 1 195 ? 23.375 -2.715 -14.516 1 96.62 195 LEU B CA 1
ATOM 5735 C C . LEU B 1 195 ? 23.969 -3.473 -15.703 1 96.62 195 LEU B C 1
ATOM 5737 O O . LEU B 1 195 ? 24.594 -4.52 -15.523 1 96.62 195 LEU B O 1
ATOM 5741 N N . CYS B 1 196 ? 23.875 -2.922 -16.875 1 95.94 196 CYS B N 1
ATOM 5742 C CA . CYS B 1 196 ? 24.188 -3.645 -18.109 1 95.94 196 CYS B CA 1
ATOM 5743 C C . CYS B 1 196 ? 25.641 -3.416 -18.516 1 95.94 196 CYS B C 1
ATOM 5745 O O . CYS B 1 196 ? 26.281 -4.324 -19.031 1 95.94 196 CYS B O 1
ATOM 5747 N N . PHE B 1 197 ? 26.156 -2.207 -18.266 1 94.44 197 PHE B N 1
ATOM 5748 C CA . PHE B 1 197 ? 27.422 -1.855 -18.906 1 94.44 197 PHE B CA 1
ATOM 5749 C C . PHE B 1 197 ? 28.5 -1.598 -17.859 1 94.44 197 PHE B C 1
ATOM 5751 O O . PHE B 1 197 ? 28.234 -1.005 -16.812 1 94.44 197 PHE B O 1
ATOM 5758 N N . LYS B 1 198 ? 29.734 -1.991 -18.172 1 90.62 198 LYS B N 1
ATOM 5759 C CA . LYS B 1 198 ? 30.891 -1.805 -17.297 1 90.62 198 LYS B CA 1
ATOM 5760 C C . LYS B 1 198 ? 31.281 -0.332 -17.219 1 90.62 198 LYS B C 1
ATOM 5762 O O . LYS B 1 198 ? 31.562 0.174 -16.125 1 90.62 198 LYS B O 1
ATOM 5767 N N . GLU B 1 199 ? 31.516 0.357 -18.359 1 75.31 199 GLU B N 1
ATOM 5768 C CA . GLU B 1 199 ? 31.953 1.748 -18.359 1 75.31 199 GLU B CA 1
ATOM 5769 C C . GLU B 1 199 ? 30.797 2.695 -18.656 1 75.31 199 GLU B C 1
ATOM 5771 O O . GLU B 1 199 ? 30.188 2.619 -19.719 1 75.31 199 GLU B O 1
ATOM 5776 N N . GLN B 1 200 ? 30.172 3.355 -17.641 1 61.56 200 GLN B N 1
ATOM 5777 C CA . GLN B 1 200 ? 29 4.23 -17.75 1 61.56 200 GLN B CA 1
ATOM 5778 C C . GLN B 1 200 ? 29.312 5.457 -18.609 1 61.56 200 GLN B C 1
ATOM 5780 O O . GLN B 1 200 ? 28.453 5.934 -19.359 1 61.56 200 GLN B O 1
ATOM 5785 N N . GLU B 1 201 ? 30.438 6.172 -18.281 1 54.72 201 GLU B N 1
ATOM 5786 C CA . GLU B 1 201 ? 30.766 7.496 -18.797 1 54.72 201 GLU B CA 1
ATOM 5787 C C . GLU B 1 201 ? 30.859 7.484 -20.328 1 54.72 201 GLU B C 1
ATOM 5789 O O . GLU B 1 201 ? 30.688 8.516 -20.969 1 54.72 201 GLU B O 1
ATOM 5794 N N . ALA B 1 202 ? 31.141 6.383 -20.812 1 50.12 202 ALA B N 1
ATOM 5795 C CA . ALA B 1 202 ? 31.406 6.383 -22.25 1 50.12 202 ALA B CA 1
ATOM 5796 C C . ALA B 1 202 ? 30.109 6.414 -23.047 1 50.12 202 ALA B C 1
ATOM 5798 O O . ALA B 1 202 ? 30.109 6.738 -24.234 1 50.12 202 ALA B O 1
ATOM 5799 N N . HIS B 1 203 ? 28.969 6.113 -22.266 1 55.69 203 HIS B N 1
ATOM 5800 C CA . HIS B 1 203 ? 27.781 5.969 -23.078 1 55.69 203 HIS B CA 1
ATOM 5801 C C . HIS B 1 203 ? 26.688 6.922 -22.641 1 55.69 203 HIS B C 1
ATOM 5803 O O . HIS B 1 203 ? 26.047 6.695 -21.609 1 55.69 203 HIS B O 1
ATOM 5809 N N . ILE B 1 204 ? 26.859 8.172 -22.922 1 56.31 204 ILE B N 1
ATOM 5810 C CA . ILE B 1 204 ? 25.828 9.141 -22.562 1 56.31 204 ILE B CA 1
ATOM 5811 C C . ILE B 1 204 ? 24.547 8.836 -23.328 1 56.31 204 ILE B C 1
ATOM 5813 O O . ILE B 1 204 ? 24.547 8.727 -24.547 1 56.31 204 ILE B O 1
ATOM 5817 N N . LEU B 1 205 ? 23.531 8.492 -22.578 1 60.31 205 LEU B N 1
ATOM 5818 C CA . LEU B 1 205 ? 22.234 8.25 -23.203 1 60.31 205 LEU B CA 1
ATOM 5819 C C . LEU B 1 205 ? 21.656 9.531 -23.797 1 60.31 205 LEU B C 1
ATOM 5821 O O . LEU B 1 205 ? 21.719 10.594 -23.172 1 60.31 205 LEU B O 1
ATOM 5825 N N . PRO B 1 206 ? 21.391 9.492 -25.078 1 58.47 206 PRO B N 1
ATOM 5826 C CA . PRO B 1 206 ? 20.75 10.695 -25.625 1 58.47 206 PRO B CA 1
ATOM 5827 C C . PRO B 1 206 ? 19.453 11.055 -24.906 1 58.47 206 PRO B C 1
ATOM 5829 O O . PRO B 1 206 ? 18.719 10.164 -24.453 1 58.47 206 PRO B O 1
ATOM 5832 N N . PRO B 1 207 ? 19.344 12.297 -24.578 1 54.16 207 PRO B N 1
ATOM 5833 C CA . PRO B 1 207 ? 18.172 12.75 -23.828 1 54.16 207 PRO B CA 1
ATOM 5834 C C . PRO B 1 207 ? 16.859 12.375 -24.516 1 54.16 207 PRO B C 1
ATOM 5836 O O . PRO B 1 207 ? 15.828 12.242 -23.844 1 54.16 207 PRO B O 1
ATOM 5839 N N . ASP B 1 208 ? 17.016 12.281 -25.953 1 52.72 208 ASP B N 1
ATOM 5840 C CA . ASP B 1 208 ? 15.773 12.227 -26.703 1 52.72 208 ASP B CA 1
ATOM 5841 C C . ASP B 1 208 ? 15.352 10.781 -26.969 1 52.72 208 ASP B C 1
ATOM 5843 O O . ASP B 1 208 ? 15.484 10.281 -28.078 1 52.72 208 ASP B O 1
ATOM 5847 N N . GLY B 1 209 ? 14.938 10 -26.078 1 60.31 209 GLY B N 1
ATOM 5848 C CA . GLY B 1 209 ? 14.336 8.695 -26.312 1 60.31 209 GLY B CA 1
ATOM 5849 C C . GLY B 1 209 ? 15.086 7.875 -27.344 1 60.31 209 GLY B C 1
ATOM 5850 O O . GLY B 1 209 ? 16.188 8.242 -27.75 1 60.31 209 GLY B O 1
ATOM 5851 N N . TYR B 1 210 ? 14.641 6.625 -27.734 1 61.62 210 TYR B N 1
ATOM 5852 C CA . TYR B 1 210 ? 15.258 5.715 -28.688 1 61.62 210 TYR B CA 1
ATOM 5853 C C . TYR B 1 210 ? 15.117 6.246 -30.109 1 61.62 210 TYR B C 1
ATOM 5855 O O . TYR B 1 210 ? 14.008 6.406 -30.625 1 61.62 210 TYR B O 1
ATOM 5863 N N . CYS B 1 211 ? 16.094 6.871 -30.641 1 61.56 211 CYS B N 1
ATOM 5864 C CA . CYS B 1 211 ? 16.156 7.449 -31.969 1 61.56 211 CYS B CA 1
ATOM 5865 C C . CYS B 1 211 ? 17.344 6.898 -32.75 1 61.56 211 CYS B C 1
ATOM 5867 O O . CYS B 1 211 ? 17.984 5.938 -32.312 1 61.56 211 CYS B O 1
ATOM 5869 N N . GLY B 1 212 ? 17.453 7.34 -34.094 1 61 212 GLY B N 1
ATOM 5870 C CA . GLY B 1 212 ? 18.531 6.906 -34.969 1 61 212 GLY B CA 1
ATOM 5871 C C . GLY B 1 212 ? 19.891 6.902 -34.281 1 61 212 GLY B C 1
ATOM 5872 O O . GLY B 1 212 ? 20.625 5.914 -34.344 1 61 212 GLY B O 1
ATOM 5873 N N . ASP B 1 213 ? 20.125 7.84 -33.625 1 66.62 213 ASP B N 1
ATOM 5874 C CA . ASP B 1 213 ? 21.422 7.988 -32.969 1 66.62 213 ASP B CA 1
ATOM 5875 C C . ASP B 1 213 ? 21.594 6.949 -31.859 1 66.62 213 ASP B C 1
ATOM 5877 O O . ASP B 1 213 ? 22.672 6.352 -31.719 1 66.62 213 ASP B O 1
ATOM 5881 N N . THR B 1 214 ? 20.547 6.758 -31.172 1 75.94 214 THR B N 1
ATOM 5882 C CA . THR B 1 214 ? 20.625 5.789 -30.094 1 75.94 214 THR B CA 1
ATOM 5883 C C . THR B 1 214 ? 20.812 4.375 -30.641 1 75.94 214 THR B C 1
ATOM 5885 O O . THR B 1 214 ? 21.516 3.562 -30.031 1 75.94 214 THR B O 1
ATOM 5888 N N . SER B 1 215 ? 20.234 4.156 -31.75 1 77.06 215 SER B N 1
ATOM 5889 C CA . SER B 1 215 ? 20.375 2.846 -32.375 1 77.06 215 SER B CA 1
ATOM 5890 C C . SER B 1 215 ? 21.828 2.582 -32.75 1 77.06 215 SER B C 1
ATOM 5892 O O . SER B 1 215 ? 22.328 1.47 -32.594 1 77.06 215 SER B O 1
ATOM 5894 N N . GLU B 1 216 ? 22.438 3.596 -33.281 1 76.5 216 GLU B N 1
ATOM 5895 C CA . GLU B 1 216 ? 23.844 3.475 -33.656 1 76.5 216 GLU B CA 1
ATOM 5896 C C . GLU B 1 216 ? 24.703 3.223 -32.406 1 76.5 216 GLU B C 1
ATOM 5898 O O . GLU B 1 216 ? 25.656 2.43 -32.469 1 76.5 216 GLU B O 1
ATOM 5903 N N . TRP B 1 217 ? 24.281 3.854 -31.5 1 77.12 217 TRP B N 1
ATOM 5904 C CA . TRP B 1 217 ? 25.016 3.697 -30.234 1 77.12 217 TRP B CA 1
ATOM 5905 C C . TRP B 1 217 ? 24.891 2.268 -29.719 1 77.12 217 TRP B C 1
ATOM 5907 O O . TRP B 1 217 ? 25.891 1.654 -29.344 1 77.12 217 TRP B O 1
ATOM 5917 N N . PHE B 1 218 ? 23.797 1.741 -29.719 1 82.69 218 PHE B N 1
ATOM 5918 C CA . PHE B 1 218 ? 23.562 0.395 -29.203 1 82.69 218 PHE B CA 1
ATOM 5919 C C . PHE B 1 218 ? 24.266 -0.644 -30.078 1 82.69 218 PHE B C 1
ATOM 5921 O O . PHE B 1 218 ? 24.734 -1.662 -29.578 1 82.69 218 PHE B O 1
ATOM 5928 N N . SER B 1 219 ? 24.359 -0.29 -31.281 1 81.5 219 SER B N 1
ATOM 5929 C CA . SER B 1 219 ? 25 -1.223 -32.219 1 81.5 219 SER B CA 1
ATOM 5930 C C . SER B 1 219 ? 26.5 -1.29 -31.984 1 81.5 219 SER B C 1
ATOM 5932 O O . SER B 1 219 ? 27.156 -2.271 -32.344 1 81.5 219 SER B O 1
ATOM 5934 N N . ALA B 1 220 ? 26.969 -0.277 -31.375 1 83.19 220 ALA B N 1
ATOM 5935 C CA . ALA B 1 220 ? 28.406 -0.198 -31.172 1 83.19 220 ALA B CA 1
ATOM 5936 C C . ALA B 1 220 ? 28.828 -0.945 -29.906 1 83.19 220 ALA B C 1
ATOM 5938 O O . ALA B 1 220 ? 30.016 -1.195 -29.688 1 83.19 220 ALA B O 1
ATOM 5939 N N . ILE B 1 221 ? 27.906 -1.378 -29.188 1 86.62 221 ILE B N 1
ATOM 5940 C CA . ILE B 1 221 ? 28.203 -2.018 -27.906 1 86.62 221 ILE B CA 1
ATOM 5941 C C . ILE B 1 221 ? 28.641 -3.463 -28.141 1 86.62 221 ILE B C 1
ATOM 5943 O O . ILE B 1 221 ? 27.953 -4.215 -28.844 1 86.62 221 ILE B O 1
ATOM 5947 N N . GLN B 1 222 ? 29.766 -3.809 -27.578 1 87.56 222 GLN B N 1
ATOM 5948 C CA . GLN B 1 222 ? 30.297 -5.164 -27.688 1 87.56 222 GLN B CA 1
ATOM 5949 C C . GLN B 1 222 ? 29.984 -5.977 -26.422 1 87.56 222 GLN B C 1
ATOM 5951 O O . GLN B 1 222 ? 29.734 -5.41 -25.359 1 87.56 222 GLN B O 1
ATOM 5956 N N . PRO B 1 223 ? 29.984 -7.242 -26.531 1 88.81 223 PRO B N 1
ATOM 5957 C CA . PRO B 1 223 ? 29.719 -8.102 -25.375 1 88.81 223 PRO B CA 1
ATOM 5958 C C . PRO B 1 223 ? 30.688 -7.832 -24.219 1 88.81 223 PRO B C 1
ATOM 5960 O O . PRO B 1 223 ? 30.328 -7.984 -23.062 1 88.81 223 PRO B O 1
ATOM 5963 N N . SER B 1 224 ? 31.891 -7.434 -24.578 1 90.06 224 SER B N 1
ATOM 5964 C CA . SER B 1 224 ? 32.906 -7.168 -23.562 1 90.06 224 SER B CA 1
ATOM 5965 C C . SER B 1 224 ? 32.562 -5.922 -22.75 1 90.06 224 SER B C 1
ATOM 5967 O O . SER B 1 224 ? 33.094 -5.715 -21.656 1 90.06 224 SER B O 1
ATOM 5969 N N . ASP B 1 225 ? 31.688 -5.16 -23.281 1 92.06 225 ASP B N 1
ATOM 5970 C CA . ASP B 1 225 ? 31.281 -3.928 -22.625 1 92.06 225 ASP B CA 1
ATOM 5971 C C . ASP B 1 225 ? 30.203 -4.191 -21.578 1 92.06 225 ASP B C 1
ATOM 5973 O O . ASP B 1 225 ? 29.906 -3.328 -20.75 1 92.06 225 ASP B O 1
ATOM 5977 N N . LEU B 1 226 ? 29.672 -5.363 -21.609 1 94.38 226 LEU B N 1
ATOM 5978 C CA . LEU B 1 226 ? 28.531 -5.688 -20.75 1 94.38 226 LEU B CA 1
ATOM 5979 C C . LEU B 1 226 ? 29 -6.227 -19.406 1 94.38 226 LEU B C 1
ATOM 5981 O O . LEU B 1 226 ? 30.062 -6.848 -19.312 1 94.38 226 LEU B O 1
ATOM 5985 N N . ASN B 1 227 ? 28.25 -5.973 -18.453 1 95.5 227 ASN B N 1
ATOM 5986 C CA . ASN B 1 227 ? 28.5 -6.559 -17.141 1 95.5 227 ASN B CA 1
ATOM 5987 C C . ASN B 1 227 ? 28.188 -8.055 -17.125 1 95.5 227 ASN B C 1
ATOM 5989 O O . ASN B 1 227 ? 27.422 -8.539 -17.953 1 95.5 227 ASN B O 1
ATOM 5993 N N . THR B 1 228 ? 28.75 -8.742 -16.188 1 91.62 228 THR B N 1
ATOM 5994 C CA . THR B 1 228 ? 28.656 -10.195 -16.141 1 91.62 228 THR B CA 1
ATOM 5995 C C . THR B 1 228 ? 27.234 -10.641 -15.797 1 91.62 228 THR B C 1
ATOM 5997 O O . THR B 1 228 ? 26.781 -11.695 -16.234 1 91.62 228 THR B O 1
ATOM 6000 N N . CYS B 1 229 ? 26.531 -9.82 -15.07 1 95.31 229 CYS B N 1
ATOM 6001 C CA . CYS B 1 229 ? 25.188 -10.188 -14.617 1 95.31 229 CYS B CA 1
ATOM 6002 C C . CYS B 1 229 ? 24.234 -10.328 -15.789 1 95.31 229 CYS B C 1
ATOM 6004 O O . CYS B 1 229 ? 23.219 -11.023 -15.695 1 95.31 229 CYS B O 1
ATOM 6006 N N . CYS B 1 230 ? 24.531 -9.695 -16.891 1 96.25 230 CYS B N 1
ATOM 6007 C CA . CYS B 1 230 ? 23.656 -9.695 -18.062 1 96.25 230 CYS B CA 1
ATOM 6008 C C . CYS B 1 230 ? 23.516 -11.102 -18.641 1 96.25 230 CYS B C 1
ATOM 6010 O O . CYS B 1 230 ? 22.5 -11.422 -19.266 1 96.25 230 CYS B O 1
ATOM 6012 N N . ARG B 1 231 ? 24.484 -11.938 -18.406 1 94.81 231 ARG B N 1
ATOM 6013 C CA . ARG B 1 231 ? 24.484 -13.289 -18.953 1 94.81 231 ARG B CA 1
ATOM 6014 C C . ARG B 1 231 ? 23.547 -14.203 -18.172 1 94.81 231 ARG B C 1
ATOM 6016 O O . ARG B 1 231 ? 22.953 -15.133 -18.734 1 94.81 231 ARG B O 1
ATOM 6023 N N . SER B 1 232 ? 23.406 -13.938 -16.922 1 96.81 232 SER B N 1
ATOM 6024 C CA . SER B 1 232 ? 22.672 -14.852 -16.062 1 96.81 232 SER B CA 1
ATOM 6025 C C . SER B 1 232 ? 21.234 -14.375 -15.844 1 96.81 232 SER B C 1
ATOM 6027 O O . SER B 1 232 ? 20.344 -15.18 -15.578 1 96.81 232 SER B O 1
ATOM 6029 N N . LEU B 1 233 ? 20.953 -13.109 -16 1 97.88 233 LEU B N 1
ATOM 6030 C CA . LEU B 1 233 ? 19.656 -12.516 -15.703 1 97.88 233 LEU B CA 1
ATOM 6031 C C . LEU B 1 233 ? 18.578 -13.094 -16.625 1 97.88 233 LEU B C 1
ATOM 6033 O O . LEU B 1 233 ? 18.797 -13.211 -17.828 1 97.88 233 LEU B O 1
ATOM 6037 N N . GLN B 1 234 ? 17.5 -13.461 -16 1 98 234 GLN B N 1
ATOM 6038 C CA . GLN B 1 234 ? 16.375 -13.992 -16.766 1 98 234 GLN B CA 1
ATOM 6039 C C . GLN B 1 234 ? 15.125 -13.133 -16.562 1 98 234 GLN B C 1
ATOM 6041 O O . GLN B 1 234 ? 14.25 -13.086 -17.438 1 98 234 GLN B O 1
ATOM 6046 N N . GLU B 1 235 ? 15.039 -12.602 -15.453 1 98 235 GLU B N 1
ATOM 6047 C CA . GLU B 1 235 ? 13.906 -11.734 -15.133 1 98 235 GLU B CA 1
ATOM 6048 C C . GLU B 1 235 ? 14.367 -10.461 -14.438 1 98 235 GLU B C 1
ATOM 6050 O O . GLU B 1 235 ? 15.141 -10.516 -13.477 1 98 235 GLU B O 1
ATOM 6055 N N . VAL B 1 236 ? 13.93 -9.336 -14.938 1 97.69 236 VAL B N 1
ATOM 6056 C CA . VAL B 1 236 ? 14.172 -8.031 -14.344 1 97.69 236 VAL B CA 1
ATOM 6057 C C . VAL B 1 236 ? 12.859 -7.246 -14.258 1 97.69 236 VAL B C 1
ATOM 6059 O O . VAL B 1 236 ? 12.359 -6.75 -15.273 1 97.69 236 VAL B O 1
ATOM 6062 N N . ARG B 1 237 ? 12.344 -7.168 -13.102 1 95.69 237 ARG B N 1
ATOM 6063 C CA . ARG B 1 237 ? 11.07 -6.469 -12.922 1 95.69 237 ARG B CA 1
ATOM 6064 C C . ARG B 1 237 ? 11.297 -5 -12.578 1 95.69 237 ARG B C 1
ATOM 6066 O O . ARG B 1 237 ? 11.953 -4.68 -11.586 1 95.69 237 ARG B O 1
ATOM 6073 N N . ILE B 1 238 ? 10.758 -4.113 -13.367 1 94.06 238 ILE B N 1
ATOM 6074 C CA . ILE B 1 238 ? 10.992 -2.686 -13.18 1 94.06 238 ILE B CA 1
ATOM 6075 C C . ILE B 1 238 ? 9.664 -1.937 -13.227 1 94.06 238 ILE B C 1
ATOM 6077 O O . ILE B 1 238 ? 9.609 -0.785 -13.664 1 94.06 238 ILE B O 1
ATOM 6081 N N . GLN B 1 239 ? 8.641 -2.613 -12.797 1 88.88 239 GLN B N 1
ATOM 6082 C CA . GLN B 1 239 ? 7.32 -1.989 -12.773 1 88.88 239 GLN B CA 1
ATOM 6083 C C . GLN B 1 239 ? 7.297 -0.797 -11.82 1 88.88 239 GLN B C 1
ATOM 6085 O O . GLN B 1 239 ? 7.852 -0.862 -10.719 1 88.88 239 GLN B O 1
ATOM 6090 N N . ASP B 1 240 ? 6.707 0.349 -12.297 1 81.38 240 ASP B N 1
ATOM 6091 C CA . ASP B 1 240 ? 6.508 1.529 -11.461 1 81.38 240 ASP B CA 1
ATOM 6092 C C . ASP B 1 240 ? 7.844 2.113 -11.008 1 81.38 240 ASP B C 1
ATOM 6094 O O . ASP B 1 240 ? 8.016 2.436 -9.828 1 81.38 240 ASP B O 1
ATOM 6098 N N . THR B 1 241 ? 8.812 2.004 -11.828 1 87.94 241 THR B N 1
ATOM 6099 C CA . THR B 1 241 ? 10.078 2.695 -11.625 1 87.94 241 THR B CA 1
ATOM 6100 C C . THR B 1 241 ? 10.164 3.943 -12.5 1 87.94 241 THR B C 1
ATOM 6102 O O . THR B 1 241 ? 9.258 4.211 -13.289 1 87.94 241 THR B O 1
ATOM 6105 N N . ASN B 1 242 ? 11.211 4.703 -12.359 1 80.06 242 ASN B N 1
ATOM 6106 C CA . ASN B 1 242 ? 11.398 5.926 -13.141 1 80.06 242 ASN B CA 1
ATOM 6107 C C . ASN B 1 242 ? 12.164 5.656 -14.43 1 80.06 242 ASN B C 1
ATOM 6109 O O . ASN B 1 242 ? 13.047 6.426 -14.812 1 80.06 242 ASN B O 1
ATOM 6113 N N . THR B 1 243 ? 11.82 4.617 -15.07 1 85.06 243 THR B N 1
ATOM 6114 C CA . THR B 1 243 ? 12.5 4.227 -16.297 1 85.06 243 THR B CA 1
ATOM 6115 C C . THR B 1 243 ? 11.703 4.652 -17.516 1 85.06 243 THR B C 1
ATOM 6117 O O . THR B 1 243 ? 10.484 4.828 -17.438 1 85.06 243 THR B O 1
ATOM 6120 N N . SER B 1 244 ? 12.375 4.879 -18.594 1 80.62 244 SER B N 1
ATOM 6121 C CA . SER B 1 244 ? 11.758 5.234 -19.859 1 80.62 244 SER B CA 1
ATOM 6122 C C . SER B 1 244 ? 11.828 4.074 -20.859 1 80.62 244 SER B C 1
ATOM 6124 O O . SER B 1 244 ? 12.242 2.969 -20.5 1 80.62 244 SER B O 1
ATOM 6126 N N . GLU B 1 245 ? 11.453 4.367 -22.047 1 83.62 245 GLU B N 1
ATOM 6127 C CA . GLU B 1 245 ? 11.531 3.375 -23.109 1 83.62 245 GLU B CA 1
ATOM 6128 C C . GLU B 1 245 ? 12.977 2.938 -23.359 1 83.62 245 GLU B C 1
ATOM 6130 O O . GLU B 1 245 ? 13.227 1.771 -23.656 1 83.62 245 GLU B O 1
ATOM 6135 N N . LEU B 1 246 ? 13.891 3.824 -23.203 1 84.81 246 LEU B N 1
ATOM 6136 C CA . LEU B 1 246 ? 15.305 3.539 -23.422 1 84.81 246 LEU B CA 1
ATOM 6137 C C . LEU B 1 246 ? 15.797 2.453 -22.469 1 84.81 246 LEU B C 1
ATOM 6139 O O . LEU B 1 246 ? 16.562 1.569 -22.859 1 84.81 246 LEU B O 1
ATOM 6143 N N . GLY B 1 247 ? 15.359 2.598 -21.25 1 89.12 247 GLY B N 1
ATOM 6144 C CA . GLY B 1 247 ? 15.727 1.577 -20.266 1 89.12 247 GLY B CA 1
ATOM 6145 C C . GLY B 1 247 ? 15.203 0.199 -20.625 1 89.12 247 GLY B C 1
ATOM 6146 O O . GLY B 1 247 ? 15.922 -0.794 -20.5 1 89.12 247 GLY B O 1
ATOM 6147 N N . VAL B 1 248 ? 14.031 0.175 -21.109 1 91.44 248 VAL B N 1
ATOM 6148 C CA . VAL B 1 248 ? 13.414 -1.082 -21.516 1 91.44 248 VAL B CA 1
ATOM 6149 C C . VAL B 1 248 ? 14.188 -1.674 -22.703 1 91.44 248 VAL B C 1
ATOM 6151 O O . VAL B 1 248 ? 14.508 -2.863 -22.703 1 91.44 248 VAL B O 1
ATOM 6154 N N . ILE B 1 249 ? 14.5 -0.853 -23.641 1 91.25 249 ILE B N 1
ATOM 6155 C CA . ILE B 1 249 ? 15.234 -1.282 -24.828 1 91.25 249 ILE B CA 1
ATOM 6156 C C . ILE B 1 249 ? 16.594 -1.841 -24.422 1 91.25 249 ILE B C 1
ATOM 6158 O O . ILE B 1 249 ? 17.031 -2.875 -24.938 1 91.25 249 ILE B O 1
ATOM 6162 N N . MET B 1 250 ? 17.234 -1.244 -23.5 1 91.69 250 MET B N 1
ATOM 6163 C CA . MET B 1 250 ? 18.547 -1.705 -23.016 1 91.69 250 MET B CA 1
ATOM 6164 C C . MET B 1 250 ? 18.438 -3.113 -22.438 1 91.69 250 MET B C 1
ATOM 6166 O O . MET B 1 250 ? 19.266 -3.977 -22.75 1 91.69 250 MET B O 1
ATOM 6170 N N . LEU B 1 251 ? 17.453 -3.316 -21.656 1 95.19 251 LEU B N 1
ATOM 6171 C CA . LEU B 1 251 ? 17.281 -4.629 -21.031 1 95.19 251 LEU B CA 1
ATOM 6172 C C . LEU B 1 251 ? 16.984 -5.688 -22.094 1 95.19 251 LEU B C 1
ATOM 6174 O O . LEU B 1 251 ? 17.531 -6.785 -22.047 1 95.19 251 LEU B O 1
ATOM 6178 N N . LEU B 1 252 ? 16.188 -5.34 -23.047 1 94.19 252 LEU B N 1
ATOM 6179 C CA . LEU B 1 252 ? 15.797 -6.27 -24.094 1 94.19 252 LEU B CA 1
ATOM 6180 C C . LEU B 1 252 ? 17 -6.652 -24.953 1 94.19 252 LEU B C 1
ATOM 6182 O O . LEU B 1 252 ? 17.141 -7.812 -25.344 1 94.19 252 LEU B O 1
ATOM 6186 N N . LEU B 1 253 ? 17.844 -5.734 -25.203 1 93 253 LEU B N 1
ATOM 6187 C CA . LEU B 1 253 ? 18.938 -5.941 -26.141 1 93 253 LEU B CA 1
ATOM 6188 C C . LEU B 1 253 ? 20.125 -6.617 -25.453 1 93 253 LEU B C 1
ATOM 6190 O O . LEU B 1 253 ? 20.812 -7.441 -26.062 1 93 253 LEU B O 1
ATOM 6194 N N . PHE B 1 254 ? 20.328 -6.281 -24.25 1 94.94 254 PHE B N 1
ATOM 6195 C CA . PHE B 1 254 ? 21.641 -6.617 -23.703 1 94.94 254 PHE B CA 1
ATOM 6196 C C . PHE B 1 254 ? 21.531 -7.691 -22.625 1 94.94 254 PHE B C 1
ATOM 6198 O O . PHE B 1 254 ? 22.531 -8.125 -22.062 1 94.94 254 PHE B O 1
ATOM 6205 N N . ILE B 1 255 ? 20.359 -8.109 -22.297 1 96.75 255 ILE B N 1
ATOM 6206 C CA . ILE B 1 255 ? 20.125 -9.305 -21.484 1 96.75 255 ILE B CA 1
ATOM 6207 C C . ILE B 1 255 ? 19.531 -10.406 -22.359 1 96.75 255 ILE B C 1
ATOM 6209 O O . ILE B 1 255 ? 18.312 -10.516 -22.5 1 96.75 255 ILE B O 1
ATOM 6213 N N . PRO B 1 256 ? 20.359 -11.211 -22.828 1 94.5 256 PRO B N 1
ATOM 6214 C CA . PRO B 1 256 ? 19.938 -12.125 -23.891 1 94.5 256 PRO B CA 1
ATOM 6215 C C . PRO B 1 256 ? 18.938 -13.172 -23.406 1 94.5 256 PRO B C 1
ATOM 6217 O O . PRO B 1 256 ? 18.125 -13.656 -24.203 1 94.5 256 PRO B O 1
ATOM 6220 N N . ASN B 1 257 ? 18.922 -13.531 -22.141 1 96.06 257 ASN B N 1
ATOM 6221 C CA . ASN B 1 257 ? 18.047 -14.586 -21.641 1 96.06 257 ASN B CA 1
ATOM 6222 C C . ASN B 1 257 ? 16.828 -14.016 -20.922 1 96.06 257 ASN B C 1
ATOM 6224 O O . ASN B 1 257 ? 16.141 -14.727 -20.188 1 96.06 257 ASN B O 1
ATOM 6228 N N . LEU B 1 258 ? 16.547 -12.758 -21.203 1 97.56 258 LEU B N 1
ATOM 6229 C CA . LEU B 1 258 ? 15.453 -12.078 -20.516 1 97.56 258 LEU B CA 1
ATOM 6230 C C . LEU B 1 258 ? 14.109 -12.695 -20.891 1 97.56 258 LEU B C 1
ATOM 6232 O O . LEU B 1 258 ? 13.766 -12.766 -22.062 1 97.56 258 LEU B O 1
ATOM 6236 N N . LYS B 1 259 ? 13.391 -13.086 -19.875 1 97.5 259 LYS B N 1
ATOM 6237 C CA . LYS B 1 259 ? 12.102 -13.727 -20.094 1 97.5 259 LYS B CA 1
ATOM 6238 C C . LYS B 1 259 ? 10.953 -12.781 -19.766 1 97.5 259 LYS B C 1
ATOM 6240 O O . LYS B 1 259 ? 9.852 -12.914 -20.312 1 97.5 259 LYS B O 1
ATOM 6245 N N . SER B 1 260 ? 11.211 -11.852 -18.844 1 95.56 260 SER B N 1
ATOM 6246 C CA . SER B 1 260 ? 10.109 -11 -18.391 1 95.56 260 SER B CA 1
ATOM 6247 C C . SER B 1 260 ? 10.633 -9.719 -17.766 1 95.56 260 SER B C 1
ATOM 6249 O O . SER B 1 260 ? 11.719 -9.703 -17.172 1 95.56 260 SER B O 1
ATOM 6251 N N . LEU B 1 261 ? 9.805 -8.688 -17.891 1 93.19 261 LEU B N 1
ATOM 6252 C CA . LEU B 1 261 ? 10.094 -7.43 -17.203 1 93.19 261 LEU B CA 1
ATOM 6253 C C . LEU B 1 261 ? 9.086 -7.168 -16.094 1 93.19 261 LEU B C 1
ATOM 6255 O O . LEU B 1 261 ? 9.094 -6.098 -15.477 1 93.19 261 LEU B O 1
ATOM 6259 N N . GLY B 1 262 ? 8.281 -8.109 -15.758 1 85.19 262 GLY B N 1
ATOM 6260 C CA . GLY B 1 262 ? 7.539 -8.211 -14.508 1 85.19 262 GLY B CA 1
ATOM 6261 C C . GLY B 1 262 ? 6.246 -7.418 -14.516 1 85.19 262 GLY B C 1
ATOM 6262 O O . GLY B 1 262 ? 5.609 -7.25 -13.477 1 85.19 262 GLY B O 1
ATOM 6263 N N . GLY B 1 263 ? 5.719 -6.781 -15.523 1 83.12 263 GLY B N 1
ATOM 6264 C CA . GLY B 1 263 ? 4.445 -6.082 -15.5 1 83.12 263 GLY B CA 1
ATOM 6265 C C . GLY B 1 263 ? 4.441 -4.824 -16.359 1 83.12 263 GLY B C 1
ATOM 6266 O O . GLY B 1 263 ? 5.211 -4.711 -17.312 1 83.12 263 GLY B O 1
ATOM 6267 N N . PHE B 1 264 ? 3.482 -3.922 -15.891 1 77.38 264 PHE B N 1
ATOM 6268 C CA . PHE B 1 264 ? 3.35 -2.674 -16.625 1 77.38 264 PHE B CA 1
ATOM 6269 C C . PHE B 1 264 ? 4.43 -1.681 -16.219 1 77.38 264 PHE B C 1
ATOM 6271 O O . PHE B 1 264 ? 4.734 -1.546 -15.031 1 77.38 264 PHE B O 1
ATOM 6278 N N . ILE B 1 265 ? 5.027 -1.242 -17.203 1 77.06 265 ILE B N 1
ATOM 6279 C CA . ILE B 1 265 ? 6.023 -0.206 -16.953 1 77.06 265 ILE B CA 1
ATOM 6280 C C . ILE B 1 265 ? 5.391 1.172 -17.125 1 77.06 265 ILE B C 1
ATOM 6282 O O . ILE B 1 265 ? 4.543 1.367 -18 1 77.06 265 ILE B O 1
ATOM 6286 N N . TYR B 1 266 ? 5.707 2.021 -16.094 1 57.75 266 TYR B N 1
ATOM 6287 C CA . TYR B 1 266 ? 5.137 3.363 -16.062 1 57.75 266 TYR B CA 1
ATOM 6288 C C . TYR B 1 266 ? 5.23 4.023 -17.438 1 57.75 266 TYR B C 1
ATOM 6290 O O . TYR B 1 266 ? 6.289 4.02 -18.062 1 57.75 266 TYR B O 1
ATOM 6298 N N . TYR B 1 267 ? 4.172 4.602 -18 1 50.47 267 TYR B N 1
ATOM 6299 C CA . TYR B 1 267 ? 3.969 5.465 -19.156 1 50.47 267 TYR B CA 1
ATOM 6300 C C . TYR B 1 267 ? 4.109 4.68 -20.453 1 50.47 267 TYR B C 1
ATOM 6302 O O . TYR B 1 267 ? 3.9 5.223 -21.531 1 50.47 267 TYR B O 1
ATOM 6310 N N . ARG B 1 268 ? 4.559 3.324 -20.266 1 60.81 268 ARG B N 1
ATOM 6311 C CA . ARG B 1 268 ? 4.762 2.729 -21.594 1 60.81 268 ARG B CA 1
ATOM 6312 C C . ARG B 1 268 ? 4.613 1.212 -21.531 1 60.81 268 ARG B C 1
ATOM 6314 O O . ARG B 1 268 ? 4.848 0.599 -20.484 1 60.81 268 ARG B O 1
ATOM 6321 N N . ASN B 1 269 ? 4.16 0.707 -22.641 1 74.5 269 ASN B N 1
ATOM 6322 C CA . ASN B 1 269 ? 4.074 -0.739 -22.828 1 74.5 269 ASN B CA 1
ATOM 6323 C C . ASN B 1 269 ? 5.379 -1.312 -23.375 1 74.5 269 ASN B C 1
ATOM 6325 O O . ASN B 1 269 ? 6.059 -0.669 -24.172 1 74.5 269 ASN B O 1
ATOM 6329 N N . VAL B 1 270 ? 5.832 -2.389 -22.812 1 86.81 270 VAL B N 1
ATOM 6330 C CA . VAL B 1 270 ? 7.012 -3.109 -23.281 1 86.81 270 VAL B CA 1
ATOM 6331 C C . VAL B 1 270 ? 6.902 -3.367 -24.781 1 86.81 270 VAL B C 1
ATOM 6333 O O . VAL B 1 270 ? 7.898 -3.297 -25.516 1 86.81 270 VAL B O 1
ATOM 6336 N N . GLY B 1 271 ? 5.723 -3.57 -25.297 1 91.69 271 GLY B N 1
ATOM 6337 C CA . GLY B 1 271 ? 5.48 -3.828 -26.703 1 91.69 271 GLY B CA 1
ATOM 6338 C C . GLY B 1 271 ? 5.914 -2.684 -27.594 1 91.69 271 GLY B C 1
ATOM 6339 O O . GLY B 1 271 ? 6.406 -2.91 -28.703 1 91.69 271 GLY B O 1
ATOM 6340 N N . ASP B 1 272 ? 5.805 -1.477 -27.172 1 89 272 ASP B N 1
ATOM 6341 C CA . ASP B 1 272 ? 6.215 -0.317 -27.953 1 89 272 ASP B CA 1
ATOM 6342 C C . ASP B 1 272 ? 7.727 -0.3 -28.156 1 89 272 ASP B C 1
ATOM 6344 O O . ASP B 1 272 ? 8.211 0.043 -29.234 1 89 272 ASP B O 1
ATOM 6348 N N . ALA B 1 273 ? 8.383 -0.625 -27.109 1 89.56 273 ALA B N 1
ATOM 6349 C CA . ALA B 1 273 ? 9.836 -0.706 -27.219 1 89.56 273 ALA B CA 1
ATOM 6350 C C . ALA B 1 273 ? 10.258 -1.776 -28.219 1 89.56 273 ALA B C 1
ATOM 6352 O O . ALA B 1 273 ? 11.188 -1.568 -29.016 1 89.56 273 ALA B O 1
ATOM 6353 N N . ILE B 1 274 ? 9.641 -2.867 -28.234 1 93.06 274 ILE B N 1
ATOM 6354 C CA . ILE B 1 274 ? 9.945 -3.971 -29.141 1 93.06 274 ILE B CA 1
ATOM 6355 C C . ILE B 1 274 ? 9.672 -3.551 -30.578 1 93.06 274 ILE B C 1
ATOM 6357 O O . ILE B 1 274 ? 10.453 -3.869 -31.484 1 93.06 274 ILE B O 1
ATOM 6361 N N . VAL B 1 275 ? 8.57 -2.861 -30.812 1 91.88 275 VAL B N 1
ATOM 6362 C CA . VAL B 1 275 ? 8.227 -2.377 -32.156 1 91.88 275 VAL B CA 1
ATOM 6363 C C . VAL B 1 275 ? 9.336 -1.453 -32.656 1 91.88 275 VAL B C 1
ATOM 6365 O O . VAL B 1 275 ? 9.797 -1.592 -33.812 1 91.88 275 VAL B O 1
ATOM 6368 N N . SER B 1 276 ? 9.75 -0.563 -31.812 1 87.56 276 SER B N 1
ATOM 6369 C CA . SER B 1 276 ? 10.82 0.357 -32.188 1 87.56 276 SER B CA 1
ATOM 6370 C C . SER B 1 276 ? 12.102 -0.395 -32.5 1 87.56 276 SER B C 1
ATOM 6372 O O . SER B 1 276 ? 12.766 -0.081 -33.5 1 87.56 276 SER B O 1
ATOM 6374 N N . LEU B 1 277 ? 12.398 -1.375 -31.766 1 89.62 277 LEU B N 1
ATOM 6375 C CA . LEU B 1 277 ? 13.602 -2.182 -31.984 1 89.62 277 LEU B CA 1
ATOM 6376 C C . LEU B 1 277 ? 13.484 -2.996 -33.25 1 89.62 277 LEU B C 1
ATOM 6378 O O . LEU B 1 277 ? 14.453 -3.111 -34.031 1 89.62 277 LEU B O 1
ATOM 6382 N N . SER B 1 278 ? 12.383 -3.566 -33.406 1 90.62 278 SER B N 1
ATOM 6383 C CA . SER B 1 278 ? 12.164 -4.41 -34.594 1 90.62 278 SER B CA 1
ATOM 6384 C C . SER B 1 278 ? 12.32 -3.615 -35.875 1 90.62 278 SER B C 1
ATOM 6386 O O . SER B 1 278 ? 12.836 -4.129 -36.875 1 90.62 278 SER B O 1
ATOM 6388 N N . GLN B 1 279 ? 11.852 -2.447 -35.875 1 85.88 279 GLN B N 1
ATOM 6389 C CA . GLN B 1 279 ? 12 -1.576 -37.062 1 85.88 279 GLN B CA 1
ATOM 6390 C C . GLN B 1 279 ? 13.477 -1.313 -37.344 1 85.88 279 GLN B C 1
ATOM 6392 O O . GLN B 1 279 ? 13.883 -1.318 -38.5 1 85.88 279 GLN B O 1
ATOM 6397 N N . HIS B 1 280 ? 14.172 -1.177 -36.375 1 83.69 280 HIS B N 1
ATOM 6398 C CA . HIS B 1 280 ? 15.594 -0.9 -36.531 1 83.69 280 HIS B CA 1
ATOM 6399 C C . HIS B 1 280 ? 16.344 -2.15 -36.969 1 83.69 280 HIS B C 1
ATOM 6401 O O . HIS B 1 280 ? 17.375 -2.053 -37.625 1 83.69 280 HIS B O 1
ATOM 6407 N N . HIS B 1 281 ? 15.883 -3.307 -36.656 1 84.88 281 HIS B N 1
ATOM 6408 C CA . HIS B 1 281 ? 16.547 -4.566 -36.969 1 84.88 281 HIS B CA 1
ATOM 6409 C C . HIS B 1 281 ? 15.898 -5.215 -38.188 1 84.88 281 HIS B C 1
ATOM 6411 O O . HIS B 1 281 ? 16.031 -6.426 -38.406 1 84.88 281 HIS B O 1
ATOM 6417 N N . GLU B 1 282 ? 15.195 -4.426 -38.938 1 84.62 282 GLU B N 1
ATOM 6418 C CA . GLU B 1 282 ? 14.57 -4.859 -40.156 1 84.62 282 GLU B CA 1
ATOM 6419 C C . GLU B 1 282 ? 13.773 -6.141 -39.969 1 84.62 282 GLU B C 1
ATOM 6421 O O . GLU B 1 282 ? 13.867 -7.07 -40.781 1 84.62 282 GLU B O 1
ATOM 6426 N N . GLY B 1 283 ? 13.195 -6.293 -38.844 1 84.19 283 GLY B N 1
ATOM 6427 C CA . GLY B 1 283 ? 12.297 -7.402 -38.562 1 84.19 283 GLY B CA 1
ATOM 6428 C C . GLY B 1 283 ? 13.016 -8.664 -38.125 1 84.19 283 GLY B C 1
ATOM 6429 O O . GLY B 1 283 ? 12.391 -9.719 -37.969 1 84.19 283 GLY B O 1
ATOM 6430 N N . LYS B 1 284 ? 14.234 -8.602 -37.906 1 89.88 284 LYS B N 1
ATOM 6431 C CA . LYS B 1 284 ? 15.016 -9.797 -37.562 1 89.88 284 LYS B CA 1
ATOM 6432 C C . LYS B 1 284 ? 15.203 -9.93 -36.062 1 89.88 284 LYS B C 1
ATOM 6434 O O . LYS B 1 284 ? 15.836 -10.875 -35.594 1 89.88 284 LYS B O 1
ATOM 6439 N N . LEU B 1 285 ? 14.562 -9.086 -35.344 1 92.06 285 LEU B N 1
ATOM 6440 C CA . LEU B 1 285 ? 14.688 -9.102 -33.875 1 92.06 285 LEU B CA 1
ATOM 6441 C C . LEU B 1 285 ? 14.047 -10.359 -33.312 1 92.06 285 LEU B C 1
ATOM 6443 O O . LEU B 1 285 ? 12.922 -10.711 -33.656 1 92.06 285 LEU B O 1
ATOM 6447 N N . LYS B 1 286 ? 14.836 -11.094 -32.531 1 95.06 286 LYS B N 1
ATOM 6448 C CA . LYS B 1 286 ? 14.32 -12.242 -31.781 1 95.06 286 LYS B CA 1
ATOM 6449 C C . LYS B 1 286 ? 14.648 -12.141 -30.297 1 95.06 286 LYS B C 1
ATOM 6451 O O . LYS B 1 286 ? 15.812 -12.008 -29.922 1 95.06 286 LYS B O 1
ATOM 6456 N N . LEU B 1 287 ? 13.641 -12.195 -29.547 1 96.5 287 LEU B N 1
ATOM 6457 C CA . LEU B 1 287 ? 13.781 -12.078 -28.094 1 96.5 287 LEU B CA 1
ATOM 6458 C C . LEU B 1 287 ? 13.344 -13.367 -27.406 1 96.5 287 LEU B C 1
ATOM 6460 O O . LEU B 1 287 ? 12.594 -14.164 -27.984 1 96.5 287 LEU B O 1
ATOM 6464 N N . ASN B 1 288 ? 13.781 -13.602 -26.219 1 96.5 288 ASN B N 1
ATOM 6465 C CA . ASN B 1 288 ? 13.453 -14.812 -25.453 1 96.5 288 ASN B CA 1
ATOM 6466 C C . ASN B 1 288 ? 12.344 -14.562 -24.453 1 96.5 288 ASN B C 1
ATOM 6468 O O . ASN B 1 288 ? 12.156 -15.344 -23.516 1 96.5 288 ASN B O 1
ATOM 6472 N N . LEU B 1 289 ? 11.555 -13.539 -24.672 1 96.94 289 LEU B N 1
ATOM 6473 C CA . LEU B 1 289 ? 10.469 -13.172 -23.766 1 96.94 289 LEU B CA 1
ATOM 6474 C C . LEU B 1 289 ? 9.406 -14.266 -23.719 1 96.94 289 LEU B C 1
ATOM 6476 O O . LEU B 1 289 ? 9.016 -14.805 -24.766 1 96.94 289 LEU B O 1
ATOM 6480 N N . THR B 1 290 ? 8.992 -14.609 -22.531 1 97.5 290 THR B N 1
ATOM 6481 C CA . THR B 1 290 ? 7.898 -15.562 -22.344 1 97.5 290 THR B CA 1
ATOM 6482 C C . THR B 1 290 ? 6.668 -14.867 -21.766 1 97.5 290 THR B C 1
ATOM 6484 O O . THR B 1 290 ? 5.555 -15.391 -21.859 1 97.5 290 THR B O 1
ATOM 6487 N N . ASP B 1 291 ? 6.844 -13.758 -21.156 1 96.25 291 ASP B N 1
ATOM 6488 C CA . ASP B 1 291 ? 5.766 -12.992 -20.531 1 96.25 291 ASP B CA 1
ATOM 6489 C C . ASP B 1 291 ? 5.73 -11.562 -21.047 1 96.25 291 ASP B C 1
ATOM 6491 O O . ASP B 1 291 ? 6.773 -10.906 -21.141 1 96.25 291 ASP B O 1
ATOM 6495 N N . LEU B 1 292 ? 4.531 -11.117 -21.344 1 95.38 292 LEU B N 1
ATOM 6496 C CA . LEU B 1 292 ? 4.395 -9.766 -21.875 1 95.38 292 LEU B CA 1
ATOM 6497 C C . LEU B 1 292 ? 3.129 -9.102 -21.344 1 95.38 292 LEU B C 1
ATOM 6499 O O . LEU B 1 292 ? 2.08 -9.742 -21.25 1 95.38 292 LEU B O 1
ATOM 6503 N N . TRP B 1 293 ? 3.254 -7.926 -21 1 91.5 293 TRP B N 1
ATOM 6504 C CA . TRP B 1 293 ? 2.139 -7.051 -20.641 1 91.5 293 TRP B CA 1
ATOM 6505 C C . TRP B 1 293 ? 1.981 -5.93 -21.656 1 91.5 293 TRP B C 1
ATOM 6507 O O . TRP B 1 293 ? 2.9 -5.133 -21.859 1 91.5 293 TRP B O 1
ATOM 6517 N N . ASP B 1 294 ? 0.915 -5.895 -22.266 1 90.06 294 ASP B N 1
ATOM 6518 C CA . ASP B 1 294 ? 0.646 -4.863 -23.25 1 90.06 294 ASP B CA 1
ATOM 6519 C C . ASP B 1 294 ? -0.85 -4.574 -23.359 1 90.06 294 ASP B C 1
ATOM 6521 O O . ASP B 1 294 ? -1.636 -5.453 -23.703 1 90.06 294 ASP B O 1
ATOM 6525 N N . THR B 1 295 ? -1.229 -3.385 -23.078 1 86.06 295 THR B N 1
ATOM 6526 C CA . THR B 1 295 ? -2.648 -3.051 -23.062 1 86.06 295 THR B CA 1
ATOM 6527 C C . THR B 1 295 ? -3.053 -2.361 -24.375 1 86.06 295 THR B C 1
ATOM 6529 O O . THR B 1 295 ? -4.211 -1.981 -24.547 1 86.06 295 THR B O 1
ATOM 6532 N N . CYS B 1 296 ? -2.129 -2.133 -25.297 1 87.69 296 CYS B N 1
ATOM 6533 C CA . CYS B 1 296 ? -2.379 -1.539 -26.609 1 87.69 296 CYS B CA 1
ATOM 6534 C C . CYS B 1 296 ? -1.829 -2.422 -27.719 1 87.69 296 CYS B C 1
ATOM 6536 O O . CYS B 1 296 ? -0.835 -2.074 -28.359 1 87.69 296 CYS B O 1
ATOM 6538 N N . LEU B 1 297 ? -2.525 -3.395 -28 1 93.19 297 LEU B N 1
ATOM 6539 C CA . LEU B 1 297 ? -2.043 -4.445 -28.891 1 93.19 297 LEU B CA 1
ATOM 6540 C C . LEU B 1 297 ? -2.738 -4.371 -30.25 1 93.19 297 LEU B C 1
ATOM 6542 O O . LEU B 1 297 ? -3.504 -5.266 -30.609 1 93.19 297 LEU B O 1
ATOM 6546 N N . SER B 1 298 ? -2.443 -3.344 -31.078 1 93.88 298 SER B N 1
ATOM 6547 C CA . SER B 1 298 ? -2.988 -3.264 -32.438 1 93.88 298 SER B CA 1
ATOM 6548 C C . SER B 1 298 ? -2.564 -4.465 -33.281 1 93.88 298 SER B C 1
ATOM 6550 O O . SER B 1 298 ? -1.58 -5.133 -32.938 1 93.88 298 SER B O 1
ATOM 6552 N N . PRO B 1 299 ? -3.359 -4.766 -34.312 1 95.81 299 PRO B N 1
ATOM 6553 C CA . PRO B 1 299 ? -3.004 -5.91 -35.156 1 95.81 299 PRO B CA 1
ATOM 6554 C C . PRO B 1 299 ? -1.585 -5.812 -35.719 1 95.81 299 PRO B C 1
ATOM 6556 O O . PRO B 1 299 ? -0.865 -6.816 -35.75 1 95.81 299 PRO B O 1
ATOM 6559 N N . GLU B 1 300 ? -1.178 -4.629 -36.125 1 95.56 300 GLU B N 1
ATOM 6560 C CA . GLU B 1 300 ? 0.173 -4.43 -36.656 1 95.56 300 GLU B CA 1
ATOM 6561 C C . GLU B 1 300 ? 1.221 -4.707 -35.562 1 95.56 300 GLU B C 1
ATOM 6563 O O . GLU B 1 300 ? 2.209 -5.398 -35.812 1 95.56 300 GLU B O 1
ATOM 6568 N N . LYS B 1 301 ? 0.996 -4.199 -34.5 1 94.62 301 LYS B N 1
ATOM 6569 C CA . LYS B 1 301 ? 1.905 -4.402 -33.375 1 94.62 301 LYS B CA 1
ATOM 6570 C C . LYS B 1 301 ? 1.968 -5.875 -32.969 1 94.62 301 LYS B C 1
ATOM 6572 O O . LYS B 1 301 ? 3.047 -6.406 -32.688 1 94.62 301 LYS B O 1
ATOM 6577 N N . ALA B 1 302 ? 0.793 -6.477 -32.844 1 96.88 302 ALA B N 1
ATOM 6578 C CA . ALA B 1 302 ? 0.724 -7.891 -32.5 1 96.88 302 ALA B CA 1
ATOM 6579 C C . ALA B 1 302 ? 1.55 -8.742 -33.438 1 96.88 302 ALA B C 1
ATOM 6581 O O . ALA B 1 302 ? 2.248 -9.664 -33.031 1 96.88 302 ALA B O 1
ATOM 6582 N N . SER B 1 303 ? 1.475 -8.422 -34.688 1 96.19 303 SER B N 1
ATOM 6583 C CA . SER B 1 303 ? 2.236 -9.156 -35.688 1 96.19 303 SER B CA 1
ATOM 6584 C C . SER B 1 303 ? 3.738 -9.008 -35.469 1 96.19 303 SER B C 1
ATOM 6586 O O . SER B 1 303 ? 4.48 -9.984 -35.531 1 96.19 303 SER B O 1
ATOM 6588 N N . ILE B 1 304 ? 4.133 -7.848 -35.219 1 96.5 304 ILE B N 1
ATOM 6589 C CA . ILE B 1 304 ? 5.543 -7.57 -34.969 1 96.5 304 ILE B CA 1
ATOM 6590 C C . ILE B 1 304 ? 6 -8.305 -33.719 1 96.5 304 ILE B C 1
ATOM 6592 O O . ILE B 1 304 ? 7.051 -8.953 -33.719 1 96.5 304 ILE B O 1
ATOM 6596 N N . LEU B 1 305 ? 5.203 -8.234 -32.688 1 96.88 305 LEU B N 1
ATOM 6597 C CA . LEU B 1 305 ? 5.547 -8.836 -31.406 1 96.88 305 LEU B CA 1
ATOM 6598 C C . LEU B 1 305 ? 5.621 -10.352 -31.516 1 96.88 305 LEU B C 1
ATOM 6600 O O . LEU B 1 305 ? 6.504 -10.977 -30.922 1 96.88 305 LEU B O 1
ATOM 6604 N N . SER B 1 306 ? 4.668 -10.945 -32.219 1 96.62 306 SER B N 1
ATOM 6605 C CA . SER B 1 306 ? 4.652 -12.398 -32.375 1 96.62 306 SER B CA 1
ATOM 6606 C C . SER B 1 306 ? 5.91 -12.891 -33.062 1 96.62 306 SER B C 1
ATOM 6608 O O . SER B 1 306 ? 6.395 -13.984 -32.781 1 96.62 306 SER B O 1
ATOM 6610 N N . THR B 1 307 ? 6.426 -12.094 -33.969 1 96.38 307 THR B N 1
ATOM 6611 C CA . THR B 1 307 ? 7.648 -12.445 -34.688 1 96.38 307 THR B CA 1
ATOM 6612 C C . THR B 1 307 ? 8.875 -12.219 -33.812 1 96.38 307 THR B C 1
ATOM 6614 O O . THR B 1 307 ? 9.797 -13.047 -33.781 1 96.38 307 THR B O 1
ATOM 6617 N N . ALA B 1 308 ? 8.828 -11.164 -33.094 1 96.62 308 ALA B N 1
ATOM 6618 C CA . ALA B 1 308 ? 9.977 -10.766 -32.281 1 96.62 308 ALA B CA 1
ATOM 6619 C C . ALA B 1 308 ? 10.086 -11.617 -31.031 1 96.62 308 ALA B C 1
ATOM 6621 O O . ALA B 1 308 ? 11.188 -11.812 -30.5 1 96.62 308 ALA B O 1
ATOM 6622 N N . ALA B 1 309 ? 9.008 -12.125 -30.531 1 96.62 309 ALA B N 1
ATOM 6623 C CA . ALA B 1 309 ? 8.969 -12.969 -29.344 1 96.62 309 ALA B CA 1
ATOM 6624 C C . ALA B 1 309 ? 8.258 -14.289 -29.625 1 96.62 309 ALA B C 1
ATOM 6626 O O . ALA B 1 309 ? 7.191 -14.562 -29.078 1 96.62 309 ALA B O 1
ATOM 6627 N N . PRO B 1 310 ? 8.875 -15.133 -30.281 1 95.38 310 PRO B N 1
ATOM 6628 C CA . PRO B 1 310 ? 8.227 -16.359 -30.734 1 95.38 310 PRO B CA 1
ATOM 6629 C C . PRO B 1 310 ? 7.906 -17.328 -29.609 1 95.38 310 PRO B C 1
ATOM 6631 O O . PRO B 1 310 ? 7.07 -18.219 -29.766 1 95.38 310 PRO B O 1
ATOM 6634 N N . HIS B 1 311 ? 8.477 -17.125 -28.438 1 95.94 311 HIS B N 1
ATOM 6635 C CA . HIS B 1 311 ? 8.305 -18.078 -27.344 1 95.94 311 HIS B CA 1
ATOM 6636 C C . HIS B 1 311 ? 7.332 -17.547 -26.297 1 95.94 311 HIS B C 1
ATOM 6638 O O . HIS B 1 311 ? 7.242 -18.078 -25.188 1 95.94 311 HIS B O 1
ATOM 6644 N N . LEU B 1 312 ? 6.625 -16.516 -26.641 1 97.38 312 LEU B N 1
ATOM 6645 C CA . LEU B 1 312 ? 5.699 -15.898 -25.703 1 97.38 312 LEU B CA 1
ATOM 6646 C C . LEU B 1 312 ? 4.605 -16.875 -25.281 1 97.38 312 LEU B C 1
ATOM 6648 O O . LEU B 1 312 ? 3.904 -17.422 -26.141 1 97.38 312 LEU B O 1
ATOM 6652 N N . THR B 1 313 ? 4.453 -17.094 -23.984 1 97.88 313 THR B N 1
ATOM 6653 C CA . THR B 1 313 ? 3.477 -18.062 -23.484 1 97.88 313 THR B CA 1
ATOM 6654 C C . THR B 1 313 ? 2.432 -17.375 -22.609 1 97.88 313 THR B C 1
ATOM 6656 O O . THR B 1 313 ? 1.367 -17.938 -22.344 1 97.88 313 THR B O 1
ATOM 6659 N N . SER B 1 314 ? 2.711 -16.219 -22.109 1 97.81 314 SER B N 1
ATOM 6660 C CA . SER B 1 314 ? 1.807 -15.5 -21.219 1 97.81 314 SER B CA 1
ATOM 6661 C C . SER B 1 314 ? 1.62 -14.062 -21.672 1 97.81 314 SER B C 1
ATOM 6663 O O . SER B 1 314 ? 2.596 -13.359 -21.953 1 97.81 314 SER B O 1
ATOM 6665 N N . LEU B 1 315 ? 0.351 -13.609 -21.734 1 97 315 LEU B N 1
ATOM 6666 C CA . LEU B 1 315 ? 0.041 -12.266 -22.219 1 97 315 LEU B CA 1
ATOM 6667 C C . LEU B 1 315 ? -1.036 -11.609 -21.359 1 97 315 LEU B C 1
ATOM 6669 O O . LEU B 1 315 ? -2.021 -12.258 -21 1 97 315 LEU B O 1
ATOM 6673 N N . TYR B 1 316 ? -0.763 -10.453 -20.984 1 94.12 316 TYR B N 1
ATOM 6674 C CA . TYR B 1 316 ? -1.763 -9.578 -20.391 1 94.12 316 TYR B CA 1
ATOM 6675 C C . TYR B 1 316 ? -2.166 -8.469 -21.344 1 94.12 316 TYR B C 1
ATOM 6677 O O . TYR B 1 316 ? -1.319 -7.699 -21.812 1 94.12 316 TYR B O 1
ATOM 6685 N N . THR B 1 317 ? -3.396 -8.344 -21.625 1 93.38 317 THR B N 1
ATOM 6686 C CA . THR B 1 317 ? -3.84 -7.312 -22.547 1 93.38 317 THR B CA 1
ATOM 6687 C C . THR B 1 317 ? -5.258 -6.859 -22.219 1 93.38 317 THR B C 1
ATOM 6689 O O . THR B 1 317 ? -5.863 -7.348 -21.266 1 93.38 317 THR B O 1
ATOM 6692 N N . ARG B 1 318 ? -5.762 -5.934 -22.984 1 90.31 318 ARG B N 1
ATOM 6693 C CA . ARG B 1 318 ? -7.121 -5.426 -22.797 1 90.31 318 ARG B CA 1
ATOM 6694 C C . ARG B 1 318 ? -8.102 -6.18 -23.703 1 90.31 318 ARG B C 1
ATOM 6696 O O . ARG B 1 318 ? -7.727 -6.68 -24.766 1 90.31 318 ARG B O 1
ATOM 6703 N N . GLY B 1 319 ? -9.367 -6.164 -23.234 1 93.31 319 GLY B N 1
ATOM 6704 C CA . GLY B 1 319 ? -10.406 -6.844 -23.984 1 93.31 319 GLY B CA 1
ATOM 6705 C C . GLY B 1 319 ? -10.594 -6.289 -25.375 1 93.31 319 GLY B C 1
ATOM 6706 O O . GLY B 1 319 ? -10.961 -7.02 -26.297 1 93.31 319 GLY B O 1
ATOM 6707 N N . SER B 1 320 ? -10.242 -5.035 -25.531 1 90.38 320 SER B N 1
ATOM 6708 C CA . SER B 1 320 ? -10.414 -4.367 -26.828 1 90.38 320 SER B CA 1
ATOM 6709 C C . SER B 1 320 ? -9.477 -4.938 -27.875 1 90.38 320 SER B C 1
ATOM 6711 O O . SER B 1 320 ? -9.695 -4.75 -29.078 1 90.38 320 SER B O 1
ATOM 6713 N N . TRP B 1 321 ? -8.508 -5.699 -27.469 1 94.06 321 TRP B N 1
ATOM 6714 C CA . TRP B 1 321 ? -7.496 -6.16 -28.406 1 94.06 321 TRP B CA 1
ATOM 6715 C C . TRP B 1 321 ? -7.516 -7.68 -28.531 1 94.06 321 TRP B C 1
ATOM 6717 O O . TRP B 1 321 ? -6.547 -8.289 -28.984 1 94.06 321 TRP B O 1
ATOM 6727 N N . LEU B 1 322 ? -8.531 -8.258 -28.109 1 95.69 322 LEU B N 1
ATOM 6728 C CA . LEU B 1 322 ? -8.633 -9.711 -28.109 1 95.69 322 LEU B CA 1
ATOM 6729 C C . LEU B 1 322 ? -8.469 -10.273 -29.516 1 95.69 322 LEU B C 1
ATOM 6731 O O . LEU B 1 322 ? -7.895 -11.344 -29.703 1 95.69 322 LEU B O 1
ATOM 6735 N N . GLN B 1 323 ? -8.891 -9.531 -30.516 1 93.81 323 GLN B N 1
ATOM 6736 C CA . GLN B 1 323 ? -8.789 -9.977 -31.891 1 93.81 323 GLN B CA 1
ATOM 6737 C C . GLN B 1 323 ? -7.336 -10.148 -32.312 1 93.81 323 GLN B C 1
ATOM 6739 O O . GLN B 1 323 ? -7.027 -10.961 -33.188 1 93.81 323 GLN B O 1
ATOM 6744 N N . SER B 1 324 ? -6.48 -9.414 -31.719 1 96.25 324 SER B N 1
ATOM 6745 C CA . SER B 1 324 ? -5.066 -9.422 -32.094 1 96.25 324 SER B CA 1
ATOM 6746 C C . SER B 1 324 ? -4.309 -10.531 -31.359 1 96.25 324 SER B C 1
ATOM 6748 O O . SER B 1 324 ? -3.195 -10.883 -31.75 1 96.25 324 SER B O 1
ATOM 6750 N N . VAL B 1 325 ? -4.898 -11.109 -30.344 1 96.88 325 VAL B N 1
ATOM 6751 C CA . VAL B 1 325 ? -4.223 -12.062 -29.469 1 96.88 325 VAL B CA 1
ATOM 6752 C C . VAL B 1 325 ? -3.971 -13.367 -30.234 1 96.88 325 VAL B C 1
ATOM 6754 O O . VAL B 1 325 ? -3.045 -14.109 -29.906 1 96.88 325 VAL B O 1
ATOM 6757 N N . GLY B 1 326 ? -4.711 -13.633 -31.25 1 94.75 326 GLY B N 1
ATOM 6758 C CA . GLY B 1 326 ? -4.578 -14.844 -32.031 1 94.75 326 GLY B CA 1
ATOM 6759 C C . GLY B 1 326 ? -3.25 -14.945 -32.75 1 94.75 326 GLY B C 1
ATOM 6760 O O . GLY B 1 326 ? -2.859 -16.031 -33.188 1 94.75 326 GLY B O 1
ATOM 6761 N N . SER B 1 327 ? -2.516 -13.859 -32.875 1 94.88 327 SER B N 1
ATOM 6762 C CA . SER B 1 327 ? -1.229 -13.828 -33.562 1 94.88 327 SER B CA 1
ATOM 6763 C C . SER B 1 327 ? -0.173 -14.617 -32.812 1 94.88 327 SER B C 1
ATOM 6765 O O . SER B 1 327 ? 0.861 -14.984 -33.375 1 94.88 327 SER B O 1
ATOM 6767 N N . PHE B 1 328 ? -0.45 -14.891 -31.578 1 96.75 328 PHE B N 1
ATOM 6768 C CA . PHE B 1 328 ? 0.528 -15.57 -30.734 1 96.75 328 PHE B CA 1
ATOM 6769 C C . PHE B 1 328 ? 0.234 -17.062 -30.656 1 96.75 328 PHE B C 1
ATOM 6771 O O . PHE B 1 328 ? -0.659 -17.484 -29.922 1 96.75 328 PHE B O 1
ATOM 6778 N N . SER B 1 329 ? 1.002 -17.844 -31.266 1 92.81 329 SER B N 1
ATOM 6779 C CA . SER B 1 329 ? 0.701 -19.25 -31.484 1 92.81 329 SER B CA 1
ATOM 6780 C C . SER B 1 329 ? 1.025 -20.094 -30.25 1 92.81 329 SER B C 1
ATOM 6782 O O . SER B 1 329 ? 0.485 -21.188 -30.078 1 92.81 329 SER B O 1
ATOM 6784 N N . HIS B 1 330 ? 1.826 -19.625 -29.375 1 95.38 330 HIS B N 1
ATOM 6785 C CA . HIS B 1 330 ? 2.273 -20.453 -28.266 1 95.38 330 HIS B CA 1
ATOM 6786 C C . HIS B 1 330 ? 1.65 -19.984 -26.953 1 95.38 330 HIS B C 1
ATOM 6788 O O . HIS B 1 330 ? 2.043 -20.438 -25.875 1 95.38 330 HIS B O 1
ATOM 6794 N N . LEU B 1 331 ? 0.694 -19.156 -27.031 1 97.19 331 LEU B N 1
ATOM 6795 C CA . LEU B 1 331 ? 0.083 -18.578 -25.844 1 97.19 331 LEU B CA 1
ATOM 6796 C C . LEU B 1 331 ? -0.718 -19.625 -25.062 1 97.19 331 LEU B C 1
ATOM 6798 O O . LEU B 1 331 ? -1.573 -20.297 -25.641 1 97.19 331 LEU B O 1
ATOM 6802 N N . VAL B 1 332 ? -0.434 -19.797 -23.797 1 98 332 VAL B N 1
ATOM 6803 C CA . VAL B 1 332 ? -1.169 -20.766 -22.984 1 98 332 VAL B CA 1
ATOM 6804 C C . VAL B 1 332 ? -1.793 -20.047 -21.781 1 98 332 VAL B C 1
ATOM 6806 O O . VAL B 1 332 ? -2.672 -20.609 -21.109 1 98 332 VAL B O 1
ATOM 6809 N N . ALA B 1 333 ? -1.324 -18.922 -21.438 1 98.38 333 ALA B N 1
ATOM 6810 C CA . ALA B 1 333 ? -1.845 -18.125 -20.328 1 98.38 333 ALA B CA 1
ATOM 6811 C C . ALA B 1 333 ? -2.266 -16.734 -20.797 1 98.38 333 ALA B C 1
ATOM 6813 O O . ALA B 1 333 ? -1.458 -15.992 -21.375 1 98.38 333 ALA B O 1
ATOM 6814 N N . LEU B 1 334 ? -3.508 -16.375 -20.516 1 98 334 LEU B N 1
ATOM 6815 C CA . LEU B 1 334 ? -4.047 -15.102 -20.984 1 98 334 LEU B CA 1
ATOM 6816 C C . LEU B 1 334 ? -4.781 -14.383 -19.875 1 98 334 LEU B C 1
ATOM 6818 O O . LEU B 1 334 ? -5.629 -14.969 -19.188 1 98 334 LEU B O 1
ATOM 6822 N N . THR B 1 335 ? -4.383 -13.211 -19.625 1 95.31 335 THR B N 1
ATOM 6823 C CA . THR B 1 335 ? -5.125 -12.312 -18.75 1 95.31 335 THR B CA 1
ATOM 6824 C C . THR B 1 335 ? -5.734 -11.164 -19.547 1 95.31 335 THR B C 1
ATOM 6826 O O . THR B 1 335 ? -5.027 -10.461 -20.281 1 95.31 335 THR B O 1
ATOM 6829 N N . VAL B 1 336 ? -6.996 -10.977 -19.375 1 95.5 336 VAL B N 1
ATOM 6830 C CA . VAL B 1 336 ? -7.695 -9.938 -20.125 1 95.5 336 VAL B CA 1
ATOM 6831 C C . VAL B 1 336 ? -8.297 -8.922 -19.172 1 95.5 336 VAL B C 1
ATOM 6833 O O . VAL B 1 336 ? -9.078 -9.281 -18.281 1 95.5 336 VAL B O 1
ATOM 6836 N N . ASP B 1 337 ? -7.918 -7.746 -19.359 1 88.62 337 ASP B N 1
ATOM 6837 C CA . ASP B 1 337 ? -8.492 -6.625 -18.625 1 88.62 337 ASP B CA 1
ATOM 6838 C C . ASP B 1 337 ? -9.719 -6.059 -19.344 1 88.62 337 ASP B C 1
ATOM 6840 O O . ASP B 1 337 ? -9.594 -5.465 -20.422 1 88.62 337 ASP B O 1
ATOM 6844 N N . PHE B 1 338 ? -10.875 -6.16 -18.734 1 88.56 338 PHE B N 1
ATOM 6845 C CA . PHE B 1 338 ? -12.117 -5.719 -19.359 1 88.56 338 PHE B CA 1
ATOM 6846 C C . PHE B 1 338 ? -12.328 -4.227 -19.141 1 88.56 338 PHE B C 1
ATOM 6848 O O . PHE B 1 338 ? -13.156 -3.605 -19.812 1 88.56 338 PHE B O 1
ATOM 6855 N N . ASP B 1 339 ? -11.523 -3.709 -18.266 1 77 339 ASP B N 1
ATOM 6856 C CA . ASP B 1 339 ? -11.625 -2.285 -17.953 1 77 339 ASP B CA 1
ATOM 6857 C C . ASP B 1 339 ? -13.078 -1.855 -17.812 1 77 339 ASP B C 1
ATOM 6859 O O . ASP B 1 339 ? -13.484 -0.818 -18.344 1 77 339 ASP B O 1
ATOM 6863 N N . PHE B 1 340 ? -13.875 -2.809 -17.297 1 73.31 340 PHE B N 1
ATOM 6864 C CA . PHE B 1 340 ? -15.273 -2.611 -16.938 1 73.31 340 PHE B CA 1
ATOM 6865 C C . PHE B 1 340 ? -16.125 -2.383 -18.188 1 73.31 340 PHE B C 1
ATOM 6867 O O . PHE B 1 340 ? -17.172 -1.743 -18.109 1 73.31 340 PHE B O 1
ATOM 6874 N N . VAL B 1 341 ? -15.672 -2.719 -19.312 1 77.19 341 VAL B N 1
ATOM 6875 C CA . VAL B 1 341 ? -16.422 -2.756 -20.562 1 77.19 341 VAL B CA 1
ATOM 6876 C C . VAL B 1 341 ? -16.766 -4.203 -20.922 1 77.19 341 VAL B C 1
ATOM 6878 O O . VAL B 1 341 ? -16 -5.121 -20.594 1 77.19 341 VAL B O 1
ATOM 6881 N N . ASP B 1 342 ? -17.891 -4.309 -21.516 1 86.19 342 ASP B N 1
ATOM 6882 C CA . ASP B 1 342 ? -18.312 -5.668 -21.844 1 86.19 342 ASP B CA 1
ATOM 6883 C C . ASP B 1 342 ? -17.625 -6.16 -23.125 1 86.19 342 ASP B C 1
ATOM 6885 O O . ASP B 1 342 ? -18.016 -5.789 -24.234 1 86.19 342 ASP B O 1
ATOM 6889 N N . PHE B 1 343 ? -16.734 -7.07 -22.969 1 91.06 343 PHE B N 1
ATOM 6890 C CA . PHE B 1 343 ? -16.031 -7.668 -24.094 1 91.06 343 PHE B CA 1
ATOM 6891 C C . PHE B 1 343 ? -16.344 -9.156 -24.203 1 91.06 343 PHE B C 1
ATOM 6893 O O . PHE B 1 343 ? -15.555 -9.922 -24.766 1 91.06 343 PHE B O 1
ATOM 6900 N N . SER B 1 344 ? -17.484 -9.539 -23.656 1 91.81 344 SER B N 1
ATOM 6901 C CA . SER B 1 344 ? -17.844 -10.953 -23.625 1 91.81 344 SER B CA 1
ATOM 6902 C C . SER B 1 344 ? -17.953 -11.523 -25.031 1 91.81 344 SER B C 1
ATOM 6904 O O . SER B 1 344 ? -17.438 -12.609 -25.297 1 91.81 344 SER B O 1
ATOM 6906 N N . PRO B 1 345 ? -18.578 -10.781 -25.984 1 93.31 345 PRO B N 1
ATOM 6907 C CA . PRO B 1 345 ? -18.641 -11.328 -27.328 1 93.31 345 PRO B CA 1
ATOM 6908 C C . PRO B 1 345 ? -17.266 -11.516 -27.969 1 93.31 345 PRO B C 1
ATOM 6910 O O . PRO B 1 345 ? -17.016 -12.531 -28.625 1 93.31 345 PRO B O 1
ATOM 6913 N N . ALA B 1 346 ? -16.453 -10.539 -27.766 1 94.88 346 ALA B N 1
ATOM 6914 C CA . ALA B 1 346 ? -15.102 -10.625 -28.312 1 94.88 346 ALA B CA 1
ATOM 6915 C C . ALA B 1 346 ? -14.328 -11.781 -27.688 1 94.88 346 ALA B C 1
ATOM 6917 O O . ALA B 1 346 ? -13.586 -12.484 -28.375 1 94.88 346 ALA B O 1
ATOM 6918 N N . LEU B 1 347 ? -14.516 -11.953 -26.484 1 97.06 347 LEU B N 1
ATOM 6919 C CA . LEU B 1 347 ? -13.867 -13.055 -25.781 1 97.06 347 LEU B CA 1
ATOM 6920 C C . LEU B 1 347 ? -14.344 -14.398 -26.328 1 97.06 347 LEU B C 1
ATOM 6922 O O . LEU B 1 347 ? -13.531 -15.297 -26.562 1 97.06 347 LEU B O 1
ATOM 6926 N N . GLU B 1 348 ? -15.664 -14.5 -26.453 1 96.31 348 GLU B N 1
ATOM 6927 C CA . GLU B 1 348 ? -16.219 -15.742 -26.969 1 96.31 348 GLU B CA 1
ATOM 6928 C C . GLU B 1 348 ? -15.633 -16.078 -28.344 1 96.31 348 GLU B C 1
ATOM 6930 O O . GLU B 1 348 ? -15.242 -17.234 -28.594 1 96.31 348 GLU B O 1
ATOM 6935 N N . CYS B 1 349 ? -15.547 -15.07 -29.188 1 96.38 349 CYS B N 1
ATOM 6936 C CA . CYS B 1 349 ? -14.984 -15.273 -30.516 1 96.38 349 CYS B CA 1
ATOM 6937 C C . CYS B 1 349 ? -13.539 -15.766 -30.422 1 96.38 349 CYS B C 1
ATOM 6939 O O . CYS B 1 349 ? -13.148 -16.703 -31.141 1 96.38 349 CYS B O 1
ATOM 6941 N N . TYR B 1 350 ? -12.781 -15.219 -29.672 1 96.88 350 TYR B N 1
ATOM 6942 C CA . TYR B 1 350 ? -11.383 -15.609 -29.484 1 96.88 350 TYR B CA 1
ATOM 6943 C C . TYR B 1 350 ? -11.281 -17.031 -28.969 1 96.88 350 TYR B C 1
ATOM 6945 O O . TYR B 1 350 ? -10.453 -17.812 -29.453 1 96.88 350 TYR B O 1
ATOM 6953 N N . LEU B 1 351 ? -12.117 -17.344 -27.953 1 97.69 351 LEU B N 1
ATOM 6954 C CA . LEU B 1 351 ? -12.016 -18.641 -27.312 1 97.69 351 LEU B CA 1
ATOM 6955 C C . LEU B 1 351 ? -12.445 -19.75 -28.25 1 97.69 351 LEU B C 1
ATOM 6957 O O . LEU B 1 351 ? -11.922 -20.875 -28.188 1 97.69 351 LEU B O 1
ATOM 6961 N N . ILE B 1 352 ? -13.398 -19.484 -29.109 1 97.12 352 ILE B N 1
ATOM 6962 C CA . ILE B 1 352 ? -13.836 -20.469 -30.094 1 97.12 352 ILE B CA 1
ATOM 6963 C C . ILE B 1 352 ? -12.656 -20.859 -30.984 1 97.12 352 ILE B C 1
ATOM 6965 O O . ILE B 1 352 ? -12.461 -22.031 -31.297 1 97.12 352 ILE B O 1
ATOM 6969 N N . GLU B 1 353 ? -11.875 -19.906 -31.266 1 96 353 GLU B N 1
ATOM 6970 C CA . GLU B 1 353 ? -10.789 -20.125 -32.219 1 96 353 GLU B CA 1
ATOM 6971 C C . GLU B 1 353 ? -9.523 -20.594 -31.531 1 96 353 GLU B C 1
ATOM 6973 O O . GLU B 1 353 ? -8.773 -21.406 -32.062 1 96 353 GLU B O 1
ATOM 6978 N N . HIS B 1 354 ? -9.25 -20.125 -30.312 1 95.88 354 HIS B N 1
ATOM 6979 C CA . HIS B 1 354 ? -7.922 -20.312 -29.75 1 95.88 354 HIS B CA 1
ATOM 6980 C C . HIS B 1 354 ? -8.008 -20.844 -28.312 1 95.88 354 HIS B C 1
ATOM 6982 O O . HIS B 1 354 ? -6.984 -21.078 -27.672 1 95.88 354 HIS B O 1
ATOM 6988 N N . GLY B 1 355 ? -9.117 -21.094 -27.781 1 96.56 355 GLY B N 1
ATOM 6989 C CA . GLY B 1 355 ? -9.328 -21.438 -26.375 1 96.56 355 GLY B CA 1
ATOM 6990 C C . GLY B 1 355 ? -8.812 -22.828 -26.031 1 96.56 355 GLY B C 1
ATOM 6991 O O . GLY B 1 355 ? -8.492 -23.094 -24.875 1 96.56 355 GLY B O 1
ATOM 6992 N N . GLN B 1 356 ? -8.633 -23.641 -27 1 95.75 356 GLN B N 1
ATOM 6993 C CA . GLN B 1 356 ? -8.273 -25.031 -26.781 1 95.75 356 GLN B CA 1
ATOM 6994 C C . GLN B 1 356 ? -6.879 -25.156 -26.172 1 95.75 356 GLN B C 1
ATOM 6996 O O . GLN B 1 356 ? -6.586 -26.125 -25.469 1 95.75 356 GLN B O 1
ATOM 7001 N N . LYS B 1 357 ? -6.117 -24.172 -26.375 1 95.06 357 LYS B N 1
ATOM 7002 C CA . LYS B 1 357 ? -4.723 -24.25 -25.953 1 95.06 357 LYS B CA 1
ATOM 7003 C C . LYS B 1 357 ? -4.531 -23.578 -24.594 1 95.06 357 LYS B C 1
ATOM 7005 O O . LYS B 1 357 ? -3.502 -23.766 -23.938 1 95.06 357 LYS B O 1
ATOM 7010 N N . LEU B 1 358 ? -5.449 -22.922 -24.078 1 97.81 358 LEU B N 1
ATOM 7011 C CA . LEU B 1 358 ? -5.289 -22.094 -22.891 1 97.81 358 LEU B CA 1
ATOM 7012 C C . LEU B 1 358 ? -5.277 -22.969 -21.625 1 97.81 358 LEU B C 1
ATOM 7014 O O . LEU B 1 358 ? -6.117 -23.859 -21.484 1 97.81 358 LEU B O 1
ATOM 7018 N N . ARG B 1 359 ? -4.344 -22.719 -20.844 1 98.44 359 ARG B N 1
ATOM 7019 C CA . ARG B 1 359 ? -4.242 -23.391 -19.562 1 98.44 359 ARG B CA 1
ATOM 7020 C C . ARG B 1 359 ? -4.609 -22.438 -18.422 1 98.44 359 ARG B C 1
ATOM 7022 O O . ARG B 1 359 ? -5.016 -22.875 -17.344 1 98.44 359 ARG B O 1
ATOM 7029 N N . LYS B 1 360 ? -4.453 -21.234 -18.672 1 98.44 360 LYS B N 1
ATOM 7030 C CA . LYS B 1 360 ? -4.789 -20.203 -17.688 1 98.44 360 LYS B CA 1
ATOM 7031 C C . LYS B 1 360 ? -5.57 -19.062 -18.328 1 98.44 360 LYS B C 1
ATOM 7033 O O . LYS B 1 360 ? -5.188 -18.562 -19.391 1 98.44 360 LYS B O 1
ATOM 7038 N N . LEU B 1 361 ? -6.645 -18.688 -17.703 1 98.12 361 LEU B N 1
ATOM 7039 C CA . LEU B 1 361 ? -7.461 -17.562 -18.141 1 98.12 361 LEU B CA 1
ATOM 7040 C C . LEU B 1 361 ? -7.914 -16.719 -16.953 1 98.12 361 LEU B C 1
ATOM 7042 O O . LEU B 1 361 ? -8.562 -17.234 -16.047 1 98.12 361 LEU B O 1
ATOM 7046 N N . VAL B 1 362 ? -7.512 -15.539 -16.984 1 95.44 362 VAL B N 1
ATOM 7047 C CA . VAL B 1 362 ? -7.922 -14.617 -15.922 1 95.44 362 VAL B CA 1
ATOM 7048 C C . VAL B 1 362 ? -8.586 -13.383 -16.547 1 95.44 362 VAL B C 1
ATOM 7050 O O . VAL B 1 362 ? -7.992 -12.719 -17.391 1 95.44 362 VAL B O 1
ATOM 7053 N N . LEU B 1 363 ? -9.75 -13.141 -16.141 1 94.44 363 LEU B N 1
ATOM 7054 C CA . LEU B 1 363 ? -10.492 -11.961 -16.562 1 94.44 363 LEU B CA 1
ATOM 7055 C C . LEU B 1 363 ? -10.633 -10.969 -15.414 1 94.44 363 LEU B C 1
ATOM 7057 O O . LEU B 1 363 ? -11.188 -11.297 -14.367 1 94.44 363 LEU B O 1
ATOM 7061 N N . VAL B 1 364 ? -10.07 -9.812 -15.68 1 87.56 364 VAL B N 1
ATOM 7062 C CA . VAL B 1 364 ? -10.086 -8.836 -14.594 1 87.56 364 VAL B CA 1
ATOM 7063 C C . VAL B 1 364 ? -10.984 -7.656 -14.969 1 87.56 364 VAL B C 1
ATOM 7065 O O . VAL B 1 364 ? -11.195 -7.383 -16.156 1 87.56 364 VAL B O 1
ATOM 7068 N N . ASP B 1 365 ? -11.586 -6.957 -14 1 80.5 365 ASP B N 1
ATOM 7069 C CA . ASP B 1 365 ? -12.406 -5.754 -14.133 1 80.5 365 ASP B CA 1
ATOM 7070 C C . ASP B 1 365 ? -13.633 -6.02 -14.992 1 80.5 365 ASP B C 1
ATOM 7072 O O . ASP B 1 365 ? -13.961 -5.227 -15.883 1 80.5 365 ASP B O 1
ATOM 7076 N N . GLN B 1 366 ? -14.219 -7.129 -14.703 1 84.44 366 GLN B N 1
ATOM 7077 C CA . GLN B 1 366 ? -15.43 -7.531 -15.414 1 84.44 366 GLN B CA 1
ATOM 7078 C C . GLN B 1 366 ? -16.656 -6.809 -14.867 1 84.44 366 GLN B C 1
ATOM 7080 O O . GLN B 1 366 ? -16.875 -6.781 -13.648 1 84.44 366 GLN B O 1
ATOM 7085 N N . MET B 1 367 ? -17.422 -6.293 -15.781 1 74.69 367 MET B N 1
ATOM 7086 C CA . MET B 1 367 ? -18.719 -5.777 -15.375 1 74.69 367 MET B CA 1
ATOM 7087 C C . MET B 1 367 ? -19.781 -6.863 -15.484 1 74.69 367 MET B C 1
ATOM 7089 O O . MET B 1 367 ? -20.641 -6.98 -14.609 1 74.69 367 MET B O 1
ATOM 7093 N N . HIS B 1 368 ? -19.625 -7.594 -16.453 1 83.56 368 HIS B N 1
ATOM 7094 C CA . HIS B 1 368 ? -20.594 -8.648 -16.734 1 83.56 368 HIS B CA 1
ATOM 7095 C C . HIS B 1 368 ? -19.953 -10.031 -16.594 1 83.56 368 HIS B C 1
ATOM 7097 O O . HIS B 1 368 ? -18.75 -10.188 -16.828 1 83.56 368 HIS B O 1
ATOM 7103 N N . SER B 1 369 ? -20.797 -10.953 -16.344 1 91.31 369 SER B N 1
ATOM 7104 C CA . SER B 1 369 ? -20.328 -12.32 -16.141 1 91.31 369 SER B CA 1
ATOM 7105 C C . SER B 1 369 ? -20.156 -13.047 -17.469 1 91.31 369 SER B C 1
ATOM 7107 O O . SER B 1 369 ? -20.734 -12.648 -18.484 1 91.31 369 SER B O 1
ATOM 7109 N N . VAL B 1 370 ? -19.375 -14.047 -17.469 1 94.56 370 VAL B N 1
ATOM 7110 C CA . VAL B 1 370 ? -19.203 -14.953 -18.609 1 94.56 370 VAL B CA 1
ATOM 7111 C C . VAL B 1 370 ? -19.812 -16.312 -18.281 1 94.56 370 VAL B C 1
ATOM 7113 O O . VAL B 1 370 ? -19.797 -16.75 -17.125 1 94.56 370 VAL B O 1
ATOM 7116 N N . ASP B 1 371 ? -20.359 -16.875 -19.297 1 95.06 371 ASP B N 1
ATOM 7117 C CA . ASP B 1 371 ? -21.062 -18.156 -19.125 1 95.06 371 ASP B CA 1
ATOM 7118 C C . ASP B 1 371 ? -20.062 -19.297 -18.906 1 95.06 371 ASP B C 1
ATOM 7120 O O . ASP B 1 371 ? -19.141 -19.484 -19.688 1 95.06 371 ASP B O 1
ATOM 7124 N N . VAL B 1 372 ? -20.344 -20.094 -17.859 1 95.81 372 VAL B N 1
ATOM 7125 C CA . VAL B 1 372 ? -19.438 -21.188 -17.484 1 95.81 372 VAL B CA 1
ATOM 7126 C C . VAL B 1 372 ? -19.469 -22.266 -18.562 1 95.81 372 VAL B C 1
ATOM 7128 O O . VAL B 1 372 ? -18.438 -22.906 -18.844 1 95.81 372 VAL B O 1
ATOM 7131 N N . SER B 1 373 ? -20.609 -22.484 -19.141 1 95.44 373 SER B N 1
ATOM 7132 C CA . SER B 1 373 ? -20.734 -23.484 -20.188 1 95.44 373 SER B CA 1
ATOM 7133 C C . SER B 1 373 ? -19.922 -23.094 -21.406 1 95.44 373 SER B C 1
ATOM 7135 O O . SER B 1 373 ? -19.297 -23.953 -22.047 1 95.44 373 SER B O 1
ATOM 7137 N N . MET B 1 374 ? -20 -21.859 -21.719 1 95.25 374 MET B N 1
ATOM 7138 C CA . MET B 1 374 ? -19.219 -21.359 -22.844 1 95.25 374 MET B CA 1
ATOM 7139 C C . MET B 1 374 ? -17.719 -21.578 -22.609 1 95.25 374 MET B C 1
ATOM 7141 O O . MET B 1 374 ? -17.016 -22.016 -23.516 1 95.25 374 MET B O 1
ATOM 7145 N N . LEU B 1 375 ? -17.203 -21.391 -21.453 1 96.81 375 LEU B N 1
ATOM 7146 C CA . LEU B 1 375 ? -15.805 -21.625 -21.109 1 96.81 375 LEU B CA 1
ATOM 7147 C C . LEU B 1 375 ? -15.461 -23.109 -21.172 1 96.81 375 LEU B C 1
ATOM 7149 O O . LEU B 1 375 ? -14.422 -23.484 -21.719 1 96.81 375 LEU B O 1
ATOM 7153 N N . ALA B 1 376 ? -16.359 -23.891 -20.641 1 96.25 376 ALA B N 1
ATOM 7154 C CA . ALA B 1 376 ? -16.156 -25.344 -20.609 1 96.25 376 ALA B CA 1
ATOM 7155 C C . ALA B 1 376 ? -16.047 -25.922 -22.016 1 96.25 376 ALA B C 1
ATOM 7157 O O . ALA B 1 376 ? -15.25 -26.828 -22.266 1 96.25 376 ALA B O 1
ATOM 7158 N N . GLU B 1 377 ? -16.797 -25.438 -22.906 1 94.94 377 GLU B N 1
ATOM 7159 C CA . GLU B 1 377 ? -16.844 -25.938 -24.281 1 94.94 377 GLU B CA 1
ATOM 7160 C C . GLU B 1 377 ? -15.594 -25.516 -25.047 1 94.94 377 GLU B C 1
ATOM 7162 O O . GLU B 1 377 ? -15.094 -26.281 -25.891 1 94.94 377 GLU B O 1
ATOM 7167 N N . ASN B 1 378 ? -15.094 -24.406 -24.75 1 96.62 378 ASN B N 1
ATOM 7168 C CA . ASN B 1 378 ? -14.062 -23.828 -25.609 1 96.62 378 ASN B CA 1
ATOM 7169 C C . ASN B 1 378 ? -12.68 -23.938 -24.984 1 96.62 378 ASN B C 1
ATOM 7171 O O . ASN B 1 378 ? -11.664 -23.828 -25.672 1 96.62 378 ASN B O 1
ATOM 7175 N N . CYS B 1 379 ? -12.578 -24.188 -23.703 1 97.44 379 CYS B N 1
ATOM 7176 C CA . CYS B 1 379 ? -11.289 -24.219 -23.016 1 97.44 379 CYS B CA 1
ATOM 7177 C C . CYS B 1 379 ? -11.148 -25.453 -22.156 1 97.44 379 CYS B C 1
ATOM 7179 O O . CYS B 1 379 ? -10.945 -25.359 -20.938 1 97.44 379 CYS B O 1
ATOM 7181 N N . PRO B 1 380 ? -11.133 -26.594 -22.672 1 94.94 380 PRO B N 1
ATOM 7182 C CA . PRO B 1 380 ? -11.125 -27.828 -21.891 1 94.94 380 PRO B CA 1
ATOM 7183 C C . PRO B 1 380 ? -9.812 -28.047 -21.141 1 94.94 380 PRO B C 1
ATOM 7185 O O . PRO B 1 380 ? -9.773 -28.812 -20.172 1 94.94 380 PRO B O 1
ATOM 7188 N N . ARG B 1 381 ? -8.758 -27.344 -21.516 1 96.94 381 ARG B N 1
ATOM 7189 C CA . ARG B 1 381 ? -7.453 -27.609 -20.906 1 96.94 381 ARG B CA 1
ATOM 7190 C C . ARG B 1 381 ? -7.145 -26.594 -19.812 1 96.94 381 ARG B C 1
ATOM 7192 O O . ARG B 1 381 ? -6.031 -26.578 -19.281 1 96.94 381 ARG B O 1
ATOM 7199 N N . LEU B 1 382 ? -8.086 -25.797 -19.375 1 97.75 382 LEU B N 1
ATOM 7200 C CA . LEU B 1 382 ? -7.863 -24.766 -18.375 1 97.75 382 LEU B CA 1
ATOM 7201 C C . LEU B 1 382 ? -7.477 -25.391 -17.031 1 97.75 382 LEU B C 1
ATOM 7203 O O . LEU B 1 382 ? -8.141 -26.312 -16.562 1 97.75 382 LEU B O 1
ATOM 7207 N N . GLU B 1 383 ? -6.441 -24.953 -16.531 1 98.44 383 GLU B N 1
ATOM 7208 C CA . GLU B 1 383 ? -5.98 -25.359 -15.211 1 98.44 383 GLU B CA 1
ATOM 7209 C C . GLU B 1 383 ? -6.25 -24.297 -14.164 1 98.44 383 GLU B C 1
ATOM 7211 O O . GLU B 1 383 ? -6.43 -24.594 -12.977 1 98.44 383 GLU B O 1
ATOM 7216 N N . GLU B 1 384 ? -6.207 -23.109 -14.562 1 98.19 384 GLU B N 1
ATOM 7217 C CA . GLU B 1 384 ? -6.449 -21.969 -13.695 1 98.19 384 GLU B CA 1
ATOM 7218 C C . GLU B 1 384 ? -7.449 -21 -14.32 1 98.19 384 GLU B C 1
ATOM 7220 O O . GLU B 1 384 ? -7.32 -20.625 -15.492 1 98.19 384 GLU B O 1
ATOM 7225 N N . LEU B 1 385 ? -8.414 -20.594 -13.469 1 97.69 385 LEU B N 1
ATOM 7226 C CA . LEU B 1 385 ? -9.461 -19.703 -13.961 1 97.69 385 LEU B CA 1
ATOM 7227 C C . LEU B 1 385 ? -9.766 -18.609 -12.938 1 97.69 385 LEU B C 1
ATOM 7229 O O . LEU B 1 385 ? -9.938 -18.906 -11.75 1 97.69 385 LEU B O 1
ATOM 7233 N N . GLY B 1 386 ? -9.719 -17.422 -13.328 1 95 386 GLY B N 1
ATOM 7234 C CA . GLY B 1 386 ? -10.227 -16.266 -12.586 1 95 386 GLY B CA 1
ATOM 7235 C C . GLY B 1 386 ? -11.219 -15.438 -13.375 1 95 386 GLY B C 1
ATOM 7236 O O . GLY B 1 386 ? -10.891 -14.914 -14.445 1 95 386 GLY B O 1
ATOM 7237 N N . ALA B 1 387 ? -12.492 -15.375 -12.891 1 94.62 387 ALA B N 1
ATOM 7238 C CA . ALA B 1 387 ? -13.492 -14.68 -13.703 1 94.62 387 ALA B CA 1
ATOM 7239 C C . ALA B 1 387 ? -14.781 -14.469 -12.914 1 94.62 387 ALA B C 1
ATOM 7241 O O . ALA B 1 387 ? -14.984 -15.086 -11.867 1 94.62 387 ALA B O 1
ATOM 7242 N N . LYS B 1 388 ? -15.508 -13.555 -13.375 1 92.06 388 LYS B N 1
ATOM 7243 C CA . LYS B 1 388 ? -16.922 -13.477 -13.016 1 92.06 388 LYS B CA 1
ATOM 7244 C C . LYS B 1 388 ? -17.766 -14.406 -13.883 1 92.06 388 LYS B C 1
ATOM 7246 O O . LYS B 1 388 ? -17.812 -14.25 -15.102 1 92.06 388 LYS B O 1
ATOM 7251 N N . LEU B 1 389 ? -18.453 -15.344 -13.273 1 94.62 389 LEU B N 1
ATOM 7252 C CA . LEU B 1 389 ? -19.109 -16.391 -14.023 1 94.62 389 LEU B CA 1
ATOM 7253 C C . LEU B 1 389 ? -20.625 -16.375 -13.789 1 94.62 389 LEU B C 1
ATOM 7255 O O . LEU B 1 389 ? -21.078 -15.859 -12.773 1 94.62 389 LEU B O 1
ATOM 7259 N N . GLU B 1 390 ? -21.328 -16.906 -14.758 1 93.69 390 GLU B N 1
ATOM 7260 C CA . GLU B 1 390 ? -22.766 -17.156 -14.656 1 93.69 390 GLU B CA 1
ATOM 7261 C C . GLU B 1 390 ? -23.156 -18.469 -15.336 1 93.69 390 GLU B C 1
ATOM 7263 O O . GLU B 1 390 ? -22.344 -19.062 -16.047 1 93.69 390 GLU B O 1
ATOM 7268 N N . GLY B 1 391 ? -24.344 -18.891 -14.938 1 92.69 391 GLY B N 1
ATOM 7269 C CA . GLY B 1 391 ? -24.891 -20.078 -15.594 1 92.69 391 GLY B CA 1
ATOM 7270 C C . GLY B 1 391 ? -24.547 -21.359 -14.883 1 92.69 391 GLY B C 1
ATOM 7271 O O . GLY B 1 391 ? -23.812 -21.359 -13.891 1 92.69 391 GLY B O 1
ATOM 7272 N N . GLY B 1 392 ? -25.156 -22.391 -15.328 1 93.06 392 GLY B N 1
ATOM 7273 C CA . GLY B 1 392 ? -24.938 -23.734 -14.812 1 93.06 392 GLY B CA 1
ATOM 7274 C C . GLY B 1 392 ? -24.328 -24.672 -15.836 1 93.06 392 GLY B C 1
ATOM 7275 O O . GLY B 1 392 ? -23.906 -24.25 -16.906 1 93.06 392 GLY B O 1
ATOM 7276 N N . TRP B 1 393 ? -24.172 -25.938 -15.43 1 93.56 393 TRP B N 1
ATOM 7277 C CA . TRP B 1 393 ? -23.656 -26.984 -16.312 1 93.56 393 TRP B CA 1
ATOM 7278 C C . TRP B 1 393 ? -24.656 -28.125 -16.453 1 93.56 393 TRP B C 1
ATOM 7280 O O . TRP B 1 393 ? -25.094 -28.688 -15.453 1 93.56 393 TRP B O 1
ATOM 7290 N N . TYR B 1 394 ? -24.984 -28.438 -17.734 1 90.25 394 TYR B N 1
ATOM 7291 C CA . TYR B 1 394 ? -25.969 -29.484 -18 1 90.25 394 TYR B CA 1
ATOM 7292 C C . TYR B 1 394 ? -25.375 -30.547 -18.922 1 90.25 394 TYR B C 1
ATOM 7294 O O . TYR B 1 394 ? -26.109 -31.406 -19.438 1 90.25 394 TYR B O 1
ATOM 7302 N N . GLY B 1 395 ? -24.141 -30.531 -19.125 1 88.62 395 GLY B N 1
ATOM 7303 C CA . GLY B 1 395 ? -23.484 -31.5 -19.969 1 88.62 395 GLY B CA 1
ATOM 7304 C C . GLY B 1 395 ? -23.078 -32.75 -19.25 1 88.62 395 GLY B C 1
ATOM 7305 O O . GLY B 1 395 ? -23.609 -33.062 -18.156 1 88.62 395 GLY B O 1
ATOM 7306 N N . GLU B 1 396 ? -22.203 -33.5 -19.891 1 87.56 396 GLU B N 1
ATOM 7307 C CA . GLU B 1 396 ? -21.75 -34.75 -19.344 1 87.56 396 GLU B CA 1
ATOM 7308 C C . GLU B 1 396 ? -20.938 -34.562 -18.078 1 87.56 396 GLU B C 1
ATOM 7310 O O . GLU B 1 396 ? -20.203 -33.562 -17.953 1 87.56 396 GLU B O 1
ATOM 7315 N N . GLU B 1 397 ? -21.141 -35.531 -17.25 1 82.94 397 GLU B N 1
ATOM 7316 C CA . GLU B 1 397 ? -20.391 -35.5 -16 1 82.94 397 GLU B CA 1
ATOM 7317 C C . GLU B 1 397 ? -18.891 -35.562 -16.25 1 82.94 397 GLU B C 1
ATOM 7319 O O . GLU B 1 397 ? -18.422 -36.344 -17.078 1 82.94 397 GLU B O 1
ATOM 7324 N N . GLY B 1 398 ? -18.219 -34.656 -15.695 1 83.56 398 GLY B N 1
ATOM 7325 C CA . GLY B 1 398 ? -16.766 -34.656 -15.805 1 83.56 398 GLY B CA 1
ATOM 7326 C C . GLY B 1 398 ? -16.25 -33.875 -16.984 1 83.56 398 GLY B C 1
ATOM 7327 O O . GLY B 1 398 ? -15.031 -33.719 -17.141 1 83.56 398 GLY B O 1
ATOM 7328 N N . ALA B 1 399 ? -17.188 -33.375 -17.75 1 89.12 399 ALA B N 1
ATOM 7329 C CA . ALA B 1 399 ? -16.766 -32.719 -18.984 1 89.12 399 ALA B CA 1
ATOM 7330 C C . ALA B 1 399 ? -16.562 -31.234 -18.766 1 89.12 399 ALA B C 1
ATOM 7332 O O . ALA B 1 399 ? -15.922 -30.562 -19.578 1 89.12 399 ALA B O 1
ATOM 7333 N N . MET B 1 400 ? -17.016 -30.75 -17.688 1 94.12 400 MET B N 1
ATOM 7334 C CA . MET B 1 400 ? -16.891 -29.312 -17.453 1 94.12 400 MET B CA 1
ATOM 7335 C C . MET B 1 400 ? -15.508 -28.984 -16.875 1 94.12 400 MET B C 1
ATOM 7337 O O . MET B 1 400 ? -15.211 -29.312 -15.727 1 94.12 400 MET B O 1
ATOM 7341 N N . LEU B 1 401 ? -14.711 -28.422 -17.625 1 95.75 401 LEU B N 1
ATOM 7342 C CA . LEU B 1 401 ? -13.375 -27.984 -17.234 1 95.75 401 LEU B CA 1
ATOM 7343 C C . LEU B 1 401 ? -12.633 -29.094 -16.516 1 95.75 401 LEU B C 1
ATOM 7345 O O . LEU B 1 401 ? -12.25 -28.938 -15.352 1 95.75 401 LEU B O 1
ATOM 7349 N N . PRO B 1 402 ? -12.375 -30.125 -17.172 1 94.94 402 PRO B N 1
ATOM 7350 C CA . PRO B 1 402 ? -11.859 -31.359 -16.547 1 94.94 402 PRO B CA 1
ATOM 7351 C C . PRO B 1 402 ? -10.461 -31.188 -15.969 1 94.94 402 PRO B C 1
ATOM 7353 O O . PRO B 1 402 ? -10.039 -31.984 -15.125 1 94.94 402 PRO B O 1
ATOM 7356 N N . GLN B 1 403 ? -9.766 -30.156 -16.359 1 96.69 403 GLN B N 1
ATOM 7357 C CA . GLN B 1 403 ? -8.391 -30.016 -15.891 1 96.69 403 GLN B CA 1
ATOM 7358 C C . GLN B 1 403 ? -8.258 -28.844 -14.922 1 96.69 403 GLN B C 1
ATOM 7360 O O . GLN B 1 403 ? -7.148 -28.484 -14.523 1 96.69 403 GLN B O 1
ATOM 7365 N N . LEU B 1 404 ? -9.367 -28.25 -14.531 1 97.56 404 LEU B N 1
ATOM 7366 C CA . LEU B 1 404 ? -9.344 -27.062 -13.695 1 97.56 404 LEU B CA 1
ATOM 7367 C C . LEU B 1 404 ? -8.883 -27.406 -12.281 1 97.56 404 LEU B C 1
ATOM 7369 O O . LEU B 1 404 ? -9.453 -28.281 -11.625 1 97.56 404 LEU B O 1
ATOM 7373 N N . VAL B 1 405 ? -7.859 -26.734 -11.859 1 98 405 VAL B N 1
ATOM 7374 C CA . VAL B 1 405 ? -7.266 -27.016 -10.555 1 98 405 VAL B CA 1
ATOM 7375 C C . VAL B 1 405 ? -7.5 -25.828 -9.617 1 98 405 VAL B C 1
ATOM 7377 O O . VAL B 1 405 ? -7.855 -26.016 -8.453 1 98 405 VAL B O 1
ATOM 7380 N N . THR B 1 406 ? -7.242 -24.625 -10.086 1 97.62 406 THR B N 1
ATOM 7381 C CA . THR B 1 406 ? -7.414 -23.406 -9.312 1 97.62 406 THR B CA 1
ATOM 7382 C C . THR B 1 406 ? -8.516 -22.531 -9.914 1 97.62 406 THR B C 1
ATOM 7384 O O . THR B 1 406 ? -8.508 -22.25 -11.109 1 97.62 406 THR B O 1
ATOM 7387 N N . CYS B 1 407 ? -9.375 -22.094 -9.047 1 96.5 407 CYS B N 1
ATOM 7388 C CA . CYS B 1 407 ? -10.523 -21.328 -9.5 1 96.5 407 CYS B CA 1
ATOM 7389 C C . CYS B 1 407 ? -10.828 -20.188 -8.539 1 96.5 407 CYS B C 1
ATOM 7391 O O . CYS B 1 407 ? -11.039 -20.406 -7.344 1 96.5 407 CYS B O 1
ATOM 7393 N N . ARG B 1 408 ? -10.766 -19.031 -9.008 1 93.31 408 ARG B N 1
ATOM 7394 C CA . ARG B 1 408 ? -11.164 -17.828 -8.281 1 93.31 408 ARG B CA 1
ATOM 7395 C C . ARG B 1 408 ? -12.305 -17.109 -8.992 1 93.31 408 ARG B C 1
ATOM 7397 O O . ARG B 1 408 ? -12.094 -16.469 -10.023 1 93.31 408 ARG B O 1
ATOM 7404 N N . ILE B 1 409 ? -13.438 -17.094 -8.383 1 92.62 409 ILE B N 1
ATOM 7405 C CA . ILE B 1 409 ? -14.578 -16.672 -9.195 1 92.62 409 ILE B CA 1
ATOM 7406 C C . ILE B 1 409 ? -15.477 -15.742 -8.391 1 92.62 409 ILE B C 1
ATOM 7408 O O . ILE B 1 409 ? -15.469 -15.781 -7.156 1 92.62 409 ILE B O 1
ATOM 7412 N N . ARG B 1 410 ? -16.172 -15.023 -9.141 1 89.5 410 ARG B N 1
ATOM 7413 C CA . ARG B 1 410 ? -17.312 -14.242 -8.672 1 89.5 410 ARG B CA 1
ATOM 7414 C C . ARG B 1 410 ? -18.625 -14.773 -9.266 1 89.5 410 ARG B C 1
ATOM 7416 O O . ARG B 1 410 ? -18.703 -15.016 -10.469 1 89.5 410 ARG B O 1
ATOM 7423 N N . VAL B 1 411 ? -19.5 -14.969 -8.367 1 90.12 411 VAL B N 1
ATOM 7424 C CA . VAL B 1 411 ? -20.734 -15.57 -8.859 1 90.12 411 VAL B CA 1
ATOM 7425 C C . VAL B 1 411 ? -21.938 -14.82 -8.289 1 90.12 411 VAL B C 1
ATOM 7427 O O . VAL B 1 411 ? -21.906 -14.375 -7.137 1 90.12 411 VAL B O 1
ATOM 7430 N N . GLY B 1 412 ? -22.938 -14.75 -9.117 1 83.69 412 GLY B N 1
ATOM 7431 C CA . GLY B 1 412 ? -24.172 -14.094 -8.695 1 83.69 412 GLY B CA 1
ATOM 7432 C C . GLY B 1 412 ? -25.281 -15.062 -8.359 1 83.69 412 GLY B C 1
ATOM 7433 O O . GLY B 1 412 ? -26.297 -14.672 -7.785 1 83.69 412 GLY B O 1
ATOM 7434 N N . ALA B 1 413 ? -25.125 -16.234 -8.734 1 86.81 413 ALA B N 1
ATOM 7435 C CA . ALA B 1 413 ? -26.156 -17.25 -8.516 1 86.81 413 ALA B CA 1
ATOM 7436 C C . ALA B 1 413 ? -25.547 -18.547 -7.973 1 86.81 413 ALA B C 1
ATOM 7438 O O . ALA B 1 413 ? -24.422 -18.891 -8.312 1 86.81 413 ALA B O 1
ATOM 7439 N N . THR B 1 414 ? -26.297 -19.25 -7.168 1 90.31 414 THR B N 1
ATOM 7440 C CA . THR B 1 414 ? -25.844 -20.5 -6.57 1 90.31 414 THR B CA 1
ATOM 7441 C C . THR B 1 414 ? -25.656 -21.578 -7.637 1 90.31 414 THR B C 1
ATOM 7443 O O . THR B 1 414 ? -24.844 -22.484 -7.477 1 90.31 414 THR B O 1
ATOM 7446 N N . GLU B 1 415 ? -26.406 -21.391 -8.695 1 91.56 415 GLU B N 1
ATOM 7447 C CA . GLU B 1 415 ? -26.328 -22.359 -9.773 1 91.56 415 GLU B CA 1
ATOM 7448 C C . GLU B 1 415 ? -24.906 -22.469 -10.32 1 91.56 415 GLU B C 1
ATOM 7450 O O . GLU B 1 415 ? -24.438 -23.562 -10.617 1 91.56 415 GLU B O 1
ATOM 7455 N N . THR B 1 416 ? -24.312 -21.406 -10.484 1 94.19 416 THR B N 1
ATOM 7456 C CA . THR B 1 416 ? -22.953 -21.375 -11.023 1 94.19 416 THR B CA 1
ATOM 7457 C C . THR B 1 416 ? -21.969 -21.984 -10.047 1 94.19 416 THR B C 1
ATOM 7459 O O . THR B 1 416 ? -21.094 -22.766 -10.438 1 94.19 416 THR B O 1
ATOM 7462 N N . LEU B 1 417 ? -22.109 -21.609 -8.805 1 94.19 417 LEU B N 1
ATOM 7463 C CA . LEU B 1 417 ? -21.25 -22.188 -7.773 1 94.19 417 LEU B CA 1
ATOM 7464 C C . LEU B 1 417 ? -21.438 -23.703 -7.691 1 94.19 417 LEU B C 1
ATOM 7466 O O . LEU B 1 417 ? -20.469 -24.453 -7.555 1 94.19 417 LEU B O 1
ATOM 7470 N N . HIS B 1 418 ? -22.672 -24.062 -7.797 1 94.56 418 HIS B N 1
ATOM 7471 C CA . HIS B 1 418 ? -23 -25.484 -7.816 1 94.56 418 HIS B CA 1
ATOM 7472 C C . HIS B 1 418 ? -22.297 -26.203 -8.969 1 94.56 418 HIS B C 1
ATOM 7474 O O . HIS B 1 418 ? -21.719 -27.266 -8.789 1 94.56 418 HIS B O 1
ATOM 7480 N N . ALA B 1 419 ? -22.344 -25.625 -10.086 1 95.31 419 ALA B N 1
ATOM 7481 C CA . ALA B 1 419 ? -21.719 -26.203 -11.273 1 95.31 419 ALA B CA 1
ATOM 7482 C C . ALA B 1 419 ? -20.234 -26.422 -11.062 1 95.31 419 ALA B C 1
ATOM 7484 O O . ALA B 1 419 ? -19.688 -27.484 -11.383 1 95.31 419 ALA B O 1
ATOM 7485 N N . VAL B 1 420 ? -19.547 -25.5 -10.492 1 95.94 420 VAL B N 1
ATOM 7486 C CA . VAL B 1 420 ? -18.109 -25.547 -10.297 1 95.94 420 VAL B CA 1
ATOM 7487 C C . VAL B 1 420 ? -17.766 -26.609 -9.242 1 95.94 420 VAL B C 1
ATOM 7489 O O . VAL B 1 420 ? -16.875 -27.438 -9.445 1 95.94 420 VAL B O 1
ATOM 7492 N N . LEU B 1 421 ? -18.531 -26.625 -8.211 1 94.69 421 LEU B N 1
ATOM 7493 C CA . LEU B 1 421 ? -18.266 -27.531 -7.09 1 94.69 421 LEU B CA 1
ATOM 7494 C C . LEU B 1 421 ? -18.531 -28.984 -7.477 1 94.69 421 LEU B C 1
ATOM 7496 O O . LEU B 1 421 ? -17.812 -29.875 -7.035 1 94.69 421 LEU B O 1
ATOM 7500 N N . VAL B 1 422 ? -19.5 -29.141 -8.297 1 94.94 422 VAL B N 1
ATOM 7501 C CA . VAL B 1 422 ? -19.969 -30.5 -8.578 1 94.94 422 VAL B CA 1
ATOM 7502 C C . VAL B 1 422 ? -19.234 -31.047 -9.797 1 94.94 422 VAL B C 1
ATOM 7504 O O . VAL B 1 422 ? -18.797 -32.188 -9.797 1 94.94 422 VAL B O 1
ATOM 7507 N N . HIS B 1 423 ? -19.016 -30.203 -10.766 1 94.81 423 HIS B N 1
ATOM 7508 C CA . HIS B 1 423 ? -18.641 -30.766 -12.062 1 94.81 423 HIS B CA 1
ATOM 7509 C C . HIS B 1 423 ? -17.172 -30.531 -12.344 1 94.81 423 HIS B C 1
ATOM 7511 O O . HIS B 1 423 ? -16.594 -31.172 -13.242 1 94.81 423 HIS B O 1
ATOM 7517 N N . ALA B 1 424 ? -16.469 -29.641 -11.75 1 94.94 424 ALA B N 1
ATOM 7518 C CA . ALA B 1 424 ? -15.023 -29.516 -11.875 1 94.94 424 ALA B CA 1
ATOM 7519 C C . ALA B 1 424 ? -14.305 -30.5 -10.961 1 94.94 424 ALA B C 1
ATOM 7521 O O . ALA B 1 424 ? -13.883 -30.156 -9.859 1 94.94 424 ALA B O 1
ATOM 7522 N N . THR B 1 425 ? -14.016 -31.594 -11.414 1 91.38 425 THR B N 1
ATOM 7523 C CA . THR B 1 425 ? -13.672 -32.75 -10.586 1 91.38 425 THR B CA 1
ATOM 7524 C C . THR B 1 425 ? -12.227 -32.656 -10.094 1 91.38 425 THR B C 1
ATOM 7526 O O . THR B 1 425 ? -11.867 -33.281 -9.102 1 91.38 425 THR B O 1
ATOM 7529 N N . CYS B 1 426 ? -11.391 -31.891 -10.758 1 94.62 426 CYS B N 1
ATOM 7530 C CA . CYS B 1 426 ? -9.992 -31.812 -10.367 1 94.62 426 CYS B CA 1
ATOM 7531 C C . CYS B 1 426 ? -9.727 -30.562 -9.547 1 94.62 426 CYS B C 1
ATOM 7533 O O . CYS B 1 426 ? -8.578 -30.25 -9.227 1 94.62 426 CYS B O 1
ATOM 7535 N N . LEU B 1 427 ? -10.766 -29.922 -9.18 1 96.62 427 LEU B N 1
ATOM 7536 C CA . LEU B 1 427 ? -10.648 -28.641 -8.492 1 96.62 427 LEU B CA 1
ATOM 7537 C C . LEU B 1 427 ? -10.016 -28.812 -7.117 1 96.62 427 LEU B C 1
ATOM 7539 O O . LEU B 1 427 ? -10.484 -29.609 -6.305 1 96.62 427 LEU B O 1
ATOM 7543 N N . GLU B 1 428 ? -8.961 -28.109 -6.867 1 97.62 428 GLU B N 1
ATOM 7544 C CA . GLU B 1 428 ? -8.266 -28.188 -5.59 1 97.62 428 GLU B CA 1
ATOM 7545 C C . GLU B 1 428 ? -8.398 -26.891 -4.805 1 97.62 428 GLU B C 1
ATOM 7547 O O . GLU B 1 428 ? -8.43 -26.906 -3.574 1 97.62 428 GLU B O 1
ATOM 7552 N N . HIS B 1 429 ? -8.352 -25.828 -5.484 1 97.62 429 HIS B N 1
ATOM 7553 C CA . HIS B 1 429 ? -8.398 -24.5 -4.871 1 97.62 429 HIS B CA 1
ATOM 7554 C C . HIS B 1 429 ? -9.578 -23.688 -5.391 1 97.62 429 HIS B C 1
ATOM 7556 O O . HIS B 1 429 ? -9.648 -23.375 -6.578 1 97.62 429 HIS B O 1
ATOM 7562 N N . LEU B 1 430 ? -10.445 -23.344 -4.457 1 96.75 430 LEU B N 1
ATOM 7563 C CA . LEU B 1 430 ? -11.625 -22.578 -4.84 1 96.75 430 LEU B CA 1
ATOM 7564 C C . LEU B 1 430 ? -11.797 -21.359 -3.939 1 96.75 430 LEU B C 1
ATOM 7566 O O . LEU B 1 430 ? -11.922 -21.5 -2.721 1 96.75 430 LEU B O 1
ATOM 7570 N N . GLU B 1 431 ? -11.75 -20.219 -4.531 1 93.06 431 GLU B N 1
ATOM 7571 C CA . GLU B 1 431 ? -12.086 -18.969 -3.867 1 93.06 431 GLU B CA 1
ATOM 7572 C C . GLU B 1 431 ? -13.312 -18.328 -4.504 1 93.06 431 GLU B C 1
ATOM 7574 O O . GLU B 1 431 ? -13.367 -18.141 -5.719 1 93.06 431 GLU B O 1
ATOM 7579 N N . VAL B 1 432 ? -14.219 -17.953 -3.662 1 92.25 432 VAL B N 1
ATOM 7580 C CA . VAL B 1 432 ? -15.5 -17.484 -4.195 1 92.25 432 VAL B CA 1
ATOM 7581 C C . VAL B 1 432 ? -15.867 -16.141 -3.566 1 92.25 432 VAL B C 1
ATOM 7583 O O . VAL B 1 432 ? -15.703 -15.953 -2.359 1 92.25 432 VAL B O 1
ATOM 7586 N N . VAL B 1 433 ? -16.281 -15.273 -4.406 1 86.88 433 VAL B N 1
ATOM 7587 C CA . VAL B 1 433 ? -16.922 -14.039 -3.975 1 86.88 433 VAL B CA 1
ATOM 7588 C C . VAL B 1 433 ? -18.359 -14.008 -4.496 1 86.88 433 VAL B C 1
ATOM 7590 O O . VAL B 1 433 ? -18.594 -14.133 -5.699 1 86.88 433 VAL B O 1
ATOM 7593 N N . LEU B 1 434 ? -19.266 -13.859 -3.574 1 84.94 434 LEU B N 1
ATOM 7594 C CA . LEU B 1 434 ? -20.672 -13.805 -3.947 1 84.94 434 LEU B CA 1
ATOM 7595 C C . LEU B 1 434 ? -21.109 -12.367 -4.254 1 84.94 434 LEU B C 1
ATOM 7597 O O . LEU B 1 434 ? -20.812 -11.453 -3.479 1 84.94 434 LEU B O 1
ATOM 7601 N N . GLU B 1 435 ? -21.516 -12.203 -5.422 1 78.69 435 GLU B N 1
ATOM 7602 C CA . GLU B 1 435 ? -22 -10.875 -5.809 1 78.69 435 GLU B CA 1
ATOM 7603 C C . GLU B 1 435 ? -23.516 -10.836 -5.875 1 78.69 435 GLU B C 1
ATOM 7605 O O . GLU B 1 435 ? -24.141 -11.773 -6.383 1 78.69 435 GLU B O 1
ATOM 7610 N N . GLU B 1 436 ? -24.141 -10.172 -4.879 1 61.75 436 GLU B N 1
ATOM 7611 C CA . GLU B 1 436 ? -25.594 -10.078 -4.93 1 61.75 436 GLU B CA 1
ATOM 7612 C C . GLU B 1 436 ? -26.047 -9.344 -6.188 1 61.75 436 GLU B C 1
ATOM 7614 O O . GLU B 1 436 ? -25.641 -8.203 -6.43 1 61.75 436 GLU B O 1
ATOM 7619 N N . GLU B 1 437 ? -26.031 -9.992 -7.188 1 53.06 437 GLU B N 1
ATOM 7620 C CA . GLU B 1 437 ? -26.609 -9.258 -8.305 1 53.06 437 GLU B CA 1
ATOM 7621 C C . GLU B 1 437 ? -27.828 -8.438 -7.855 1 53.06 437 GLU B C 1
ATOM 7623 O O . GLU B 1 437 ? -28.312 -8.602 -6.734 1 53.06 437 GLU B O 1
ATOM 7628 N N . ASN B 1 438 ? -28.656 -7.77 -8.93 1 42.91 438 ASN B N 1
ATOM 7629 C CA . ASN B 1 438 ? -29.844 -6.926 -8.836 1 42.91 438 ASN B CA 1
ATOM 7630 C C . ASN B 1 438 ? -30.781 -7.391 -7.723 1 42.91 438 ASN B C 1
ATOM 7632 O O . ASN B 1 438 ? -30.828 -8.586 -7.414 1 42.91 438 ASN B O 1
ATOM 7636 N N . TYR B 1 439 ? -31.266 -6.398 -6.855 1 37.28 439 TYR B N 1
ATOM 7637 C CA . TYR B 1 439 ? -32.344 -6.34 -5.875 1 37.28 439 TYR B CA 1
ATOM 7638 C C . TYR B 1 439 ? -33.406 -7.41 -6.152 1 37.28 439 TYR B C 1
ATOM 7640 O O . TYR B 1 439 ? -34.5 -7.371 -5.59 1 37.28 439 TYR B O 1
ATOM 7648 N N . GLY B 1 440 ? -33.375 -8.125 -7.293 1 38.25 440 GLY B N 1
ATOM 7649 C CA . GLY B 1 440 ? -34.656 -8.805 -7.262 1 38.25 440 GLY B CA 1
ATOM 7650 C C . GLY B 1 440 ? -34.781 -9.82 -6.141 1 38.25 440 GLY B C 1
ATOM 7651 O O . GLY B 1 440 ? -33.781 -10.18 -5.52 1 38.25 440 GLY B O 1
ATOM 7652 N N . GLU B 1 441 ? -35.844 -10.227 -5.797 1 40.25 441 GLU B N 1
ATOM 7653 C CA . GLU B 1 441 ? -36.625 -11.203 -5.047 1 40.25 441 GLU B CA 1
ATOM 7654 C C . GLU B 1 441 ? -36.094 -12.617 -5.238 1 40.25 441 GLU B C 1
ATOM 7656 O O . GLU B 1 441 ? -36.031 -13.109 -6.367 1 40.25 441 GLU B O 1
ATOM 7661 N N . GLY B 1 442 ? -34.938 -13.094 -4.625 1 43.22 442 GLY B N 1
ATOM 7662 C CA . GLY B 1 442 ? -34.781 -14.531 -4.559 1 43.22 442 GLY B CA 1
ATOM 7663 C C . GLY B 1 442 ? -33.312 -14.953 -4.5 1 43.22 442 GLY B C 1
ATOM 7664 O O . GLY B 1 442 ? -32.938 -15.992 -5.047 1 43.22 442 GLY B O 1
ATOM 7665 N N . VAL B 1 443 ? -32.469 -14.078 -4.34 1 50.62 443 VAL B N 1
ATOM 7666 C CA . VAL B 1 443 ? -31.109 -14.586 -4.375 1 50.62 443 VAL B CA 1
ATOM 7667 C C . VAL B 1 443 ? -30.984 -15.805 -3.455 1 50.62 443 VAL B C 1
ATOM 7669 O O . VAL B 1 443 ? -31.25 -15.711 -2.256 1 50.62 443 VAL B O 1
ATOM 7672 N N . GLU B 1 444 ? -31.031 -16.922 -4.066 1 62.44 444 GLU B N 1
ATOM 7673 C CA . GLU B 1 444 ? -30.797 -18.156 -3.322 1 62.44 444 GLU B CA 1
ATOM 7674 C C . GLU B 1 444 ? -29.531 -18.047 -2.465 1 62.44 444 GLU B C 1
ATOM 7676 O O . GLU B 1 444 ? -28.484 -17.594 -2.938 1 62.44 444 GLU B O 1
ATOM 7681 N N . MET B 1 445 ? -29.719 -18.141 -1.179 1 75.56 445 MET B N 1
ATOM 7682 C CA . MET B 1 445 ? -28.672 -17.969 -0.166 1 75.56 445 MET B CA 1
ATOM 7683 C C . MET B 1 445 ? -27.781 -19.203 -0.088 1 75.56 445 MET B C 1
ATOM 7685 O O . MET B 1 445 ? -28.234 -20.328 -0.254 1 75.56 445 MET B O 1
ATOM 7689 N N . VAL B 1 446 ? -26.516 -19.062 -0.196 1 88.38 446 VAL B N 1
ATOM 7690 C CA . VAL B 1 446 ? -25.547 -20.125 0.067 1 88.38 446 VAL B CA 1
ATOM 7691 C C . VAL B 1 446 ? -25.609 -20.516 1.543 1 88.38 446 VAL B C 1
ATOM 7693 O O . VAL B 1 446 ? -25.188 -19.75 2.408 1 88.38 446 VAL B O 1
ATOM 7696 N N . ASP B 1 447 ? -26.25 -21.625 1.737 1 93.31 447 ASP B N 1
ATOM 7697 C CA . ASP B 1 447 ? -26.406 -22.125 3.102 1 93.31 447 ASP B CA 1
ATOM 7698 C C . ASP B 1 447 ? -25.906 -23.547 3.227 1 93.31 447 ASP B C 1
ATOM 7700 O O . ASP B 1 447 ? -25.297 -24.078 2.295 1 93.31 447 ASP B O 1
ATOM 7704 N N . ASP B 1 448 ? -26.188 -24.188 4.348 1 95.38 448 ASP B N 1
ATOM 7705 C CA . ASP B 1 448 ? -25.672 -25.531 4.621 1 95.38 448 ASP B CA 1
ATOM 7706 C C . ASP B 1 448 ? -26.297 -26.562 3.684 1 95.38 448 ASP B C 1
ATOM 7708 O O . ASP B 1 448 ? -25.641 -27.531 3.297 1 95.38 448 ASP B O 1
ATOM 7712 N N . SER B 1 449 ? -27.516 -26.297 3.34 1 94.75 449 SER B N 1
ATOM 7713 C CA . SER B 1 449 ? -28.188 -27.219 2.43 1 94.75 449 SER B CA 1
ATOM 7714 C C . SER B 1 449 ? -27.531 -27.219 1.054 1 94.75 449 SER B C 1
ATOM 7716 O O . SER B 1 449 ? -27.406 -28.266 0.421 1 94.75 449 SER B O 1
ATOM 7718 N N . PHE B 1 450 ? -27.188 -26.172 0.66 1 94.31 450 PHE B N 1
ATOM 7719 C CA . PHE B 1 450 ? -26.5 -26.031 -0.622 1 94.31 450 PHE B CA 1
ATOM 7720 C C . PHE B 1 450 ? -25.203 -26.812 -0.638 1 94.31 450 PHE B C 1
ATOM 7722 O O . PHE B 1 450 ? -24.922 -27.547 -1.592 1 94.31 450 PHE B O 1
ATOM 7729 N N . ILE B 1 451 ? -24.391 -26.656 0.416 1 94.88 451 ILE B N 1
ATOM 7730 C CA . ILE B 1 451 ? -23.109 -27.344 0.511 1 94.88 451 ILE B CA 1
ATOM 7731 C C . ILE B 1 451 ? -23.344 -28.844 0.579 1 94.88 451 ILE B C 1
ATOM 7733 O O . ILE B 1 451 ? -22.656 -29.625 -0.1 1 94.88 451 ILE B O 1
ATOM 7737 N N . SER B 1 452 ? -24.266 -29.188 1.346 1 95.38 452 SER B N 1
ATOM 7738 C CA . SER B 1 452 ? -24.594 -30.594 1.499 1 95.38 452 SER B CA 1
ATOM 7739 C C . SER B 1 452 ? -24.984 -31.234 0.163 1 95.38 452 SER B C 1
ATOM 7741 O O . SER B 1 452 ? -24.484 -32.312 -0.193 1 95.38 452 SER B O 1
ATOM 7743 N N . GLN B 1 453 ? -25.797 -30.531 -0.545 1 94.44 453 GLN B N 1
ATOM 7744 C CA . GLN B 1 453 ? -26.266 -31.031 -1.839 1 94.44 453 GLN B CA 1
ATOM 7745 C C . GLN B 1 453 ? -25.109 -31.125 -2.834 1 94.44 453 GLN B C 1
ATOM 7747 O O . GLN B 1 453 ? -24.984 -32.125 -3.555 1 94.44 453 GLN B O 1
ATOM 7752 N N . SER B 1 454 ? -24.344 -30.125 -2.904 1 94.38 454 SER B N 1
ATOM 7753 C CA . SER B 1 454 ? -23.234 -30.094 -3.842 1 94.38 454 SER B CA 1
ATOM 7754 C C . SER B 1 454 ? -22.234 -31.219 -3.564 1 94.38 454 SER B C 1
ATOM 7756 O O . SER B 1 454 ? -21.75 -31.859 -4.496 1 94.38 454 SER B O 1
ATOM 7758 N N . LEU B 1 455 ? -21.969 -31.469 -2.289 1 93.62 455 LEU B N 1
ATOM 7759 C CA . LEU B 1 455 ? -21.016 -32.5 -1.912 1 93.62 455 LEU B CA 1
ATOM 7760 C C . LEU B 1 455 ? -21.578 -33.906 -2.164 1 93.62 455 LEU B C 1
ATOM 7762 O O . LEU B 1 455 ? -20.844 -34.844 -2.461 1 93.62 455 LEU B O 1
ATOM 7766 N N . ALA B 1 456 ? -22.859 -33.969 -2.055 1 93.44 456 ALA B N 1
ATOM 7767 C CA . ALA B 1 456 ? -23.516 -35.25 -2.318 1 93.44 456 ALA B CA 1
ATOM 7768 C C . ALA B 1 456 ? -23.422 -35.625 -3.797 1 93.44 456 ALA B C 1
ATOM 7770 O O . ALA B 1 456 ? -23.312 -36.781 -4.145 1 93.44 456 ALA B O 1
ATOM 7771 N N . GLU B 1 457 ? -23.438 -34.656 -4.59 1 92.44 457 GLU B N 1
ATOM 7772 C CA . GLU B 1 457 ? -23.453 -34.844 -6.035 1 92.44 457 GLU B CA 1
ATOM 7773 C C . GLU B 1 457 ? -22.031 -35 -6.586 1 92.44 457 GLU B C 1
ATOM 7775 O O . GLU B 1 457 ? -21.844 -35.375 -7.738 1 92.44 457 GLU B O 1
ATOM 7780 N N . ASN B 1 458 ? -21.062 -34.688 -5.812 1 89.38 458 ASN B N 1
ATOM 7781 C CA . ASN B 1 458 ? -19.656 -34.875 -6.164 1 89.38 458 ASN B CA 1
ATOM 7782 C C . ASN B 1 458 ? -19.016 -35.969 -5.34 1 89.38 458 ASN B C 1
ATOM 7784 O O . ASN B 1 458 ? -18.531 -35.719 -4.234 1 89.38 458 ASN B O 1
ATOM 7788 N N . PRO B 1 459 ? -18.953 -37.125 -5.836 1 79.19 459 PRO B N 1
ATOM 7789 C CA . PRO B 1 459 ? -18.531 -38.281 -5.043 1 79.19 459 PRO B CA 1
ATOM 7790 C C . PRO B 1 459 ? -17.078 -38.188 -4.602 1 79.19 459 PRO B C 1
ATOM 7792 O O . PRO B 1 459 ? -16.688 -38.844 -3.609 1 79.19 459 PRO B O 1
ATOM 7795 N N . ARG B 1 460 ? -16.219 -37.562 -5.32 1 85 460 ARG B N 1
ATOM 7796 C CA . ARG B 1 460 ? -14.805 -37.531 -4.945 1 85 460 ARG B CA 1
ATOM 7797 C C . ARG B 1 460 ? -14.227 -36.125 -5.078 1 85 460 ARG B C 1
ATOM 7799 O O . ARG B 1 460 ? -13.375 -35.875 -5.938 1 85 460 ARG B O 1
ATOM 7806 N N . PRO B 1 461 ? -14.586 -35.281 -4.133 1 90.06 461 PRO B N 1
ATOM 7807 C CA . PRO B 1 461 ? -14.039 -33.938 -4.219 1 90.06 461 PRO B CA 1
ATOM 7808 C C . PRO B 1 461 ? -12.555 -33.875 -3.857 1 90.06 461 PRO B C 1
ATOM 7810 O O . PRO B 1 461 ? -12.109 -34.562 -2.939 1 90.06 461 PRO B O 1
ATOM 7813 N N . HIS B 1 462 ? -11.773 -33.125 -4.621 1 93.12 462 HIS B N 1
ATOM 7814 C CA . HIS B 1 462 ? -10.336 -33 -4.41 1 93.12 462 HIS B CA 1
ATOM 7815 C C . HIS B 1 462 ? -10 -31.641 -3.795 1 93.12 462 HIS B C 1
ATOM 7817 O O . HIS B 1 462 ? -8.844 -31.219 -3.818 1 93.12 462 HIS B O 1
ATOM 7823 N N . LEU B 1 463 ? -10.938 -31.031 -3.203 1 95.31 463 LEU B N 1
ATOM 7824 C CA . LEU B 1 463 ? -10.781 -29.688 -2.682 1 95.31 463 LEU B CA 1
ATOM 7825 C C . LEU B 1 463 ? -9.75 -29.656 -1.556 1 95.31 463 LEU B C 1
ATOM 7827 O O . LEU B 1 463 ? -9.844 -30.422 -0.604 1 95.31 463 LEU B O 1
ATOM 7831 N N . ARG B 1 464 ? -8.828 -28.844 -1.739 1 96.69 464 ARG B N 1
ATOM 7832 C CA . ARG B 1 464 ? -7.805 -28.625 -0.718 1 96.69 464 ARG B CA 1
ATOM 7833 C C . ARG B 1 464 ? -8.023 -27.312 0.01 1 96.69 464 ARG B C 1
ATOM 7835 O O . ARG B 1 464 ? -7.77 -27.203 1.211 1 96.69 464 ARG B O 1
ATOM 7842 N N . VAL B 1 465 ? -8.391 -26.344 -0.739 1 96.44 465 VAL B N 1
ATOM 7843 C CA . VAL B 1 465 ? -8.617 -25 -0.208 1 96.44 465 VAL B CA 1
ATOM 7844 C C . VAL B 1 465 ? -10.008 -24.516 -0.619 1 96.44 465 VAL B C 1
ATOM 7846 O O . VAL B 1 465 ? -10.359 -24.562 -1.8 1 96.44 465 VAL B O 1
ATOM 7849 N N . PHE B 1 466 ? -10.742 -24.141 0.333 1 96 466 PHE B N 1
ATOM 7850 C CA . PHE B 1 466 ? -12.047 -23.547 0.091 1 96 466 PHE B CA 1
ATOM 7851 C C . PHE B 1 466 ? -12.188 -22.219 0.837 1 96 466 PHE B C 1
ATOM 7853 O O . PHE B 1 466 ? -12.18 -22.203 2.068 1 96 466 PHE B O 1
ATOM 7860 N N . VAL B 1 467 ? -12.305 -21.141 0.081 1 92.81 467 VAL B N 1
ATOM 7861 C CA . VAL B 1 467 ? -12.43 -19.812 0.686 1 92.81 467 VAL B CA 1
ATOM 7862 C C . VAL B 1 467 ? -13.672 -19.109 0.139 1 92.81 467 VAL B C 1
ATOM 7864 O O . VAL B 1 467 ? -13.828 -18.969 -1.077 1 92.81 467 VAL B O 1
ATOM 7867 N N . LEU B 1 468 ? -14.492 -18.734 1.006 1 90.62 468 LEU B N 1
ATOM 7868 C CA . LEU B 1 468 ? -15.664 -17.938 0.656 1 90.62 468 LEU B CA 1
ATOM 7869 C C . LEU B 1 468 ? -15.633 -16.578 1.355 1 90.62 468 LEU B C 1
ATOM 7871 O O . LEU B 1 468 ? -15.789 -16.5 2.578 1 90.62 468 LEU B O 1
ATOM 7875 N N . ARG B 1 469 ? -15.469 -15.508 0.594 1 81 469 ARG B N 1
ATOM 7876 C CA . ARG B 1 469 ? -15.18 -14.188 1.144 1 81 469 ARG B CA 1
ATOM 7877 C C . ARG B 1 469 ? -16.422 -13.305 1.122 1 81 469 ARG B C 1
ATOM 7879 O O . ARG B 1 469 ? -16.312 -12.086 0.936 1 81 469 ARG B O 1
ATOM 7886 N N . SER B 1 470 ? -17.562 -13.828 1.221 1 80.62 470 SER B N 1
ATOM 7887 C CA . SER B 1 470 ? -18.812 -13.055 1.22 1 80.62 470 SER B CA 1
ATOM 7888 C C . SER B 1 470 ? -19.75 -13.523 2.326 1 80.62 470 SER B C 1
ATOM 7890 O O . SER B 1 470 ? -19.672 -14.672 2.766 1 80.62 470 SER B O 1
ATOM 7892 N N . GLU B 1 471 ? -20.5 -12.57 2.662 1 80 471 GLU B N 1
ATOM 7893 C CA . GLU B 1 471 ? -21.5 -12.922 3.658 1 80 471 GLU B CA 1
ATOM 7894 C C . GLU B 1 471 ? -22.406 -14.039 3.146 1 80 471 GLU B C 1
ATOM 7896 O O . GLU B 1 471 ? -22.922 -13.969 2.023 1 80 471 GLU B O 1
ATOM 7901 N N . CYS B 1 472 ? -22.516 -15.039 3.938 1 85.25 472 CYS B N 1
ATOM 7902 C CA . CYS B 1 472 ? -23.359 -16.172 3.607 1 85.25 472 CYS B CA 1
ATOM 7903 C C . CYS B 1 472 ? -23.938 -16.812 4.867 1 85.25 472 CYS B C 1
ATOM 7905 O O . CYS B 1 472 ? -23.641 -16.375 5.98 1 85.25 472 CYS B O 1
ATOM 7907 N N . ASN B 1 473 ? -24.828 -17.75 4.66 1 89.5 473 ASN B N 1
ATOM 7908 C CA . ASN B 1 473 ? -25.531 -18.344 5.793 1 89.5 473 ASN B CA 1
ATOM 7909 C C . ASN B 1 473 ? -24.984 -19.719 6.145 1 89.5 473 ASN B C 1
ATOM 7911 O O . ASN B 1 473 ? -25.734 -20.625 6.523 1 89.5 473 ASN B O 1
ATOM 7915 N N . LEU B 1 474 ? -23.75 -19.828 5.973 1 93.81 474 LEU B N 1
ATOM 7916 C CA . LEU B 1 474 ? -23.109 -21.094 6.324 1 93.81 474 LEU B CA 1
ATOM 7917 C C . LEU B 1 474 ? -22.828 -21.156 7.824 1 93.81 474 LEU B C 1
ATOM 7919 O O . LEU B 1 474 ? -22.594 -20.125 8.461 1 93.81 474 LEU B O 1
ATOM 7923 N N . THR B 1 475 ? -22.922 -22.312 8.336 1 94.81 475 THR B N 1
ATOM 7924 C CA . THR B 1 475 ? -22.656 -22.547 9.758 1 94.81 475 THR B CA 1
ATOM 7925 C C . THR B 1 475 ? -21.516 -23.547 9.953 1 94.81 475 THR B C 1
ATOM 7927 O O . THR B 1 475 ? -20.844 -23.906 8.992 1 94.81 475 THR B O 1
ATOM 7930 N N . ALA B 1 476 ? -21.328 -23.969 11.219 1 95.69 476 ALA B N 1
ATOM 7931 C CA . ALA B 1 476 ? -20.297 -24.953 11.547 1 95.69 476 ALA B CA 1
ATOM 7932 C C . ALA B 1 476 ? -20.578 -26.281 10.867 1 95.69 476 ALA B C 1
ATOM 7934 O O . ALA B 1 476 ? -19.656 -27.062 10.594 1 95.69 476 ALA B O 1
ATOM 7935 N N . LEU B 1 477 ? -21.812 -26.469 10.547 1 95.69 477 LEU B N 1
ATOM 7936 C CA . LEU B 1 477 ? -22.219 -27.703 9.875 1 95.69 477 LEU B CA 1
ATOM 7937 C C . LEU B 1 477 ? -21.516 -27.828 8.523 1 95.69 477 LEU B C 1
ATOM 7939 O O . LEU B 1 477 ? -21.094 -28.922 8.148 1 95.69 477 LEU B O 1
ATOM 7943 N N . SER B 1 478 ? -21.5 -26.797 7.824 1 96.25 478 SER B N 1
ATOM 7944 C CA . SER B 1 478 ? -20.859 -26.828 6.516 1 96.25 478 SER B CA 1
ATOM 7945 C C . SER B 1 478 ? -19.375 -27.188 6.633 1 96.25 478 SER B C 1
ATOM 7947 O O . SER B 1 478 ? -18.828 -27.891 5.781 1 96.25 478 SER B O 1
ATOM 7949 N N . VAL B 1 479 ? -18.734 -26.672 7.641 1 96.56 479 VAL B N 1
ATOM 7950 C CA . VAL B 1 479 ? -17.344 -27.016 7.875 1 96.56 479 VAL B CA 1
ATOM 7951 C C . VAL B 1 479 ? -17.203 -28.516 8.125 1 96.56 479 VAL B C 1
ATOM 7953 O O . VAL B 1 479 ? -16.328 -29.172 7.555 1 96.56 479 VAL B O 1
ATOM 7956 N N . GLN B 1 480 ? -18.062 -29.031 8.914 1 95.62 480 GLN B N 1
ATOM 7957 C CA . GLN B 1 480 ? -18.047 -30.453 9.219 1 95.62 480 GLN B CA 1
ATOM 7958 C C . GLN B 1 480 ? -18.312 -31.297 7.969 1 95.62 480 GLN B C 1
ATOM 7960 O O . GLN B 1 480 ? -17.672 -32.312 7.762 1 95.62 480 GLN B O 1
ATOM 7965 N N . LEU B 1 481 ? -19.234 -30.812 7.23 1 95 481 LEU B N 1
ATOM 7966 C CA . LEU B 1 481 ? -19.547 -31.5 5.984 1 95 481 LEU B CA 1
ATOM 7967 C C . LEU B 1 481 ? -18.312 -31.547 5.07 1 95 481 LEU B C 1
ATOM 7969 O O . LEU B 1 481 ? -18.016 -32.594 4.496 1 95 481 LEU B O 1
ATOM 7973 N N . LEU B 1 482 ? -17.672 -30.469 4.965 1 95.56 482 LEU B N 1
ATOM 7974 C CA . LEU B 1 482 ? -16.469 -30.391 4.137 1 95.56 482 LEU B CA 1
ATOM 7975 C C . LEU B 1 482 ? -15.367 -31.297 4.691 1 95.56 482 LEU B C 1
ATOM 7977 O O . LEU B 1 482 ? -14.703 -32 3.938 1 95.56 482 LEU B O 1
ATOM 7981 N N . MET B 1 483 ? -15.195 -31.266 5.961 1 94 483 MET B N 1
ATOM 7982 C CA . MET B 1 483 ? -14.188 -32.094 6.629 1 94 483 MET B CA 1
ATOM 7983 C C . MET B 1 483 ? -14.43 -33.594 6.344 1 94 483 MET B C 1
ATOM 7985 O O . MET B 1 483 ? -13.484 -34.344 6.113 1 94 483 MET B O 1
ATOM 7989 N N . ASN B 1 484 ? -15.602 -33.875 6.297 1 92 484 ASN B N 1
ATOM 7990 C CA . ASN B 1 484 ? -15.953 -35.312 6.16 1 92 484 ASN B CA 1
ATOM 7991 C C . ASN B 1 484 ? -15.938 -35.75 4.699 1 92 484 ASN B C 1
ATOM 7993 O O . ASN B 1 484 ? -15.703 -36.906 4.406 1 92 484 ASN B O 1
ATOM 7997 N N . SER B 1 485 ? -16.156 -34.844 3.797 1 92.75 485 SER B N 1
ATOM 7998 C CA . SER B 1 485 ? -16.359 -35.219 2.4 1 92.75 485 SER B CA 1
ATOM 7999 C C . SER B 1 485 ? -15.086 -35 1.587 1 92.75 485 SER B C 1
ATOM 8001 O O . SER B 1 485 ? -14.922 -35.594 0.511 1 92.75 485 SER B O 1
ATOM 8003 N N . CYS B 1 486 ? -14.195 -34.188 2.033 1 94.19 486 CYS B N 1
ATOM 8004 C CA . CYS B 1 486 ? -13.023 -33.844 1.246 1 94.19 486 CYS B CA 1
ATOM 8005 C C . CYS B 1 486 ? -11.75 -34.375 1.887 1 94.19 486 CYS B C 1
ATOM 8007 O O . CYS B 1 486 ? -11.18 -33.719 2.773 1 94.19 486 CYS B O 1
ATOM 8009 N N . PRO B 1 487 ? -11.195 -35.344 1.354 1 91.94 487 PRO B N 1
ATOM 8010 C CA . PRO B 1 487 ? -10.031 -36 1.976 1 91.94 487 PRO B CA 1
ATOM 8011 C C . PRO B 1 487 ? -8.758 -35.156 1.864 1 91.94 487 PRO B C 1
ATOM 8013 O O . PRO B 1 487 ? -7.82 -35.344 2.637 1 91.94 487 PRO B O 1
ATOM 8016 N N . SER B 1 488 ? -8.789 -34.281 0.934 1 94 488 SER B N 1
ATOM 8017 C CA . SER B 1 488 ? -7.559 -33.531 0.717 1 94 488 SER B CA 1
ATOM 8018 C C . SER B 1 488 ? -7.656 -32.125 1.323 1 94 488 SER B C 1
ATOM 8020 O O . SER B 1 488 ? -6.734 -31.328 1.191 1 94 488 SER B O 1
ATOM 8022 N N . LEU B 1 489 ? -8.672 -31.859 2.033 1 95.19 489 LEU B N 1
ATOM 8023 C CA . LEU B 1 489 ? -8.961 -30.531 2.547 1 95.19 489 LEU B CA 1
ATOM 8024 C C . LEU B 1 489 ? -7.902 -30.094 3.557 1 95.19 489 LEU B C 1
ATOM 8026 O O . LEU B 1 489 ? -7.559 -30.844 4.469 1 95.19 489 LEU B O 1
ATOM 8030 N N . ARG B 1 490 ? -7.402 -28.844 3.318 1 94.25 490 ARG B N 1
ATOM 8031 C CA . ARG B 1 490 ? -6.34 -28.344 4.191 1 94.25 490 ARG B CA 1
ATOM 8032 C C . ARG B 1 490 ? -6.695 -26.984 4.762 1 94.25 490 ARG B C 1
ATOM 8034 O O . ARG B 1 490 ? -6.152 -26.578 5.789 1 94.25 490 ARG B O 1
ATOM 8041 N N . PHE B 1 491 ? -7.574 -26.375 4.07 1 94.62 491 PHE B N 1
ATOM 8042 C CA . PHE B 1 491 ? -7.828 -25 4.48 1 94.62 491 PHE B CA 1
ATOM 8043 C C . PHE B 1 491 ? -9.273 -24.609 4.188 1 94.62 491 PHE B C 1
ATOM 8045 O O . PHE B 1 491 ? -9.781 -24.875 3.1 1 94.62 491 PHE B O 1
ATOM 8052 N N . ILE B 1 492 ? -9.922 -24 5.156 1 95.56 492 ILE B N 1
ATOM 8053 C CA . ILE B 1 492 ? -11.25 -23.422 4.969 1 95.56 492 ILE B CA 1
ATOM 8054 C C . ILE B 1 492 ? -11.258 -21.984 5.492 1 95.56 492 ILE B C 1
ATOM 8056 O O . ILE B 1 492 ? -10.828 -21.734 6.617 1 95.56 492 ILE B O 1
ATOM 8060 N N . GLY B 1 493 ? -11.688 -21.062 4.68 1 89.94 493 GLY B N 1
ATOM 8061 C CA . GLY B 1 493 ? -11.812 -19.672 5.117 1 89.94 493 GLY B CA 1
ATOM 8062 C C . GLY B 1 493 ? -12.633 -18.828 4.172 1 89.94 493 GLY B C 1
ATOM 8063 O O . GLY B 1 493 ? -13.078 -19.297 3.123 1 89.94 493 GLY B O 1
ATOM 8064 N N . ASP B 1 494 ? -12.875 -17.688 4.574 1 85.12 494 ASP B N 1
ATOM 8065 C CA . ASP B 1 494 ? -12.789 -16.984 5.852 1 85.12 494 ASP B CA 1
ATOM 8066 C C . ASP B 1 494 ? -14.086 -17.109 6.645 1 85.12 494 ASP B C 1
ATOM 8068 O O . ASP B 1 494 ? -15.125 -16.594 6.242 1 85.12 494 ASP B O 1
ATOM 8072 N N . LEU B 1 495 ? -14.008 -17.625 7.781 1 92.81 495 LEU B N 1
ATOM 8073 C CA . LEU B 1 495 ? -15.203 -18.016 8.516 1 92.81 495 LEU B CA 1
ATOM 8074 C C . LEU B 1 495 ? -15.891 -16.812 9.125 1 92.81 495 LEU B C 1
ATOM 8076 O O . LEU B 1 495 ? -17.062 -16.891 9.523 1 92.81 495 LEU B O 1
ATOM 8080 N N . HIS B 1 496 ? -15.195 -15.781 9.18 1 86.62 496 HIS B N 1
ATOM 8081 C CA . HIS B 1 496 ? -15.789 -14.586 9.758 1 86.62 496 HIS B CA 1
ATOM 8082 C C . HIS B 1 496 ? -16.969 -14.094 8.922 1 86.62 496 HIS B C 1
ATOM 8084 O O . HIS B 1 496 ? -17.891 -13.469 9.453 1 86.62 496 HIS B O 1
ATOM 8090 N N . SER B 1 497 ? -16.938 -14.391 7.668 1 83.38 497 SER B N 1
ATOM 8091 C CA . SER B 1 497 ? -17.984 -13.93 6.75 1 83.38 497 SER B CA 1
ATOM 8092 C C . SER B 1 497 ? -19.203 -14.836 6.801 1 83.38 497 SER B C 1
ATOM 8094 O O . SER B 1 497 ? -20.234 -14.531 6.199 1 83.38 497 SER B O 1
ATOM 8096 N N . TRP B 1 498 ? -19.016 -15.906 7.496 1 90.12 498 TRP B N 1
ATOM 8097 C CA . TRP B 1 498 ? -20.125 -16.859 7.617 1 90.12 498 TRP B CA 1
ATOM 8098 C C . TRP B 1 498 ? -21.047 -16.469 8.766 1 90.12 498 TRP B C 1
ATOM 8100 O O . TRP B 1 498 ? -20.703 -16.641 9.938 1 90.12 498 TRP B O 1
ATOM 8110 N N . ALA B 1 499 ? -22.188 -16.031 8.445 1 84.19 499 ALA B N 1
ATOM 8111 C CA . ALA B 1 499 ? -23.109 -15.43 9.406 1 84.19 499 ALA B CA 1
ATOM 8112 C C . ALA B 1 499 ? -23.547 -16.453 10.453 1 84.19 499 ALA B C 1
ATOM 8114 O O . ALA B 1 499 ? -23.906 -16.078 11.578 1 84.19 499 ALA B O 1
ATOM 8115 N N . GLY B 1 500 ? -23.5 -17.703 10.109 1 88.06 500 GLY B N 1
ATOM 8116 C CA . GLY B 1 500 ? -23.969 -18.734 11.023 1 88.06 500 GLY B CA 1
ATOM 8117 C C . GLY B 1 500 ? -22.891 -19.25 11.945 1 88.06 500 GLY B C 1
ATOM 8118 O O . GLY B 1 500 ? -23.109 -20.188 12.719 1 88.06 500 GLY B O 1
ATOM 8119 N N . ILE B 1 501 ? -21.734 -18.656 11.93 1 91.31 501 ILE B N 1
ATOM 8120 C CA . ILE B 1 501 ? -20.625 -19.141 12.727 1 91.31 501 ILE B CA 1
ATOM 8121 C C . ILE B 1 501 ? -20.266 -18.125 13.797 1 91.31 501 ILE B C 1
ATOM 8123 O O . ILE B 1 501 ? -20.188 -16.922 13.523 1 91.31 501 ILE B O 1
ATOM 8127 N N . CYS B 1 502 ? -20.172 -18.562 15.023 1 85.5 502 CYS B N 1
ATOM 8128 C CA . CYS B 1 502 ? -19.734 -17.688 16.125 1 85.5 502 CYS B CA 1
ATOM 8129 C C . CYS B 1 502 ? -18.406 -18.156 16.703 1 85.5 502 CYS B C 1
ATOM 8131 O O . CYS B 1 502 ? -17.859 -19.172 16.266 1 85.5 502 CYS B O 1
ATOM 8133 N N . ASP B 1 503 ? -17.906 -17.516 17.641 1 85.94 503 ASP B N 1
ATOM 8134 C CA . ASP B 1 503 ? -16.594 -17.797 18.234 1 85.94 503 ASP B CA 1
ATOM 8135 C C . ASP B 1 503 ? -16.562 -19.172 18.875 1 85.94 503 ASP B C 1
ATOM 8137 O O . ASP B 1 503 ? -15.578 -19.906 18.734 1 85.94 503 ASP B O 1
ATOM 8141 N N . SER B 1 504 ? -17.609 -19.469 19.5 1 87 504 SER B N 1
ATOM 8142 C CA . SER B 1 504 ? -17.688 -20.766 20.188 1 87 504 SER B CA 1
ATOM 8143 C C . SER B 1 504 ? -17.641 -21.906 19.188 1 87 504 SER B C 1
ATOM 8145 O O . SER B 1 504 ? -17.016 -22.938 19.438 1 87 504 SER B O 1
ATOM 8147 N N . ASP B 1 505 ? -18.312 -21.703 18.109 1 92.31 505 ASP B N 1
ATOM 8148 C CA . ASP B 1 505 ? -18.297 -22.719 17.062 1 92.31 505 ASP B CA 1
ATOM 8149 C C . ASP B 1 505 ? -16.875 -22.953 16.547 1 92.31 505 ASP B C 1
ATOM 8151 O O . ASP B 1 505 ? -16.469 -24.094 16.359 1 92.31 505 ASP B O 1
ATOM 8155 N N . VAL B 1 506 ? -16.234 -21.906 16.328 1 92.31 506 VAL B N 1
ATOM 8156 C CA . VAL B 1 506 ? -14.875 -21.984 15.773 1 92.31 506 VAL B CA 1
ATOM 8157 C C . VAL B 1 506 ? -13.953 -22.672 16.766 1 92.31 506 VAL B C 1
ATOM 8159 O O . VAL B 1 506 ? -13.109 -23.5 16.391 1 92.31 506 VAL B O 1
ATOM 8162 N N . GLU B 1 507 ? -14.102 -22.344 18.031 1 89.62 507 GLU B N 1
ATOM 8163 C CA . GLU B 1 507 ? -13.305 -22.984 19.062 1 89.62 507 GLU B CA 1
ATOM 8164 C C . GLU B 1 507 ? -13.57 -24.484 19.109 1 89.62 507 GLU B C 1
ATOM 8166 O O . GLU B 1 507 ? -12.641 -25.281 19.234 1 89.62 507 GLU B O 1
ATOM 8171 N N . GLN B 1 508 ? -14.805 -24.766 19 1 93 508 GLN B N 1
ATOM 8172 C CA . GLN B 1 508 ? -15.18 -26.172 19.016 1 93 508 GLN B CA 1
ATOM 8173 C C . GLN B 1 508 ? -14.602 -26.906 17.797 1 93 508 GLN B C 1
ATOM 8175 O O . GLN B 1 508 ? -14.117 -28.031 17.922 1 93 508 GLN B O 1
ATOM 8180 N N . LEU B 1 509 ? -14.719 -26.25 16.703 1 94.88 509 LEU B N 1
ATOM 8181 C CA . LEU B 1 509 ? -14.156 -26.844 15.492 1 94.88 509 LEU B CA 1
ATOM 8182 C C . LEU B 1 509 ? -12.648 -27.016 15.617 1 94.88 509 LEU B C 1
ATOM 8184 O O . LEU B 1 509 ? -12.102 -28.047 15.234 1 94.88 509 LEU B O 1
ATOM 8188 N N . ALA B 1 510 ? -12.039 -25.984 16.094 1 92.81 510 ALA B N 1
ATOM 8189 C CA . ALA B 1 510 ? -10.594 -26.047 16.297 1 92.81 510 ALA B CA 1
ATOM 8190 C C . ALA B 1 510 ? -10.219 -27.188 17.234 1 92.81 510 ALA B C 1
ATOM 8192 O O . ALA B 1 510 ? -9.258 -27.922 16.969 1 92.81 510 ALA B O 1
ATOM 8193 N N . GLN B 1 511 ? -10.93 -27.359 18.297 1 91.25 511 GLN B N 1
ATOM 8194 C CA . GLN B 1 511 ? -10.688 -28.438 19.25 1 91.25 511 GLN B CA 1
ATOM 8195 C C . GLN B 1 511 ? -10.891 -29.797 18.578 1 91.25 511 GLN B C 1
ATOM 8197 O O . GLN B 1 511 ? -10.117 -30.734 18.828 1 91.25 511 GLN B O 1
ATOM 8202 N N . GLU B 1 512 ? -11.867 -29.859 17.812 1 93.19 512 GLU B N 1
ATOM 8203 C CA . GLU B 1 512 ? -12.125 -31.109 17.094 1 93.19 512 GLU B CA 1
ATOM 8204 C C . GLU B 1 512 ? -10.977 -31.453 16.141 1 93.19 512 GLU B C 1
ATOM 8206 O O . GLU B 1 512 ? -10.57 -32.594 16.047 1 93.19 512 GLU B O 1
ATOM 8211 N N . ILE B 1 513 ? -10.523 -30.469 15.461 1 93.5 513 ILE B N 1
ATOM 8212 C CA . ILE B 1 513 ? -9.422 -30.641 14.523 1 93.5 513 ILE B CA 1
ATOM 8213 C C . ILE B 1 513 ? -8.188 -31.141 15.266 1 93.5 513 ILE B C 1
ATOM 8215 O O . ILE B 1 513 ? -7.496 -32.062 14.797 1 93.5 513 ILE B O 1
ATOM 8219 N N . VAL B 1 514 ? -7.977 -30.562 16.406 1 87.88 514 VAL B N 1
ATOM 8220 C CA . VAL B 1 514 ? -6.828 -30.969 17.219 1 87.88 514 VAL B CA 1
ATOM 8221 C C . VAL B 1 514 ? -7.039 -32.375 17.75 1 87.88 514 VAL B C 1
ATOM 8223 O O . VAL B 1 514 ? -6.133 -33.219 17.703 1 87.88 514 VAL B O 1
ATOM 8226 N N . ALA B 1 515 ? -8.203 -32.594 18.281 1 89.62 515 ALA B N 1
ATOM 8227 C CA . ALA B 1 515 ? -8.516 -33.906 18.875 1 89.62 515 ALA B CA 1
ATOM 8228 C C . ALA B 1 515 ? -8.375 -35.031 17.844 1 89.62 515 ALA B C 1
ATOM 8230 O O . ALA B 1 515 ? -7.91 -36.125 18.172 1 89.62 515 ALA B O 1
ATOM 8231 N N . ARG B 1 516 ? -8.727 -34.75 16.672 1 90.31 516 ARG B N 1
ATOM 8232 C CA . ARG B 1 516 ? -8.68 -35.719 15.602 1 90.31 516 ARG B CA 1
ATOM 8233 C C . ARG B 1 516 ? -7.355 -35.656 14.852 1 90.31 516 ARG B C 1
ATOM 8235 O O . ARG B 1 516 ? -7.145 -36.406 13.898 1 90.31 516 ARG B O 1
ATOM 8242 N N . ASN B 1 517 ? -6.52 -34.812 15.18 1 88.75 517 ASN B N 1
ATOM 8243 C CA . ASN B 1 517 ? -5.191 -34.625 14.602 1 88.75 517 ASN B CA 1
ATOM 8244 C C . ASN B 1 517 ? -5.266 -34.344 13.102 1 88.75 517 ASN B C 1
ATOM 8246 O O . ASN B 1 517 ? -4.527 -34.969 12.32 1 88.75 517 ASN B O 1
ATOM 8250 N N . LEU B 1 518 ? -6.254 -33.625 12.711 1 91.38 518 LEU B N 1
ATOM 8251 C CA . LEU B 1 518 ? -6.445 -33.312 11.297 1 91.38 518 LEU B CA 1
ATOM 8252 C C . LEU B 1 518 ? -5.484 -32.219 10.859 1 91.38 518 LEU B C 1
ATOM 8254 O O . LEU B 1 518 ? -5.223 -31.266 11.617 1 91.38 518 LEU B O 1
ATOM 8258 N N . ASN B 1 519 ? -4.938 -32.344 9.68 1 90.5 519 ASN B N 1
ATOM 8259 C CA . ASN B 1 519 ? -4.117 -31.312 9.07 1 90.5 519 ASN B CA 1
ATOM 8260 C C . ASN B 1 519 ? -4.969 -30.281 8.336 1 90.5 519 ASN B C 1
ATOM 8262 O O . ASN B 1 519 ? -4.902 -30.172 7.105 1 90.5 519 ASN B O 1
ATOM 8266 N N . LEU B 1 520 ? -5.781 -29.594 9.078 1 93.25 520 LEU B N 1
ATOM 8267 C CA . LEU B 1 520 ? -6.734 -28.625 8.57 1 93.25 520 LEU B CA 1
ATOM 8268 C C . LEU B 1 520 ? -6.629 -27.297 9.328 1 93.25 520 LEU B C 1
ATOM 8270 O O . LEU B 1 520 ? -6.504 -27.297 10.555 1 93.25 520 LEU B O 1
ATOM 8274 N N . MET B 1 521 ? -6.57 -26.281 8.539 1 92.19 521 MET B N 1
ATOM 8275 C CA . MET B 1 521 ? -6.531 -24.953 9.133 1 92.19 521 MET B CA 1
ATOM 8276 C C . MET B 1 521 ? -7.797 -24.172 8.797 1 92.19 521 MET B C 1
ATOM 8278 O O . MET B 1 521 ? -8.305 -24.25 7.676 1 92.19 521 MET B O 1
ATOM 8282 N N . LEU B 1 522 ? -8.203 -23.422 9.781 1 93.25 522 LEU B N 1
ATOM 8283 C CA . LEU B 1 522 ? -9.344 -22.531 9.609 1 93.25 522 LEU B CA 1
ATOM 8284 C C . LEU B 1 522 ? -8.906 -21.062 9.711 1 93.25 522 LEU B C 1
ATOM 8286 O O . LEU B 1 522 ? -8.055 -20.734 10.539 1 93.25 522 LEU B O 1
ATOM 8290 N N . SER B 1 523 ? -9.383 -20.359 8.844 1 90.88 523 SER B N 1
ATOM 8291 C CA . SER B 1 523 ? -9.148 -18.922 8.938 1 90.88 523 SER B CA 1
ATOM 8292 C C . SER B 1 523 ? -10.359 -18.203 9.523 1 90.88 523 SER B C 1
ATOM 8294 O O . SER B 1 523 ? -11.477 -18.328 9.016 1 90.88 523 SER B O 1
ATOM 8296 N N . TYR B 1 524 ? -10.094 -17.516 10.625 1 88.44 524 TYR B N 1
ATOM 8297 C CA . TYR B 1 524 ? -11.156 -16.812 11.328 1 88.44 524 TYR B CA 1
ATOM 8298 C C . TYR B 1 524 ? -10.648 -15.516 11.945 1 88.44 524 TYR B C 1
ATOM 8300 O O . TYR B 1 524 ? -9.719 -15.539 12.758 1 88.44 524 TYR B O 1
ATOM 8308 N N . ARG B 1 525 ? -11.172 -14.43 11.477 1 82.56 525 ARG B N 1
ATOM 8309 C CA . ARG B 1 525 ? -10.844 -13.109 12.008 1 82.56 525 ARG B CA 1
ATOM 8310 C C . ARG B 1 525 ? -9.352 -12.82 11.883 1 82.56 525 ARG B C 1
ATOM 8312 O O . ARG B 1 525 ? -8.719 -12.391 12.852 1 82.56 525 ARG B O 1
ATOM 8319 N N . GLY B 1 526 ? -8.891 -13.234 10.742 1 73.75 526 GLY B N 1
ATOM 8320 C CA . GLY B 1 526 ? -7.504 -12.938 10.438 1 73.75 526 GLY B CA 1
ATOM 8321 C C . GLY B 1 526 ? -6.531 -13.898 11.094 1 73.75 526 GLY B C 1
ATOM 8322 O O . GLY B 1 526 ? -5.316 -13.766 10.93 1 73.75 526 GLY B O 1
ATOM 8323 N N . THR B 1 527 ? -7.066 -14.797 11.812 1 76.44 527 THR B N 1
ATOM 8324 C CA . THR B 1 527 ? -6.203 -15.75 12.508 1 76.44 527 THR B CA 1
ATOM 8325 C C . THR B 1 527 ? -6.395 -17.156 11.945 1 76.44 527 THR B C 1
ATOM 8327 O O . THR B 1 527 ? -7.461 -17.484 11.414 1 76.44 527 THR B O 1
ATOM 8330 N N . LEU B 1 528 ? -5.312 -17.859 12.023 1 83.56 528 LEU B N 1
ATOM 8331 C CA . LEU B 1 528 ? -5.367 -19.266 11.609 1 83.56 528 LEU B CA 1
ATOM 8332 C C . LEU B 1 528 ? -5.516 -20.172 12.82 1 83.56 528 LEU B C 1
ATOM 8334 O O . LEU B 1 528 ? -4.805 -20.016 13.82 1 83.56 528 LEU B O 1
ATOM 8338 N N . LEU B 1 529 ? -6.473 -20.953 12.828 1 86.25 529 LEU B N 1
ATOM 8339 C CA . LEU B 1 529 ? -6.746 -21.891 13.914 1 86.25 529 LEU B CA 1
ATOM 8340 C C . LEU B 1 529 ? -6.758 -23.328 13.391 1 86.25 529 LEU B C 1
ATOM 8342 O O . LEU B 1 529 ? -7.121 -23.578 12.234 1 86.25 529 LEU B O 1
ATOM 8346 N N . PRO B 1 530 ? -6.461 -24.297 14.148 1 82.12 530 PRO B N 1
ATOM 8347 C CA . PRO B 1 530 ? -5.969 -24.188 15.523 1 82.12 530 PRO B CA 1
ATOM 8348 C C . PRO B 1 530 ? -4.547 -23.641 15.602 1 82.12 530 PRO B C 1
ATOM 8350 O O . PRO B 1 530 ? -3.812 -23.672 14.617 1 82.12 530 PRO B O 1
ATOM 8353 N N . TYR B 1 531 ? -4.359 -22.875 16.797 1 67.12 531 TYR B N 1
ATOM 8354 C CA . TYR B 1 531 ? -3.01 -22.359 17 1 67.12 531 TYR B CA 1
ATOM 8355 C C . TYR B 1 531 ? -2 -23.5 17.078 1 67.12 531 TYR B C 1
ATOM 8357 O O . TYR B 1 531 ? -2.135 -24.406 17.891 1 67.12 531 TYR B O 1
ATOM 8365 N N . ARG B 1 532 ? -1.598 -23.812 16 1 58.94 532 ARG B N 1
ATOM 8366 C CA . ARG B 1 532 ? -0.565 -24.844 16.047 1 58.94 532 ARG B CA 1
ATOM 8367 C C . ARG B 1 532 ? 0.803 -24.234 16.344 1 58.94 532 ARG B C 1
ATOM 8369 O O . ARG B 1 532 ? 1.15 -23.188 15.805 1 58.94 532 ARG B O 1
ATOM 8376 N N . ARG B 1 533 ? 1.186 -24.391 17.609 1 47.66 533 ARG B N 1
ATOM 8377 C CA . ARG B 1 533 ? 2.568 -24.016 17.891 1 47.66 533 ARG B CA 1
ATOM 8378 C C . ARG B 1 533 ? 3.434 -24.141 16.641 1 47.66 533 ARG B C 1
ATOM 8380 O O . ARG B 1 533 ? 3.062 -24.844 15.688 1 47.66 533 ARG B O 1
ATOM 8387 N N . ALA B 1 534 ? 4.484 -23.281 16.422 1 45.47 534 ALA B N 1
ATOM 8388 C CA . ALA B 1 534 ? 5.477 -23.312 15.359 1 45.47 534 ALA B CA 1
ATOM 8389 C C . ALA B 1 534 ? 5.543 -24.688 14.703 1 45.47 534 ALA B C 1
ATOM 8391 O O . ALA B 1 534 ? 6.34 -24.906 13.789 1 45.47 534 ALA B O 1
ATOM 8392 N N . HIS B 1 535 ? 4.922 -25.594 15.148 1 39.31 535 HIS B N 1
ATOM 8393 C CA . HIS B 1 535 ? 5.152 -26.969 14.711 1 39.31 535 HIS B CA 1
ATOM 8394 C C . HIS B 1 535 ? 4.859 -27.141 13.227 1 39.31 535 HIS B C 1
ATOM 8396 O O . HIS B 1 535 ? 5.633 -27.766 12.508 1 39.31 535 HIS B O 1
ATOM 8402 N N . CYS B 1 536 ? 3.537 -26.922 12.844 1 39.19 536 CYS B N 1
ATOM 8403 C CA . CYS B 1 536 ? 3.016 -27.609 11.664 1 39.19 536 CYS B CA 1
ATOM 8404 C C . CYS B 1 536 ? 3.254 -26.781 10.406 1 39.19 536 CYS B C 1
ATOM 8406 O O . CYS B 1 536 ? 2.838 -27.172 9.312 1 39.19 536 CYS B O 1
ATOM 8408 N N . LEU B 1 537 ? 3.582 -25.641 10.516 1 41.28 537 LEU B N 1
ATOM 8409 C CA . LEU B 1 537 ? 3.561 -24.906 9.258 1 41.28 537 LEU B CA 1
ATOM 8410 C C . LEU B 1 537 ? 4.707 -25.328 8.352 1 41.28 537 LEU B C 1
ATOM 8412 O O . LEU B 1 537 ? 4.922 -24.75 7.289 1 41.28 537 LEU B O 1
ATOM 8416 N N . MET B 1 538 ? 5.586 -26.062 8.781 1 35.69 538 MET B N 1
ATOM 8417 C CA . MET B 1 538 ? 6.738 -26.422 7.961 1 35.69 538 MET B CA 1
ATOM 8418 C C . MET B 1 538 ? 6.332 -27.359 6.824 1 35.69 538 MET B C 1
ATOM 8420 O O . MET B 1 538 ? 7.184 -27.969 6.184 1 35.69 538 MET B O 1
ATOM 8424 N N . ALA B 1 539 ? 5.125 -27.812 6.715 1 32.12 539 ALA B N 1
ATOM 8425 C CA . ALA B 1 539 ? 5.094 -28.797 5.637 1 32.12 539 ALA B CA 1
ATOM 8426 C C . ALA B 1 539 ? 5.301 -28.125 4.277 1 32.12 539 ALA B C 1
ATOM 8428 O O . ALA B 1 539 ? 4.605 -27.172 3.938 1 32.12 539 ALA B O 1
ATOM 8429 N N . LYS B 1 540 ? 6.516 -28.078 3.73 1 35.72 540 LYS B N 1
ATOM 8430 C CA . LYS B 1 540 ? 6.902 -27.891 2.336 1 35.72 540 LYS B CA 1
ATOM 8431 C C . LYS B 1 540 ? 5.793 -28.328 1.391 1 35.72 540 LYS B C 1
ATOM 8433 O O . LYS B 1 540 ? 5.395 -29.5 1.402 1 35.72 540 LYS B O 1
ATOM 8438 N N . THR B 1 541 ? 4.711 -27.391 1.075 1 26.97 541 THR B N 1
ATOM 8439 C CA . THR B 1 541 ? 4.16 -27.781 -0.22 1 26.97 541 THR B CA 1
ATOM 8440 C C . THR B 1 541 ? 5.273 -28.062 -1.222 1 26.97 541 THR B C 1
ATOM 8442 O O . THR B 1 541 ? 6.277 -27.344 -1.259 1 26.97 541 THR B O 1
#

Solvent-accessible surface area (backbone atoms only — not comparable to full-atom values): 53250 Å² total; per-residue (Å²): 64,34,42,59,54,71,81,72,49,71,64,53,51,48,50,39,50,50,50,51,51,51,55,54,43,67,70,35,83,84,49,53,63,65,59,53,17,56,54,44,59,72,71,46,56,48,70,58,37,46,53,50,48,53,51,42,20,60,71,24,49,88,39,57,64,60,35,48,54,52,43,58,32,56,49,27,51,69,32,42,70,48,47,57,38,50,82,39,89,83,49,63,31,45,37,68,53,44,30,51,50,32,43,46,40,41,78,36,46,46,26,33,27,26,32,41,45,45,48,43,57,71,51,90,86,44,87,56,37,66,56,35,34,56,44,28,42,53,39,41,50,50,33,37,72,67,41,19,26,57,42,23,31,33,42,35,25,26,46,56,37,34,30,65,54,32,30,48,36,9,73,42,10,56,51,27,28,38,38,33,31,31,47,5,62,60,26,30,40,67,17,50,46,28,23,40,28,66,69,56,85,82,56,75,75,67,89,80,53,82,40,76,66,47,50,54,52,60,66,67,62,50,78,86,44,40,20,55,16,25,73,39,25,27,32,49,19,46,19,48,22,54,41,53,60,49,34,52,42,48,49,63,69,61,20,69,51,30,25,34,45,72,51,64,34,52,98,42,46,63,57,58,40,49,52,56,48,21,61,72,46,75,66,66,40,74,47,53,28,31,46,46,38,34,71,78,44,46,60,70,54,28,51,50,46,32,60,26,25,64,61,30,30,33,41,34,30,29,42,90,30,42,83,27,54,70,57,44,84,53,45,27,30,42,34,35,37,26,78,58,40,85,39,62,68,54,47,51,57,43,27,70,76,55,18,63,58,23,32,30,42,33,49,40,54,64,69,59,61,40,52,47,50,61,46,24,73,29,22,46,48,21,29,33,41,28,35,43,36,33,56,50,72,85,72,62,87,54,55,40,23,48,45,23,30,38,39,40,37,32,31,58,49,58,53,29,52,42,31,50,64,33,30,24,54,46,29,25,34,41,37,40,35,56,35,78,58,84,85,72,96,64,76,70,73,58,28,43,65,54,52,53,50,33,51,65,68,22,86,67,45,43,34,24,33,43,32,41,65,30,81,33,54,29,34,61,62,41,54,50,51,46,40,57,59,14,43,51,26,34,37,42,26,41,44,67,33,20,70,53,44,52,71,66,52,51,50,51,49,30,49,47,33,59,75,66,37,36,41,50,38,35,32,44,79,93,36,66,32,50,80,60,61,84,62,67,78,66,65,79,126,65,36,42,58,52,72,81,72,49,71,64,53,50,48,51,40,52,51,49,52,51,50,55,54,44,67,70,34,83,86,50,53,64,64,58,52,17,56,53,43,60,71,72,47,56,48,71,59,36,44,53,50,48,52,51,42,19,59,71,23,47,89,39,57,63,60,36,47,54,51,42,58,30,56,49,27,51,67,32,42,70,48,47,59,38,49,81,40,87,83,50,61,30,46,36,69,53,45,29,50,49,32,44,46,39,42,76,34,46,45,26,34,26,26,32,41,46,46,47,43,57,72,51,89,87,44,87,56,36,66,56,34,33,58,42,28,42,53,39,41,50,49,33,38,72,68,40,18,25,59,44,23,30,34,40,36,25,28,46,56,37,34,28,65,53,31,30,47,34,9,73,43,10,56,51,26,27,37,38,32,31,32,49,5,63,61,25,32,42,67,16,49,44,27,24,41,29,68,68,56,85,82,56,74,73,65,88,71,60,83,40,74,67,48,51,56,52,60,66,67,61,49,77,86,44,40,19,56,15,24,72,39,24,27,31,48,20,47,20,49,24,52,41,50,62,49,35,53,43,49,49,63,68,62,20,69,51,30,25,33,44,70,52,63,34,53,99,43,47,62,57,57,38,50,51,58,49,24,61,74,45,75,68,65,39,73,47,54,28,30,48,48,38,34,71,76,43,47,60,69,53,27,51,50,47,32,61,27,25,65,60,30,28,33,41,36,30,29,42,91,30,43,83,28,54,71,57,43,86,53,44,27,31,42,34,34,37,26,79,58,39,85,39,61,70,54,47,51,57,43,27,70,76,54,17,63,57,23,30,30,42,33,49,40,53,63,70,60,62,43,51,46,48,61,45,25,74,28,23,46,49,22,29,34,40,30,35,43,37,32,55,51,71,86,69,61,87,55,55,40,24,45,45,23,30,37,39,39,37,32,32,55,48,56,54,29,54,42,30,49,64,34,29,23,53,47,28,26,34,40,36,40,35,55,35,80,56,78,88,62,90,65,76,69,75,59,29,43,67,54,52,53,50,35,52,67,67,22,86,66,44,43,34,25,32,44,32,41,67,30,81,34,54,28,32,62,62,39,53,52,50,46,40,57,58,14,43,52,27,36,37,41,27,42,45,66,33,20,70,53,45,52,71,67,50,51,52,51,50,31,49,47,33,57,75,65,37,36,41,52,39,35,32,45,78,92,34,66,33,51,79,60,62,85,64,68,76,68,66,77,124

InterPro domains:
  IPR032675 Leucine-rich repeat domain superfamily [G3DSA:3.80.10.10] (212-521)

Foldseek 3Di:
DADFFPDFDPLLVVLLVVLVVLLVQLPDPPHDLVVLLVVPPVPDDLVSLQVNLLLLLVVCLVPLVSNLSSCLSRAACSHAEHDNNSPDPPRAAELVSLLSNLLSCLVRLRQNYQYYAHHHDDDPPDPCSLVSLVVSCVSVLVSLVSRNLCRYAEYHDELRDALSNLLSNLARHQRHAYYHHAQNANDELLSLQSNFFDDSVVQDDDPPPDDPVNLVSLVPDDLVGTGNNLANYAEAAYANYHYDLNSLLSNQSRNQNHAYRREDHPPDFSLVSQVSVCVVVVLPAAGQYQEGEDADCDLVSLLSCCSNYVNHAEYEYELVCLVNPVNHQNHAEYEYEPCQPDSQVVVLVSLQPRQQRHQYYAYPNYNDAHEQVSSLVRHLNHQYYHTEYDDADDDDACSRNVNHAAYEYEYAALRHVLRCLQRNANYAYYEYEYDPPDDDPDRDFDEQVSLLVSLVNHQAHQYAEEEYDAAGQYELNSVVSCVVRHHNHQEYDDCQSHPHYDPVSVVVVLVVCVVVSRNHWYHYPNDIPDPDSSRRPPPDD/DADFFPDFDPLLVVLLVVLVVLLVQLPDPPHDLVVLLVVPPVPDDLVSLQVNLLLLLVVCLVPLVSNLSSCLSRAACSHAEHDNNSPDPPRAAELVSLLSNLLSCLVRLRQNYQYYAHHHDDDPVDPCSLVSLVVSVVSVLVSLVSHNLCNYAEYHDELRDALSNLLSNLARHQRHAYYHHAQNANDELLSLQSNFFDDSVVQDDPPPPDDPVNLVSLVPDDLVGTGNNLANYAEAAYANYHYDLNSLLSNQSRNQNHAYRHEDHPPDFSLVSQVSVCVVVVLQAAGQYQEGEDADCDLVSLLSCCSNYVNHAEYEYELVCLVNPVNHQNHAEYEYEPCQPDSQVVVLVSLQPRQQRHQYYAYPNYNDAHEQVSSLVRHLNHQYYHTEYDDADDDDACSRNVNHAAYEYEYQALRHVLRCLQRNANYAYYEYEYDPPDPDDDRDFPEQVSLLVSLVNHQAHQYAEEEYDAAGQYELNSVVSCVVRHHNHQEYDDCQSHPHYDPVSVVVVLVVCVVVSRNHWYHYPNDIPDPDSSRRPPPDD

Radius of gyration: 30.19 Å; Cα contacts (8 Å, |Δi|>4): 2292; chains: 2; bounding box: 73×76×78 Å

pLDDT: mean 88.02, std 12.58, range [26.78, 98.5]